Protein AF-A0A6I8PAE2-F1 (afdb_monomer_lite)

Foldseek 3Di:
DDDDDDDDDDDDDDPPDDDDDDDADEDEAEEAEEEFEDEDDDDEDHEYETEYAYEETEYEYEDYEDYEYEYEYAAEEYEYEYEDDEDDEYEYEYAAEEGEYEYHEDEEYEYEYEYAAYEYEYEYEEYEEYEYEYEYAAEEYEYEYEDYEDDEYEYEYAHEETEYEYHEYEEYEYEYEYAAYEWEYEYEDYEEYEYEYEYAHEEYEYEYEDYEDDEYEYEYQAYETEYEYHEDEEYEYEYEYAAEEFEYEYEEYEEYEYEYEYAYYEYEYEYEDYEDDEYEYEYQEEETEYEYEEYEEYEYEYEYAEYEYEYEYEEYEEYEYEYEYQYEEYEYEYEEYEEYEYEYEYAAYEYEYEYEEYEEYEYEYEYAHYEYEYEYEEYHEYEYEYEYAHEEYEYEYEEYEEYEYEYEYAAYEYEYDYDEYEEYEYEYEYAHYEYEYEDEEYEEYEYEYEYAEEEYEYEYEEYAEYEYEYEYAYYEYEYEYDEYDEYEYEYEYAHYEYEYEDDDYDDDDYHYYYNHYDYDYDDDDDDDDDDDDDDDDDDDDDDDDDDDDDDDDDDDDDDDDLLVQLVVLLVQFDEDPVQLVVLVVVVVVLVVLLLPVVCVVAVLCVQKDWDQFDCSSLVLDTDYQQEAEIEIEDEDDDWDWDADDLQLFKTWTFHPDDDPPNSQQVQDDPSTTGFLVVVLVVSLVSSVVSQVVDPPWDKDFDDDDPQDLFGWIWTPPPHTHIYTYWYKYWAQDQDDPLLVPFQLCCVAQRPVVVVVLRNGTKMWTSGFDDDQPDTDGNMIGIDDRSVLSVCSVCVASDSCEPPPPDADFCLSSLLSVQQVLLVLVCVVCVVVCLSVLDDSLLLSLLSSVVCSVVRHRVLGHPSCNVVNSVSSLVSSLVCLVVLARAGRRRRSHGCSDCSRHPNSSSVVVSVSSVVCVVVSRPSSVD

InterPro domains:
  IPR024810 MAB21L/Cyclic GMP-AMP synthase-like receptor [SM01265] (615-918)
  IPR046903 Mab-21-like, nucleotidyltransferase domain [PF03281] (616-794)
  IPR046906 Mab-21-like, HhH/H2TH-like domain [PF20266] (810-914)

Organism: Ornithorhynchus anatinus (NCBI:txid9258)

Secondary structure (DSSP, 8-state):
---------PPPPP------S-----EEEEESSEEEEEEE-S-SS--EEEEESSEEEEEEESS-SS--EE--EEEEEEEEEE-S-S---EE--EEEEEEEEEE--BSSEEEE--EEEEEEEEEE--BSSEEEE--EEEEEEEEEESSBSS--EE--EEEEEEEEEE--BSS--EE--EEEEEEEEEE--BSS--EE--EEEEEEEEEE-S-SS--EE--EEEEEEEEEE--BSSEEEEEEEEEEEEEEEE--BSSEEEEEEEEEEEEEEEESSBSS-EEE--EEEEEEEEEE--EEEEEEEEEEEEEEEEEEES-EEEEEEEEEEEEEEEEEEE--EEEEEEEEEEEEEEEEEEES-EEEEEEEEEEEEEEEEEEE-SEEEEEEEEEEEEEEEEEEE-SEEEEEEEEEEEEEEEEEEE--EEEEEEEEEESSEEEEEEE--BS-EEEEEEESSEEEEEEE--BSSEEEEEEESSEEEEEEE---SSEEEEEEESSSEEEEE----S-EEEEEEESSS-EEE------------------------------------PPP-HHHHHHHHHHHTS--HHHHHHHHHHHHHHHHHHHHHHHHH-GGGTT-EEE--STTTTT---S-TTEEEEEEEEE--SEEEEE-STTSSEEEEEESS--TT-GGGGGEETTTEEPHHHHHHHHHHHHHHHHTT--SS-EEE----TT--EEEEEE-SSS-EEEEEEEEEEE-SPPPGGGTT----TTTT-HHHHHHHHHSPEEEE---EEETTEEETT-EEEE-HHHHHHHHHS-SSSTTTTSTTS--BSHHHHHHHHHHHHHHHHHHTGGG-TTTT--HHHHHHHHHHHHHHS--GGGGBGGGHHHHHHHHHHHHHHHHHHT--EETTEEEEETTSTTTS-HHHHHHHHHHHHHHHHTT-GGG--

pLDDT: mean 70.14, std 18.77, range [22.06, 98.56]

Radius of gyration: 41.6 Å; chains: 1; bounding box: 166×94×78 Å

Structure (mmCIF, N/CA/C/O backbone):
data_AF-A0A6I8PAE2-F1
#
_entry.id   AF-A0A6I8PAE2-F1
#
loop_
_atom_site.group_PDB
_atom_site.id
_atom_site.type_symbol
_atom_site.label_atom_id
_atom_site.label_alt_id
_atom_site.label_comp_id
_atom_site.label_asym_id
_atom_site.label_entity_id
_atom_site.label_seq_id
_atom_site.pdbx_PDB_ins_code
_atom_site.Cartn_x
_atom_site.Cartn_y
_atom_site.Cartn_z
_atom_site.occupancy
_atom_site.B_iso_or_equiv
_atom_site.auth_seq_id
_atom_site.auth_comp_id
_atom_site.auth_asym_id
_atom_site.auth_atom_id
_atom_site.pdbx_PDB_model_num
ATOM 1 N N . MET A 1 1 ? 95.617 -64.841 17.685 1.00 32.19 1 MET A N 1
ATOM 2 C CA . MET A 1 1 ? 96.292 -63.747 16.961 1.00 32.19 1 MET A CA 1
ATOM 3 C C . MET A 1 1 ? 95.239 -62.866 16.301 1.00 32.19 1 MET A C 1
ATOM 5 O O . MET A 1 1 ? 94.413 -63.386 15.569 1.00 32.19 1 MET A O 1
ATOM 9 N N . ASP A 1 2 ? 95.267 -61.590 16.684 1.00 34.38 2 ASP A N 1
ATOM 10 C CA . ASP A 1 2 ? 94.851 -60.342 16.015 1.00 34.38 2 ASP A CA 1
ATOM 11 C C . ASP A 1 2 ? 93.512 -60.104 15.269 1.00 34.38 2 ASP A C 1
ATOM 13 O O . ASP A 1 2 ? 93.222 -60.663 14.220 1.00 34.38 2 ASP A O 1
ATOM 17 N N . CYS A 1 3 ? 92.791 -59.104 15.813 1.00 38.16 3 CYS A N 1
ATOM 18 C CA . CYS A 1 3 ? 92.298 -57.833 15.235 1.00 38.16 3 CYS A CA 1
ATOM 19 C C . CYS A 1 3 ? 91.547 -57.751 13.877 1.00 38.16 3 CYS A C 1
ATOM 21 O O . CYS A 1 3 ? 92.162 -57.832 12.821 1.00 38.16 3 CYS A O 1
ATOM 23 N N . ARG A 1 4 ? 90.276 -57.283 13.902 1.00 36.47 4 ARG A N 1
ATOM 24 C CA . ARG A 1 4 ? 89.796 -55.906 13.539 1.00 36.47 4 ARG A CA 1
ATOM 25 C C . ARG A 1 4 ? 88.279 -55.851 13.229 1.00 36.47 4 ARG A C 1
ATOM 27 O O . ARG A 1 4 ? 87.765 -56.686 12.500 1.00 36.47 4 ARG A O 1
ATOM 34 N N . GLY A 1 5 ? 87.621 -54.756 13.653 1.00 30.55 5 GLY A N 1
ATOM 35 C CA . GLY A 1 5 ? 86.566 -54.078 12.865 1.00 30.55 5 GLY A CA 1
ATOM 36 C C . GLY A 1 5 ? 85.132 -54.013 13.426 1.00 30.55 5 GLY A C 1
ATOM 37 O O . GLY A 1 5 ? 84.301 -54.846 13.086 1.00 30.55 5 GLY A O 1
ATOM 38 N N . ARG A 1 6 ? 84.813 -52.958 14.198 1.00 40.81 6 ARG A N 1
ATOM 39 C CA . ARG A 1 6 ? 83.452 -52.528 14.608 1.00 40.81 6 ARG A CA 1
ATOM 40 C C . ARG A 1 6 ? 82.666 -51.876 13.454 1.00 40.81 6 ARG A C 1
ATOM 42 O O . ARG A 1 6 ? 83.244 -51.120 12.678 1.00 40.81 6 ARG A O 1
ATOM 49 N N . LYS A 1 7 ? 81.336 -52.050 13.446 1.00 35.09 7 LYS A N 1
ATOM 50 C CA . LYS A 1 7 ? 80.352 -51.145 12.817 1.00 35.09 7 LYS A CA 1
ATOM 51 C C . LYS A 1 7 ? 79.175 -50.906 13.772 1.00 35.09 7 LYS A C 1
ATOM 53 O O . LYS A 1 7 ? 78.525 -51.860 14.185 1.00 35.09 7 LYS A O 1
ATOM 58 N N . ASP A 1 8 ? 78.920 -49.633 14.066 1.00 36.84 8 ASP A N 1
ATOM 59 C CA . ASP A 1 8 ? 77.747 -49.107 14.771 1.00 36.84 8 ASP A CA 1
ATOM 60 C C . ASP A 1 8 ? 76.637 -48.730 13.772 1.00 36.84 8 ASP A C 1
ATOM 62 O O . ASP A 1 8 ? 76.909 -48.065 12.773 1.00 36.84 8 ASP A O 1
ATOM 66 N N . GLN A 1 9 ? 75.382 -49.084 14.077 1.00 33.50 9 GLN A N 1
ATOM 67 C CA . GLN A 1 9 ? 74.184 -48.317 13.703 1.00 33.50 9 GLN A CA 1
ATOM 68 C C . GLN A 1 9 ? 73.168 -48.388 14.851 1.00 33.50 9 GLN A C 1
ATOM 70 O O . GLN A 1 9 ? 72.744 -49.458 15.285 1.00 33.50 9 GLN A O 1
ATOM 75 N N . THR A 1 10 ? 72.815 -47.212 15.356 1.00 34.25 10 THR A N 1
ATOM 76 C CA . THR A 1 10 ? 71.935 -46.924 16.489 1.00 34.25 10 THR A CA 1
ATOM 77 C C . THR A 1 10 ? 70.451 -46.964 16.090 1.00 34.25 10 THR A C 1
ATOM 79 O O . THR A 1 10 ? 70.047 -46.415 15.068 1.00 34.25 10 THR A O 1
ATOM 82 N N . ALA A 1 11 ? 69.621 -47.608 16.917 1.00 29.75 11 ALA A N 1
ATOM 83 C CA . ALA A 1 11 ? 68.168 -47.743 16.757 1.00 29.75 11 ALA A CA 1
ATOM 84 C C . ALA A 1 11 ? 67.382 -46.645 17.515 1.00 29.75 11 ALA A C 1
ATOM 86 O O . ALA A 1 11 ? 67.773 -46.312 18.635 1.00 29.75 11 ALA A O 1
ATOM 87 N N . PRO A 1 12 ? 66.232 -46.140 17.010 1.00 35.91 12 PRO A N 1
ATOM 88 C CA . PRO A 1 12 ? 65.268 -45.397 17.824 1.00 35.91 12 PRO A CA 1
ATOM 89 C C . PRO A 1 12 ? 64.242 -46.343 18.488 1.00 35.91 12 PRO A C 1
ATOM 91 O O . PRO A 1 12 ? 63.667 -47.231 17.857 1.00 35.91 12 PRO A O 1
ATOM 94 N N . ALA A 1 13 ? 64.034 -46.159 19.794 1.00 32.84 13 ALA A N 1
ATOM 95 C CA . ALA A 1 13 ? 63.329 -47.064 20.703 1.00 32.84 13 ALA A CA 1
ATOM 96 C C . ALA A 1 13 ? 61.796 -47.147 20.497 1.00 32.84 13 ALA A C 1
ATOM 98 O O . ALA A 1 13 ? 61.096 -46.137 20.465 1.00 32.84 13 ALA A O 1
ATOM 99 N N . ARG A 1 14 ? 61.254 -48.376 20.458 1.00 38.62 14 ARG A N 1
ATOM 100 C CA . ARG A 1 14 ? 59.821 -48.698 20.635 1.00 38.62 14 ARG A CA 1
ATOM 101 C C . ARG A 1 14 ? 59.501 -48.808 22.138 1.00 38.62 14 ARG A C 1
ATOM 103 O O . ARG A 1 14 ? 60.120 -49.654 22.784 1.00 38.62 14 ARG A O 1
ATOM 110 N N . PRO A 1 15 ? 58.511 -48.095 22.712 1.00 35.84 15 PRO A N 1
ATOM 111 C CA . PRO A 1 15 ? 58.087 -48.347 24.084 1.00 35.84 15 PRO A CA 1
ATOM 112 C C . PRO A 1 15 ? 57.078 -49.507 24.097 1.00 35.84 15 PRO A C 1
ATOM 114 O O . PRO A 1 15 ? 55.869 -49.309 24.140 1.00 35.84 15 PRO A O 1
ATOM 117 N N . ALA A 1 16 ? 57.566 -50.745 24.012 1.00 41.12 16 ALA A N 1
ATOM 118 C CA . ALA A 1 16 ? 56.760 -51.942 24.251 1.00 41.12 16 ALA A CA 1
ATOM 119 C C . ALA A 1 16 ? 57.054 -52.464 25.666 1.00 41.12 16 ALA A C 1
ATOM 121 O O . ALA A 1 16 ? 57.955 -53.276 25.862 1.00 41.12 16 ALA A O 1
ATOM 122 N N . ALA A 1 17 ? 56.321 -51.988 26.675 1.00 40.44 17 ALA A N 1
ATOM 123 C CA . ALA A 1 17 ? 56.459 -52.490 28.042 1.00 40.44 17 ALA A CA 1
ATOM 124 C C . ALA A 1 17 ? 55.625 -53.773 28.233 1.00 40.44 17 ALA A C 1
ATOM 126 O O . ALA A 1 17 ? 54.438 -53.720 28.542 1.00 40.44 17 ALA A O 1
ATOM 127 N N . ALA A 1 18 ? 56.247 -54.943 28.060 1.00 41.97 18 ALA A N 1
ATOM 128 C CA . ALA A 1 18 ? 55.672 -56.235 28.440 1.00 41.97 18 ALA A CA 1
ATOM 129 C C . ALA A 1 18 ? 56.343 -56.740 29.733 1.00 41.97 18 ALA A C 1
ATOM 131 O O . ALA A 1 18 ? 57.385 -57.388 29.682 1.00 41.97 18 ALA A O 1
ATOM 132 N N . ARG A 1 19 ? 55.773 -56.440 30.912 1.00 39.09 19 ARG A N 1
ATOM 133 C CA . ARG A 1 19 ? 56.262 -56.972 32.203 1.00 39.09 19 ARG A CA 1
ATOM 134 C C . ARG A 1 19 ? 55.518 -58.251 32.604 1.00 39.09 19 ARG A C 1
ATOM 136 O O . ARG A 1 19 ? 54.290 -58.300 32.584 1.00 39.09 19 ARG A O 1
ATOM 143 N N . ARG A 1 20 ? 56.266 -59.281 33.021 1.00 38.44 20 ARG A N 1
ATOM 144 C CA . ARG A 1 20 ? 55.737 -60.498 33.661 1.00 38.44 20 ARG A CA 1
ATOM 145 C C . ARG A 1 20 ? 55.771 -60.345 35.187 1.00 38.44 20 ARG A C 1
ATOM 147 O O . ARG A 1 20 ? 56.830 -60.086 35.730 1.00 38.44 20 ARG A O 1
ATOM 154 N N . ARG A 1 21 ? 54.601 -60.565 35.809 1.00 35.25 21 ARG A N 1
ATOM 155 C CA . ARG A 1 21 ? 54.285 -60.775 37.244 1.00 35.25 21 ARG A CA 1
ATOM 156 C C . ARG A 1 21 ? 54.898 -59.815 38.285 1.00 35.25 21 ARG A C 1
ATOM 158 O O . ARG A 1 21 ? 56.099 -59.768 38.477 1.00 35.25 21 ARG A O 1
ATOM 165 N N . GLY A 1 22 ? 54.002 -59.213 39.078 1.00 40.81 22 GLY A N 1
ATOM 166 C CA . GLY A 1 22 ? 54.291 -58.633 40.396 1.00 40.81 22 GLY A CA 1
ATOM 167 C C . GLY A 1 22 ? 54.625 -57.141 40.378 1.00 40.81 22 GLY A C 1
ATOM 168 O O . GLY A 1 22 ? 55.787 -56.792 40.229 1.00 40.81 22 GLY A O 1
ATOM 169 N N . SER A 1 23 ? 53.588 -56.295 40.487 1.00 35.53 23 SER A N 1
ATOM 170 C CA . SER A 1 23 ? 53.548 -54.955 41.121 1.00 35.53 23 SER A CA 1
ATOM 171 C C . SER A 1 23 ? 52.346 -54.165 40.585 1.00 35.53 23 SER A C 1
ATOM 173 O O . SER A 1 23 ? 52.130 -54.095 39.375 1.00 35.53 23 SER A O 1
ATOM 175 N N . ALA A 1 24 ? 51.532 -53.604 41.480 1.00 48.00 24 ALA A N 1
ATOM 176 C CA . ALA A 1 24 ? 50.368 -52.791 41.142 1.00 48.00 24 ALA A CA 1
ATOM 177 C C . ALA A 1 24 ? 50.797 -51.334 40.893 1.00 48.00 24 ALA A C 1
ATOM 179 O O . ALA A 1 24 ? 51.026 -50.592 41.841 1.00 48.00 24 ALA A O 1
ATOM 180 N N . ALA A 1 25 ? 50.901 -50.927 39.625 1.00 41.22 25 ALA A N 1
ATOM 181 C CA . ALA A 1 25 ? 51.058 -49.526 39.227 1.00 41.22 25 ALA A CA 1
ATOM 182 C C . ALA A 1 25 ? 50.208 -49.208 37.973 1.00 41.22 25 ALA A C 1
ATOM 184 O O . ALA A 1 25 ? 49.972 -50.103 37.142 1.00 41.22 25 ALA A O 1
ATOM 185 N N . PRO A 1 26 ? 49.682 -47.972 37.842 1.00 47.84 26 PRO A N 1
ATOM 186 C CA . PRO A 1 26 ? 49.019 -47.519 36.622 1.00 47.84 26 PRO A CA 1
ATOM 187 C C . PRO A 1 26 ? 50.057 -47.341 35.502 1.00 47.84 26 PRO A C 1
ATOM 189 O O . PRO A 1 26 ? 51.007 -46.588 35.677 1.00 47.84 26 PRO A O 1
ATOM 192 N N . ASP A 1 27 ? 49.861 -47.999 34.351 1.00 52.41 27 ASP A N 1
ATOM 193 C CA . ASP A 1 27 ? 50.690 -47.759 33.158 1.00 52.41 27 ASP A CA 1
ATOM 194 C C . ASP A 1 27 ? 49.827 -47.113 32.068 1.00 52.41 27 ASP A C 1
ATOM 196 O O . ASP A 1 27 ? 48.815 -47.691 31.650 1.00 52.41 27 ASP A O 1
ATOM 200 N N . GLY A 1 28 ? 50.238 -45.929 31.612 1.00 55.06 28 GLY A N 1
ATOM 201 C CA . GLY A 1 28 ? 49.708 -45.259 30.425 1.00 55.06 28 GLY A CA 1
ATOM 202 C C . GLY A 1 28 ? 50.709 -45.344 29.272 1.00 55.06 28 GLY A C 1
ATOM 203 O O . GLY A 1 28 ? 51.909 -45.171 29.485 1.00 55.06 28 GLY A O 1
ATOM 204 N N . VAL A 1 29 ? 50.232 -45.613 28.053 1.00 57.97 29 VAL A N 1
ATOM 205 C CA . VAL A 1 29 ? 51.059 -45.588 26.831 1.00 57.97 29 VAL A CA 1
ATOM 206 C C . VAL A 1 29 ? 50.547 -44.474 25.925 1.00 57.97 29 VAL A C 1
ATOM 208 O O . VAL A 1 29 ? 49.453 -44.592 25.385 1.00 57.97 29 VAL A O 1
ATOM 211 N N . ASN A 1 30 ? 51.324 -43.403 25.750 1.00 59.50 30 ASN A N 1
ATOM 212 C CA . ASN A 1 30 ? 50.965 -42.291 24.867 1.00 59.50 30 ASN A CA 1
ATOM 213 C C . ASN A 1 30 ? 51.864 -42.284 23.621 1.00 59.50 30 ASN A C 1
ATOM 215 O O . ASN A 1 30 ? 53.082 -42.443 23.739 1.00 59.50 30 ASN A O 1
ATOM 219 N N . ALA A 1 31 ? 51.279 -42.110 22.434 1.00 56.69 31 ALA A N 1
ATOM 220 C CA . ALA A 1 31 ? 52.016 -42.007 21.176 1.00 56.69 31 ALA A CA 1
ATOM 221 C C . ALA A 1 31 ? 51.645 -40.729 20.411 1.00 56.69 31 ALA A C 1
ATOM 223 O O . ALA A 1 31 ? 50.495 -40.512 20.031 1.00 56.69 31 ALA A O 1
ATOM 224 N N . SER A 1 32 ? 52.651 -39.908 20.102 1.00 54.44 32 SER A N 1
ATOM 225 C CA . SER A 1 32 ? 52.485 -38.681 19.312 1.00 54.44 32 SER A CA 1
ATOM 226 C C . SER A 1 32 ? 52.274 -38.957 17.814 1.00 54.44 32 SER A C 1
ATOM 228 O O . SER A 1 32 ? 51.528 -38.228 17.162 1.00 54.44 32 SER A O 1
ATOM 230 N N . ARG A 1 33 ? 52.867 -40.033 17.271 1.00 53.81 33 ARG A N 1
ATOM 231 C CA . ARG A 1 33 ? 52.613 -40.587 15.924 1.00 53.81 33 ARG A CA 1
ATOM 232 C C . ARG A 1 33 ? 52.750 -42.115 15.942 1.00 53.81 33 ARG A C 1
ATOM 234 O O . ARG A 1 33 ? 53.791 -42.621 16.352 1.00 53.81 33 ARG A O 1
ATOM 241 N N . GLY A 1 34 ? 51.741 -42.853 15.468 1.00 61.19 34 GLY A N 1
ATOM 242 C CA . GLY A 1 34 ? 51.793 -44.315 15.316 1.00 61.19 34 GLY A CA 1
ATOM 243 C C . GLY A 1 34 ? 50.730 -45.084 16.113 1.00 61.19 34 GLY A C 1
ATOM 244 O O . GLY A 1 34 ? 49.598 -44.639 16.259 1.00 61.19 34 GLY A O 1
ATOM 245 N N . THR A 1 35 ? 51.060 -46.299 16.564 1.00 59.94 35 THR A N 1
ATOM 246 C CA . THR A 1 35 ? 50.112 -47.209 17.242 1.00 59.94 35 THR A CA 1
ATOM 247 C C . THR A 1 35 ? 50.382 -47.236 18.749 1.00 59.94 35 THR A C 1
ATOM 249 O O . THR A 1 35 ? 51.460 -47.666 19.156 1.00 59.94 35 THR A O 1
ATOM 252 N N . ALA A 1 36 ? 49.413 -46.837 19.576 1.00 58.22 36 ALA A N 1
ATOM 253 C CA . ALA A 1 36 ? 49.458 -47.008 21.030 1.00 58.22 36 ALA A CA 1
ATOM 254 C C . ALA A 1 36 ? 48.626 -48.241 21.409 1.00 58.22 36 ALA A C 1
ATOM 256 O O . ALA A 1 36 ? 47.412 -48.274 21.209 1.00 58.22 36 ALA A O 1
ATOM 257 N N . THR A 1 37 ? 49.276 -49.300 21.903 1.00 58.69 37 THR A N 1
ATOM 258 C CA . THR A 1 37 ? 48.595 -50.549 22.286 1.00 58.69 37 THR A CA 1
ATOM 259 C C . THR A 1 37 ? 48.868 -50.883 23.744 1.00 58.69 37 THR A C 1
ATOM 261 O O . THR A 1 37 ? 49.996 -51.206 24.108 1.00 58.69 37 THR A O 1
ATOM 264 N N . ALA A 1 38 ? 47.817 -50.884 24.563 1.00 58.59 38 ALA A N 1
ATOM 265 C CA . ALA A 1 38 ? 47.862 -51.389 25.930 1.00 58.59 38 ALA A CA 1
ATOM 266 C C . ALA A 1 38 ? 47.190 -52.774 25.979 1.00 58.59 38 ALA A C 1
ATOM 268 O O . ALA A 1 38 ? 45.962 -52.892 26.032 1.00 58.59 38 ALA A O 1
ATOM 269 N N . ALA A 1 39 ? 47.997 -53.839 25.946 1.00 55.88 39 ALA A N 1
ATOM 270 C CA . ALA A 1 39 ? 47.540 -55.225 26.066 1.00 55.88 39 ALA A CA 1
ATOM 271 C C . ALA A 1 39 ? 48.037 -55.835 27.386 1.00 55.88 39 ALA A C 1
ATOM 273 O O . ALA A 1 39 ? 49.223 -55.754 27.696 1.00 55.88 39 ALA A O 1
ATOM 274 N N . ARG A 1 40 ? 47.146 -56.451 28.177 1.00 56.94 40 ARG A N 1
ATOM 275 C CA . ARG A 1 40 ? 47.517 -57.122 29.441 1.00 56.94 40 ARG A CA 1
ATOM 276 C C . ARG A 1 40 ? 46.929 -58.535 29.561 1.00 56.94 40 ARG A C 1
ATOM 278 O O . ARG A 1 40 ? 45.767 -58.765 29.209 1.00 56.94 40 ARG A O 1
ATOM 285 N N . ASP A 1 41 ? 47.741 -59.438 30.111 1.00 53.66 41 ASP A N 1
ATOM 286 C CA . ASP A 1 41 ? 47.412 -60.821 30.494 1.00 53.66 41 ASP A CA 1
ATOM 287 C C . ASP A 1 41 ? 46.808 -60.905 31.923 1.00 53.66 41 ASP A C 1
ATOM 289 O O . ASP A 1 41 ? 46.780 -59.894 32.629 1.00 53.66 41 ASP A O 1
ATOM 293 N N . PRO A 1 42 ? 46.238 -62.054 32.355 1.00 49.50 42 PRO A N 1
ATOM 294 C CA . PRO A 1 42 ? 45.321 -62.118 33.501 1.00 49.50 42 PRO A CA 1
ATOM 295 C C . PRO A 1 42 ? 45.932 -61.678 34.845 1.00 49.50 42 PRO A C 1
ATOM 297 O O . PRO A 1 42 ? 46.969 -62.191 35.255 1.00 49.50 42 PRO A O 1
ATOM 300 N N . GLY A 1 43 ? 45.226 -60.808 35.578 1.00 51.41 43 GLY A N 1
ATOM 301 C CA . GLY A 1 43 ? 45.573 -60.385 36.941 1.00 51.41 43 GLY A CA 1
ATOM 302 C C . GLY A 1 43 ? 44.430 -59.629 37.634 1.00 51.41 43 GLY A C 1
ATOM 303 O O . GLY A 1 43 ? 43.497 -59.159 36.977 1.00 51.41 43 GLY A O 1
ATOM 304 N N . THR A 1 44 ? 44.478 -59.548 38.963 1.00 46.00 44 THR A N 1
ATOM 305 C CA . THR A 1 44 ? 43.505 -58.842 39.812 1.00 46.00 44 THR A CA 1
ATOM 306 C C . THR A 1 44 ? 43.819 -57.342 39.867 1.00 46.00 44 THR A C 1
ATOM 308 O O . THR A 1 44 ? 44.919 -56.976 40.257 1.00 46.00 44 THR A O 1
ATOM 311 N N . ALA A 1 45 ? 42.843 -56.512 39.466 1.00 50.53 45 ALA A N 1
ATOM 312 C CA . ALA A 1 45 ? 42.777 -55.045 39.585 1.00 50.53 45 ALA A CA 1
ATOM 313 C C . ALA A 1 45 ? 43.985 -54.223 39.068 1.00 50.53 45 ALA A C 1
ATOM 315 O O . ALA A 1 45 ? 44.964 -54.028 39.779 1.00 50.53 45 ALA A O 1
ATOM 316 N N . ALA A 1 46 ? 43.878 -53.647 37.858 1.00 49.78 46 ALA A N 1
ATOM 317 C CA . ALA A 1 46 ? 44.742 -52.535 37.423 1.00 49.78 46 ALA A CA 1
ATOM 318 C C . ALA A 1 46 ? 44.182 -51.749 36.212 1.00 49.78 46 ALA A C 1
ATOM 320 O O . ALA A 1 46 ? 43.721 -52.358 35.238 1.00 49.78 46 ALA A O 1
ATOM 321 N N . GLN A 1 47 ? 44.283 -50.412 36.258 1.00 53.16 47 GLN A N 1
ATOM 322 C CA . GLN A 1 47 ? 43.917 -49.463 35.188 1.00 53.16 47 GLN A CA 1
ATOM 323 C C . GLN A 1 47 ? 44.905 -49.530 34.006 1.00 53.16 47 GLN A C 1
ATOM 325 O O . GLN A 1 47 ? 46.064 -49.898 34.190 1.00 53.16 47 GLN A O 1
ATOM 330 N N . GLY A 1 48 ? 44.453 -49.222 32.788 1.00 52.97 48 GLY A N 1
ATOM 331 C CA . GLY A 1 48 ? 45.355 -48.986 31.654 1.00 52.97 48 GLY A CA 1
ATOM 332 C C . GLY A 1 48 ? 44.708 -48.068 30.625 1.00 52.97 48 GLY A C 1
ATOM 333 O O . GLY A 1 48 ? 43.582 -48.352 30.205 1.00 52.97 48 GLY A O 1
ATOM 334 N N . SER A 1 49 ? 45.419 -47.002 30.259 1.00 55.94 49 SER A N 1
ATOM 335 C CA . SER A 1 49 ? 45.032 -46.028 29.237 1.00 55.94 49 SER A CA 1
ATOM 336 C C . SER A 1 49 ? 46.032 -46.020 28.081 1.00 55.94 49 SER A C 1
ATOM 338 O O . SER A 1 49 ? 47.225 -46.284 28.271 1.00 55.94 49 SER A O 1
ATOM 340 N N . GLY A 1 50 ? 45.538 -45.783 26.868 1.00 58.09 50 GLY A N 1
ATOM 341 C CA . GLY A 1 50 ? 46.366 -45.706 25.670 1.00 58.09 50 GLY A CA 1
ATOM 342 C C . GLY A 1 50 ? 45.865 -44.609 24.750 1.00 58.09 50 GLY A C 1
ATOM 343 O O . GLY A 1 50 ? 44.874 -44.835 24.062 1.00 58.09 50 GLY A O 1
ATOM 344 N N . ASP A 1 51 ? 46.555 -43.472 24.730 1.00 61.25 51 ASP A N 1
ATOM 345 C CA . ASP A 1 51 ? 46.133 -42.286 23.982 1.00 61.25 51 ASP A CA 1
ATOM 346 C C . ASP A 1 51 ? 47.044 -42.072 22.769 1.00 61.25 51 ASP A C 1
ATOM 348 O O . ASP A 1 51 ? 48.250 -42.345 22.813 1.00 61.25 51 ASP A O 1
ATOM 352 N N . ALA A 1 52 ? 46.466 -41.620 21.656 1.00 56.75 52 ALA A N 1
ATOM 353 C CA . ALA A 1 52 ? 47.217 -41.352 20.433 1.00 56.75 52 ALA A CA 1
ATOM 354 C C . ALA A 1 52 ? 46.830 -40.003 19.816 1.00 56.75 52 ALA A C 1
ATOM 356 O O . ALA A 1 52 ? 45.670 -39.757 19.484 1.00 56.75 52 ALA A O 1
ATOM 357 N N . SER A 1 53 ? 47.823 -39.140 19.587 1.00 59.69 53 SER A N 1
ATOM 358 C CA . SER A 1 53 ? 47.591 -37.854 18.914 1.00 59.69 53 SER A CA 1
ATOM 359 C C . SER A 1 53 ? 47.366 -38.029 17.405 1.00 59.69 53 SER A C 1
ATOM 361 O O . SER A 1 53 ? 46.517 -37.350 16.836 1.00 59.69 53 SER A O 1
ATOM 363 N N . TRP A 1 54 ? 48.089 -38.960 16.767 1.00 50.69 54 TRP A N 1
ATOM 364 C CA . TRP A 1 54 ? 47.951 -39.323 15.348 1.00 50.69 54 TRP A CA 1
ATOM 365 C C . TRP A 1 54 ? 48.160 -40.832 15.149 1.00 50.69 54 TRP A C 1
ATOM 367 O O . TRP A 1 54 ? 49.297 -41.309 15.216 1.00 50.69 54 TRP A O 1
ATOM 377 N N . GLY A 1 55 ? 47.090 -41.586 14.870 1.00 60.78 55 GLY A N 1
ATOM 378 C CA . GLY A 1 55 ? 47.157 -43.019 14.561 1.00 60.78 55 GLY A CA 1
ATOM 379 C C . GLY A 1 55 ? 46.105 -43.877 15.271 1.00 60.78 55 GLY A C 1
ATOM 380 O O . GLY A 1 55 ? 44.936 -43.512 15.338 1.00 60.78 55 GLY A O 1
ATOM 381 N N . THR A 1 56 ? 46.484 -45.075 15.726 1.00 64.12 56 THR A N 1
ATOM 382 C CA . THR A 1 56 ? 45.535 -46.059 16.291 1.00 64.12 56 THR A CA 1
ATOM 383 C C . THR A 1 56 ? 45.771 -46.256 17.786 1.00 64.12 56 THR A C 1
ATOM 385 O O . THR A 1 56 ? 46.859 -46.676 18.185 1.00 64.12 56 THR A O 1
ATOM 388 N N . ALA A 1 57 ? 44.740 -46.009 18.593 1.00 60.50 57 ALA A N 1
ATOM 389 C CA . ALA A 1 57 ? 44.695 -46.297 20.023 1.00 60.50 57 ALA A CA 1
ATOM 390 C C . ALA A 1 57 ? 43.904 -47.592 20.257 1.00 60.50 57 ALA A C 1
ATOM 392 O O . ALA A 1 57 ? 42.724 -47.692 19.917 1.00 60.50 57 ALA A O 1
ATOM 393 N N . THR A 1 58 ? 44.554 -48.626 20.796 1.00 62.44 58 THR A N 1
ATOM 394 C CA . THR A 1 58 ? 43.912 -49.920 21.074 1.00 62.44 58 THR A CA 1
ATOM 395 C C . THR A 1 58 ? 44.082 -50.329 22.531 1.00 62.44 58 THR A C 1
ATOM 397 O O . THR A 1 58 ? 45.192 -50.601 22.996 1.00 62.44 58 THR A O 1
ATOM 400 N N . ALA A 1 59 ? 42.954 -50.482 23.226 1.00 60.94 59 ALA A N 1
ATOM 401 C CA . ALA A 1 59 ? 42.877 -51.093 24.548 1.00 60.94 59 ALA A CA 1
ATOM 402 C C . ALA A 1 59 ? 42.202 -52.471 24.432 1.00 60.94 59 ALA A C 1
ATOM 404 O O . ALA A 1 59 ? 40.983 -52.582 24.267 1.00 60.94 59 ALA A O 1
ATOM 405 N N . ALA A 1 60 ? 42.995 -53.547 24.504 1.00 58.03 60 ALA A N 1
ATOM 406 C CA . ALA A 1 60 ? 42.514 -54.920 24.325 1.00 58.03 60 ALA A CA 1
ATOM 407 C C . ALA A 1 60 ? 42.796 -55.791 25.559 1.00 58.03 60 ALA A C 1
ATOM 409 O O . ALA A 1 60 ? 43.937 -55.898 26.011 1.00 58.03 60 ALA A O 1
ATOM 410 N N . ARG A 1 61 ? 41.767 -56.467 26.104 1.00 59.00 61 ARG A N 1
ATOM 411 C CA . ARG A 1 61 ? 41.922 -57.344 27.289 1.00 59.00 61 ARG A CA 1
ATOM 412 C C . ARG A 1 61 ? 41.222 -58.701 27.164 1.00 59.00 61 ARG A C 1
ATOM 414 O O . ARG A 1 61 ? 40.068 -58.803 26.732 1.00 59.00 61 ARG A O 1
ATOM 421 N N . ARG A 1 62 ? 41.923 -59.760 27.606 1.00 55.50 62 ARG A N 1
ATOM 422 C CA . ARG A 1 62 ? 41.476 -61.166 27.516 1.00 55.50 62 ARG A CA 1
ATOM 423 C C . ARG A 1 62 ? 40.629 -61.646 28.715 1.00 55.50 62 ARG A C 1
ATOM 425 O O . ARG A 1 62 ? 39.612 -62.295 28.468 1.00 55.50 62 ARG A O 1
ATOM 432 N N . ARG A 1 63 ? 40.993 -61.353 29.982 1.00 56.16 63 ARG A N 1
ATOM 433 C CA . ARG A 1 63 ? 40.285 -61.853 31.197 1.00 56.16 63 ARG A CA 1
ATOM 434 C C . ARG A 1 63 ? 40.565 -60.998 32.457 1.00 56.16 63 ARG A C 1
ATOM 436 O O . ARG A 1 63 ? 41.723 -60.686 32.699 1.00 56.16 63 ARG A O 1
ATOM 443 N N . GLY A 1 64 ? 39.552 -60.658 33.274 1.00 54.47 64 GLY A N 1
ATOM 444 C CA . GLY A 1 64 ? 39.753 -59.995 34.585 1.00 54.47 64 GLY A CA 1
ATOM 445 C C . GLY A 1 64 ? 38.474 -59.558 35.327 1.00 54.47 64 GLY A C 1
ATOM 446 O O . GLY A 1 64 ? 37.410 -59.432 34.709 1.00 54.47 64 GLY A O 1
ATOM 447 N N . SER A 1 65 ? 38.602 -59.320 36.636 1.00 50.06 65 SER A N 1
ATOM 448 C CA . SER A 1 65 ? 37.563 -58.816 37.552 1.00 50.06 65 SER A CA 1
ATOM 449 C C . SER A 1 65 ? 37.878 -57.350 37.882 1.00 50.06 65 SER A C 1
ATOM 451 O O . SER A 1 65 ? 38.944 -57.086 38.433 1.00 50.06 65 SER A O 1
ATOM 453 N N . SER A 1 66 ? 36.997 -56.412 37.512 1.00 49.97 66 SER A N 1
ATOM 454 C CA . SER A 1 66 ? 37.042 -55.001 37.954 1.00 49.97 66 SER A CA 1
ATOM 455 C C . SER A 1 66 ? 38.244 -54.153 37.464 1.00 49.97 66 SER A C 1
ATOM 457 O O . SER A 1 66 ? 39.170 -53.876 38.223 1.00 49.97 66 SER A O 1
ATOM 459 N N . ALA A 1 67 ? 38.241 -53.687 36.205 1.00 49.34 67 ALA A N 1
ATOM 460 C CA . ALA A 1 67 ? 39.233 -52.713 35.703 1.00 49.34 67 ALA A CA 1
ATOM 461 C C . ALA A 1 67 ? 38.689 -51.849 34.546 1.00 49.34 67 ALA A C 1
ATOM 463 O O . ALA A 1 67 ? 38.052 -52.404 33.654 1.00 49.34 67 ALA A O 1
ATOM 464 N N . ARG A 1 68 ? 38.971 -50.530 34.558 1.00 52.88 68 ARG A N 1
ATOM 465 C CA . ARG A 1 68 ? 38.609 -49.545 33.511 1.00 52.88 68 ARG A CA 1
ATOM 466 C C . ARG A 1 68 ? 39.627 -49.560 32.360 1.00 52.88 68 ARG A C 1
ATOM 468 O O . ARG A 1 68 ? 40.831 -49.587 32.630 1.00 52.88 68 ARG A O 1
ATOM 475 N N . GLY A 1 69 ? 39.158 -49.520 31.112 1.00 54.03 69 GLY A N 1
ATOM 476 C CA . GLY A 1 69 ? 39.983 -49.252 29.927 1.00 54.03 69 GLY A CA 1
ATOM 477 C C . GLY A 1 69 ? 39.454 -48.049 29.147 1.00 54.03 69 GLY A C 1
ATOM 478 O O . GLY A 1 69 ? 38.281 -48.049 28.777 1.00 54.03 69 GLY A O 1
ATOM 479 N N . ALA A 1 70 ? 40.313 -47.054 28.918 1.00 56.66 70 ALA A N 1
ATOM 480 C CA . ALA A 1 70 ? 40.034 -45.874 28.100 1.00 56.66 70 ALA A CA 1
ATOM 481 C C . ALA A 1 70 ? 41.180 -45.650 27.105 1.00 56.66 70 ALA A C 1
ATOM 483 O O . ALA A 1 70 ? 42.332 -45.942 27.431 1.00 56.66 70 ALA A O 1
ATOM 484 N N . GLY A 1 71 ? 40.874 -45.203 25.894 1.00 59.00 71 GLY A N 1
ATOM 485 C CA . GLY A 1 71 ? 41.898 -44.863 24.914 1.00 59.00 71 GLY A CA 1
ATOM 486 C C . GLY A 1 71 ? 41.344 -43.891 23.895 1.00 59.00 71 GLY A C 1
ATOM 487 O O . GLY A 1 71 ? 40.479 -44.274 23.101 1.00 59.00 71 GLY A O 1
ATOM 488 N N . ASP A 1 72 ? 41.849 -42.664 23.942 1.00 62.28 72 ASP A N 1
ATOM 489 C CA . ASP A 1 72 ? 41.334 -41.559 23.145 1.00 62.28 72 ASP A CA 1
ATOM 490 C C . ASP A 1 72 ? 42.260 -41.278 21.958 1.00 62.28 72 ASP A C 1
ATOM 492 O O . ASP A 1 72 ? 43.491 -41.360 22.047 1.00 62.28 72 ASP A O 1
ATOM 496 N N . ALA A 1 73 ? 41.660 -40.961 20.811 1.00 59.50 73 ALA A N 1
ATOM 497 C CA . ALA A 1 73 ? 42.392 -40.615 19.599 1.00 59.50 73 ALA A CA 1
ATOM 498 C C . ALA A 1 73 ? 42.032 -39.201 19.137 1.00 59.50 73 ALA A C 1
ATOM 500 O O . ALA A 1 73 ? 40.876 -38.903 18.824 1.00 59.50 73 ALA A O 1
ATOM 501 N N . SER A 1 74 ? 43.029 -38.319 19.035 1.00 64.06 74 SER A N 1
ATOM 502 C CA . SER A 1 74 ? 42.804 -36.977 18.482 1.00 64.06 74 SER A CA 1
ATOM 503 C C . SER A 1 74 ? 42.586 -37.036 16.963 1.00 64.06 74 SER A C 1
ATOM 505 O O . SER A 1 74 ? 41.683 -36.380 16.452 1.00 64.06 74 SER A O 1
ATOM 507 N N . TRP A 1 75 ? 43.364 -37.863 16.254 1.00 55.09 75 TRP A N 1
ATOM 508 C CA . TRP A 1 75 ? 43.228 -38.139 14.818 1.00 55.09 75 TRP A CA 1
ATOM 509 C C . TRP A 1 75 ? 43.494 -39.625 14.525 1.00 55.09 75 TRP A C 1
ATOM 511 O O . TRP A 1 75 ? 44.637 -40.080 14.625 1.00 55.09 75 TRP A O 1
ATOM 521 N N . GLY A 1 76 ? 42.461 -40.387 14.143 1.00 63.78 76 GLY A N 1
ATOM 522 C CA . GLY A 1 76 ? 42.574 -41.795 13.740 1.00 63.78 76 GLY A CA 1
ATOM 523 C C . GLY A 1 76 ? 41.539 -42.738 14.370 1.00 63.78 76 GLY A C 1
ATOM 524 O O . GLY A 1 76 ? 40.351 -42.434 14.403 1.00 63.78 76 GLY A O 1
ATOM 525 N N . THR A 1 77 ? 41.953 -43.941 14.780 1.00 67.31 77 THR A N 1
ATOM 526 C CA . THR A 1 77 ? 41.036 -45.006 15.242 1.00 67.31 77 THR A CA 1
ATOM 527 C C . THR A 1 77 ? 41.205 -45.283 16.734 1.00 67.31 77 THR A C 1
ATOM 529 O O . THR A 1 77 ? 42.295 -45.672 17.150 1.00 67.31 77 THR A O 1
ATOM 532 N N . SER A 1 78 ? 40.131 -45.169 17.520 1.00 66.38 78 SER A N 1
ATOM 533 C CA . SER A 1 78 ? 40.073 -45.661 18.903 1.00 66.38 78 SER A CA 1
ATOM 534 C C . SER A 1 78 ? 39.295 -46.980 18.955 1.00 66.38 78 SER A C 1
ATOM 536 O O . SER A 1 78 ? 38.197 -47.121 18.410 1.00 66.38 78 SER A O 1
ATOM 538 N N . THR A 1 79 ? 39.889 -48.018 19.546 1.00 66.12 79 THR A N 1
ATOM 539 C CA . THR A 1 79 ? 39.252 -49.337 19.677 1.00 66.12 79 THR A CA 1
ATOM 540 C C . THR A 1 79 ? 39.390 -49.884 21.091 1.00 66.12 79 THR A C 1
ATOM 542 O O . THR A 1 79 ? 40.488 -50.198 21.555 1.00 66.12 79 THR A O 1
ATOM 545 N N . ALA A 1 80 ? 38.246 -50.097 21.741 1.00 62.88 80 ALA A N 1
ATOM 546 C CA . ALA A 1 80 ? 38.144 -50.786 23.022 1.00 62.88 80 ALA A CA 1
ATOM 547 C C . ALA A 1 80 ? 37.505 -52.171 22.821 1.00 62.88 80 ALA A C 1
ATOM 549 O O . ALA A 1 80 ? 36.315 -52.295 22.507 1.00 62.88 80 ALA A O 1
ATOM 550 N N . ALA A 1 81 ? 38.293 -53.237 23.006 1.00 59.88 81 ALA A N 1
ATOM 551 C CA . ALA A 1 81 ? 37.854 -54.615 22.774 1.00 59.88 81 ALA A CA 1
ATOM 552 C C . ALA A 1 81 ? 38.045 -55.512 24.008 1.00 59.88 81 ALA A C 1
ATOM 554 O O . ALA A 1 81 ? 39.148 -55.644 24.550 1.00 59.88 81 ALA A O 1
ATOM 555 N N . ARG A 1 82 ? 36.976 -56.205 24.434 1.00 61.69 82 ARG A N 1
ATOM 556 C CA . ARG A 1 82 ? 37.006 -57.081 25.622 1.00 61.69 82 ARG A CA 1
ATOM 557 C C . ARG A 1 82 ? 36.337 -58.435 25.390 1.00 61.69 82 ARG A C 1
ATOM 559 O O . ARG A 1 82 ? 35.187 -58.498 24.955 1.00 61.69 82 ARG A O 1
ATOM 566 N N . ARG A 1 83 ? 37.042 -59.522 25.746 1.00 56.66 83 ARG A N 1
ATOM 567 C CA . ARG A 1 83 ? 36.577 -60.909 25.521 1.00 56.66 83 ARG A CA 1
ATOM 568 C C . ARG A 1 83 ? 35.794 -61.553 26.684 1.00 56.66 83 ARG A C 1
ATOM 570 O O . ARG A 1 83 ? 34.881 -62.323 26.400 1.00 56.66 83 ARG A O 1
ATOM 577 N N . ARG A 1 84 ? 36.115 -61.299 27.971 1.00 57.31 84 ARG A N 1
ATOM 578 C CA . ARG A 1 84 ? 35.408 -61.932 29.124 1.00 57.31 84 ARG A CA 1
ATOM 579 C C . ARG A 1 84 ? 35.621 -61.230 30.484 1.00 5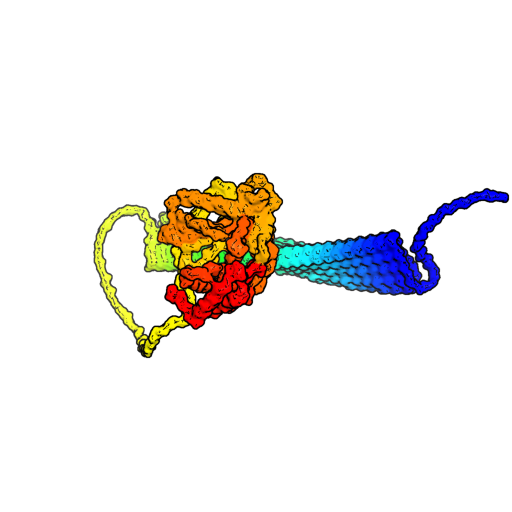7.31 84 ARG A C 1
ATOM 581 O O . ARG A 1 84 ? 36.762 -60.947 30.844 1.00 57.31 84 ARG A O 1
ATOM 588 N N . GLY A 1 85 ? 34.558 -61.041 31.286 1.00 55.06 85 GLY A N 1
ATOM 589 C CA . GLY A 1 85 ? 34.644 -60.681 32.724 1.00 55.06 85 GLY A CA 1
ATOM 590 C C . GLY A 1 85 ? 33.509 -59.790 33.264 1.00 55.06 85 GLY A C 1
ATOM 591 O O . GLY A 1 85 ? 32.670 -59.342 32.486 1.00 55.06 85 GLY A O 1
ATOM 592 N N . SER A 1 86 ? 33.526 -59.520 34.570 1.00 53.22 86 SER A N 1
ATOM 593 C CA . SER A 1 86 ? 32.443 -58.874 35.335 1.00 53.22 86 SER A CA 1
ATOM 594 C C . SER A 1 86 ? 32.702 -57.376 35.578 1.00 53.22 86 SER A C 1
ATOM 596 O O . SER A 1 86 ? 33.816 -57.025 35.956 1.00 53.22 86 SER A O 1
ATOM 598 N N . ALA A 1 87 ? 31.674 -56.540 35.359 1.00 51.66 87 ALA A N 1
ATOM 599 C CA . ALA A 1 87 ? 31.530 -55.130 35.762 1.00 51.66 87 ALA A CA 1
ATOM 600 C C . ALA A 1 87 ? 32.739 -54.187 35.533 1.00 51.66 87 ALA A C 1
ATOM 602 O O . ALA A 1 87 ? 33.622 -54.081 36.381 1.00 51.66 87 ALA A O 1
ATOM 603 N N . ALA A 1 88 ? 32.735 -53.437 34.417 1.00 52.06 88 ALA A N 1
ATOM 604 C CA . ALA A 1 88 ? 33.547 -52.220 34.239 1.00 52.06 88 ALA A CA 1
ATOM 605 C C . ALA A 1 88 ? 33.037 -51.308 33.090 1.00 52.06 88 ALA A C 1
ATOM 607 O O . ALA A 1 88 ? 32.547 -51.836 32.074 1.00 52.06 88 ALA A O 1
ATOM 608 N N . PRO A 1 89 ? 33.153 -49.967 33.219 1.00 55.03 89 PRO A N 1
ATOM 609 C CA . PRO A 1 89 ? 33.026 -49.041 32.097 1.00 55.03 89 PRO A CA 1
ATOM 610 C C . PRO A 1 89 ? 34.281 -49.129 31.214 1.00 55.03 89 PRO A C 1
ATOM 612 O O . PRO A 1 89 ? 35.399 -49.051 31.720 1.00 55.03 89 PRO A O 1
ATOM 615 N N . ASP A 1 90 ? 34.075 -49.302 29.908 1.00 57.44 90 ASP A N 1
ATOM 616 C CA . ASP A 1 90 ? 35.132 -49.157 28.895 1.00 57.44 90 ASP A CA 1
ATOM 617 C C . ASP A 1 90 ? 34.572 -48.243 27.802 1.00 57.44 90 ASP A C 1
ATOM 619 O O . ASP A 1 90 ? 33.459 -48.509 27.323 1.00 57.44 90 ASP A O 1
ATOM 623 N N . GLY A 1 91 ? 35.325 -47.211 27.441 1.00 59.81 91 GLY A N 1
ATOM 624 C CA . GLY A 1 91 ? 34.971 -46.198 26.447 1.00 59.81 91 GLY A CA 1
ATOM 625 C C . GLY A 1 91 ? 36.227 -45.659 25.770 1.00 59.81 91 GLY A C 1
ATOM 626 O O . GLY A 1 91 ? 37.334 -46.041 26.146 1.00 59.81 91 GLY A O 1
ATOM 627 N N . GLY A 1 92 ? 36.066 -44.846 24.742 1.00 61.44 92 GLY A N 1
ATOM 628 C CA . GLY A 1 92 ? 37.191 -44.245 24.040 1.00 61.44 92 GLY A CA 1
ATOM 629 C C . GLY A 1 92 ? 36.675 -43.334 22.950 1.00 61.44 92 GLY A C 1
ATOM 630 O O . GLY A 1 92 ? 35.902 -43.782 22.097 1.00 61.44 92 GLY A O 1
ATOM 631 N N . ASP A 1 93 ? 37.109 -42.084 22.994 1.00 65.25 93 ASP A N 1
ATOM 632 C CA . ASP A 1 93 ? 36.550 -41.025 22.170 1.00 65.25 93 ASP A CA 1
ATOM 633 C C . ASP A 1 93 ? 37.486 -40.709 21.002 1.00 65.25 93 ASP A C 1
ATOM 635 O O . ASP A 1 93 ? 38.711 -40.865 21.075 1.00 65.25 93 ASP A O 1
ATOM 639 N N . ALA A 1 94 ? 36.901 -40.303 19.878 1.00 64.25 94 ALA A N 1
ATOM 640 C CA . ALA A 1 94 ? 37.650 -39.879 18.703 1.00 64.25 94 ALA A CA 1
ATOM 641 C C . ALA A 1 94 ? 37.283 -38.439 18.341 1.00 64.25 94 ALA A C 1
ATOM 643 O O . ALA A 1 94 ? 36.146 -38.141 17.977 1.00 64.25 94 ALA A O 1
ATOM 644 N N . SER A 1 95 ? 38.262 -37.533 18.384 1.00 68.50 95 SER A N 1
ATOM 645 C CA . SER A 1 95 ? 38.032 -36.156 17.923 1.00 68.50 95 SER A CA 1
ATOM 646 C C . SER A 1 95 ? 37.862 -36.108 16.398 1.00 68.50 95 SER A C 1
ATOM 648 O O . SER A 1 95 ? 36.962 -35.433 15.907 1.00 68.50 95 SER A O 1
ATOM 650 N N . TRP A 1 96 ? 38.671 -36.872 15.656 1.00 57.84 96 TRP A N 1
ATOM 651 C CA . TRP A 1 96 ? 38.568 -37.051 14.204 1.00 57.84 96 TRP A CA 1
ATOM 652 C C . TRP A 1 96 ? 38.867 -38.508 13.817 1.00 57.84 96 TRP A C 1
ATOM 654 O O . TRP A 1 96 ? 40.009 -38.953 13.934 1.00 57.84 96 TRP A O 1
ATOM 664 N N . GLY A 1 97 ? 37.864 -39.256 13.340 1.00 67.06 97 GLY A N 1
ATOM 665 C CA . GLY A 1 97 ? 38.018 -40.634 12.854 1.00 67.06 97 GLY A CA 1
ATOM 666 C C . GLY A 1 97 ? 36.984 -41.631 13.396 1.00 67.06 97 GLY A C 1
ATOM 667 O O . GLY A 1 97 ? 35.791 -41.342 13.439 1.00 67.06 97 GLY A O 1
ATOM 668 N N . THR A 1 98 ? 37.404 -42.855 13.726 1.00 71.88 98 THR A N 1
ATOM 669 C CA . THR A 1 98 ? 36.485 -43.958 14.071 1.00 71.88 98 THR A CA 1
ATOM 670 C C . THR A 1 98 ? 36.666 -44.433 15.508 1.00 71.88 98 THR A C 1
ATOM 672 O O . THR A 1 98 ? 37.742 -44.922 15.852 1.00 71.88 98 THR A O 1
ATOM 675 N N . ALA A 1 99 ? 35.597 -44.379 16.303 1.00 68.00 99 ALA A N 1
ATOM 676 C CA . ALA A 1 99 ? 35.540 -44.908 17.662 1.00 68.00 99 ALA A CA 1
ATOM 677 C C . ALA A 1 99 ? 34.714 -46.201 17.699 1.00 68.00 99 ALA A C 1
ATOM 679 O O . ALA A 1 99 ? 33.544 -46.225 17.312 1.00 68.00 99 ALA A O 1
ATOM 680 N N . THR A 1 100 ? 35.325 -47.308 18.129 1.00 69.56 100 THR A N 1
ATOM 681 C CA . THR A 1 100 ? 34.671 -48.626 18.157 1.00 69.56 100 THR A CA 1
ATOM 682 C C . THR A 1 100 ? 34.781 -49.297 19.521 1.00 69.56 100 THR A C 1
ATOM 684 O O . THR A 1 100 ? 35.874 -49.599 20.004 1.00 69.56 100 THR A O 1
ATOM 687 N N . ALA A 1 101 ? 33.632 -49.658 20.097 1.00 66.06 101 ALA A N 1
ATOM 688 C CA . ALA A 1 101 ? 33.549 -50.522 21.271 1.00 66.06 101 ALA A CA 1
ATOM 689 C C . ALA A 1 101 ? 32.906 -51.869 20.909 1.00 66.06 101 ALA A C 1
ATOM 691 O O . ALA A 1 101 ? 31.707 -51.955 20.627 1.00 66.06 101 ALA A O 1
ATOM 692 N N . ALA A 1 102 ? 33.698 -52.947 20.967 1.00 61.28 102 ALA A N 1
ATOM 693 C CA . ALA A 1 102 ? 33.259 -54.308 20.645 1.00 61.28 102 ALA A CA 1
ATOM 694 C C . ALA A 1 102 ? 33.432 -55.258 21.844 1.00 61.28 102 ALA A C 1
ATOM 696 O O . ALA A 1 102 ? 34.529 -55.388 22.394 1.00 61.28 102 ALA A O 1
ATOM 697 N N . ARG A 1 103 ? 32.360 -55.958 22.263 1.00 62.97 103 ARG A N 1
ATOM 698 C CA . ARG A 1 103 ? 32.422 -56.891 23.416 1.00 62.97 103 ARG A CA 1
ATOM 699 C C . ARG A 1 103 ? 31.717 -58.245 23.220 1.00 62.97 103 ARG A C 1
ATOM 701 O O . ARG A 1 103 ? 30.620 -58.323 22.655 1.00 62.97 103 ARG A O 1
ATOM 708 N N . ASP A 1 104 ? 32.341 -59.274 23.806 1.00 58.91 104 ASP A N 1
ATOM 709 C CA . ASP A 1 104 ? 31.891 -60.675 23.950 1.00 58.91 104 ASP A CA 1
ATOM 710 C C . ASP A 1 104 ? 31.370 -60.969 25.397 1.00 58.91 104 ASP A C 1
ATOM 712 O O . ASP A 1 104 ? 31.487 -60.098 26.260 1.00 58.91 104 ASP A O 1
ATOM 716 N N . PRO A 1 105 ? 30.711 -62.119 25.694 1.00 54.75 105 PRO A N 1
ATOM 717 C CA . PRO A 1 105 ? 29.664 -62.247 26.732 1.00 54.75 105 PRO A CA 1
ATOM 718 C C . PRO A 1 105 ? 30.012 -61.802 28.173 1.00 54.75 105 PRO A C 1
ATOM 720 O O . PRO A 1 105 ? 31.046 -62.195 28.717 1.00 54.75 105 PRO A O 1
ATOM 723 N N . GLY A 1 106 ? 29.081 -61.093 28.840 1.00 54.75 106 GLY A N 1
ATOM 724 C CA . GLY A 1 106 ? 29.178 -60.689 30.258 1.00 54.75 106 GLY A CA 1
ATOM 725 C C . GLY A 1 106 ? 27.835 -60.290 30.905 1.00 54.75 106 GLY A C 1
ATOM 726 O O . GLY A 1 106 ? 26.846 -60.065 30.205 1.00 54.75 106 GLY A O 1
ATOM 727 N N . THR A 1 107 ? 27.793 -60.240 32.243 1.00 51.00 107 THR A N 1
ATOM 728 C CA . THR A 1 107 ? 26.561 -60.112 33.057 1.00 51.00 107 THR A CA 1
ATOM 729 C C . THR A 1 107 ? 26.134 -58.671 33.370 1.00 51.00 107 THR A C 1
ATOM 731 O O . THR A 1 107 ? 24.936 -58.435 33.479 1.00 51.00 107 THR A O 1
ATOM 734 N N . ALA A 1 108 ? 27.057 -57.701 33.430 1.00 50.47 108 ALA A N 1
ATOM 735 C CA . ALA A 1 108 ? 26.748 -56.271 33.578 1.00 50.47 108 ALA A CA 1
ATOM 736 C C . ALA A 1 108 ? 27.900 -55.390 33.054 1.00 50.47 108 ALA A C 1
ATOM 738 O O . ALA A 1 108 ? 29.034 -55.535 33.517 1.00 50.47 108 ALA A O 1
ATOM 739 N N . ALA A 1 109 ? 27.642 -54.510 32.076 1.00 52.19 109 ALA A N 1
ATOM 740 C CA . ALA A 1 109 ? 28.663 -53.612 31.511 1.00 52.19 109 ALA A CA 1
ATOM 741 C C . ALA A 1 109 ? 28.066 -52.369 30.815 1.00 52.19 109 ALA A C 1
ATOM 743 O O . ALA A 1 109 ? 27.110 -52.494 30.049 1.00 52.19 109 ALA A O 1
ATOM 744 N N . GLN A 1 110 ? 28.678 -51.196 31.025 1.00 55.88 110 GLN A N 1
ATOM 745 C CA . GLN A 1 110 ? 28.422 -49.945 30.290 1.00 55.88 110 GLN A CA 1
ATOM 746 C C . GLN A 1 110 ? 29.553 -49.698 29.284 1.00 55.88 110 GLN A C 1
ATOM 748 O O . GLN A 1 110 ? 30.714 -49.981 29.588 1.00 55.88 110 GLN A O 1
ATOM 753 N N . GLY A 1 111 ? 29.231 -49.218 28.083 1.00 58.34 111 GLY A N 1
ATOM 754 C CA . GLY A 1 111 ? 30.231 -48.671 27.164 1.00 58.34 111 GLY A CA 1
ATOM 755 C C . GLY A 1 111 ? 29.640 -47.550 26.322 1.00 58.34 111 GLY A C 1
ATOM 756 O O . GLY A 1 111 ? 28.581 -47.762 25.727 1.00 58.34 111 GLY A O 1
ATOM 757 N N . SER A 1 112 ? 30.327 -46.412 26.336 1.00 63.28 112 SER A N 1
ATOM 758 C CA . SER A 1 112 ? 30.077 -45.203 25.551 1.00 63.28 112 SER A CA 1
ATOM 759 C C . SER A 1 112 ? 31.259 -44.978 24.608 1.00 63.28 112 SER A C 1
ATOM 761 O O . SER A 1 112 ? 32.395 -45.278 24.982 1.00 63.28 112 SER A O 1
ATOM 763 N N . VAL A 1 113 ? 30.988 -44.534 23.385 1.00 64.50 113 VAL A N 1
ATOM 764 C CA . VAL A 1 113 ? 32.012 -44.129 22.414 1.00 64.50 113 VAL A CA 1
ATOM 765 C C . VAL A 1 113 ? 31.521 -42.895 21.688 1.00 64.50 113 VAL A C 1
ATOM 767 O O . VAL A 1 113 ? 30.533 -42.996 20.966 1.00 64.50 113 VAL A O 1
ATOM 770 N N . ASP A 1 114 ? 32.217 -41.775 21.836 1.00 68.69 114 ASP A N 1
ATOM 771 C CA . ASP A 1 114 ? 31.788 -40.530 21.210 1.00 68.69 114 ASP A CA 1
ATOM 772 C C . ASP A 1 114 ? 32.753 -40.120 20.093 1.00 68.69 114 ASP A C 1
ATOM 774 O O . ASP A 1 114 ? 33.973 -40.303 20.172 1.00 68.69 114 ASP A O 1
ATOM 778 N N . ALA A 1 115 ? 32.193 -39.600 19.000 1.00 67.38 115 ALA A N 1
ATOM 779 C CA . ALA A 1 115 ? 32.961 -39.096 17.869 1.00 67.38 115 ALA A CA 1
ATOM 780 C C . ALA A 1 115 ? 32.580 -37.645 17.560 1.00 67.38 115 ALA A C 1
ATOM 782 O O . ALA A 1 115 ? 31.442 -37.349 17.182 1.00 67.38 115 ALA A O 1
ATOM 783 N N . SER A 1 116 ? 33.544 -36.728 17.658 1.00 71.00 116 SER A N 1
ATOM 784 C CA . SER A 1 116 ? 33.305 -35.326 17.297 1.00 71.00 116 SER A CA 1
ATOM 785 C C . SER A 1 116 ? 33.162 -35.173 15.777 1.00 71.00 116 SER A C 1
ATOM 787 O O . 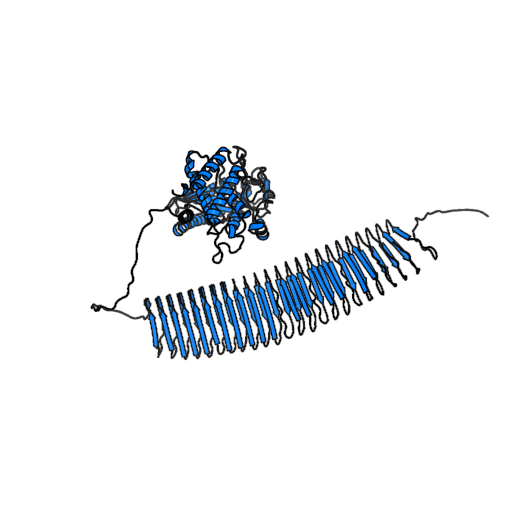SER A 1 116 ? 32.250 -34.493 15.313 1.00 71.00 116 SER A O 1
ATOM 789 N N . TRP A 1 117 ? 34.008 -35.862 15.003 1.00 60.94 117 TRP A N 1
ATOM 790 C CA . TRP A 1 117 ? 33.942 -35.951 13.540 1.00 60.94 117 TRP A CA 1
ATOM 791 C C . TRP A 1 117 ? 34.282 -37.372 13.066 1.00 60.94 117 TRP A C 1
ATOM 793 O O . TRP A 1 117 ? 35.440 -37.783 13.118 1.00 60.94 117 TRP A O 1
ATOM 803 N N . GLY A 1 118 ? 33.293 -38.132 12.581 1.00 69.88 118 GLY A N 1
ATOM 804 C CA . GLY A 1 118 ? 33.488 -39.470 12.009 1.00 69.88 118 GLY A CA 1
ATOM 805 C C . GLY A 1 118 ? 32.460 -40.517 12.456 1.00 69.88 118 GLY A C 1
ATOM 806 O O . GLY A 1 118 ? 31.260 -40.264 12.425 1.00 69.88 118 GLY A O 1
ATOM 807 N N . THR A 1 119 ? 32.898 -41.742 12.769 1.00 74.44 119 THR A N 1
ATOM 808 C CA . THR A 1 119 ? 31.982 -42.875 13.038 1.00 74.44 119 THR A CA 1
ATOM 809 C C . THR A 1 119 ? 32.115 -43.389 14.467 1.00 74.44 119 THR A C 1
ATOM 811 O O . THR A 1 119 ? 33.195 -43.830 14.856 1.00 74.44 119 THR A O 1
ATOM 814 N N . ALA A 1 120 ? 31.007 -43.423 15.205 1.00 71.75 120 ALA A N 1
ATOM 815 C CA . ALA A 1 120 ? 30.894 -44.040 16.523 1.00 71.75 120 ALA A CA 1
ATOM 816 C C . ALA A 1 120 ? 30.121 -45.365 16.412 1.00 71.75 120 ALA A C 1
ATOM 818 O O . ALA A 1 120 ? 28.959 -45.396 16.003 1.00 71.75 120 ALA A O 1
ATOM 819 N N . THR A 1 121 ? 30.764 -46.490 16.739 1.00 72.38 121 THR A N 1
ATOM 820 C CA . THR A 1 121 ? 30.150 -47.825 16.652 1.00 72.38 121 THR A CA 1
ATOM 821 C C . THR A 1 121 ? 30.210 -48.573 17.979 1.00 72.38 121 THR A C 1
ATOM 823 O O . THR A 1 121 ? 31.275 -48.984 18.446 1.00 72.38 121 THR A O 1
ATOM 826 N N . ALA A 1 122 ? 29.036 -48.868 18.536 1.00 68.25 122 ALA A N 1
ATOM 827 C CA . ALA A 1 122 ? 28.869 -49.732 19.699 1.00 68.25 122 ALA A CA 1
ATOM 828 C C . ALA A 1 122 ? 28.241 -51.076 19.278 1.00 68.25 122 ALA A C 1
ATOM 830 O O . ALA A 1 122 ? 27.034 -51.180 19.039 1.00 68.25 122 ALA A O 1
ATOM 831 N N . ALA A 1 123 ? 29.053 -52.140 19.201 1.00 64.50 123 ALA A N 1
ATOM 832 C CA . ALA A 1 123 ? 28.623 -53.461 18.725 1.00 64.50 123 ALA A CA 1
ATOM 833 C C . ALA A 1 123 ? 28.729 -54.548 19.811 1.00 64.50 123 ALA A C 1
ATOM 835 O O . ALA A 1 123 ? 29.778 -54.736 20.435 1.00 64.50 123 ALA A O 1
ATOM 836 N N . ARG A 1 124 ? 27.649 -55.320 20.041 1.00 63.84 124 ARG A N 1
ATOM 837 C CA . ARG A 1 124 ? 27.618 -56.357 21.101 1.00 63.84 124 ARG A CA 1
ATOM 838 C C . ARG A 1 124 ? 26.967 -57.680 20.685 1.00 63.84 124 ARG A C 1
ATOM 840 O O . ARG A 1 124 ? 25.898 -57.711 20.066 1.00 63.84 124 ARG A O 1
ATOM 847 N N . ARG A 1 125 ? 27.589 -58.800 21.097 1.00 59.62 125 ARG A N 1
ATOM 848 C CA . ARG A 1 125 ? 27.150 -60.167 20.741 1.00 59.62 125 ARG A CA 1
ATOM 849 C C . ARG A 1 125 ? 26.156 -60.830 21.720 1.00 59.62 125 ARG A C 1
ATOM 851 O O . ARG A 1 125 ? 25.183 -61.402 21.232 1.00 59.62 125 ARG A O 1
ATOM 858 N N . ARG A 1 126 ? 26.356 -60.791 23.056 1.00 58.56 126 ARG A N 1
ATOM 859 C CA . ARG A 1 126 ? 25.494 -61.491 24.058 1.00 58.56 126 ARG A CA 1
ATOM 860 C C . ARG A 1 126 ? 25.547 -60.867 25.475 1.00 58.56 126 ARG A C 1
ATOM 862 O O . ARG A 1 126 ? 26.647 -60.642 25.966 1.00 58.56 126 ARG A O 1
ATOM 869 N N . GLY A 1 127 ? 24.412 -60.652 26.164 1.00 57.66 127 GLY A N 1
ATOM 870 C CA . GLY A 1 127 ? 24.388 -60.214 27.583 1.00 57.66 127 GLY A CA 1
ATOM 871 C C . GLY A 1 127 ? 22.990 -59.978 28.192 1.00 57.66 127 GLY A C 1
ATOM 872 O O . GLY A 1 127 ? 22.018 -59.866 27.444 1.00 57.66 127 GLY A O 1
ATOM 873 N N . SER A 1 128 ? 22.907 -59.925 29.531 1.00 52.19 128 SER A N 1
ATOM 874 C CA . SER A 1 128 ? 21.642 -59.907 30.302 1.00 52.19 128 SER A CA 1
ATOM 875 C C . SER A 1 128 ? 21.225 -58.534 30.861 1.00 52.19 128 SER A C 1
ATOM 877 O O . SER A 1 128 ? 20.042 -58.373 31.124 1.00 52.19 128 SER A O 1
ATOM 879 N N . SER A 1 129 ? 22.163 -57.579 31.013 1.00 50.41 129 SER A N 1
ATOM 880 C CA . SER A 1 129 ? 21.921 -56.204 31.508 1.00 50.41 129 SER A CA 1
ATOM 881 C C . SER A 1 129 ? 23.076 -55.259 31.110 1.00 50.41 129 SER A C 1
ATOM 883 O O . SER A 1 129 ? 24.058 -55.127 31.837 1.00 50.41 129 SER A O 1
ATOM 885 N N . ALA A 1 130 ? 23.042 -54.615 29.938 1.00 51.19 130 ALA A N 1
ATOM 886 C CA . ALA A 1 130 ? 24.159 -53.762 29.488 1.00 51.19 130 ALA A CA 1
ATOM 887 C C . ALA A 1 130 ? 23.684 -52.562 28.663 1.00 51.19 130 ALA A C 1
ATOM 889 O O . ALA A 1 130 ? 22.941 -52.790 27.717 1.00 51.19 130 ALA A O 1
ATOM 890 N N . ARG A 1 131 ? 24.164 -51.339 28.941 1.00 55.44 131 ARG A N 1
ATOM 891 C CA . ARG A 1 131 ? 23.877 -50.115 28.155 1.00 55.44 131 ARG A CA 1
ATOM 892 C C . ARG A 1 131 ? 24.973 -49.868 27.110 1.00 55.44 131 ARG A C 1
ATOM 894 O O . ARG A 1 131 ? 26.158 -50.004 27.430 1.00 55.44 131 ARG A O 1
ATOM 901 N N . GLY A 1 132 ? 24.583 -49.554 25.877 1.00 58.00 132 GLY A N 1
ATOM 902 C CA . GLY A 1 132 ? 25.477 -49.059 24.828 1.00 58.00 132 GLY A CA 1
ATOM 903 C C . GLY A 1 132 ? 24.982 -47.709 24.322 1.00 58.00 132 GLY A C 1
ATOM 904 O O . GLY A 1 132 ? 23.827 -47.634 23.908 1.00 58.00 132 GLY A O 1
ATOM 905 N N . ALA A 1 133 ? 25.840 -46.694 24.391 1.00 60.72 133 ALA A N 1
ATOM 906 C CA . ALA A 1 133 ? 25.625 -45.376 23.801 1.00 60.72 133 ALA A CA 1
ATOM 907 C C . ALA A 1 133 ? 26.783 -45.077 22.847 1.00 60.72 133 ALA A C 1
ATOM 909 O O . ALA A 1 133 ? 27.901 -45.545 23.083 1.00 60.72 133 ALA A O 1
ATOM 910 N N . GLY A 1 134 ? 26.520 -44.367 21.763 1.00 64.38 134 GLY A N 1
ATOM 911 C CA . GLY A 1 134 ? 27.595 -43.824 20.955 1.00 64.38 134 GLY A CA 1
ATOM 912 C C . GLY A 1 134 ? 27.089 -42.646 20.163 1.00 64.38 134 GLY A C 1
ATOM 913 O O . GLY A 1 134 ? 26.252 -42.841 19.280 1.00 64.38 134 GLY A O 1
ATOM 914 N N . ASP A 1 135 ? 27.582 -41.462 20.503 1.00 68.75 135 ASP A N 1
ATOM 915 C CA . ASP A 1 135 ? 27.067 -40.212 19.972 1.00 68.75 135 ASP A CA 1
ATOM 916 C C . ASP A 1 135 ? 28.048 -39.635 18.950 1.00 68.75 135 ASP A C 1
ATOM 918 O O . ASP A 1 135 ? 29.272 -39.713 19.089 1.00 68.75 135 ASP A O 1
ATOM 922 N N . ALA A 1 136 ? 27.504 -39.079 17.870 1.00 69.12 136 ALA A N 1
ATOM 923 C CA . ALA A 1 136 ? 28.291 -38.441 16.826 1.00 69.12 136 ALA A CA 1
ATOM 924 C C . ALA A 1 136 ? 27.883 -36.973 16.693 1.00 69.12 136 ALA A C 1
ATOM 926 O O . ALA A 1 136 ? 26.736 -36.652 16.372 1.00 69.12 136 ALA A O 1
ATOM 927 N N . SER A 1 137 ? 28.831 -36.056 16.889 1.00 74.06 137 SER A N 1
ATOM 928 C CA . SER A 1 137 ? 28.568 -34.635 16.629 1.00 74.06 137 SER A CA 1
ATOM 929 C C . SER A 1 137 ? 28.460 -34.377 15.120 1.00 74.06 137 SER A C 1
ATOM 931 O O . SER A 1 137 ? 27.521 -33.721 14.674 1.00 74.06 137 SER A O 1
ATOM 933 N N . TRP A 1 138 ? 29.361 -34.962 14.326 1.00 62.94 138 TRP A N 1
ATOM 934 C CA . TRP A 1 138 ? 29.331 -34.941 12.861 1.00 62.94 138 TRP A CA 1
ATOM 935 C C . TRP A 1 138 ? 29.705 -36.318 12.296 1.00 62.94 138 TRP A C 1
ATOM 937 O O . TRP A 1 138 ? 30.858 -36.730 12.391 1.00 62.94 138 TRP A O 1
ATOM 947 N N . GLY A 1 139 ? 28.754 -37.038 11.692 1.00 72.12 139 GLY A N 1
ATOM 948 C CA . GLY A 1 139 ? 28.990 -38.327 11.032 1.00 72.12 139 GLY A CA 1
ATOM 949 C C . GLY A 1 139 ? 27.975 -39.419 11.382 1.00 72.12 139 GLY A C 1
ATOM 950 O O . GLY A 1 139 ? 26.771 -39.199 11.294 1.00 72.12 139 GLY A O 1
ATOM 951 N N . THR A 1 140 ? 28.435 -40.639 11.670 1.00 75.19 140 THR A N 1
ATOM 952 C CA . THR A 1 140 ? 27.556 -41.820 11.809 1.00 75.19 140 THR A CA 1
ATOM 953 C C . THR A 1 140 ? 27.626 -42.423 13.207 1.00 75.19 140 THR A C 1
ATOM 955 O O . THR A 1 140 ? 28.693 -42.870 13.622 1.00 75.19 140 THR A O 1
ATOM 958 N N . SER A 1 141 ? 26.488 -42.516 13.896 1.00 74.62 141 SER A N 1
ATOM 959 C CA . SER A 1 141 ? 26.326 -43.283 15.132 1.00 74.62 141 SER A CA 1
ATOM 960 C C . SER A 1 141 ? 25.613 -44.608 14.847 1.00 74.62 141 SER A C 1
ATOM 962 O O . SER A 1 141 ? 24.559 -44.671 14.209 1.00 74.62 141 SER A O 1
ATOM 964 N N . THR A 1 142 ? 26.211 -45.725 15.269 1.00 73.62 142 THR A N 1
ATOM 965 C CA . THR A 1 142 ? 25.636 -47.064 15.078 1.00 73.62 142 THR A CA 1
ATOM 966 C C . THR A 1 142 ? 25.660 -47.878 16.364 1.00 73.62 142 THR A C 1
ATOM 968 O O . THR A 1 142 ? 26.718 -48.240 16.881 1.00 73.62 142 THR A O 1
ATOM 971 N N . ALA A 1 143 ? 24.471 -48.274 16.820 1.00 68.19 143 ALA A N 1
ATOM 972 C CA . ALA A 1 143 ? 24.279 -49.203 17.926 1.00 68.19 143 ALA A CA 1
ATOM 973 C C . ALA A 1 143 ? 23.701 -50.534 17.410 1.00 68.19 143 ALA A C 1
ATOM 975 O O . ALA A 1 143 ? 22.541 -50.619 16.991 1.00 68.19 143 ALA A O 1
ATOM 976 N N . ALA A 1 144 ? 24.500 -51.606 17.451 1.00 65.56 144 ALA A N 1
ATOM 977 C CA . ALA A 1 144 ? 24.116 -52.916 16.916 1.00 65.56 144 ALA A CA 1
ATOM 978 C C . ALA A 1 144 ? 24.156 -54.030 17.976 1.00 65.56 144 ALA A C 1
ATOM 980 O O . ALA A 1 144 ? 25.178 -54.257 18.637 1.00 65.56 144 ALA A O 1
ATOM 981 N N . ARG A 1 145 ? 23.058 -54.797 18.101 1.00 66.00 145 ARG A N 1
ATOM 982 C CA . ARG A 1 145 ? 22.969 -55.945 19.030 1.00 66.00 145 ARG A CA 1
ATOM 983 C C . ARG A 1 145 ? 22.398 -57.215 18.413 1.00 66.00 145 ARG A C 1
ATOM 985 O O . ARG A 1 145 ? 21.338 -57.194 17.791 1.00 66.00 145 ARG A O 1
ATOM 992 N N . ARG A 1 146 ? 23.061 -58.348 18.693 1.00 59.28 146 ARG A N 1
ATOM 993 C CA . ARG A 1 146 ? 22.667 -59.674 18.180 1.00 59.28 146 ARG A CA 1
ATOM 994 C C . ARG A 1 146 ? 21.779 -60.523 19.112 1.00 59.28 146 ARG A C 1
ATOM 996 O O . ARG A 1 146 ? 20.946 -61.264 18.597 1.00 59.28 146 ARG A O 1
ATOM 1003 N N . ARG A 1 147 ? 21.934 -60.473 20.451 1.00 59.16 147 ARG A N 1
ATOM 1004 C CA . ARG A 1 147 ? 21.138 -61.301 21.402 1.00 59.16 147 ARG A CA 1
ATOM 1005 C C . ARG A 1 147 ? 21.178 -60.771 22.850 1.00 59.16 147 ARG A C 1
ATOM 1007 O O . ARG A 1 147 ? 22.272 -60.583 23.383 1.00 59.16 147 ARG A O 1
ATOM 1014 N N . GLY A 1 148 ? 20.036 -60.595 23.526 1.00 56.94 148 GLY A N 1
ATOM 1015 C CA . GLY A 1 148 ? 20.017 -60.207 24.951 1.00 56.94 148 GLY A CA 1
ATOM 1016 C C . GLY A 1 148 ? 18.633 -59.953 25.561 1.00 56.94 148 GLY A C 1
ATOM 1017 O O . GLY A 1 148 ? 17.645 -59.812 24.840 1.00 56.94 148 GLY A O 1
ATOM 1018 N N . SER A 1 149 ? 18.597 -59.895 26.893 1.00 53.53 149 SER A N 1
ATOM 1019 C CA . SER A 1 149 ? 17.423 -59.561 27.713 1.00 53.53 149 SER A CA 1
ATOM 1020 C C . SER A 1 149 ? 17.590 -58.132 28.252 1.00 53.53 149 SER A C 1
ATOM 1022 O O . SER A 1 149 ? 18.691 -57.789 28.657 1.00 53.53 149 SER A O 1
ATOM 1024 N N . ALA A 1 150 ? 16.539 -57.305 28.200 1.00 51.56 150 ALA A N 1
ATOM 1025 C CA . ALA A 1 150 ? 16.387 -56.021 28.905 1.00 51.56 150 ALA A CA 1
ATOM 1026 C C . ALA A 1 150 ? 17.610 -55.068 28.949 1.00 51.56 150 ALA A C 1
ATOM 1028 O O . ALA A 1 150 ? 18.371 -55.060 29.913 1.00 51.56 150 ALA A O 1
ATOM 1029 N N . ALA A 1 151 ? 17.747 -54.177 27.951 1.00 53.03 151 ALA A N 1
ATOM 1030 C CA . ALA A 1 151 ? 18.543 -52.947 28.097 1.00 53.03 151 ALA A CA 1
ATOM 1031 C C . ALA A 1 151 ? 18.201 -51.841 27.065 1.00 53.03 151 ALA A C 1
ATOM 1033 O O . ALA A 1 151 ? 17.855 -52.173 25.919 1.00 53.03 151 ALA A O 1
ATOM 1034 N N . PRO A 1 152 ? 18.322 -50.547 27.442 1.00 56.34 152 PRO A N 1
ATOM 1035 C CA . PRO A 1 152 ? 18.314 -49.431 26.502 1.00 56.34 152 PRO A CA 1
ATOM 1036 C C . PRO A 1 152 ? 19.646 -49.364 25.740 1.00 56.34 152 PRO A C 1
ATOM 1038 O O . PRO A 1 152 ? 20.718 -49.493 26.333 1.00 56.34 152 PRO A O 1
ATOM 1041 N N . ASP A 1 153 ? 19.556 -49.161 24.427 1.00 59.16 153 ASP A N 1
ATOM 1042 C CA . ASP A 1 153 ? 20.681 -48.742 23.583 1.00 59.16 153 ASP A CA 1
ATOM 1043 C C . ASP A 1 153 ? 20.176 -47.655 22.654 1.00 59.16 153 ASP A C 1
ATOM 1045 O O . ASP A 1 153 ? 19.113 -47.834 22.044 1.00 59.16 153 ASP A O 1
ATOM 1049 N N . GLY A 1 154 ? 20.955 -46.596 22.545 1.00 62.25 154 GLY A N 1
ATOM 1050 C CA . GLY A 1 154 ? 20.699 -45.459 21.682 1.00 62.25 154 GLY A CA 1
ATOM 1051 C C . GLY A 1 154 ? 22.017 -44.864 21.224 1.00 62.25 154 GLY A C 1
ATOM 1052 O O . GLY A 1 154 ? 23.085 -45.353 21.596 1.00 62.25 154 GLY A O 1
ATOM 1053 N N . GLY A 1 155 ? 21.932 -43.868 20.372 1.00 65.31 155 GLY A N 1
ATOM 1054 C CA . GLY A 1 155 ? 23.087 -43.151 19.869 1.00 65.31 155 GLY A CA 1
ATOM 1055 C C . GLY A 1 155 ? 22.570 -42.026 19.010 1.00 65.31 155 GLY A C 1
ATOM 1056 O O . GLY A 1 155 ? 21.838 -42.287 18.051 1.00 65.31 155 GLY A O 1
ATOM 1057 N N . ASP A 1 156 ? 22.928 -40.809 19.379 1.00 70.69 156 ASP A N 1
ATOM 1058 C CA . ASP A 1 156 ? 22.365 -39.613 18.778 1.00 70.69 156 ASP A CA 1
ATOM 1059 C C . ASP A 1 156 ? 23.359 -39.016 17.784 1.00 70.69 156 ASP A C 1
ATOM 1061 O O . ASP A 1 156 ? 24.581 -39.150 17.914 1.00 70.69 156 ASP A O 1
ATOM 1065 N N . ALA A 1 157 ? 22.834 -38.399 16.731 1.00 70.56 157 ALA A N 1
ATOM 1066 C CA . ALA A 1 157 ? 23.637 -37.692 15.746 1.00 70.56 157 ALA A CA 1
ATOM 1067 C C . ALA A 1 157 ? 23.218 -36.222 15.701 1.00 70.56 157 ALA A C 1
ATOM 1069 O O . ALA A 1 157 ? 22.082 -35.893 15.353 1.00 70.56 157 ALA A O 1
ATOM 1070 N N . SER A 1 158 ? 24.142 -35.312 16.009 1.00 74.31 158 SER A N 1
ATOM 1071 C CA . SER A 1 158 ? 23.865 -33.881 15.830 1.00 74.31 158 SER A CA 1
ATOM 1072 C C . SER A 1 158 ? 23.797 -33.534 14.337 1.00 74.31 158 SER A C 1
ATOM 1074 O O . SER A 1 158 ? 22.859 -32.868 13.902 1.00 74.31 158 SER A O 1
ATOM 1076 N N . TRP A 1 159 ? 24.729 -34.059 13.537 1.00 64.62 159 TRP A N 1
ATOM 1077 C CA . TRP A 1 159 ? 24.741 -33.947 12.076 1.00 64.62 159 TRP A CA 1
ATOM 1078 C C . TRP A 1 159 ? 25.153 -35.277 11.433 1.00 64.62 159 TRP A C 1
ATOM 1080 O O . TRP A 1 159 ? 26.313 -35.671 11.525 1.00 64.62 159 TRP A O 1
ATOM 1090 N N . GLY A 1 160 ? 24.231 -35.969 10.758 1.00 73.69 160 GLY A N 1
ATOM 1091 C CA . GLY A 1 160 ? 24.506 -37.203 10.014 1.00 73.69 160 GLY A CA 1
ATOM 1092 C C . GLY A 1 160 ? 23.515 -38.339 10.281 1.00 73.69 160 GLY A C 1
ATOM 1093 O O . GLY A 1 160 ? 22.304 -38.126 10.267 1.00 73.69 160 GLY A O 1
ATOM 1094 N N . THR A 1 161 ? 23.998 -39.576 10.425 1.00 76.69 161 THR A N 1
ATOM 1095 C CA . THR A 1 161 ? 23.126 -40.766 10.460 1.00 76.69 161 THR A CA 1
ATOM 1096 C C . THR A 1 161 ? 23.184 -41.485 11.804 1.00 76.69 161 THR A C 1
ATOM 1098 O O . THR A 1 161 ? 24.260 -41.854 12.262 1.00 76.69 161 THR A O 1
ATOM 1101 N N . ALA A 1 162 ? 22.021 -41.716 12.413 1.00 74.62 162 ALA A N 1
ATOM 1102 C CA . ALA A 1 162 ? 21.866 -42.459 13.657 1.00 74.62 162 ALA A CA 1
ATOM 1103 C C . ALA A 1 162 ? 21.107 -43.762 13.394 1.00 74.62 162 ALA A C 1
ATOM 1105 O O . ALA A 1 162 ? 19.965 -43.754 12.929 1.00 74.62 162 ALA A O 1
ATOM 1106 N N . THR A 1 163 ? 21.745 -44.907 13.650 1.00 74.31 163 THR A N 1
ATOM 1107 C CA . THR A 1 163 ? 21.171 -46.226 13.349 1.00 74.31 163 THR A CA 1
ATOM 1108 C C . THR A 1 163 ? 21.187 -47.157 14.555 1.00 74.31 163 THR A C 1
ATOM 1110 O O . THR A 1 163 ? 22.243 -47.519 15.077 1.00 74.31 163 THR A O 1
ATOM 1113 N N . ALA A 1 164 ? 20.009 -47.666 14.923 1.00 69.69 164 ALA A N 1
ATOM 1114 C CA . ALA A 1 164 ? 19.855 -48.753 15.885 1.00 69.69 164 ALA A CA 1
ATOM 1115 C C . ALA A 1 164 ? 19.302 -50.014 15.202 1.00 69.69 164 ALA A C 1
ATOM 1117 O O . ALA A 1 164 ? 18.131 -50.077 14.815 1.00 69.69 164 ALA A O 1
ATOM 1118 N N . ALA A 1 165 ? 20.133 -51.058 15.101 1.00 66.31 165 ALA A N 1
ATOM 1119 C CA . ALA A 1 165 ? 19.779 -52.332 14.464 1.00 66.31 165 ALA A CA 1
ATOM 1120 C C . ALA A 1 165 ? 19.815 -53.502 15.464 1.00 66.31 165 ALA A C 1
ATOM 1122 O O . ALA A 1 165 ? 20.831 -53.730 16.132 1.00 66.31 165 ALA A O 1
ATOM 1123 N N . ARG A 1 166 ? 18.715 -54.276 15.574 1.00 65.88 166 ARG A N 1
ATOM 1124 C CA . ARG A 1 166 ? 18.623 -55.393 16.546 1.00 65.88 166 ARG A CA 1
ATOM 1125 C C . ARG A 1 166 ? 17.986 -56.701 16.035 1.00 65.88 166 ARG A C 1
ATOM 1127 O O . ARG A 1 166 ? 16.962 -56.696 15.342 1.00 65.88 166 ARG A O 1
ATOM 1134 N N . ASP A 1 167 ? 18.562 -57.812 16.511 1.00 60.50 167 ASP A N 1
ATOM 1135 C CA . ASP A 1 167 ? 18.144 -59.223 16.355 1.00 60.50 167 ASP A CA 1
ATOM 1136 C C . ASP A 1 167 ? 17.490 -59.786 17.665 1.00 60.50 167 ASP A C 1
ATOM 1138 O O . ASP A 1 167 ? 17.471 -59.076 18.671 1.00 60.50 167 ASP A O 1
ATOM 1142 N N . PRO A 1 168 ? 16.864 -60.993 17.692 1.00 55.41 168 PRO A N 1
ATOM 1143 C CA . PRO A 1 168 ? 15.728 -61.336 18.576 1.00 55.41 168 PRO A CA 1
ATOM 1144 C C . PRO A 1 168 ? 15.903 -61.143 20.101 1.00 55.41 168 PRO A C 1
ATOM 1146 O O . PRO A 1 168 ? 16.885 -61.614 20.678 1.00 55.41 168 PRO A O 1
ATOM 1149 N N . GLY A 1 169 ? 14.881 -60.578 20.772 1.00 56.50 169 GLY A N 1
ATOM 1150 C CA . GLY A 1 169 ? 14.808 -60.431 22.241 1.00 56.50 169 GLY A CA 1
ATOM 1151 C C . GLY A 1 169 ? 13.383 -60.221 22.798 1.00 56.50 169 GLY A C 1
ATOM 1152 O O . GLY A 1 169 ? 12.456 -59.904 22.047 1.00 56.50 169 GLY A O 1
ATOM 1153 N N . THR A 1 170 ? 13.199 -60.436 24.108 1.00 52.00 170 THR A N 1
ATOM 1154 C CA . THR A 1 170 ? 11.887 -60.481 24.795 1.00 52.00 170 THR A CA 1
ATOM 1155 C C . THR A 1 170 ? 11.394 -59.123 25.313 1.00 52.00 170 THR A C 1
ATOM 1157 O O . THR A 1 170 ? 10.197 -58.871 25.233 1.00 52.00 170 THR A O 1
ATOM 1160 N N . ALA A 1 171 ? 12.287 -58.227 25.753 1.00 50.38 171 ALA A N 1
ATOM 1161 C CA . ALA A 1 171 ? 11.959 -56.862 26.188 1.00 50.38 171 ALA A CA 1
ATOM 1162 C C . ALA A 1 171 ? 13.152 -55.921 25.944 1.00 50.38 171 ALA A C 1
ATOM 1164 O O . ALA A 1 171 ? 14.219 -56.127 26.521 1.00 50.38 171 ALA A O 1
ATOM 1165 N N . ALA A 1 172 ? 13.017 -54.930 25.057 1.00 53.09 172 ALA A N 1
ATOM 1166 C CA . ALA A 1 172 ? 14.115 -54.017 24.716 1.00 53.09 172 ALA A CA 1
ATOM 1167 C C . ALA A 1 172 ? 13.612 -52.667 24.168 1.00 53.09 172 ALA A C 1
ATOM 1169 O O . ALA A 1 172 ? 12.802 -52.653 23.242 1.00 53.09 172 ALA A O 1
ATOM 1170 N N . GLN A 1 173 ? 14.136 -51.552 24.695 1.00 57.69 173 GLN A N 1
ATOM 1171 C CA . GLN A 1 173 ? 13.907 -50.180 24.210 1.00 57.69 173 GLN A CA 1
ATOM 1172 C C . GLN A 1 173 ? 15.106 -49.706 23.385 1.00 57.69 173 GLN A C 1
ATOM 1174 O O . GLN A 1 173 ? 16.247 -50.014 23.734 1.00 57.69 173 GLN A O 1
ATOM 1179 N N . GLY A 1 174 ? 14.869 -48.995 22.286 1.00 59.59 174 GLY A N 1
ATOM 1180 C CA . GLY A 1 174 ? 15.920 -48.264 21.574 1.00 59.59 174 GLY A CA 1
ATOM 1181 C C . GLY A 1 174 ? 15.365 -46.999 20.943 1.00 59.59 174 GLY A C 1
ATOM 1182 O O . GLY A 1 174 ? 14.353 -47.093 20.246 1.00 59.59 174 GLY A O 1
ATOM 1183 N N . SER A 1 175 ? 16.028 -45.888 21.244 1.00 65.88 175 SER A N 1
ATOM 1184 C CA . SER A 1 175 ? 15.803 -44.539 20.727 1.00 65.88 175 SER A CA 1
ATOM 1185 C C . SER A 1 175 ? 17.051 -44.104 19.962 1.00 65.88 175 SER A C 1
ATOM 1187 O O . SER A 1 175 ? 18.159 -44.459 20.368 1.00 65.88 175 SER A O 1
ATOM 1189 N N . VAL A 1 176 ? 16.873 -43.420 18.839 1.00 68.25 176 VAL A N 1
ATOM 1190 C CA . VAL A 1 176 ? 17.962 -42.800 18.076 1.00 68.25 176 VAL A CA 1
ATOM 1191 C C . VAL A 1 176 ? 17.479 -41.456 17.580 1.00 68.25 176 VAL A C 1
ATOM 1193 O O . VAL A 1 176 ? 16.535 -41.427 16.796 1.00 68.25 176 VAL A O 1
ATOM 1196 N N . ASP A 1 177 ? 18.135 -40.378 17.988 1.00 72.06 177 ASP A N 1
ATOM 1197 C CA . ASP A 1 177 ? 17.699 -39.042 17.604 1.00 72.06 177 ASP A CA 1
ATOM 1198 C C . ASP A 1 177 ? 18.717 -38.390 16.664 1.00 72.06 177 ASP A C 1
ATOM 1200 O O . ASP A 1 177 ? 19.935 -38.500 16.830 1.00 72.06 177 ASP A O 1
ATOM 1204 N N . ALA A 1 178 ? 18.211 -37.724 15.627 1.00 72.25 178 ALA A N 1
ATOM 1205 C CA . ALA A 1 178 ? 19.021 -36.965 14.683 1.00 72.25 178 ALA A CA 1
ATOM 1206 C C . ALA A 1 178 ? 18.590 -35.495 14.683 1.00 72.25 178 ALA A C 1
ATOM 1208 O O . ALA A 1 178 ? 17.463 -35.160 14.309 1.00 72.25 178 ALA A O 1
ATOM 1209 N N . SER A 1 179 ? 19.494 -34.588 15.056 1.00 76.00 179 SER A N 1
ATOM 1210 C CA . SER A 1 179 ? 19.200 -33.152 14.961 1.00 76.00 179 SER A CA 1
ATOM 1211 C C . SER A 1 179 ? 19.162 -32.703 13.494 1.00 76.00 179 SER A C 1
ATOM 1213 O O . SER A 1 179 ? 18.229 -32.013 13.089 1.00 76.00 179 SER A O 1
ATOM 1215 N N . TRP A 1 180 ? 20.117 -33.162 12.679 1.00 65.75 180 TRP A N 1
ATOM 1216 C CA . TRP A 1 180 ? 20.161 -32.954 11.229 1.00 65.75 180 TRP A CA 1
ATOM 1217 C C . TRP A 1 180 ? 20.625 -34.229 10.511 1.00 65.75 180 TRP A C 1
ATOM 1219 O O . TRP A 1 180 ? 21.799 -34.581 10.575 1.00 65.75 180 TRP A O 1
ATOM 1229 N N . GLY A 1 181 ? 19.729 -34.924 9.804 1.00 75.88 181 GLY A N 1
ATOM 1230 C CA . GLY A 1 181 ? 20.046 -36.110 9.001 1.00 75.88 181 GLY A CA 1
ATOM 1231 C C . GLY A 1 181 ? 19.042 -37.257 9.152 1.00 75.88 181 GLY A C 1
ATOM 1232 O O . GLY A 1 181 ? 17.835 -37.042 9.072 1.00 75.88 181 GLY A O 1
ATOM 1233 N N . THR A 1 182 ? 19.510 -38.502 9.276 1.00 78.25 182 THR A N 1
ATOM 1234 C CA . THR A 1 182 ? 18.628 -39.687 9.241 1.00 78.25 182 THR A CA 1
ATOM 1235 C C . THR A 1 182 ? 18.673 -40.488 10.536 1.00 78.25 182 THR A C 1
ATOM 1237 O O . THR A 1 182 ? 19.730 -41.010 10.888 1.00 78.25 182 THR A O 1
ATOM 1240 N N . ALA A 1 183 ? 17.520 -40.680 11.174 1.00 76.75 183 ALA A N 1
ATOM 1241 C CA . ALA A 1 183 ? 17.331 -41.558 12.323 1.00 76.75 183 ALA A CA 1
ATOM 1242 C C . ALA A 1 183 ? 16.634 -42.856 11.882 1.00 76.75 183 ALA A C 1
ATOM 1244 O O . ALA A 1 183 ? 15.514 -42.837 11.369 1.00 76.75 183 ALA A O 1
ATOM 1245 N N . THR A 1 184 ? 17.296 -44.004 12.046 1.00 75.44 184 THR A N 1
ATOM 1246 C CA . THR A 1 184 ? 16.764 -45.313 11.634 1.00 75.44 184 THR A CA 1
ATOM 1247 C C . THR A 1 184 ? 16.745 -46.312 12.785 1.00 75.44 184 THR A C 1
ATOM 1249 O O . THR A 1 184 ? 17.784 -46.782 13.254 1.00 75.44 184 THR A O 1
ATOM 1252 N N . ALA A 1 185 ? 15.543 -46.743 13.165 1.00 70.50 185 ALA A N 1
ATOM 1253 C CA . ALA A 1 185 ? 15.315 -47.830 14.111 1.00 70.50 185 ALA A CA 1
ATOM 1254 C C . ALA A 1 185 ? 14.795 -49.080 13.372 1.00 70.50 185 ALA A C 1
ATOM 1256 O O . ALA A 1 185 ? 13.623 -49.167 12.992 1.00 70.50 185 ALA A O 1
ATOM 1257 N N . ALA A 1 186 ? 15.656 -50.087 13.176 1.00 67.56 186 ALA A N 1
ATOM 1258 C CA . ALA A 1 186 ? 15.337 -51.300 12.410 1.00 67.56 186 ALA A CA 1
ATOM 1259 C C . ALA A 1 186 ? 15.352 -52.576 13.273 1.00 67.56 186 ALA A C 1
ATOM 1261 O O . ALA A 1 186 ? 16.330 -52.878 13.966 1.00 67.56 186 ALA A O 1
ATOM 1262 N N . ARG A 1 187 ? 14.272 -53.381 13.218 1.00 65.50 187 ARG A N 1
ATOM 1263 C CA . ARG A 1 187 ? 14.121 -54.588 14.064 1.00 65.50 187 ARG A CA 1
ATOM 1264 C C . ARG A 1 187 ? 13.592 -55.824 13.328 1.00 65.50 187 ARG A C 1
ATOM 1266 O O . ARG A 1 187 ? 12.591 -55.772 12.607 1.00 65.50 187 ARG A O 1
ATOM 1273 N N . ARG A 1 188 ? 14.218 -56.987 13.587 1.00 61.19 188 ARG A N 1
ATOM 1274 C CA . ARG A 1 188 ? 13.851 -58.271 12.950 1.00 61.19 188 ARG A CA 1
ATOM 1275 C C . ARG A 1 188 ? 12.761 -59.087 13.677 1.00 61.19 188 ARG A C 1
ATOM 1277 O O . ARG A 1 188 ? 11.820 -59.511 13.005 1.00 61.19 188 ARG A O 1
ATOM 1284 N N . ARG A 1 189 ? 12.842 -59.333 15.001 1.00 59.69 189 ARG A N 1
ATOM 1285 C CA . ARG A 1 189 ? 11.897 -60.214 15.753 1.00 59.69 189 ARG A CA 1
ATOM 1286 C C . ARG A 1 189 ? 11.784 -59.855 17.254 1.00 59.69 189 ARG A C 1
ATOM 1288 O O . ARG A 1 189 ? 12.815 -59.673 17.888 1.00 59.69 189 ARG A O 1
ATOM 1295 N N . GLY A 1 190 ? 10.580 -59.822 17.851 1.00 58.66 190 GLY A N 1
ATOM 1296 C CA . GLY A 1 190 ? 10.415 -59.667 19.320 1.00 58.66 190 GLY A CA 1
ATOM 1297 C C . GLY A 1 190 ? 8.974 -59.458 19.819 1.00 58.66 190 GLY A C 1
ATOM 1298 O O . GLY A 1 190 ? 8.127 -59.025 19.031 1.00 58.66 190 GLY A O 1
ATOM 1299 N N . SER A 1 191 ? 8.727 -59.756 21.104 1.00 52.84 191 SER A N 1
ATOM 1300 C CA . SER A 1 191 ? 7.388 -59.880 21.726 1.00 52.84 191 SER A CA 1
ATOM 1301 C C . SER A 1 191 ? 6.892 -58.652 22.511 1.00 52.84 191 SER A C 1
ATOM 1303 O O . SER A 1 191 ? 5.687 -58.548 22.689 1.00 52.84 191 SER A O 1
ATOM 1305 N N . SER A 1 192 ? 7.791 -57.750 22.949 1.00 49.66 192 SER A N 1
ATOM 1306 C CA . SER A 1 192 ? 7.463 -56.543 23.743 1.00 49.66 192 SER A CA 1
ATOM 1307 C C . SER A 1 192 ? 8.572 -55.470 23.627 1.00 49.66 192 SER A C 1
ATOM 1309 O O . SER A 1 192 ? 9.366 -55.276 24.546 1.00 49.66 192 SER A O 1
ATOM 1311 N N . ALA A 1 193 ? 8.725 -54.802 22.477 1.00 51.47 193 ALA A N 1
ATOM 1312 C CA . ALA A 1 193 ? 9.858 -53.887 22.235 1.00 51.47 193 ALA A CA 1
ATOM 1313 C C . ALA A 1 193 ? 9.422 -52.565 21.588 1.00 51.47 193 ALA A C 1
ATOM 1315 O O . ALA A 1 193 ? 8.795 -52.629 20.536 1.00 51.47 193 ALA A O 1
ATOM 1316 N N . ARG A 1 194 ? 9.793 -51.418 22.190 1.00 56.53 194 ARG A N 1
ATOM 1317 C CA . ARG A 1 194 ? 9.555 -50.055 21.667 1.00 56.53 194 ARG A CA 1
ATOM 1318 C C . ARG A 1 194 ? 10.749 -49.587 20.825 1.00 56.53 194 ARG A C 1
ATOM 1320 O O . ARG A 1 194 ? 11.892 -49.662 21.294 1.00 56.53 194 ARG A O 1
ATOM 1327 N N . GLY A 1 195 ? 10.494 -49.128 19.603 1.00 58.72 195 GLY A N 1
ATOM 1328 C CA . GLY A 1 195 ? 11.443 -48.362 18.793 1.00 58.72 195 GLY A CA 1
ATOM 1329 C C . GLY A 1 195 ? 10.938 -46.938 18.581 1.00 58.72 195 GLY A C 1
ATOM 1330 O O . GLY A 1 195 ? 9.818 -46.783 18.100 1.00 58.72 195 GLY A O 1
ATOM 1331 N N . ALA A 1 196 ? 11.758 -45.953 18.946 1.00 62.28 196 ALA A N 1
ATOM 1332 C CA . ALA A 1 196 ? 11.565 -44.543 18.617 1.00 62.28 196 ALA A CA 1
ATOM 1333 C C . ALA A 1 196 ? 12.774 -44.061 17.811 1.00 62.28 196 ALA A C 1
ATOM 1335 O O . ALA A 1 196 ? 13.886 -44.549 18.032 1.00 62.28 196 ALA A O 1
ATOM 1336 N N . GLY A 1 197 ? 12.562 -43.166 16.859 1.00 66.25 197 GLY A N 1
ATOM 1337 C CA . GLY A 1 197 ? 13.670 -42.477 16.224 1.00 66.25 197 GLY A CA 1
ATOM 1338 C C . GLY A 1 197 ? 13.192 -41.155 15.677 1.00 66.25 197 GLY A C 1
ATOM 1339 O O . GLY A 1 197 ? 12.418 -41.164 14.720 1.00 66.25 197 GLY A O 1
ATOM 1340 N N . ASP A 1 198 ? 13.634 -40.065 16.292 1.00 71.50 198 ASP A N 1
ATOM 1341 C CA . ASP A 1 198 ? 13.109 -38.738 16.010 1.00 71.50 198 ASP A CA 1
ATOM 1342 C C . ASP A 1 198 ? 14.130 -37.922 15.216 1.00 71.50 198 ASP A C 1
ATOM 1344 O O . ASP A 1 198 ? 15.343 -37.997 15.425 1.00 71.50 198 ASP A O 1
ATOM 1348 N N . ALA A 1 199 ? 13.639 -37.152 14.248 1.00 71.69 199 ALA A N 1
ATOM 1349 C CA . ALA A 1 199 ? 14.465 -36.277 13.430 1.00 71.69 199 ALA A CA 1
ATOM 1350 C C . ALA A 1 199 ? 13.985 -34.830 13.564 1.00 71.69 199 ALA A C 1
ATOM 1352 O O . ALA A 1 199 ? 12.855 -34.494 13.205 1.00 71.69 199 ALA A O 1
ATOM 1353 N N . SER A 1 200 ? 14.854 -33.934 14.031 1.00 76.62 200 SER A N 1
ATOM 1354 C CA . SER A 1 200 ? 14.528 -32.502 14.023 1.00 76.62 200 SER A CA 1
ATOM 1355 C C . SER A 1 200 ? 14.530 -31.961 12.586 1.00 76.62 200 SER A C 1
ATOM 1357 O O . SER A 1 200 ? 13.599 -31.263 12.188 1.00 76.62 200 SER A O 1
ATOM 1359 N N . TRP A 1 201 ? 15.520 -32.352 11.779 1.00 66.31 201 TRP A N 1
ATOM 1360 C CA . TRP A 1 201 ? 15.609 -32.044 10.349 1.00 66.31 201 TRP A CA 1
ATOM 1361 C C . TRP A 1 201 ? 16.103 -33.266 9.563 1.00 66.31 201 TRP A C 1
ATOM 1363 O O . TRP A 1 201 ? 17.269 -33.631 9.666 1.00 66.31 201 TRP A O 1
ATOM 1373 N N . GLY A 1 202 ? 15.246 -33.895 8.755 1.00 76.12 202 GLY A N 1
ATOM 1374 C CA . GLY A 1 202 ? 15.605 -34.998 7.859 1.00 76.12 202 GLY A CA 1
ATOM 1375 C C . GLY A 1 202 ? 14.630 -36.180 7.887 1.00 76.12 202 GLY A C 1
ATOM 1376 O O . GLY A 1 202 ? 13.429 -35.998 7.717 1.00 76.12 202 GLY A O 1
ATOM 1377 N N . THR A 1 203 ? 15.130 -37.414 7.983 1.00 78.06 203 THR A N 1
ATOM 1378 C CA . THR A 1 203 ? 14.308 -38.635 7.826 1.00 78.06 203 THR A CA 1
ATOM 1379 C C . THR A 1 203 ? 14.274 -39.446 9.115 1.00 78.06 203 THR A C 1
ATOM 1381 O O . THR A 1 203 ? 15.322 -39.912 9.557 1.00 78.06 203 THR A O 1
ATOM 1384 N N . SER A 1 204 ? 13.083 -39.701 9.657 1.00 77.81 204 SER A N 1
ATOM 1385 C CA . SER A 1 204 ? 12.849 -40.701 10.701 1.00 77.81 204 SER A CA 1
ATOM 1386 C C . SER A 1 204 ? 12.243 -41.971 10.097 1.00 77.81 204 SER A C 1
ATOM 1388 O O . SER A 1 204 ? 11.255 -41.945 9.360 1.00 77.81 204 SER A O 1
ATOM 1390 N N . THR A 1 205 ? 12.863 -43.124 10.354 1.00 75.69 205 THR A N 1
ATOM 1391 C CA . THR A 1 205 ? 12.383 -44.422 9.857 1.00 75.69 205 THR A CA 1
ATOM 1392 C C . THR A 1 205 ? 12.323 -45.462 10.966 1.00 75.69 205 THR A C 1
ATOM 1394 O O . THR A 1 205 ? 13.345 -45.881 11.512 1.00 75.69 205 THR A O 1
ATOM 1397 N N . ALA A 1 206 ? 11.118 -45.976 11.214 1.00 69.69 206 ALA A N 1
ATOM 1398 C CA . ALA A 1 206 ? 10.870 -47.112 12.093 1.00 69.69 206 ALA A CA 1
ATOM 1399 C C . ALA A 1 206 ? 10.403 -48.329 11.271 1.00 69.69 206 ALA A C 1
ATOM 1401 O O . ALA A 1 206 ? 9.289 -48.363 10.736 1.00 69.69 206 ALA A O 1
ATOM 1402 N N . ALA A 1 207 ? 11.245 -49.364 11.174 1.00 67.62 207 ALA A N 1
ATOM 1403 C CA . ALA A 1 207 ? 10.972 -50.553 10.360 1.00 67.62 207 ALA A CA 1
ATOM 1404 C C . ALA A 1 207 ? 10.960 -51.848 11.189 1.00 67.62 207 ALA A C 1
ATOM 1406 O O . ALA A 1 207 ? 11.931 -52.177 11.882 1.00 67.62 207 ALA A O 1
ATOM 1407 N N . ARG A 1 208 ? 9.883 -52.645 11.069 1.00 66.81 208 ARG A N 1
ATOM 1408 C CA . ARG A 1 208 ? 9.724 -53.911 11.815 1.00 66.81 208 ARG A CA 1
ATOM 1409 C C . ARG A 1 208 ? 9.246 -55.074 10.946 1.00 66.81 208 ARG A C 1
ATOM 1411 O O . ARG A 1 208 ? 8.211 -54.981 10.288 1.00 66.81 208 ARG A O 1
ATOM 1418 N N . ARG A 1 209 ? 9.950 -56.214 11.024 1.00 60.16 209 ARG A N 1
ATOM 1419 C CA . ARG A 1 209 ? 9.630 -57.418 10.227 1.00 60.16 209 ARG A CA 1
ATOM 1420 C C . ARG A 1 209 ? 8.652 -58.420 10.874 1.00 60.16 209 ARG A C 1
ATOM 1422 O O . ARG A 1 209 ? 7.844 -58.987 10.148 1.00 60.16 209 ARG A O 1
ATOM 1429 N N . ARG A 1 210 ? 8.702 -58.698 12.195 1.00 59.41 210 ARG A N 1
ATOM 1430 C CA . ARG A 1 210 ? 7.806 -59.707 12.835 1.00 59.41 210 ARG A CA 1
ATOM 1431 C C . ARG A 1 210 ? 7.629 -59.551 14.356 1.00 59.41 210 ARG A C 1
ATOM 1433 O O . ARG A 1 210 ? 8.623 -59.538 15.082 1.00 59.41 210 ARG A O 1
ATOM 1440 N N . GLY A 1 211 ? 6.395 -59.529 14.878 1.00 57.47 211 GLY A N 1
ATOM 1441 C CA . GLY A 1 211 ? 6.124 -59.768 16.312 1.00 57.47 211 GLY A CA 1
ATOM 1442 C C . GLY A 1 211 ? 4.774 -59.286 16.852 1.00 57.47 211 GLY A C 1
ATOM 1443 O O . GLY A 1 211 ? 3.931 -58.804 16.099 1.00 57.47 211 GLY A O 1
ATOM 1444 N N . SER A 1 212 ? 4.595 -59.465 18.161 1.00 53.44 212 SER A N 1
ATOM 1445 C CA . SER A 1 212 ? 3.354 -59.231 18.910 1.00 53.44 212 SER A CA 1
ATOM 1446 C C . SER A 1 212 ? 3.466 -57.933 19.721 1.00 53.44 212 SER A C 1
ATOM 1448 O O . SER A 1 212 ? 4.542 -57.662 20.239 1.00 53.44 212 SER A O 1
ATOM 1450 N N . ALA A 1 213 ? 2.394 -57.135 19.780 1.00 51.22 213 ALA A N 1
ATOM 1451 C CA . ALA A 1 213 ? 2.147 -56.036 20.725 1.00 51.22 213 ALA A CA 1
ATOM 1452 C C . ALA A 1 213 ? 3.335 -55.101 21.068 1.00 51.22 213 ALA A C 1
ATOM 1454 O O . ALA A 1 213 ? 4.003 -55.276 22.084 1.00 51.22 213 ALA A O 1
ATOM 1455 N N . ALA A 1 214 ? 3.551 -54.044 20.269 1.00 53.19 214 ALA A N 1
ATOM 1456 C CA . ALA A 1 214 ? 4.320 -52.869 20.709 1.00 53.19 214 ALA A CA 1
ATOM 1457 C C . ALA A 1 214 ? 4.026 -51.589 19.884 1.00 53.19 214 ALA A C 1
ATOM 1459 O O . ALA A 1 214 ? 3.771 -51.698 18.673 1.00 53.19 214 ALA A O 1
ATOM 1460 N N . PRO A 1 215 ? 4.076 -50.394 20.514 1.00 56.41 215 PRO A N 1
ATOM 1461 C CA . PRO A 1 215 ? 4.139 -49.118 19.810 1.00 56.41 215 PRO A CA 1
ATOM 1462 C C . PRO A 1 215 ? 5.546 -48.920 19.225 1.00 56.41 215 PRO A C 1
ATOM 1464 O O . PRO A 1 215 ? 6.544 -49.078 19.927 1.00 56.41 215 PRO A O 1
ATOM 1467 N N . ASP A 1 216 ? 5.601 -48.582 17.939 1.00 59.53 216 ASP A N 1
ATOM 1468 C CA . ASP A 1 216 ? 6.801 -48.057 17.279 1.00 59.53 216 ASP A CA 1
ATOM 1469 C C . ASP A 1 216 ? 6.365 -46.786 16.546 1.00 59.53 216 ASP A C 1
ATOM 1471 O O . ASP A 1 216 ? 5.342 -46.816 15.848 1.00 59.53 216 ASP A O 1
ATOM 1475 N N . GLY A 1 217 ? 7.123 -45.715 16.711 1.00 63.31 217 GLY A N 1
ATOM 1476 C CA . GLY A 1 217 ? 6.847 -44.405 16.134 1.00 63.31 217 GLY A CA 1
ATOM 1477 C C . GLY A 1 217 ? 8.147 -43.657 15.905 1.00 63.31 217 GLY A C 1
ATOM 1478 O O . GLY A 1 217 ? 9.216 -44.150 16.264 1.00 63.31 217 GLY A O 1
ATOM 1479 N N . GLY A 1 218 ? 8.062 -42.520 15.247 1.00 66.50 218 GLY A N 1
ATOM 1480 C CA . GLY A 1 218 ? 9.211 -41.671 14.995 1.00 66.50 218 GLY A CA 1
ATOM 1481 C C . GLY A 1 218 ? 8.719 -40.396 14.357 1.00 66.50 218 GLY A C 1
ATOM 1482 O O . GLY A 1 218 ? 8.033 -40.459 13.332 1.00 66.50 218 GLY A O 1
ATOM 1483 N N . ASP A 1 219 ? 9.061 -39.277 14.973 1.00 71.69 219 ASP A N 1
ATOM 1484 C CA . ASP A 1 219 ? 8.516 -37.983 14.601 1.00 71.69 219 ASP A CA 1
ATOM 1485 C C . ASP A 1 219 ? 9.554 -37.187 13.813 1.00 71.69 219 ASP A C 1
ATOM 1487 O O . ASP A 1 219 ? 10.766 -37.314 14.009 1.00 71.69 219 ASP A O 1
ATOM 1491 N N . ALA A 1 220 ? 9.081 -36.394 12.855 1.00 71.50 220 ALA A N 1
ATOM 1492 C CA . ALA A 1 220 ? 9.919 -35.486 12.088 1.00 71.50 220 ALA A CA 1
ATOM 1493 C C . ALA A 1 220 ? 9.427 -34.050 12.276 1.00 71.50 220 ALA A C 1
ATOM 1495 O O . ALA A 1 220 ? 8.326 -33.691 11.855 1.00 71.50 220 ALA A O 1
ATOM 1496 N N . SER A 1 221 ? 10.254 -33.185 12.866 1.00 76.62 221 SER A N 1
ATOM 1497 C CA . SER A 1 221 ? 9.909 -31.759 12.930 1.00 76.62 221 SER A CA 1
ATOM 1498 C C . SER A 1 221 ? 9.953 -31.134 11.528 1.00 76.62 221 SER A C 1
ATOM 1500 O O . SER A 1 221 ? 9.040 -30.404 11.146 1.00 76.62 221 SER A O 1
ATOM 1502 N N . TRP A 1 222 ? 10.959 -31.489 10.725 1.00 65.00 222 TRP A N 1
ATOM 1503 C CA . TRP A 1 222 ? 11.080 -31.106 9.318 1.00 65.00 222 TRP A CA 1
ATOM 1504 C C . TRP A 1 222 ? 11.613 -32.275 8.484 1.00 65.00 222 TRP A C 1
ATOM 1506 O O . TRP A 1 222 ? 12.756 -32.682 8.662 1.00 65.00 222 TRP A O 1
ATOM 1516 N N . GLY A 1 223 ? 10.822 -32.801 7.548 1.00 76.00 223 GLY A N 1
ATOM 1517 C CA . GLY A 1 223 ? 11.227 -33.850 6.610 1.00 76.00 223 GLY A CA 1
ATOM 1518 C C . GLY A 1 223 ? 10.267 -35.039 6.557 1.00 76.00 223 GLY A C 1
ATOM 1519 O O . GLY A 1 223 ? 9.060 -34.859 6.415 1.00 76.00 223 GLY A O 1
ATOM 1520 N N . THR A 1 224 ? 10.785 -36.267 6.562 1.00 78.19 224 THR A N 1
ATOM 1521 C CA . THR A 1 224 ? 9.973 -37.464 6.278 1.00 78.19 224 THR A CA 1
ATOM 1522 C C . THR A 1 224 ? 9.950 -38.429 7.458 1.00 78.19 224 THR A C 1
ATOM 1524 O O . THR A 1 224 ? 11.000 -38.858 7.925 1.00 78.19 224 THR A O 1
ATOM 1527 N N . ALA A 1 225 ? 8.751 -38.787 7.916 1.00 76.19 225 ALA A N 1
ATOM 1528 C CA . ALA A 1 225 ? 8.524 -39.756 8.980 1.00 76.19 225 ALA A CA 1
ATOM 1529 C C . ALA A 1 225 ? 7.855 -41.007 8.407 1.00 76.19 225 ALA A C 1
ATOM 1531 O O . ALA A 1 225 ? 6.759 -40.943 7.844 1.00 76.19 225 ALA A O 1
ATOM 1532 N N . THR A 1 226 ? 8.523 -42.157 8.505 1.00 75.12 226 THR A N 1
ATOM 1533 C CA . THR A 1 226 ? 8.046 -43.411 7.907 1.00 75.12 226 THR A CA 1
ATOM 1534 C C . THR A 1 226 ? 7.998 -44.551 8.916 1.00 75.12 226 THR A C 1
ATOM 1536 O O . THR A 1 226 ? 9.017 -44.962 9.472 1.00 75.12 226 THR A O 1
ATOM 1539 N N . ALA A 1 227 ? 6.820 -45.164 9.056 1.00 70.12 227 ALA A N 1
ATOM 1540 C CA . ALA A 1 227 ? 6.637 -46.421 9.774 1.00 70.12 227 ALA A CA 1
ATOM 1541 C C . ALA A 1 227 ? 6.185 -47.538 8.820 1.00 70.12 227 ALA A C 1
ATOM 1543 O O . ALA A 1 227 ? 5.053 -47.544 8.327 1.00 70.12 227 ALA A O 1
ATOM 1544 N N . ALA A 1 228 ? 7.055 -48.530 8.597 1.00 67.31 228 ALA A N 1
ATOM 1545 C CA . ALA A 1 228 ? 6.802 -49.663 7.699 1.00 67.31 228 ALA A CA 1
ATOM 1546 C C . ALA A 1 228 ? 6.794 -51.005 8.453 1.00 67.31 228 ALA A C 1
ATOM 1548 O O . ALA A 1 228 ? 7.758 -51.341 9.152 1.00 67.31 228 ALA A O 1
ATOM 1549 N N . ARG A 1 229 ? 5.712 -51.800 8.313 1.00 66.19 229 ARG A N 1
ATOM 1550 C CA . ARG A 1 229 ? 5.567 -53.083 9.044 1.00 66.19 229 ARG A CA 1
ATOM 1551 C C . ARG A 1 229 ? 5.015 -54.277 8.241 1.00 66.19 229 ARG A C 1
ATOM 1553 O O . ARG A 1 229 ? 4.056 -54.152 7.472 1.00 66.19 229 ARG A O 1
ATOM 1560 N N . ASP A 1 230 ? 5.576 -55.451 8.554 1.00 60.66 230 ASP A N 1
ATOM 1561 C CA . ASP A 1 230 ? 5.222 -56.810 8.084 1.00 60.66 230 ASP A CA 1
ATOM 1562 C C . ASP A 1 230 ? 4.464 -57.631 9.186 1.00 60.66 230 ASP A C 1
ATOM 1564 O O . ASP A 1 230 ? 4.341 -57.144 10.311 1.00 60.66 230 ASP A O 1
ATOM 1568 N N . PRO A 1 231 ? 3.871 -58.823 8.908 1.00 54.69 231 PRO A N 1
ATOM 1569 C CA . PRO A 1 231 ? 2.664 -59.351 9.585 1.00 54.69 231 PRO A CA 1
ATOM 1570 C C . PRO A 1 231 ? 2.679 -59.467 11.128 1.00 54.69 231 PRO A C 1
ATOM 1572 O O . PRO A 1 231 ? 3.632 -59.995 11.706 1.00 54.69 231 PRO A O 1
ATOM 1575 N N . GLY A 1 232 ? 1.561 -59.100 11.786 1.00 55.66 232 GLY A N 1
ATOM 1576 C CA . GLY A 1 232 ? 1.348 -59.256 13.241 1.00 55.66 232 GLY A CA 1
ATOM 1577 C C . GLY A 1 232 ? -0.125 -59.179 13.696 1.00 55.66 232 GLY A C 1
ATOM 1578 O O . GLY A 1 232 ? -0.989 -58.716 12.950 1.00 55.66 232 GLY A O 1
ATOM 1579 N N . THR A 1 233 ? -0.414 -59.663 14.912 1.00 51.53 233 THR A N 1
ATOM 1580 C CA . THR A 1 233 ? -1.778 -59.862 15.457 1.00 51.53 233 THR A CA 1
ATOM 1581 C C . THR A 1 233 ? -2.363 -58.640 16.178 1.00 51.53 233 THR A C 1
ATOM 1583 O O . THR A 1 233 ? -3.566 -58.425 16.081 1.00 51.53 233 THR A O 1
ATOM 1586 N N . ALA A 1 234 ? -1.537 -57.805 16.824 1.00 50.31 234 ALA A N 1
ATOM 1587 C CA . ALA A 1 234 ? -1.947 -56.552 17.471 1.00 50.31 234 ALA A CA 1
ATOM 1588 C C . ALA A 1 234 ? -0.781 -55.548 17.495 1.00 50.31 234 ALA A C 1
ATOM 1590 O O . ALA A 1 234 ? 0.256 -55.831 18.097 1.00 50.31 234 ALA A O 1
ATOM 1591 N N . ALA A 1 235 ? -0.901 -54.406 16.807 1.00 52.97 235 ALA A N 1
ATOM 1592 C CA . ALA A 1 235 ? 0.174 -53.408 16.727 1.00 52.97 235 ALA A CA 1
ATOM 1593 C C . ALA A 1 235 ? -0.355 -51.984 16.458 1.00 52.97 235 ALA A C 1
ATOM 1595 O O . ALA A 1 235 ? -1.165 -51.794 15.550 1.00 52.97 235 ALA A O 1
ATOM 1596 N N . GLN A 1 236 ? 0.149 -50.994 17.207 1.00 58.09 236 GLN A N 1
ATOM 1597 C CA . GLN A 1 236 ? -0.080 -49.553 17.006 1.00 58.09 236 GLN A CA 1
ATOM 1598 C C . GLN A 1 236 ? 1.171 -48.908 16.407 1.00 58.09 236 GLN A C 1
ATOM 1600 O O . GLN A 1 236 ? 2.284 -49.270 16.791 1.00 58.09 236 GLN A O 1
ATOM 1605 N N . GLY A 1 237 ? 1.013 -47.988 15.459 1.00 59.84 237 GLY A N 1
ATOM 1606 C CA . GLY A 1 237 ? 2.098 -47.114 15.008 1.00 59.84 237 GLY A CA 1
ATOM 1607 C C . GLY A 1 237 ? 1.552 -45.755 14.618 1.00 59.84 237 GLY A C 1
ATOM 1608 O O . GLY A 1 237 ? 0.594 -45.713 13.843 1.00 59.84 237 GLY A O 1
ATOM 1609 N N . SER A 1 238 ? 2.162 -44.727 15.194 1.00 66.19 238 SER A N 1
ATOM 1610 C CA . SER A 1 238 ? 1.949 -43.305 14.944 1.00 66.19 238 SER A CA 1
ATOM 1611 C C . SER A 1 238 ? 3.249 -42.723 14.396 1.00 66.19 238 SER A C 1
ATOM 1613 O O . SER A 1 238 ? 4.328 -43.146 14.817 1.00 66.19 238 SER A O 1
ATOM 1615 N N . VAL A 1 239 ? 3.144 -41.832 13.419 1.00 67.56 239 VAL A N 1
ATOM 1616 C CA . VAL A 1 239 ? 4.268 -41.051 12.897 1.00 67.56 239 VAL A CA 1
ATOM 1617 C C . VAL A 1 239 ? 3.775 -39.642 12.657 1.00 67.56 239 VAL A C 1
ATOM 1619 O O . VAL A 1 239 ? 2.854 -39.469 11.860 1.00 67.56 239 VAL A O 1
ATOM 1622 N N . ASP A 1 240 ? 4.401 -38.661 13.294 1.00 71.12 240 ASP A N 1
ATOM 1623 C CA . ASP A 1 240 ? 3.960 -37.279 13.171 1.00 71.12 240 ASP A CA 1
ATOM 1624 C C . ASP A 1 240 ? 5.012 -36.450 12.431 1.00 71.12 240 ASP A C 1
ATOM 1626 O O . ASP A 1 240 ? 6.217 -36.544 12.675 1.00 71.12 240 ASP A O 1
ATOM 1630 N N . ALA A 1 241 ? 4.555 -35.636 11.480 1.00 70.56 241 ALA A N 1
ATOM 1631 C CA . ALA A 1 241 ? 5.395 -34.693 10.756 1.00 70.56 241 ALA A CA 1
ATOM 1632 C C . ALA A 1 241 ? 4.894 -33.264 10.985 1.00 70.56 241 ALA A C 1
ATOM 1634 O O . ALA A 1 241 ? 3.797 -32.895 10.560 1.00 70.56 241 ALA A O 1
ATOM 1635 N N . SER A 1 242 ? 5.708 -32.414 11.614 1.00 75.56 242 SER A N 1
ATOM 1636 C CA . SER A 1 242 ? 5.347 -30.995 11.746 1.00 75.56 242 SER A CA 1
ATOM 1637 C C . SER A 1 242 ? 5.412 -30.289 10.384 1.00 75.56 242 SER A C 1
ATOM 1639 O O . SER A 1 242 ? 4.505 -29.533 10.040 1.00 75.56 242 SER A O 1
ATOM 1641 N N . TRP A 1 243 ? 6.433 -30.595 9.576 1.00 64.38 243 TRP A N 1
ATOM 1642 C CA . TRP A 1 243 ? 6.585 -30.127 8.196 1.00 64.38 243 TRP A CA 1
ATOM 1643 C C . TRP A 1 243 ? 7.160 -31.228 7.296 1.00 64.38 243 TRP A C 1
ATOM 1645 O O . TRP A 1 243 ? 8.336 -31.558 7.406 1.00 64.38 243 TRP A O 1
ATOM 1655 N N . GLY A 1 244 ? 6.363 -31.776 6.377 1.00 75.19 244 GLY A N 1
ATOM 1656 C CA . GLY A 1 244 ? 6.787 -32.758 5.375 1.00 75.19 244 GLY A CA 1
ATOM 1657 C C . GLY A 1 244 ? 5.833 -33.947 5.235 1.00 75.19 244 GLY A C 1
ATOM 1658 O O . GLY A 1 244 ? 4.619 -33.767 5.160 1.00 75.19 244 GLY A O 1
ATOM 1659 N N . THR A 1 245 ? 6.356 -35.166 5.105 1.00 77.75 245 THR A N 1
ATOM 1660 C CA . THR A 1 245 ? 5.543 -36.365 4.809 1.00 77.75 245 THR A CA 1
ATOM 1661 C C . THR A 1 245 ? 5.529 -37.345 5.973 1.00 77.75 245 THR A C 1
ATOM 1663 O O . THR A 1 245 ? 6.583 -37.868 6.332 1.00 77.75 245 THR A O 1
ATOM 1666 N N . ALA A 1 246 ? 4.340 -37.675 6.473 1.00 76.44 246 ALA A N 1
ATOM 1667 C CA . ALA A 1 246 ? 4.098 -38.746 7.434 1.00 76.44 246 ALA A CA 1
ATOM 1668 C C . ALA A 1 246 ? 3.483 -39.957 6.715 1.00 76.44 246 ALA A C 1
ATOM 1670 O O . ALA A 1 246 ? 2.393 -39.875 6.146 1.00 76.44 246 ALA A O 1
ATOM 1671 N N . THR A 1 247 ? 4.183 -41.093 6.702 1.00 75.06 247 THR A N 1
ATOM 1672 C CA . THR A 1 247 ? 3.734 -42.314 6.014 1.00 75.06 247 THR A CA 1
ATOM 1673 C C . THR A 1 247 ? 3.671 -43.511 6.954 1.00 75.06 247 THR A C 1
ATOM 1675 O O . THR A 1 247 ? 4.691 -44.027 7.417 1.00 75.06 247 THR A O 1
ATOM 1678 N N . ALA A 1 248 ? 2.463 -44.039 7.145 1.00 70.44 248 ALA A N 1
ATOM 1679 C CA . ALA A 1 248 ? 2.207 -45.287 7.854 1.00 70.44 248 ALA A CA 1
ATOM 1680 C C . ALA A 1 248 ? 1.772 -46.384 6.861 1.00 70.44 248 ALA A C 1
ATOM 1682 O O . ALA A 1 248 ? 0.619 -46.436 6.421 1.00 70.44 248 ALA A O 1
ATOM 1683 N N . ALA A 1 249 ? 2.684 -47.300 6.509 1.00 66.94 249 ALA A N 1
ATOM 1684 C CA . ALA A 1 249 ? 2.450 -48.345 5.502 1.00 66.94 249 ALA A CA 1
ATOM 1685 C C . ALA A 1 249 ? 2.454 -49.766 6.098 1.00 66.94 249 ALA A C 1
ATOM 1687 O O . ALA A 1 249 ? 3.382 -50.163 6.813 1.00 66.94 249 ALA A O 1
ATOM 1688 N N . ARG A 1 250 ? 1.424 -50.579 5.787 1.00 64.88 250 ARG A N 1
ATOM 1689 C CA . ARG A 1 250 ? 1.267 -51.937 6.361 1.00 64.88 250 ARG A CA 1
ATOM 1690 C C . ARG A 1 250 ? 0.816 -53.007 5.361 1.00 64.88 250 ARG A C 1
ATOM 1692 O O . ARG A 1 250 ? -0.120 -52.810 4.582 1.00 64.88 250 ARG A O 1
ATOM 1699 N N . ARG A 1 251 ? 1.434 -54.198 5.444 1.00 60.59 251 ARG A N 1
ATOM 1700 C CA . ARG A 1 251 ? 1.154 -55.330 4.534 1.00 60.59 251 ARG A CA 1
ATOM 1701 C C . ARG A 1 251 ? 0.032 -56.295 4.979 1.00 60.59 251 ARG A C 1
ATOM 1703 O O . ARG A 1 251 ? -0.794 -56.628 4.132 1.00 60.59 251 ARG A O 1
ATOM 1710 N N . ARG A 1 252 ? -0.030 -56.770 6.242 1.00 58.88 252 ARG A N 1
ATOM 1711 C CA . ARG A 1 252 ? -1.012 -57.801 6.703 1.00 58.88 252 ARG A CA 1
ATOM 1712 C C . ARG A 1 252 ? -1.288 -57.765 8.228 1.00 58.88 252 ARG A C 1
ATOM 1714 O O . ARG A 1 252 ? -0.323 -57.751 8.986 1.00 58.88 252 ARG A O 1
ATOM 1721 N N . GLY A 1 253 ? -2.548 -57.821 8.698 1.00 57.78 253 GLY A N 1
ATOM 1722 C CA . GLY A 1 253 ? -2.865 -57.961 10.143 1.00 57.78 253 GLY A CA 1
ATOM 1723 C C . GLY A 1 253 ? -4.361 -58.000 10.519 1.00 57.78 253 GLY A C 1
ATOM 1724 O O . GLY A 1 253 ? -5.200 -57.609 9.710 1.00 57.78 253 GLY A O 1
ATOM 1725 N N . SER A 1 254 ? -4.674 -58.481 11.733 1.00 52.41 254 SER A N 1
ATOM 1726 C CA . SER A 1 254 ? -6.048 -58.786 12.197 1.00 52.41 254 SER A CA 1
ATOM 1727 C C . SER A 1 254 ? -6.681 -57.740 13.133 1.00 52.41 254 SER A C 1
ATOM 1729 O O . SER A 1 254 ? -7.900 -57.695 13.187 1.00 52.41 254 SER A O 1
ATOM 1731 N N . SER A 1 255 ? -5.874 -56.922 13.836 1.00 49.25 255 SER A N 1
ATOM 1732 C CA . SER A 1 255 ? -6.331 -55.883 14.789 1.00 49.25 255 SER A CA 1
ATOM 1733 C C . SER A 1 255 ? -5.254 -54.796 15.001 1.00 49.25 255 SER A C 1
ATOM 1735 O O . SER A 1 255 ? -4.516 -54.814 15.985 1.00 49.25 255 SER A O 1
ATOM 1737 N N . ALA A 1 256 ? -5.069 -53.859 14.066 1.00 50.81 256 ALA A N 1
ATOM 1738 C CA . ALA A 1 256 ? -3.964 -52.885 14.143 1.00 50.81 256 ALA A CA 1
ATOM 1739 C C . ALA A 1 256 ? -4.412 -51.463 13.791 1.00 50.81 256 ALA A C 1
ATOM 1741 O O . ALA A 1 256 ? -5.070 -51.309 12.769 1.00 50.81 256 ALA A O 1
ATOM 1742 N N . ARG A 1 257 ? -3.981 -50.441 14.550 1.00 56.59 257 ARG A N 1
ATOM 1743 C CA . ARG A 1 257 ? -4.222 -49.005 14.274 1.00 56.59 257 ARG A CA 1
ATOM 1744 C C . ARG A 1 257 ? -2.986 -48.361 13.633 1.00 56.59 257 ARG A C 1
ATOM 1746 O O . ARG A 1 257 ? -1.867 -48.592 14.100 1.00 56.59 257 ARG A O 1
ATOM 1753 N N . GLY A 1 258 ? -3.181 -47.604 12.557 1.00 58.28 258 GLY A N 1
ATOM 1754 C CA . GLY A 1 258 ? -2.166 -46.729 11.970 1.00 58.28 258 GLY A CA 1
ATOM 1755 C C . GLY A 1 258 ? -2.673 -45.293 11.970 1.00 58.28 258 GLY A C 1
ATOM 1756 O O . GLY A 1 258 ? -3.764 -45.069 11.451 1.00 58.28 258 GLY A O 1
ATOM 1757 N N . ALA A 1 259 ? -1.896 -44.390 12.563 1.00 62.31 259 ALA A N 1
ATOM 1758 C CA . ALA A 1 259 ? -2.091 -42.946 12.491 1.00 62.31 259 ALA A CA 1
ATOM 1759 C C . ALA A 1 259 ? -0.834 -42.325 11.877 1.00 62.31 259 ALA A C 1
ATOM 1761 O O . ALA A 1 259 ? 0.273 -42.818 12.114 1.00 62.31 259 ALA A O 1
ATOM 1762 N N . GLY A 1 260 ? -1.010 -41.318 11.038 1.00 65.88 260 GLY A N 1
ATOM 1763 C CA . GLY A 1 260 ? 0.099 -40.539 10.521 1.00 65.88 260 GLY A CA 1
ATOM 1764 C C . GLY A 1 260 ? -0.385 -39.123 10.327 1.00 65.88 260 GLY A C 1
ATOM 1765 O O . GLY A 1 260 ? -1.175 -38.908 9.410 1.00 65.88 260 GLY A O 1
ATOM 1766 N N . ASP A 1 261 ? 0.058 -38.205 11.177 1.00 70.69 261 ASP A N 1
ATOM 1767 C CA . ASP A 1 261 ? -0.482 -36.852 11.214 1.00 70.69 261 ASP A CA 1
ATOM 1768 C C . ASP A 1 261 ? 0.552 -35.862 10.681 1.00 70.69 261 ASP A C 1
ATOM 1770 O O . ASP A 1 261 ? 1.749 -35.941 10.966 1.00 70.69 261 ASP A O 1
ATOM 1774 N N . ALA A 1 262 ? 0.095 -34.934 9.842 1.00 70.19 262 ALA A N 1
ATOM 1775 C CA . ALA A 1 262 ? 0.938 -33.905 9.254 1.00 70.19 262 ALA A CA 1
ATOM 1776 C C . ALA A 1 262 ? 0.389 -32.517 9.593 1.00 70.19 262 ALA A C 1
ATOM 1778 O O . ALA A 1 262 ? -0.707 -32.138 9.176 1.00 70.19 262 ALA A O 1
ATOM 1779 N N . SER A 1 263 ? 1.165 -31.699 10.305 1.00 76.12 263 SER A N 1
ATOM 1780 C CA . SER A 1 263 ? 0.770 -30.300 10.520 1.00 76.12 263 SER A CA 1
ATOM 1781 C C . SER A 1 263 ? 0.868 -29.503 9.211 1.00 76.12 263 SER A C 1
ATOM 1783 O O . SER A 1 263 ? -0.030 -28.726 8.887 1.00 76.12 263 SER A O 1
ATOM 1785 N N . TRP A 1 264 ? 1.920 -29.738 8.422 1.00 64.31 264 TRP A N 1
ATOM 1786 C CA . TRP A 1 264 ? 2.125 -29.151 7.095 1.00 64.31 264 TRP A CA 1
ATOM 1787 C C . TRP A 1 264 ? 2.725 -30.183 6.137 1.00 64.31 264 TRP A C 1
ATOM 1789 O O . TRP A 1 264 ? 3.881 -30.556 6.293 1.00 64.31 264 TRP A O 1
ATOM 1799 N N . GLY A 1 265 ? 1.982 -30.626 5.122 1.00 74.56 265 GLY A N 1
ATOM 1800 C CA . GLY A 1 265 ? 2.471 -31.534 4.083 1.00 74.56 265 GLY A CA 1
ATOM 1801 C C . GLY A 1 265 ? 1.535 -32.710 3.808 1.00 74.56 265 GLY A C 1
ATOM 1802 O O . GLY A 1 265 ? 0.355 -32.506 3.545 1.00 74.56 265 GLY A O 1
ATOM 1803 N N . THR A 1 266 ? 2.058 -33.934 3.754 1.00 75.94 266 THR A N 1
ATOM 1804 C CA . THR A 1 266 ? 1.285 -35.107 3.307 1.00 75.94 266 THR A CA 1
ATOM 1805 C C . THR A 1 266 ? 1.215 -36.175 4.387 1.00 75.94 266 THR A C 1
ATOM 1807 O O . THR A 1 266 ? 2.250 -36.709 4.783 1.00 75.94 266 THR A O 1
ATOM 1810 N N . SER A 1 267 ? 0.005 -36.539 4.806 1.00 76.75 267 SER A N 1
ATOM 1811 C CA . SER A 1 267 ? -0.264 -37.717 5.626 1.00 76.75 267 SER A CA 1
ATOM 1812 C C . SER A 1 267 ? -0.780 -38.861 4.754 1.00 76.75 267 SER A C 1
ATOM 1814 O O . SER A 1 267 ? -1.709 -38.716 3.958 1.00 76.75 267 SER A O 1
ATOM 1816 N N . THR A 1 268 ? -0.146 -40.030 4.852 1.00 74.00 268 THR A N 1
ATOM 1817 C CA . THR A 1 268 ? -0.546 -41.225 4.098 1.00 74.00 268 THR A CA 1
ATOM 1818 C C . THR A 1 268 ? -0.648 -42.445 5.000 1.00 74.00 268 THR A C 1
ATOM 1820 O O . THR A 1 268 ? 0.346 -42.930 5.543 1.00 74.00 268 THR A O 1
ATOM 1823 N N . ALA A 1 269 ? -1.851 -43.016 5.066 1.00 69.06 269 ALA A N 1
ATOM 1824 C CA . ALA A 1 269 ? -2.119 -44.301 5.700 1.00 69.06 269 ALA A CA 1
ATOM 1825 C C . ALA A 1 269 ? -2.496 -45.345 4.632 1.00 69.06 269 ALA A C 1
ATOM 1827 O O . ALA A 1 269 ? -3.572 -45.291 4.029 1.00 69.06 269 ALA A O 1
ATOM 1828 N N . ALA A 1 270 ? -1.618 -46.326 4.392 1.00 66.50 270 ALA A N 1
ATOM 1829 C CA . ALA A 1 270 ? -1.803 -47.330 3.337 1.00 66.50 270 ALA A CA 1
ATOM 1830 C C . ALA A 1 270 ? -1.849 -48.768 3.882 1.00 66.50 270 ALA A C 1
ATOM 1832 O O . ALA A 1 270 ? -0.948 -49.209 4.607 1.00 66.50 270 ALA A O 1
ATOM 1833 N N . ARG A 1 271 ? -2.873 -49.543 3.478 1.00 65.62 271 ARG A N 1
ATOM 1834 C CA . ARG A 1 271 ? -3.034 -50.960 3.869 1.00 65.62 271 ARG A CA 1
ATOM 1835 C C . ARG A 1 271 ? -3.383 -51.898 2.719 1.00 65.62 271 ARG A C 1
ATOM 1837 O O . ARG A 1 271 ? -4.329 -51.654 1.976 1.00 65.62 271 ARG A O 1
ATOM 1844 N N . ARG A 1 272 ? -2.690 -53.046 2.664 1.00 59.00 272 ARG A N 1
ATOM 1845 C CA . ARG A 1 272 ? -2.899 -54.077 1.627 1.00 59.00 272 ARG A CA 1
ATOM 1846 C C . ARG A 1 272 ? -3.857 -55.233 1.996 1.00 59.00 272 ARG A C 1
ATOM 1848 O O . ARG A 1 272 ? -4.477 -55.782 1.092 1.00 59.00 272 ARG A O 1
ATOM 1855 N N . ARG A 1 273 ? -3.990 -55.656 3.271 1.00 58.34 273 ARG A N 1
ATOM 1856 C CA . ARG A 1 273 ? -4.898 -56.774 3.669 1.00 58.34 273 ARG A CA 1
ATOM 1857 C C . ARG A 1 273 ? -5.183 -56.837 5.184 1.00 58.34 273 ARG A C 1
ATOM 1859 O O . ARG A 1 273 ? -4.229 -56.875 5.964 1.00 58.34 273 ARG A O 1
ATOM 1866 N N . GLY A 1 274 ? -6.447 -56.934 5.620 1.00 56.78 274 GLY A N 1
ATOM 1867 C CA . GLY A 1 274 ? -6.776 -57.133 7.046 1.00 56.78 274 GLY A CA 1
ATOM 1868 C C . GLY A 1 274 ? -8.267 -57.156 7.407 1.00 56.78 274 GLY A C 1
ATOM 1869 O O . GLY A 1 274 ? -9.112 -56.756 6.607 1.00 56.78 274 GLY A O 1
ATOM 1870 N N . SER A 1 275 ? -8.561 -57.621 8.622 1.00 52.59 275 SER A N 1
ATOM 1871 C CA . SER A 1 275 ? -9.899 -57.651 9.234 1.00 52.59 275 SER A CA 1
ATOM 1872 C C . SER A 1 275 ? -10.013 -56.503 10.248 1.00 52.59 275 SER A C 1
ATOM 1874 O O . SER A 1 275 ? -9.062 -56.277 10.982 1.00 52.59 275 SER A O 1
ATOM 1876 N N . ALA A 1 276 ? -11.127 -55.761 10.245 1.00 50.44 276 ALA A N 1
ATOM 1877 C CA . ALA A 1 276 ? -11.571 -54.806 11.277 1.00 50.44 276 ALA A CA 1
ATOM 1878 C C . ALA A 1 276 ? -10.490 -53.944 11.985 1.00 50.44 276 ALA A C 1
ATOM 1880 O O . ALA A 1 276 ? -9.973 -54.316 13.037 1.00 50.44 276 ALA A O 1
ATOM 1881 N N . ALA A 1 277 ? -10.215 -52.731 11.476 1.00 52.34 277 ALA A N 1
ATOM 1882 C CA . ALA A 1 277 ? -9.537 -51.681 12.255 1.00 52.34 277 ALA A CA 1
ATOM 1883 C C . ALA A 1 277 ? -9.765 -50.246 11.711 1.00 52.34 277 ALA A C 1
ATOM 1885 O O . ALA A 1 277 ? -9.894 -50.077 10.486 1.00 52.34 277 ALA A O 1
ATOM 1886 N N . PRO A 1 278 ? -9.781 -49.220 12.594 1.00 55.66 278 PRO A N 1
ATOM 1887 C CA . PRO A 1 278 ? -9.703 -47.816 12.203 1.00 55.66 278 PRO A CA 1
ATOM 1888 C C . PRO A 1 278 ? -8.267 -47.455 11.792 1.00 55.66 278 PRO A C 1
ATOM 1890 O O . PRO A 1 278 ? -7.306 -47.790 12.488 1.00 55.66 278 PRO A O 1
ATOM 1893 N N . ASP A 1 279 ? -8.146 -46.764 10.662 1.00 58.53 279 ASP A N 1
ATOM 1894 C CA . ASP A 1 279 ? -6.944 -46.019 10.276 1.00 58.53 279 ASP A CA 1
ATOM 1895 C C . ASP A 1 279 ? -7.402 -44.650 9.829 1.00 58.53 279 ASP A C 1
ATOM 1897 O O . ASP A 1 279 ? -8.373 -44.569 9.064 1.00 58.53 279 ASP A O 1
ATOM 1901 N N . GLY A 1 280 ? -6.676 -43.643 10.280 1.00 61.81 280 GLY A N 1
ATOM 1902 C CA . GLY A 1 280 ? -6.854 -42.262 9.890 1.00 61.81 280 GLY A CA 1
ATOM 1903 C C . GLY A 1 280 ? -5.509 -41.565 9.846 1.00 61.81 280 GLY A C 1
ATOM 1904 O O . GLY A 1 280 ? -4.490 -42.136 10.237 1.00 61.81 280 GLY A O 1
ATOM 1905 N N . GLY A 1 281 ? -5.510 -40.377 9.285 1.00 65.69 281 GLY A N 1
ATOM 1906 C CA . GLY A 1 281 ? -4.344 -39.521 9.240 1.00 65.69 281 GLY A CA 1
ATOM 1907 C C . GLY A 1 281 ? -4.837 -38.132 8.928 1.00 65.69 281 GLY A C 1
ATOM 1908 O O . GLY A 1 281 ? -5.547 -37.952 7.933 1.00 65.69 281 GLY A O 1
ATOM 1909 N N . ASP A 1 282 ? -4.475 -37.192 9.785 1.00 69.12 282 ASP A N 1
ATOM 1910 C CA . ASP A 1 282 ? -5.004 -35.842 9.721 1.00 69.12 282 ASP A CA 1
ATOM 1911 C C . ASP A 1 282 ? -3.950 -34.908 9.131 1.00 69.12 282 ASP A C 1
ATOM 1913 O O . ASP A 1 282 ? -2.744 -35.059 9.350 1.00 69.12 282 ASP A O 1
ATOM 1917 N N . ALA A 1 283 ? -4.396 -33.957 8.314 1.00 67.81 283 ALA A N 1
ATOM 1918 C CA . ALA A 1 283 ? -3.544 -32.913 7.765 1.00 67.81 283 ALA A CA 1
ATOM 1919 C C . ALA A 1 283 ? -4.080 -31.538 8.166 1.00 67.81 283 ALA A C 1
ATOM 1921 O O . ALA A 1 283 ? -5.143 -31.108 7.717 1.00 67.81 283 ALA A O 1
ATOM 1922 N N . SER A 1 284 ? -3.329 -30.786 8.972 1.00 74.31 284 SER A N 1
ATOM 1923 C CA . SER A 1 284 ? -3.726 -29.398 9.253 1.00 74.31 284 SER A CA 1
ATOM 1924 C C . SER A 1 284 ? -3.608 -28.539 7.986 1.00 74.31 284 SER A C 1
ATOM 1926 O O . SER A 1 284 ? -4.507 -27.755 7.685 1.00 74.31 284 SER A O 1
ATOM 1928 N N . TRP A 1 285 ? -2.542 -28.728 7.204 1.00 61.12 285 TRP A N 1
ATOM 1929 C CA . TRP A 1 285 ? -2.340 -28.085 5.906 1.00 61.12 285 TRP A CA 1
ATOM 1930 C C . TRP A 1 285 ? -1.689 -29.047 4.906 1.00 61.12 285 TRP A C 1
ATOM 1932 O O . TRP A 1 285 ? -0.533 -29.417 5.079 1.00 61.12 285 TRP A O 1
ATOM 1942 N N . GLY A 1 286 ? -2.395 -29.422 3.836 1.00 72.25 286 GLY A N 1
ATOM 1943 C CA . GLY A 1 286 ? -1.879 -30.268 2.757 1.00 72.25 286 GLY A CA 1
ATOM 1944 C C . GLY A 1 286 ? -2.777 -31.461 2.426 1.00 72.25 286 GLY A C 1
ATOM 1945 O O . GLY A 1 286 ? -3.989 -31.304 2.304 1.00 72.25 286 GLY A O 1
ATOM 1946 N N . THR A 1 287 ? -2.199 -32.638 2.184 1.00 74.31 287 THR A N 1
ATOM 1947 C CA . THR A 1 287 ? -2.950 -33.793 1.661 1.00 74.31 287 THR A CA 1
ATOM 1948 C C . THR A 1 287 ? -3.025 -34.929 2.675 1.00 74.31 287 THR A C 1
ATOM 1950 O O . THR A 1 287 ? -1.999 -35.403 3.150 1.00 74.31 287 THR A O 1
ATOM 1953 N N . ALA A 1 288 ? -4.240 -35.378 2.986 1.00 73.31 288 ALA A N 1
ATOM 1954 C CA . ALA A 1 288 ? -4.504 -36.536 3.830 1.00 73.31 288 ALA A CA 1
ATOM 1955 C C . ALA A 1 288 ? -5.076 -37.666 2.975 1.00 73.31 288 ALA A C 1
ATOM 1957 O O . ALA A 1 288 ? -6.134 -37.518 2.361 1.00 73.31 288 ALA A O 1
ATOM 1958 N N . THR A 1 289 ? -4.370 -38.796 2.899 1.00 72.06 289 THR A N 1
ATOM 1959 C CA . THR A 1 289 ? -4.768 -39.927 2.052 1.00 72.06 289 THR A CA 1
ATOM 1960 C C . THR A 1 289 ? -4.853 -41.228 2.838 1.00 72.06 289 THR A C 1
ATOM 1962 O O . THR A 1 289 ? -3.868 -41.703 3.406 1.00 72.06 289 THR A O 1
ATOM 1965 N N . ALA A 1 290 ? -6.015 -41.879 2.769 1.00 68.81 290 ALA A N 1
ATOM 1966 C CA . ALA A 1 290 ? -6.208 -43.244 3.246 1.00 68.81 290 ALA A CA 1
ATOM 1967 C C . ALA A 1 290 ? -6.536 -44.185 2.075 1.00 68.81 290 ALA A C 1
ATOM 1969 O O . ALA A 1 290 ? -7.618 -44.109 1.486 1.00 68.81 290 ALA A O 1
ATOM 1970 N N . ALA A 1 291 ? -5.622 -45.112 1.757 1.00 64.75 291 ALA A N 1
ATOM 1971 C CA . ALA A 1 291 ? -5.760 -46.054 0.638 1.00 64.75 291 ALA A CA 1
ATOM 1972 C C . ALA A 1 291 ? -5.816 -47.519 1.111 1.00 64.75 291 ALA A C 1
ATOM 1974 O O . ALA A 1 291 ? -4.928 -47.973 1.845 1.00 64.75 291 ALA A O 1
ATOM 1975 N N . ARG A 1 292 ? -6.848 -48.282 0.690 1.00 65.62 292 ARG A N 1
ATOM 1976 C CA . ARG A 1 292 ? -7.034 -49.695 1.109 1.00 65.62 292 ARG A CA 1
ATOM 1977 C C . ARG A 1 292 ? -7.445 -50.693 0.005 1.00 65.62 292 ARG A C 1
ATOM 1979 O O . ARG A 1 292 ? -8.312 -50.408 -0.825 1.00 65.62 292 ARG A O 1
ATOM 1986 N N . ASP A 1 293 ? -6.887 -51.905 0.112 1.00 59.31 293 ASP A N 1
ATOM 1987 C CA . ASP A 1 293 ? -7.191 -53.140 -0.653 1.00 59.31 293 ASP A CA 1
ATOM 1988 C C . ASP A 1 293 ? -8.136 -54.109 0.140 1.00 59.31 293 ASP A C 1
ATOM 1990 O O . ASP A 1 293 ? -8.415 -53.839 1.311 1.00 59.31 293 ASP A O 1
ATOM 1994 N N . PRO A 1 294 ? -8.691 -55.204 -0.446 1.00 53.62 294 PRO A N 1
ATOM 1995 C CA . PRO A 1 294 ? -9.959 -55.837 -0.018 1.00 53.62 294 PRO A CA 1
ATOM 1996 C C . PRO A 1 294 ? -10.069 -56.336 1.441 1.00 53.62 294 PRO A C 1
ATOM 1998 O O . PRO A 1 294 ? -9.155 -56.993 1.945 1.00 53.62 294 PRO A O 1
ATOM 2001 N N . GLY A 1 295 ? -11.237 -56.131 2.082 1.00 54.31 295 GLY A N 1
ATOM 2002 C CA . GLY A 1 295 ? -11.547 -56.613 3.446 1.00 54.31 295 GLY A CA 1
ATOM 2003 C C . GLY A 1 295 ? -13.050 -56.686 3.799 1.00 54.31 295 GLY A C 1
ATOM 2004 O O . GLY A 1 295 ? -13.898 -56.173 3.067 1.00 54.31 295 GLY A O 1
ATOM 2005 N N . THR A 1 296 ? -13.385 -57.354 4.913 1.00 51.16 296 THR A N 1
ATOM 2006 C CA . THR A 1 296 ? -14.768 -57.692 5.331 1.00 51.16 296 THR A CA 1
ATOM 2007 C C . THR A 1 296 ? -15.500 -56.563 6.069 1.00 51.16 296 THR A C 1
ATOM 2009 O O . THR A 1 296 ? -16.669 -56.325 5.778 1.00 51.16 296 THR A O 1
ATOM 2012 N N . ALA A 1 297 ? -14.819 -55.831 6.961 1.00 49.72 297 ALA A N 1
ATOM 2013 C CA . ALA A 1 297 ? -15.357 -54.684 7.704 1.00 49.72 297 ALA A CA 1
ATOM 2014 C C . ALA A 1 297 ? -14.261 -53.631 7.947 1.00 49.72 297 ALA A C 1
ATOM 2016 O O . ALA A 1 297 ? -13.203 -53.960 8.490 1.00 49.72 297 ALA A O 1
ATOM 2017 N N . ALA A 1 298 ? -14.476 -52.376 7.531 1.00 52.81 298 ALA A N 1
ATOM 2018 C CA . ALA A 1 298 ? -13.456 -51.327 7.643 1.00 52.81 298 ALA A CA 1
ATOM 2019 C C . ALA A 1 298 ? -14.040 -49.911 7.835 1.00 52.81 298 ALA A C 1
ATOM 2021 O O . ALA A 1 298 ? -14.910 -49.489 7.072 1.00 52.81 298 ALA A O 1
ATOM 2022 N N . GLN A 1 299 ? -13.493 -49.168 8.807 1.00 57.69 299 GLN A N 1
ATOM 2023 C CA . GLN A 1 299 ? -13.725 -47.734 9.045 1.00 57.69 299 GLN A CA 1
ATOM 2024 C C . GLN A 1 299 ? -12.454 -46.947 8.713 1.00 57.69 299 GLN A C 1
ATOM 2026 O O . GLN A 1 299 ? -11.359 -47.398 9.057 1.00 57.69 299 GLN A O 1
ATOM 2031 N N . GLY A 1 300 ? -12.562 -45.807 8.034 1.00 59.22 300 GLY A N 1
ATOM 2032 C CA . GLY A 1 300 ? -11.460 -44.847 7.919 1.00 59.22 300 GLY A CA 1
ATOM 2033 C C . GLY A 1 300 ? -11.979 -43.420 7.858 1.00 59.22 300 GLY A C 1
ATOM 2034 O O . GLY A 1 300 ? -12.958 -43.178 7.150 1.00 59.22 300 GLY A O 1
ATOM 2035 N N . SER A 1 301 ? -11.323 -42.549 8.616 1.00 65.44 301 SER A N 1
ATOM 2036 C CA . SER A 1 301 ? -11.539 -41.105 8.684 1.00 65.44 301 SER A CA 1
ATOM 2037 C C . SER A 1 301 ? -10.262 -40.405 8.235 1.00 65.44 301 SER A C 1
ATOM 2039 O O . SER A 1 301 ? -9.169 -40.876 8.549 1.00 65.44 301 SER A O 1
ATOM 2041 N N . VAL A 1 302 ? -10.392 -39.342 7.454 1.00 65.06 302 VAL A N 1
ATOM 2042 C CA . VAL A 1 302 ? -9.277 -38.465 7.084 1.00 65.06 302 VAL A CA 1
ATOM 2043 C C . VAL A 1 302 ? -9.764 -37.034 7.166 1.00 65.06 302 VAL A C 1
ATOM 2045 O O . VAL A 1 302 ? -10.709 -36.683 6.458 1.00 65.06 302 VAL A O 1
ATOM 2048 N N . ASP A 1 303 ? -9.097 -36.225 7.981 1.00 67.06 303 ASP A N 1
ATOM 2049 C CA . ASP A 1 303 ? -9.500 -34.841 8.183 1.00 67.06 303 ASP A CA 1
ATOM 2050 C C . ASP A 1 303 ? -8.426 -33.895 7.640 1.00 67.06 303 ASP A C 1
ATOM 2052 O O . ASP A 1 303 ? -7.230 -34.039 7.905 1.00 67.06 303 ASP A O 1
ATOM 2056 N N . ALA A 1 304 ? -8.854 -32.913 6.845 1.00 66.12 304 ALA A N 1
ATOM 2057 C CA . ALA A 1 304 ? -7.993 -31.851 6.345 1.00 66.12 304 ALA A CA 1
ATOM 2058 C C . ALA A 1 304 ? -8.530 -30.485 6.777 1.00 66.12 304 ALA A C 1
ATOM 2060 O O . ALA A 1 304 ? -9.602 -30.049 6.352 1.00 66.12 304 ALA A O 1
ATOM 2061 N N . SER A 1 305 ? -7.775 -29.747 7.590 1.00 72.19 305 SER A N 1
ATOM 2062 C CA . SER A 1 305 ? -8.186 -28.378 7.934 1.00 72.19 305 SER A CA 1
ATOM 2063 C C . SER A 1 305 ? -8.049 -27.445 6.723 1.00 72.19 305 SER A C 1
ATOM 2065 O O . SER A 1 305 ? -8.939 -26.634 6.470 1.00 72.19 305 SER A O 1
ATOM 2067 N N . TRP A 1 306 ? -6.982 -27.605 5.934 1.00 59.75 306 TRP A N 1
ATOM 2068 C CA . TRP A 1 306 ? -6.749 -26.889 4.677 1.00 59.75 306 TRP A CA 1
ATOM 2069 C C . TRP A 1 306 ? -6.053 -27.793 3.647 1.00 59.75 306 TRP A C 1
ATOM 2071 O O . TRP A 1 306 ? -4.873 -28.095 3.797 1.00 59.75 306 TRP A O 1
ATOM 2081 N N . GLY A 1 307 ? -6.743 -28.202 2.580 1.00 69.56 307 GLY A N 1
ATOM 2082 C CA . GLY A 1 307 ? -6.168 -28.996 1.488 1.00 69.56 307 GLY A CA 1
ATOM 2083 C C . GLY A 1 307 ? -7.072 -30.136 1.018 1.00 69.56 307 GLY A C 1
ATOM 2084 O O . GLY A 1 307 ? -8.266 -29.923 0.816 1.00 69.56 307 GLY A O 1
ATOM 2085 N N . THR A 1 308 ? -6.519 -31.324 0.762 1.00 72.12 308 THR A N 1
ATOM 2086 C CA . THR A 1 308 ? -7.277 -32.444 0.174 1.00 72.12 308 THR A CA 1
ATOM 2087 C C . THR A 1 308 ? -7.350 -33.645 1.112 1.00 72.12 308 THR A C 1
ATOM 2089 O O . THR A 1 308 ? -6.319 -34.251 1.400 1.00 72.12 308 THR A O 1
ATOM 2092 N N . ALA A 1 309 ? -8.555 -34.048 1.511 1.00 71.31 309 ALA A N 1
ATOM 2093 C CA . ALA A 1 309 ? -8.810 -35.293 2.231 1.00 71.31 309 ALA A CA 1
ATOM 2094 C C . ALA A 1 309 ? -9.348 -36.344 1.250 1.00 71.31 309 ALA A C 1
ATOM 2096 O O . ALA A 1 309 ? -10.419 -36.167 0.671 1.00 71.31 309 ALA A O 1
ATOM 2097 N N . THR A 1 310 ? -8.606 -37.432 1.027 1.00 69.88 310 THR A N 1
ATOM 2098 C CA . THR A 1 310 ? -8.996 -38.492 0.086 1.00 69.88 310 THR A CA 1
ATOM 2099 C C . THR A 1 310 ? -9.063 -39.856 0.761 1.00 69.88 310 THR A C 1
ATOM 2101 O O . THR A 1 310 ? -8.060 -40.397 1.232 1.00 69.88 310 THR A O 1
ATOM 2104 N N . ALA A 1 311 ? -10.242 -40.472 0.715 1.00 67.31 311 ALA A N 1
ATOM 2105 C CA . ALA A 1 311 ? -10.453 -41.859 1.110 1.00 67.31 311 ALA A CA 1
ATOM 2106 C C . ALA A 1 311 ? -10.706 -42.733 -0.135 1.00 67.31 311 ALA A C 1
ATOM 2108 O O . ALA A 1 311 ? -11.777 -42.680 -0.741 1.00 67.31 311 ALA A O 1
ATOM 2109 N N . ALA A 1 312 ? -9.735 -43.572 -0.516 1.00 62.84 312 ALA A N 1
ATOM 2110 C CA . ALA A 1 312 ? -9.804 -44.415 -1.719 1.00 62.84 312 ALA A CA 1
ATOM 2111 C C . ALA A 1 312 ? -9.822 -45.919 -1.383 1.00 62.84 312 ALA A C 1
ATOM 2113 O O . ALA A 1 312 ? -8.975 -46.413 -0.628 1.00 62.84 312 ALA A O 1
ATOM 2114 N N . ARG A 1 313 ? -10.779 -46.685 -1.942 1.00 63.03 313 ARG A N 1
ATOM 2115 C CA . ARG A 1 313 ? -10.925 -48.134 -1.650 1.00 63.03 313 ARG A CA 1
ATOM 2116 C C . ARG A 1 313 ? -11.297 -48.984 -2.869 1.00 63.03 313 ARG A C 1
ATOM 2118 O O . ARG A 1 313 ? -12.193 -48.633 -3.632 1.00 63.03 313 ARG A O 1
ATOM 2125 N N . ARG A 1 314 ? -10.670 -50.164 -3.014 1.00 56.88 314 ARG A N 1
ATOM 2126 C CA . ARG A 1 314 ? -10.855 -51.040 -4.194 1.00 56.88 314 ARG A CA 1
ATOM 2127 C C . ARG A 1 314 ? -11.995 -52.083 -4.117 1.00 56.88 314 ARG A C 1
ATOM 2129 O O . ARG A 1 314 ? -12.620 -52.303 -5.149 1.00 56.88 314 ARG A O 1
ATOM 2136 N N . ARG A 1 315 ? -12.285 -52.743 -2.972 1.00 56.66 315 ARG A N 1
ATOM 2137 C CA . ARG A 1 315 ? -13.341 -53.800 -2.851 1.00 56.66 315 ARG A CA 1
ATOM 2138 C C . ARG A 1 315 ? -13.736 -54.103 -1.384 1.00 56.66 315 ARG A C 1
ATOM 2140 O O . ARG A 1 315 ? -12.836 -54.200 -0.554 1.00 56.66 315 ARG A O 1
ATOM 2147 N N . GLY A 1 316 ? -15.019 -54.309 -1.037 1.00 56.78 316 GLY A N 1
ATOM 2148 C CA . GLY A 1 316 ? -15.421 -54.679 0.343 1.00 56.78 316 GLY A CA 1
ATOM 2149 C C . GLY A 1 316 ? -16.915 -54.988 0.567 1.00 56.78 316 GLY A C 1
ATOM 2150 O O . GLY A 1 316 ? -17.744 -54.635 -0.267 1.00 56.78 316 GLY A O 1
ATOM 2151 N N . SER A 1 317 ? -17.235 -55.655 1.691 1.00 51.59 317 SER A N 1
ATOM 2152 C CA . SER A 1 317 ? -18.596 -56.157 2.013 1.00 51.59 317 SER A CA 1
ATOM 2153 C C . SER A 1 317 ? -19.428 -55.179 2.867 1.00 51.59 317 SER A C 1
ATOM 2155 O O . SER A 1 317 ? -20.604 -54.971 2.576 1.00 51.59 317 SER A O 1
ATOM 2157 N N . SER A 1 318 ? -18.796 -54.525 3.858 1.00 50.09 318 SER A N 1
ATOM 2158 C CA . SER A 1 318 ? -19.405 -53.502 4.731 1.00 50.09 318 SER A CA 1
ATOM 2159 C C . SER A 1 318 ? -18.385 -52.402 5.075 1.00 50.09 318 SER A C 1
ATOM 2161 O O . SER A 1 318 ? -17.371 -52.680 5.722 1.00 50.09 318 SER A O 1
ATOM 2163 N N . ALA A 1 319 ? -18.606 -51.151 4.648 1.00 52.19 319 ALA A N 1
ATOM 2164 C CA . ALA A 1 319 ? -17.622 -50.068 4.826 1.00 52.19 319 ALA A CA 1
ATOM 2165 C C . ALA A 1 319 ? -18.234 -48.697 5.175 1.00 52.19 319 ALA A C 1
ATOM 2167 O O . ALA A 1 319 ? -19.217 -48.281 4.559 1.00 52.19 319 ALA A O 1
ATOM 2168 N N . ARG A 1 320 ? -17.583 -47.973 6.106 1.00 56.59 320 ARG A N 1
ATOM 2169 C CA . ARG A 1 320 ? -17.834 -46.552 6.431 1.00 56.59 320 ARG A CA 1
ATOM 2170 C C . ARG A 1 320 ? -16.602 -45.706 6.100 1.00 56.59 320 ARG A C 1
ATOM 2172 O O . ARG A 1 320 ? -15.492 -46.061 6.508 1.00 56.59 320 ARG A O 1
ATOM 2179 N N . GLY A 1 321 ? -16.791 -44.639 5.331 1.00 57.94 321 GLY A N 1
ATOM 2180 C CA . GLY A 1 321 ? -15.755 -43.656 5.012 1.00 57.94 321 GLY A CA 1
ATOM 2181 C C . GLY A 1 321 ? -16.230 -42.270 5.418 1.00 57.94 321 GLY A C 1
ATOM 2182 O O . GLY A 1 321 ? -17.329 -41.880 5.031 1.00 57.94 321 GLY A O 1
ATOM 2183 N N . ALA A 1 322 ? -15.420 -41.576 6.211 1.00 60.41 322 ALA A N 1
ATOM 2184 C CA . ALA A 1 322 ? -15.619 -40.174 6.542 1.00 60.41 322 ALA A CA 1
ATOM 2185 C C . ALA A 1 322 ? -14.426 -39.379 6.005 1.00 60.41 322 ALA A C 1
ATOM 2187 O O . ALA A 1 322 ? -13.283 -39.825 6.133 1.00 60.41 322 ALA A O 1
ATOM 2188 N N . GLY A 1 323 ? -14.699 -38.257 5.351 1.00 63.66 323 GLY A N 1
ATOM 2189 C CA . GLY A 1 323 ? -13.670 -37.323 4.921 1.00 63.66 323 GLY A CA 1
ATOM 2190 C C . GLY A 1 323 ? -14.165 -35.906 5.130 1.00 63.66 323 GLY A C 1
ATOM 2191 O O . GLY A 1 323 ? -15.086 -35.486 4.426 1.00 63.66 323 GLY A O 1
ATOM 2192 N N . ASP A 1 324 ? -13.553 -35.191 6.068 1.00 65.12 324 ASP A N 1
ATOM 2193 C CA . ASP A 1 324 ? -13.950 -33.831 6.412 1.00 65.12 324 ASP A CA 1
ATOM 2194 C C . ASP A 1 324 ? -12.856 -32.845 5.984 1.00 65.12 324 ASP A C 1
ATOM 2196 O O . ASP A 1 324 ? -11.687 -32.962 6.352 1.00 65.12 324 ASP A O 1
ATOM 2200 N N . ALA A 1 325 ? -13.235 -31.858 5.170 1.00 63.28 325 ALA A N 1
ATOM 2201 C CA . ALA A 1 325 ? -12.360 -30.762 4.776 1.00 63.28 325 ALA A CA 1
ATOM 2202 C C . ALA A 1 325 ? -12.930 -29.429 5.273 1.00 63.28 325 ALA A C 1
ATOM 2204 O O . ALA A 1 325 ? -13.993 -28.991 4.835 1.00 63.28 325 ALA A O 1
ATOM 2205 N N . SER A 1 326 ? -12.222 -28.727 6.158 1.00 68.69 326 SER A N 1
ATOM 2206 C CA . SER A 1 326 ? -12.663 -27.377 6.549 1.00 68.69 326 SER A CA 1
ATOM 2207 C C . SER A 1 326 ? -12.489 -26.392 5.386 1.00 68.69 326 SER A C 1
ATOM 2209 O O . SER A 1 326 ? -13.371 -25.572 5.129 1.00 68.69 326 SER A O 1
ATOM 2211 N N . TRP A 1 327 ? -11.394 -26.518 4.633 1.00 54.59 327 TRP A N 1
ATOM 2212 C CA . TRP A 1 327 ? -11.125 -25.747 3.422 1.00 54.59 327 TRP A CA 1
ATOM 2213 C C . TRP A 1 327 ? -10.422 -26.602 2.364 1.00 54.59 327 TRP A C 1
ATOM 2215 O O . TRP A 1 327 ? -9.331 -27.104 2.617 1.00 54.59 327 TRP A O 1
ATOM 2225 N N . GLY A 1 328 ? -11.002 -26.744 1.169 1.00 65.44 328 GLY A N 1
ATOM 2226 C CA . GLY A 1 328 ? -10.412 -27.521 0.070 1.00 65.44 328 GLY A CA 1
ATOM 2227 C C . GLY A 1 328 ? -11.291 -28.679 -0.414 1.00 65.44 328 GLY A C 1
ATOM 2228 O O . GLY A 1 328 ? -12.493 -28.502 -0.571 1.00 65.44 328 GLY A O 1
ATOM 2229 N N . THR A 1 329 ? -10.704 -29.831 -0.744 1.00 69.50 329 THR A N 1
ATOM 2230 C CA . THR A 1 329 ? -11.428 -30.945 -1.391 1.00 69.50 329 THR A CA 1
ATOM 2231 C C . THR A 1 329 ? -11.544 -32.148 -0.466 1.00 69.50 329 THR A C 1
ATOM 2233 O O . THR A 1 329 ? -10.523 -32.684 -0.039 1.00 69.50 329 THR A O 1
ATOM 2236 N N . SER A 1 330 ? -12.760 -32.617 -0.202 1.00 71.06 330 SER A N 1
ATOM 2237 C CA . SER A 1 330 ? -13.015 -33.921 0.413 1.00 71.06 330 SER A CA 1
ATOM 2238 C C . SER A 1 330 ? -13.542 -34.890 -0.645 1.00 71.06 330 SER A C 1
ATOM 2240 O O . SER A 1 330 ? -14.531 -34.622 -1.327 1.00 71.06 330 SER A O 1
ATOM 2242 N N . ALA A 1 331 ? -12.850 -36.015 -0.828 1.00 67.56 331 ALA A N 1
ATOM 2243 C CA . ALA A 1 331 ? -13.172 -36.988 -1.864 1.00 67.56 331 ALA A CA 1
ATOM 2244 C C . ALA A 1 331 ? -13.216 -38.421 -1.325 1.00 67.56 331 ALA A C 1
ATOM 2246 O O . ALA A 1 331 ? -12.275 -38.906 -0.691 1.00 67.56 331 ALA A O 1
ATOM 2247 N N . ALA A 1 332 ? -14.285 -39.141 -1.664 1.00 64.06 332 ALA A N 1
ATOM 2248 C CA . ALA A 1 332 ? -14.416 -40.572 -1.420 1.00 64.06 332 ALA A CA 1
ATOM 2249 C C . ALA A 1 332 ? -14.599 -41.318 -2.750 1.00 64.06 332 ALA A C 1
ATOM 2251 O O . ALA A 1 332 ? -15.555 -41.075 -3.488 1.00 64.06 332 ALA A O 1
ATOM 2252 N N . THR A 1 333 ? -13.687 -42.247 -3.064 1.00 59.44 333 THR A N 1
ATOM 2253 C CA . THR A 1 333 ? -13.745 -43.052 -4.300 1.00 59.44 333 THR A CA 1
ATOM 2254 C C . THR A 1 333 ? -13.766 -44.548 -3.996 1.00 59.44 333 THR A C 1
ATOM 2256 O O . THR A 1 333 ? -12.949 -45.056 -3.214 1.00 59.44 333 THR A O 1
ATOM 2259 N N . ARG A 1 334 ? -14.713 -45.284 -4.603 1.00 61.88 334 ARG A N 1
ATOM 2260 C CA . ARG A 1 334 ? -14.887 -46.726 -4.338 1.00 61.88 334 ARG A CA 1
ATOM 2261 C C . ARG A 1 334 ? -15.116 -47.605 -5.571 1.00 61.88 334 ARG A C 1
ATOM 2263 O O . ARG A 1 334 ? -15.856 -47.257 -6.493 1.00 61.88 334 ARG A O 1
ATOM 2270 N N . GLY A 1 335 ? -14.518 -48.800 -5.517 1.00 54.62 335 GLY A N 1
ATOM 2271 C CA . GLY A 1 335 ? -14.844 -49.958 -6.361 1.00 54.62 335 GLY A CA 1
ATOM 2272 C C . GLY A 1 335 ? -16.076 -50.757 -5.873 1.00 54.62 335 GLY A C 1
ATOM 2273 O O . GLY A 1 335 ? -16.750 -50.328 -4.937 1.00 54.62 335 GLY A O 1
ATOM 2274 N N . PRO A 1 336 ? -16.399 -51.905 -6.499 1.00 56.47 336 PRO A N 1
ATOM 2275 C CA . PRO A 1 336 ? -17.664 -52.635 -6.299 1.00 56.47 336 PRO A CA 1
ATOM 2276 C C . PRO A 1 336 ? -17.844 -53.259 -4.893 1.00 56.47 336 PRO A C 1
ATOM 2278 O O . PRO A 1 336 ? -16.883 -53.797 -4.331 1.00 56.47 336 PRO A O 1
ATOM 2281 N N . GLY A 1 337 ? -19.077 -53.242 -4.345 1.00 57.25 337 GLY A N 1
ATOM 2282 C CA . GLY A 1 337 ? -19.415 -53.799 -3.014 1.00 57.25 337 GLY A CA 1
ATOM 2283 C C . GLY A 1 337 ? -20.922 -53.937 -2.695 1.00 57.25 337 GLY A C 1
ATOM 2284 O O . GLY A 1 337 ? -21.762 -53.469 -3.463 1.00 57.25 337 GLY A O 1
ATOM 2285 N N . THR A 1 338 ? -21.254 -54.592 -1.568 1.00 51.97 338 THR A N 1
ATOM 2286 C CA . THR A 1 338 ? -22.628 -55.019 -1.196 1.00 51.97 338 THR A CA 1
ATOM 2287 C C . THR A 1 338 ? -23.411 -54.039 -0.306 1.00 51.97 338 THR A C 1
ATOM 2289 O O . THR A 1 338 ? -24.604 -53.852 -0.542 1.00 51.97 338 THR A O 1
ATOM 2292 N N . ALA A 1 339 ? -22.773 -53.398 0.687 1.00 52.28 339 ALA A N 1
ATOM 2293 C CA . ALA A 1 339 ? -23.399 -52.411 1.581 1.00 52.28 339 ALA A CA 1
ATOM 2294 C C . ALA A 1 339 ? -22.406 -51.308 2.000 1.00 52.28 339 ALA A C 1
ATOM 2296 O O . ALA A 1 339 ? -21.292 -51.601 2.450 1.00 52.28 339 ALA A O 1
ATOM 2297 N N . ALA A 1 340 ? -22.784 -50.031 1.857 1.00 54.88 340 ALA A N 1
ATOM 2298 C CA . ALA A 1 340 ? -21.865 -48.917 2.106 1.00 54.88 340 ALA A CA 1
ATOM 2299 C C . ALA A 1 340 ? -22.538 -47.616 2.585 1.00 54.88 340 ALA A C 1
ATOM 2301 O O . ALA A 1 340 ? -23.614 -47.256 2.105 1.00 54.88 340 ALA A O 1
ATOM 2302 N N . GLN A 1 341 ? -21.850 -46.910 3.494 1.00 58.75 341 GLN A N 1
ATOM 2303 C CA . GLN A 1 341 ? -22.155 -45.539 3.928 1.00 58.75 341 GLN A CA 1
ATOM 2304 C C . GLN A 1 341 ? -20.923 -44.646 3.702 1.00 58.75 341 GLN A C 1
ATOM 2306 O O . GLN A 1 341 ? -19.820 -45.030 4.113 1.00 58.75 341 GLN A O 1
ATOM 2311 N N . ASP A 1 342 ? -21.089 -43.497 3.047 1.00 60.62 342 ASP A N 1
ATOM 2312 C CA . ASP A 1 342 ? -20.076 -42.433 2.984 1.00 60.62 342 ASP A CA 1
ATOM 2313 C C . ASP A 1 342 ? -20.663 -41.093 3.417 1.00 60.62 342 ASP A C 1
ATOM 2315 O O . ASP A 1 342 ? -21.782 -40.742 3.045 1.00 60.62 342 ASP A O 1
ATOM 2319 N N . THR A 1 343 ? -19.874 -40.358 4.192 1.00 64.88 343 THR A N 1
ATOM 2320 C CA . THR A 1 343 ? -20.147 -38.978 4.588 1.00 64.88 343 THR A CA 1
ATOM 2321 C C . THR A 1 343 ? -18.933 -38.142 4.215 1.00 64.88 343 THR A C 1
ATOM 2323 O O . THR A 1 343 ? -17.843 -38.374 4.743 1.00 64.88 343 THR A O 1
ATOM 2326 N N . VAL A 1 344 ? -19.104 -37.206 3.286 1.00 65.06 344 VAL A N 1
ATOM 2327 C CA . VAL A 1 344 ? -18.067 -36.231 2.930 1.00 65.06 344 VAL A CA 1
ATOM 2328 C C . VAL A 1 344 ? -18.577 -34.835 3.242 1.00 65.06 344 VAL A C 1
ATOM 2330 O O . VAL A 1 344 ? -19.621 -34.429 2.731 1.00 65.06 344 VAL A O 1
ATOM 2333 N N . ASN A 1 345 ? -17.849 -34.106 4.084 1.00 66.62 345 ASN A N 1
ATOM 2334 C CA . ASN A 1 345 ? -18.194 -32.730 4.418 1.00 66.62 345 ASN A CA 1
ATOM 2335 C C . ASN A 1 345 ? -17.109 -31.776 3.922 1.00 66.62 345 ASN A C 1
ATOM 2337 O O . ASN A 1 345 ? -15.911 -32.056 4.025 1.00 66.62 345 ASN A O 1
ATOM 2341 N N . ALA A 1 346 ? -17.532 -30.633 3.390 1.00 59.62 346 ALA A N 1
ATOM 2342 C CA . ALA A 1 346 ? -16.656 -29.515 3.070 1.00 59.62 346 ALA A CA 1
ATOM 2343 C C . ALA A 1 346 ? -17.236 -28.207 3.628 1.00 59.62 346 ALA A C 1
ATOM 2345 O O . ALA A 1 346 ? -18.290 -27.741 3.192 1.00 59.62 346 ALA A O 1
ATOM 2346 N N . SER A 1 347 ? -16.558 -27.559 4.577 1.00 66.50 347 SER A N 1
ATOM 2347 C CA . SER A 1 347 ? -17.050 -26.272 5.099 1.00 66.50 347 SER A CA 1
ATOM 2348 C C . SER A 1 347 ? -16.890 -25.165 4.047 1.00 66.50 347 SER A C 1
ATOM 2350 O O . SER A 1 347 ? -17.812 -24.375 3.836 1.00 66.50 347 SER A O 1
ATOM 2352 N N . ARG A 1 348 ? -15.754 -25.136 3.333 1.00 60.34 348 ARG A N 1
ATOM 2353 C CA . ARG A 1 348 ? -15.487 -24.259 2.178 1.00 60.34 348 ARG A CA 1
ATOM 2354 C C . ARG A 1 348 ? -14.680 -24.989 1.091 1.00 60.34 348 ARG A C 1
ATOM 2356 O O . ARG A 1 348 ? -13.462 -25.102 1.201 1.00 60.34 348 ARG A O 1
ATOM 2363 N N . GLY A 1 349 ? -15.326 -25.460 0.027 1.00 64.81 349 GLY A N 1
ATOM 2364 C CA . GLY A 1 349 ? -14.655 -26.126 -1.094 1.00 64.81 349 GLY A CA 1
ATOM 2365 C C . GLY A 1 349 ? -15.500 -27.208 -1.764 1.00 64.81 349 GLY A C 1
ATOM 2366 O O . GLY A 1 349 ? -16.703 -27.024 -1.925 1.00 64.81 349 GLY A O 1
ATOM 2367 N N . THR A 1 350 ? -14.876 -28.298 -2.213 1.00 67.94 350 THR A N 1
ATOM 2368 C CA . THR A 1 350 ? -15.560 -29.337 -3.002 1.00 67.94 350 THR A CA 1
ATOM 2369 C C . THR A 1 350 ? -15.702 -30.636 -2.212 1.00 67.94 350 THR A C 1
ATOM 2371 O O . THR A 1 350 ? -14.724 -31.132 -1.659 1.00 67.94 350 THR A O 1
ATOM 2374 N N . ALA A 1 351 ? -16.917 -31.178 -2.150 1.00 66.56 351 ALA A N 1
ATOM 2375 C CA . ALA A 1 351 ? -17.221 -32.474 -1.553 1.00 66.56 351 ALA A CA 1
ATOM 2376 C C . ALA A 1 351 ? -17.675 -33.433 -2.661 1.00 66.56 351 ALA A C 1
ATOM 2378 O O . ALA A 1 351 ? -18.679 -33.188 -3.332 1.00 66.56 351 ALA A O 1
ATOM 2379 N N . GLY A 1 352 ? -16.918 -34.507 -2.889 1.00 64.12 352 GLY A N 1
ATOM 2380 C CA . GLY A 1 352 ? -17.128 -35.429 -4.004 1.00 64.12 352 GLY A CA 1
ATOM 2381 C C . GLY A 1 352 ? -17.211 -36.889 -3.568 1.00 64.12 352 GLY A C 1
ATOM 2382 O O . GLY A 1 352 ? -16.248 -37.437 -3.030 1.00 64.12 352 GLY A O 1
ATOM 2383 N N . ALA A 1 353 ? -18.324 -37.556 -3.867 1.00 63.16 353 ALA A N 1
ATOM 2384 C CA . ALA A 1 353 ? -18.461 -39.003 -3.705 1.00 63.16 353 ALA A CA 1
ATOM 2385 C C . ALA A 1 353 ? -18.666 -39.674 -5.074 1.00 63.16 353 ALA A C 1
ATOM 2387 O O . ALA A 1 353 ? -19.618 -39.359 -5.788 1.00 63.16 353 ALA A O 1
ATOM 2388 N N . ALA A 1 354 ? -17.777 -40.605 -5.447 1.00 58.94 354 ALA A N 1
ATOM 2389 C CA . ALA A 1 354 ? -17.834 -41.298 -6.739 1.00 58.94 354 ALA A CA 1
ATOM 2390 C C . ALA A 1 354 ? -17.757 -42.829 -6.601 1.00 58.94 354 ALA A C 1
ATOM 2392 O O . ALA A 1 354 ? -16.868 -43.371 -5.927 1.00 58.94 354 ALA A O 1
ATOM 2393 N N . ARG A 1 355 ? -18.664 -43.553 -7.280 1.00 60.91 355 ARG A N 1
ATOM 2394 C CA . ARG A 1 355 ? -18.732 -45.032 -7.239 1.00 60.91 355 ARG A CA 1
ATOM 2395 C C . ARG A 1 355 ? -18.999 -45.681 -8.596 1.00 60.91 355 ARG A C 1
ATOM 2397 O O . ARG A 1 355 ? -19.752 -45.153 -9.399 1.00 60.91 355 ARG A O 1
ATOM 2404 N N . ARG A 1 356 ? -18.449 -46.890 -8.803 1.00 53.03 356 ARG A N 1
ATOM 2405 C CA . ARG A 1 356 ? -18.587 -47.659 -10.062 1.00 53.03 356 ARG A CA 1
ATOM 2406 C C . ARG A 1 356 ? -19.687 -48.753 -10.099 1.00 53.03 356 ARG A C 1
ATOM 2408 O O . ARG A 1 356 ? -20.133 -49.044 -11.201 1.00 53.03 356 ARG A O 1
ATOM 2415 N N . ARG A 1 357 ? -20.101 -49.398 -8.980 1.00 55.62 357 ARG A N 1
ATOM 2416 C CA . ARG A 1 357 ? -21.176 -50.450 -8.940 1.00 55.62 357 ARG A CA 1
ATOM 2417 C C . ARG A 1 357 ? -21.618 -50.850 -7.507 1.00 55.62 357 ARG A C 1
ATOM 2419 O O . ARG A 1 357 ? -20.732 -51.054 -6.674 1.00 55.62 357 ARG A O 1
ATOM 2426 N N . GLY A 1 358 ? -22.916 -51.057 -7.207 1.00 56.06 358 GLY A N 1
ATOM 2427 C CA . GLY A 1 358 ? -23.374 -51.538 -5.873 1.00 56.06 358 GLY A CA 1
ATOM 2428 C C . GLY A 1 358 ? -24.871 -51.898 -5.720 1.00 56.06 358 GLY A C 1
ATOM 2429 O O . GLY A 1 358 ? -25.681 -51.555 -6.576 1.00 56.06 358 GLY A O 1
ATOM 2430 N N . SER A 1 359 ? -25.235 -52.608 -4.635 1.00 51.41 359 SER A N 1
ATOM 2431 C CA . SER A 1 359 ? -26.601 -53.130 -4.373 1.00 51.41 359 SER A CA 1
ATOM 2432 C C . SER A 1 359 ? -27.443 -52.342 -3.348 1.00 51.41 359 SER A C 1
ATOM 2434 O O . SER A 1 359 ? -28.649 -52.230 -3.550 1.00 51.41 359 SER A O 1
ATOM 2436 N N . ALA A 1 360 ? -26.841 -51.793 -2.280 1.00 48.75 360 ALA A N 1
ATOM 2437 C CA . ALA A 1 360 ? -27.521 -50.964 -1.270 1.00 48.75 360 ALA A CA 1
ATOM 2438 C C . ALA A 1 360 ? -26.594 -49.859 -0.720 1.00 48.75 360 ALA A C 1
ATOM 2440 O O . ALA A 1 360 ? -25.542 -50.158 -0.140 1.00 48.75 360 ALA A O 1
ATOM 2441 N N . THR A 1 361 ? -26.959 -48.583 -0.900 1.00 52.62 361 THR A N 1
ATOM 2442 C CA . THR A 1 361 ? -26.067 -47.438 -0.612 1.00 52.62 361 THR A CA 1
ATOM 2443 C C . THR A 1 361 ? -26.770 -46.242 0.040 1.00 52.62 361 THR A C 1
ATOM 2445 O O . THR A 1 361 ? -27.887 -45.894 -0.344 1.00 52.62 361 THR A O 1
ATOM 2448 N N . ARG A 1 362 ? -26.074 -45.587 0.986 1.00 55.88 362 ARG A N 1
ATOM 2449 C CA . ARG A 1 362 ? -26.363 -44.223 1.472 1.00 55.88 362 ARG A CA 1
ATOM 2450 C C . ARG A 1 362 ? -25.104 -43.368 1.357 1.00 55.88 362 ARG A C 1
ATOM 2452 O O . ARG A 1 362 ? -24.143 -43.638 2.076 1.00 55.88 362 ARG A O 1
ATOM 2459 N N . ASP A 1 363 ? -25.100 -42.367 0.485 1.00 59.31 363 ASP A N 1
ATOM 2460 C CA . ASP A 1 363 ? -24.009 -41.389 0.421 1.00 59.31 363 ASP A CA 1
ATOM 2461 C C . ASP A 1 363 ? -24.581 -40.001 0.764 1.00 59.31 363 ASP A C 1
ATOM 2463 O O . ASP A 1 363 ? -25.628 -39.614 0.243 1.00 59.31 363 ASP A O 1
ATOM 2467 N N . ALA A 1 364 ? -23.911 -39.288 1.670 1.00 60.16 364 ALA A N 1
ATOM 2468 C CA . ALA A 1 364 ? -24.250 -37.922 2.053 1.00 60.16 364 ALA A CA 1
ATOM 2469 C C . ALA A 1 364 ? -23.065 -36.995 1.757 1.00 60.16 364 ALA A C 1
ATOM 2471 O O . ALA A 1 364 ? -21.940 -37.264 2.193 1.00 60.16 364 ALA A O 1
ATOM 2472 N N . GLY A 1 365 ? -23.318 -35.928 1.000 1.00 63.44 365 GLY A N 1
ATOM 2473 C CA . GLY A 1 365 ? -22.316 -34.922 0.656 1.00 63.44 365 GLY A CA 1
ATOM 2474 C C . GLY A 1 365 ? -22.785 -33.530 1.045 1.00 63.44 365 GLY A C 1
ATOM 2475 O O . GLY A 1 365 ? -23.680 -32.989 0.398 1.00 63.44 365 GLY A O 1
ATOM 2476 N N . ASN A 1 366 ? -22.164 -32.936 2.065 1.00 64.81 366 ASN A N 1
ATOM 2477 C CA . ASN A 1 366 ? -22.570 -31.624 2.566 1.00 64.81 366 ASN A CA 1
ATOM 2478 C C . ASN A 1 366 ? -21.477 -30.581 2.327 1.00 64.81 366 ASN A C 1
ATOM 2480 O O . ASN A 1 366 ? -20.352 -30.721 2.811 1.00 64.81 366 ASN A O 1
ATOM 2484 N N . ALA A 1 367 ? -21.828 -29.496 1.633 1.00 55.34 367 ALA A N 1
ATOM 2485 C CA . ALA A 1 367 ? -20.961 -28.337 1.456 1.00 55.34 367 ALA A CA 1
ATOM 2486 C C . ALA A 1 367 ? -21.610 -27.085 2.052 1.00 55.34 367 ALA A C 1
ATOM 2488 O O . ALA A 1 367 ? -22.692 -26.660 1.650 1.00 55.34 367 ALA A O 1
ATOM 2489 N N . SER A 1 368 ? -20.949 -26.425 3.003 1.00 63.44 368 SER A N 1
ATOM 2490 C CA . SER A 1 368 ? -21.486 -25.151 3.511 1.00 63.44 368 SER A CA 1
ATOM 2491 C C . SER A 1 368 ? -21.260 -24.013 2.506 1.00 63.44 368 SER A C 1
ATOM 2493 O O . SER A 1 368 ? -22.127 -23.155 2.344 1.00 63.44 368 SER A O 1
ATOM 2495 N N . TRP A 1 369 ? -20.130 -24.028 1.792 1.00 48.59 369 TRP A N 1
ATOM 2496 C CA . TRP A 1 369 ? -19.768 -23.065 0.747 1.00 48.59 369 TRP A CA 1
ATOM 2497 C C . TRP A 1 369 ? -18.940 -23.750 -0.354 1.00 48.59 369 TRP A C 1
ATOM 2499 O O . TRP A 1 369 ? -17.781 -24.077 -0.115 1.00 48.59 369 TRP A O 1
ATOM 2509 N N . GLY A 1 370 ? -19.485 -23.952 -1.554 1.00 62.25 370 GLY A N 1
ATOM 2510 C CA . GLY A 1 370 ? -18.774 -24.583 -2.678 1.00 62.25 370 GLY A CA 1
ATOM 2511 C C . GLY A 1 370 ? -19.595 -25.648 -3.408 1.00 62.25 370 GLY A C 1
ATOM 2512 O O . GLY A 1 370 ? -20.805 -25.484 -3.545 1.00 62.25 370 GLY A O 1
ATOM 2513 N N . THR A 1 371 ? -18.958 -26.693 -3.942 1.00 64.69 371 THR A N 1
ATOM 2514 C CA . THR A 1 371 ? -19.643 -27.693 -4.781 1.00 64.69 371 THR A CA 1
ATOM 2515 C C . THR A 1 371 ? -19.779 -29.044 -4.082 1.00 64.69 371 THR A C 1
ATOM 2517 O O . THR A 1 371 ? -18.799 -29.600 -3.592 1.00 64.69 371 THR A O 1
ATOM 2520 N N . SER A 1 372 ? -20.989 -29.600 -4.080 1.00 67.19 372 SER A N 1
ATOM 2521 C CA . SER A 1 372 ? -21.265 -30.978 -3.659 1.00 67.19 372 SER A CA 1
ATOM 2522 C C . SER A 1 372 ? -21.597 -31.806 -4.892 1.00 67.19 372 SER A C 1
ATOM 2524 O O . SER A 1 372 ? -22.520 -31.469 -5.631 1.00 67.19 372 SER A O 1
ATOM 2526 N N . THR A 1 373 ? -20.840 -32.874 -5.145 1.00 65.56 373 THR A N 1
ATOM 2527 C CA . THR A 1 373 ? -21.043 -33.751 -6.307 1.00 65.56 373 THR A CA 1
ATOM 2528 C C . THR A 1 373 ? -21.155 -35.210 -5.888 1.00 65.56 373 THR A C 1
ATOM 2530 O O . THR A 1 373 ? -20.264 -35.749 -5.228 1.00 65.56 373 THR A O 1
ATOM 2533 N N . ALA A 1 374 ? -22.219 -35.871 -6.336 1.00 63.91 374 ALA A N 1
ATOM 2534 C CA . ALA A 1 374 ? -22.376 -37.317 -6.238 1.00 63.91 374 ALA A CA 1
ATOM 2535 C C . ALA A 1 374 ? -22.504 -37.922 -7.645 1.00 63.91 374 ALA A C 1
ATOM 2537 O O . ALA A 1 374 ? -23.398 -37.549 -8.404 1.00 63.91 374 ALA A O 1
ATOM 2538 N N . ALA A 1 375 ? -21.607 -38.850 -7.994 1.00 58.72 375 ALA A N 1
ATOM 2539 C CA . ALA A 1 375 ? -21.604 -39.534 -9.291 1.00 58.72 375 ALA A CA 1
ATOM 2540 C C . ALA A 1 375 ? -21.581 -41.060 -9.115 1.00 58.72 375 ALA A C 1
ATOM 2542 O O . ALA A 1 375 ? -20.747 -41.599 -8.372 1.00 58.72 375 ALA A O 1
ATOM 2543 N N . ARG A 1 376 ? -22.481 -41.781 -9.798 1.00 61.75 376 ARG A N 1
ATOM 2544 C CA . ARG A 1 376 ? -22.577 -43.247 -9.680 1.00 61.75 376 ARG A CA 1
ATOM 2545 C C . ARG A 1 376 ? -22.768 -43.978 -11.005 1.00 61.75 376 ARG A C 1
ATOM 2547 O O . ARG A 1 376 ? -23.580 -43.572 -11.824 1.00 61.75 376 ARG A O 1
ATOM 2554 N N . GLY A 1 377 ? -22.093 -45.127 -11.097 1.00 54.44 377 GLY A N 1
ATOM 2555 C CA . GLY A 1 377 ? -22.365 -46.193 -12.064 1.00 54.44 377 GLY A CA 1
ATOM 2556 C C . GLY A 1 377 ? -23.537 -47.118 -11.669 1.00 54.44 377 GLY A C 1
ATOM 2557 O O . GLY A 1 377 ? -24.078 -46.989 -10.567 1.00 54.44 377 GLY A O 1
ATOM 2558 N N . PRO A 1 378 ? -23.898 -48.097 -12.519 1.00 56.22 378 PRO A N 1
ATOM 2559 C CA . PRO A 1 378 ? -25.152 -48.864 -12.441 1.00 56.22 378 PRO A CA 1
ATOM 2560 C C . PRO A 1 378 ? -25.320 -49.710 -11.158 1.00 56.22 378 PRO A C 1
ATOM 2562 O O . PRO A 1 378 ? -24.359 -50.328 -10.672 1.00 56.22 378 PRO A O 1
ATOM 2565 N N . GLY A 1 379 ? -26.547 -49.784 -10.609 1.00 57.34 379 GLY A N 1
ATOM 2566 C CA . GLY A 1 379 ? -26.817 -50.436 -9.313 1.00 57.34 379 GLY A CA 1
ATOM 2567 C C . GLY A 1 379 ? -28.288 -50.615 -8.880 1.00 57.34 379 GLY A C 1
ATOM 2568 O O . GLY A 1 379 ? -29.221 -50.297 -9.614 1.00 57.34 379 GLY A O 1
ATOM 2569 N N . GLY A 1 380 ? -28.464 -51.188 -7.677 1.00 57.81 380 GLY A N 1
ATOM 2570 C CA . GLY A 1 380 ? -29.751 -51.534 -7.040 1.00 57.81 380 GLY A CA 1
ATOM 2571 C C . GLY A 1 380 ? -30.430 -50.376 -6.284 1.00 57.81 380 GLY A C 1
ATOM 2572 O O . GLY A 1 380 ? -30.631 -49.308 -6.848 1.00 57.81 380 GLY A O 1
ATOM 2573 N N . THR A 1 381 ? -30.817 -50.577 -5.015 1.00 55.00 381 THR A N 1
ATOM 2574 C CA . THR A 1 381 ? -31.534 -49.566 -4.202 1.00 55.00 381 THR A CA 1
ATOM 2575 C C . THR A 1 381 ? -30.603 -48.486 -3.642 1.00 55.00 381 THR A C 1
ATOM 2577 O O . THR A 1 381 ? -29.604 -48.817 -2.994 1.00 55.00 381 THR A O 1
ATOM 2580 N N . ALA A 1 382 ? -30.961 -47.209 -3.806 1.00 56.84 382 ALA A N 1
ATOM 2581 C CA . ALA A 1 382 ? -30.138 -46.065 -3.396 1.00 56.84 382 ALA A CA 1
ATOM 2582 C C . ALA A 1 382 ? -30.933 -44.949 -2.688 1.00 56.84 382 ALA A C 1
ATOM 2584 O O . ALA A 1 382 ? -32.056 -44.638 -3.092 1.00 56.84 382 ALA A O 1
ATOM 2585 N N . GLN A 1 383 ? -30.317 -44.327 -1.671 1.00 58.47 383 GLN A N 1
ATOM 2586 C CA . GLN A 1 383 ? -30.789 -43.092 -1.032 1.00 58.47 383 GLN A CA 1
ATOM 2587 C C . GLN A 1 383 ? -29.637 -42.084 -0.913 1.00 58.47 383 GLN A C 1
ATOM 2589 O O . GLN A 1 383 ? -28.684 -42.355 -0.177 1.00 58.47 383 GLN A O 1
ATOM 2594 N N . ASP A 1 384 ? -29.739 -40.941 -1.597 1.00 60.25 384 ASP A N 1
ATOM 2595 C CA . ASP A 1 384 ? -28.702 -39.898 -1.590 1.00 60.25 384 ASP A CA 1
ATOM 2596 C C . ASP A 1 384 ? -29.249 -38.569 -1.078 1.00 60.25 384 ASP A C 1
ATOM 2598 O O . ASP A 1 384 ? -30.347 -38.156 -1.447 1.00 60.25 384 ASP A O 1
ATOM 2602 N N . GLY A 1 385 ? -28.452 -37.911 -0.237 1.00 62.47 385 GLY A N 1
ATOM 2603 C CA . GLY A 1 385 ? -28.694 -36.545 0.215 1.00 62.47 385 GLY A CA 1
ATOM 2604 C C . GLY A 1 385 ? -27.479 -35.684 -0.096 1.00 62.47 385 GLY A C 1
ATOM 2605 O O . GLY A 1 385 ? -26.365 -36.007 0.325 1.00 62.47 385 GLY A O 1
ATOM 2606 N N . VAL A 1 386 ? -27.676 -34.606 -0.849 1.00 63.38 386 VAL A N 1
ATOM 2607 C CA . VAL A 1 386 ? -26.634 -33.599 -1.086 1.00 63.38 386 VAL A CA 1
ATOM 2608 C C . VAL A 1 386 ? -27.168 -32.218 -0.753 1.00 63.38 386 VAL A C 1
ATOM 2610 O O . VAL A 1 386 ? -28.061 -31.700 -1.426 1.00 63.38 386 VAL A O 1
ATOM 2613 N N . ASP A 1 387 ? -26.561 -31.612 0.262 1.00 62.88 387 ASP A N 1
ATOM 2614 C CA . ASP A 1 387 ? -26.932 -30.293 0.751 1.00 62.88 387 ASP A CA 1
ATOM 2615 C C . ASP A 1 387 ? -25.809 -29.290 0.475 1.00 62.88 387 ASP A C 1
ATOM 2617 O O . ASP A 1 387 ? -24.650 -29.497 0.857 1.00 62.88 387 ASP A O 1
ATOM 2621 N N . ALA A 1 388 ? -26.159 -28.164 -0.152 1.00 59.25 388 ALA A N 1
ATOM 2622 C CA . ALA A 1 388 ? -25.283 -27.005 -0.264 1.00 59.25 388 ALA A CA 1
ATOM 2623 C C . ALA A 1 388 ? -25.935 -25.762 0.352 1.00 59.25 388 ALA A C 1
ATOM 2625 O O . ALA A 1 388 ? -26.992 -25.301 -0.076 1.00 59.25 388 ALA A O 1
ATOM 2626 N N . SER A 1 389 ? -25.298 -25.147 1.349 1.00 64.00 389 SER A N 1
ATOM 2627 C CA . SER A 1 389 ? -25.831 -23.885 1.892 1.00 64.00 389 SER A CA 1
ATOM 2628 C C . SER A 1 389 ? -25.575 -22.711 0.933 1.00 64.00 389 SER A C 1
ATOM 2630 O O . SER A 1 389 ? -26.448 -21.862 0.746 1.00 64.00 389 SER A O 1
ATOM 2632 N N . TRP A 1 390 ? -24.410 -22.688 0.279 1.00 53.25 390 TRP A N 1
ATOM 2633 C CA . TRP A 1 390 ? -24.010 -21.660 -0.686 1.00 53.25 390 TRP A CA 1
ATOM 2634 C C . TRP A 1 390 ? -23.140 -22.249 -1.807 1.00 53.25 390 TRP A C 1
ATOM 2636 O O . TRP A 1 390 ? -21.947 -22.468 -1.604 1.00 53.25 390 TRP A O 1
ATOM 2646 N N . GLY A 1 391 ? -23.700 -22.493 -2.995 1.00 61.75 391 GLY A N 1
ATOM 2647 C CA . GLY A 1 391 ? -22.951 -23.056 -4.128 1.00 61.75 391 GLY A CA 1
ATOM 2648 C C . GLY A 1 391 ? -23.743 -24.060 -4.969 1.00 61.75 391 GLY A C 1
ATOM 2649 O O . GLY A 1 391 ? -24.949 -23.897 -5.128 1.00 61.75 391 GLY A O 1
ATOM 2650 N N . THR A 1 392 ? -23.071 -25.054 -5.555 1.00 64.50 392 THR A N 1
ATOM 2651 C CA . THR A 1 392 ? -23.676 -25.973 -6.539 1.00 64.50 392 THR A CA 1
ATOM 2652 C C . THR A 1 392 ? -23.810 -27.382 -5.979 1.00 64.50 392 THR A C 1
ATOM 2654 O O . THR A 1 392 ? -22.807 -27.987 -5.602 1.00 64.50 392 THR A O 1
ATOM 2657 N N . SER A 1 393 ? -25.019 -27.935 -6.009 1.00 68.31 393 SER A N 1
ATOM 2658 C CA . SER A 1 393 ? -25.273 -29.357 -5.751 1.00 68.31 393 SER A CA 1
ATOM 2659 C C . SER A 1 393 ? -25.542 -30.078 -7.070 1.00 68.31 393 SER A C 1
ATOM 2661 O O . SER A 1 393 ? -26.410 -29.662 -7.840 1.00 68.31 393 SER A O 1
ATOM 2663 N N . THR A 1 394 ? -24.788 -31.142 -7.349 1.00 67.00 394 THR A N 1
ATOM 2664 C CA . THR A 1 394 ? -24.913 -31.935 -8.584 1.00 67.00 394 THR A CA 1
ATOM 2665 C C . THR A 1 394 ? -25.026 -33.420 -8.268 1.00 67.00 394 THR A C 1
ATOM 2667 O O . THR A 1 394 ? -24.175 -33.978 -7.571 1.00 67.00 394 THR A O 1
ATOM 2670 N N . VAL A 1 395 ? -26.040 -34.073 -8.834 1.00 65.31 395 VAL A N 1
ATOM 2671 C CA . VAL A 1 395 ? -26.160 -35.537 -8.840 1.00 65.31 395 VAL A CA 1
ATOM 2672 C C . VAL A 1 395 ? -26.243 -36.031 -10.281 1.00 65.31 395 VAL A C 1
ATOM 2674 O O . VAL A 1 395 ? -27.101 -35.575 -11.037 1.00 65.31 395 VAL A O 1
ATOM 2677 N N . ALA A 1 396 ? -25.367 -36.974 -10.637 1.00 62.25 396 ALA A N 1
ATOM 2678 C CA . ALA A 1 396 ? -25.353 -37.653 -11.933 1.00 62.25 396 ALA A CA 1
ATOM 2679 C C . ALA A 1 396 ? -25.369 -39.180 -11.748 1.00 62.25 396 ALA A C 1
ATOM 2681 O O . ALA A 1 396 ? -24.617 -39.718 -10.921 1.00 62.25 396 ALA A O 1
ATOM 2682 N N . ARG A 1 397 ? -26.225 -39.887 -12.498 1.00 64.12 397 ARG A N 1
ATOM 2683 C CA . ARG A 1 397 ? -26.366 -41.351 -12.404 1.00 64.12 397 ARG A CA 1
ATOM 2684 C C . ARG A 1 397 ? -26.568 -42.054 -13.746 1.00 64.12 397 ARG A C 1
ATOM 2686 O O . ARG A 1 397 ? -27.418 -41.630 -14.525 1.00 64.12 397 ARG A O 1
ATOM 2693 N N . ASP A 1 398 ? -25.896 -43.200 -13.867 1.00 56.34 398 ASP A N 1
ATOM 2694 C CA . ASP A 1 398 ? -26.096 -44.241 -14.889 1.00 56.34 398 ASP A CA 1
ATOM 2695 C C . ASP A 1 398 ? -27.320 -45.155 -14.552 1.00 56.34 398 ASP A C 1
ATOM 2697 O O . ASP A 1 398 ? -27.770 -45.169 -13.397 1.00 56.34 398 ASP A O 1
ATOM 2701 N N . PRO A 1 399 ? -27.840 -45.981 -15.492 1.00 54.62 399 PRO A N 1
ATOM 2702 C CA . PRO A 1 399 ? -29.095 -46.748 -15.353 1.00 54.62 399 PRO A CA 1
ATOM 2703 C C . PRO A 1 399 ? -29.187 -47.690 -14.132 1.00 54.62 399 PRO A C 1
ATOM 2705 O O . PRO A 1 399 ? -28.227 -48.394 -13.795 1.00 54.62 399 PRO A O 1
ATOM 2708 N N . GLY A 1 400 ? -30.367 -47.789 -13.495 1.00 57.03 400 GLY A N 1
ATOM 2709 C CA . GLY A 1 400 ? -30.564 -48.618 -12.291 1.00 57.03 400 GLY A CA 1
ATOM 2710 C C . GLY A 1 400 ? -32.013 -48.813 -11.807 1.00 57.03 400 GLY A C 1
ATOM 2711 O O . GLY A 1 400 ? -32.970 -48.402 -12.460 1.00 57.03 400 GLY A O 1
ATOM 2712 N N . GLY A 1 401 ? -32.161 -49.497 -10.661 1.00 56.62 401 GLY A N 1
ATOM 2713 C CA . GLY A 1 401 ? -33.448 -49.853 -10.033 1.00 56.62 401 GLY A CA 1
ATOM 2714 C C . GLY A 1 401 ? -34.136 -48.706 -9.264 1.00 56.62 401 GLY A C 1
ATOM 2715 O O . GLY A 1 401 ? -34.228 -47.585 -9.749 1.00 56.62 401 GLY A O 1
ATOM 2716 N N . ALA A 1 402 ? -34.663 -48.975 -8.059 1.00 55.22 402 ALA A N 1
ATOM 2717 C CA . ALA A 1 402 ? -35.413 -47.986 -7.267 1.00 55.22 402 ALA A CA 1
ATOM 2718 C C . ALA A 1 402 ? -34.512 -46.942 -6.566 1.00 55.22 402 ALA A C 1
ATOM 2720 O O . ALA A 1 402 ? -33.632 -47.306 -5.779 1.00 55.22 402 ALA A O 1
ATOM 2721 N N . ALA A 1 403 ? -34.793 -45.651 -6.777 1.00 58.62 403 ALA A N 1
ATOM 2722 C CA . ALA A 1 403 ? -33.994 -44.527 -6.269 1.00 58.62 403 ALA A CA 1
ATOM 2723 C C . ALA A 1 403 ? -34.815 -43.463 -5.507 1.00 58.62 403 ALA A C 1
ATOM 2725 O O . ALA A 1 403 ? -35.952 -43.161 -5.887 1.00 58.62 403 ALA A O 1
ATOM 2726 N N . ARG A 1 404 ? -34.215 -42.874 -4.455 1.00 60.22 404 ARG A N 1
ATOM 2727 C CA . ARG A 1 404 ? -34.691 -41.659 -3.760 1.00 60.22 404 ARG A CA 1
ATOM 2728 C C . ARG A 1 404 ? -33.560 -40.646 -3.584 1.00 60.22 404 ARG A C 1
ATOM 2730 O O . ARG A 1 404 ? -32.607 -40.960 -2.870 1.00 60.22 404 ARG A O 1
ATOM 2737 N N . ASP A 1 405 ? -33.702 -39.456 -4.167 1.00 63.81 405 ASP A N 1
ATOM 2738 C CA . ASP A 1 405 ? -32.711 -38.380 -4.029 1.00 63.81 405 ASP A CA 1
ATOM 2739 C C . ASP A 1 405 ? -33.354 -37.095 -3.527 1.00 63.81 405 ASP A C 1
ATOM 2741 O O . ASP A 1 405 ? -34.355 -36.641 -4.085 1.00 63.81 405 ASP A O 1
ATOM 2745 N N . ASP A 1 406 ? -32.715 -36.497 -2.526 1.00 64.75 406 ASP A N 1
ATOM 2746 C CA . ASP A 1 406 ? -33.033 -35.165 -2.031 1.00 64.75 406 ASP A CA 1
ATOM 2747 C C . ASP A 1 406 ? -31.825 -34.252 -2.294 1.00 64.75 406 ASP A C 1
ATOM 2749 O O . ASP A 1 406 ? -30.716 -34.490 -1.801 1.00 64.75 406 ASP A O 1
ATOM 2753 N N . VAL A 1 407 ? -32.027 -33.222 -3.118 1.00 65.38 407 VAL A N 1
ATOM 2754 C CA . VAL A 1 407 ? -31.000 -32.235 -3.479 1.00 65.38 407 VAL A CA 1
ATOM 2755 C C . VAL A 1 407 ? -31.462 -30.858 -3.031 1.00 65.38 407 VAL A C 1
ATOM 2757 O O . VAL A 1 407 ? -32.434 -30.321 -3.564 1.00 65.38 407 VAL A O 1
ATOM 2760 N N . ASN A 1 408 ? -30.755 -30.265 -2.071 1.00 66.62 408 ASN A N 1
ATOM 2761 C CA . ASN A 1 408 ? -31.132 -28.975 -1.503 1.00 66.62 408 ASN A CA 1
ATOM 2762 C C . ASN A 1 408 ? -30.011 -27.940 -1.659 1.00 66.62 408 ASN A C 1
ATOM 2764 O O . ASN A 1 408 ? -28.850 -28.199 -1.326 1.00 66.62 408 ASN A O 1
ATOM 2768 N N . ALA A 1 409 ? -30.368 -26.739 -2.122 1.00 63.41 409 ALA A N 1
ATOM 2769 C CA . ALA A 1 409 ? -29.473 -25.587 -2.142 1.00 63.41 409 ALA A CA 1
ATOM 2770 C C . ALA A 1 409 ? -30.122 -24.359 -1.493 1.00 63.41 409 ALA A C 1
ATOM 2772 O O . ALA A 1 409 ? -31.121 -23.824 -1.972 1.00 63.41 409 ALA A O 1
ATOM 2773 N N . SER A 1 410 ? -29.530 -23.832 -0.419 1.00 64.62 410 SER A N 1
ATOM 2774 C CA . SER A 1 410 ? -30.113 -22.650 0.236 1.00 64.62 410 SER A CA 1
ATOM 2775 C C . SER A 1 410 ? -29.909 -21.366 -0.587 1.00 64.62 410 SER A C 1
ATOM 2777 O O . SER A 1 410 ? -30.816 -20.536 -0.712 1.00 64.62 410 SER A O 1
ATOM 2779 N N . ARG A 1 411 ? -28.715 -21.195 -1.177 1.00 62.84 411 ARG A N 1
ATOM 2780 C CA . ARG A 1 411 ? -28.347 -20.084 -2.075 1.00 62.84 411 ARG A CA 1
ATOM 2781 C C . ARG A 1 411 ? -27.401 -20.556 -3.189 1.00 62.84 411 ARG A C 1
ATOM 2783 O O . ARG A 1 411 ? -26.185 -20.527 -3.003 1.00 62.84 411 ARG A O 1
ATOM 2790 N N . GLY A 1 412 ? -27.930 -20.974 -4.340 1.00 61.78 412 GLY A N 1
ATOM 2791 C CA . GLY A 1 412 ? -27.104 -21.452 -5.456 1.00 61.78 412 GLY A CA 1
ATOM 2792 C C . GLY A 1 412 ? -27.839 -22.315 -6.485 1.00 61.78 412 GLY A C 1
ATOM 2793 O O . GLY A 1 412 ? -29.036 -22.134 -6.692 1.00 61.78 412 GLY A O 1
ATOM 2794 N N . THR A 1 413 ? -27.111 -23.198 -7.167 1.00 66.69 413 THR A N 1
ATOM 2795 C CA . THR A 1 413 ? -27.606 -24.036 -8.271 1.00 66.69 413 THR A CA 1
ATOM 2796 C C . THR A 1 413 ? -27.797 -25.486 -7.824 1.00 66.69 413 THR A C 1
ATOM 2798 O O . THR A 1 413 ? -26.848 -26.121 -7.368 1.00 66.69 413 THR A O 1
ATOM 2801 N N . SER A 1 414 ? -28.995 -26.039 -8.006 1.00 68.31 414 SER A N 1
ATOM 2802 C CA . SER A 1 414 ? -29.260 -27.472 -7.814 1.00 68.31 414 SER A CA 1
ATOM 2803 C C . SER A 1 414 ? -29.473 -28.133 -9.169 1.00 68.31 414 SER A C 1
ATOM 2805 O O . SER A 1 414 ? -30.338 -27.708 -9.933 1.00 68.31 414 SER A O 1
ATOM 2807 N N . THR A 1 415 ? -28.689 -29.164 -9.475 1.00 66.25 415 THR A N 1
ATOM 2808 C CA . THR A 1 415 ? -28.758 -29.878 -10.756 1.00 66.25 415 THR A CA 1
ATOM 2809 C C . THR A 1 415 ? -28.867 -31.382 -10.551 1.00 66.25 415 THR A C 1
ATOM 2811 O O . THR A 1 415 ? -28.129 -31.982 -9.767 1.00 66.25 415 THR A O 1
ATOM 2814 N N . THR A 1 416 ? -29.800 -31.995 -11.275 1.00 65.12 416 THR A N 1
ATOM 2815 C CA . THR A 1 416 ? -29.964 -33.451 -11.333 1.00 65.12 416 THR A CA 1
ATOM 2816 C C . THR A 1 416 ? -30.039 -33.895 -12.792 1.00 65.12 416 THR A C 1
ATOM 2818 O O . THR A 1 416 ? -30.818 -33.335 -13.565 1.00 65.12 416 THR A O 1
ATOM 2821 N N . ALA A 1 417 ? -29.210 -34.873 -13.165 1.00 62.16 417 ALA A N 1
ATOM 2822 C CA . ALA A 1 417 ? -29.188 -35.489 -14.493 1.00 62.16 417 ALA A CA 1
ATOM 2823 C C . ALA A 1 417 ? -29.186 -37.019 -14.356 1.00 62.16 417 ALA A C 1
ATOM 2825 O O . ALA A 1 417 ? -28.444 -37.563 -13.527 1.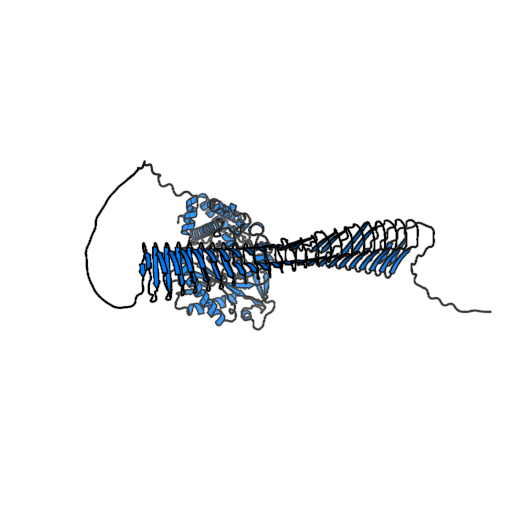00 62.16 417 ALA A O 1
ATOM 2826 N N . ARG A 1 418 ? -30.037 -37.712 -15.122 1.00 63.25 418 ARG A N 1
ATOM 2827 C CA . ARG A 1 418 ? -30.201 -39.170 -15.021 1.00 63.25 418 ARG A CA 1
ATOM 2828 C C . ARG A 1 418 ? -30.539 -39.864 -16.337 1.00 63.25 418 ARG A C 1
ATOM 2830 O O . ARG A 1 418 ? -31.395 -39.375 -17.073 1.00 63.25 418 ARG A O 1
ATOM 2837 N N . ASP A 1 419 ? -29.991 -41.074 -16.459 1.00 56.19 419 ASP A N 1
ATOM 2838 C CA . ASP A 1 419 ? -30.264 -42.086 -17.489 1.00 56.19 419 ASP A CA 1
ATOM 2839 C C . ASP A 1 419 ? -31.439 -43.043 -17.088 1.00 56.19 419 ASP A C 1
ATOM 2841 O O . ASP A 1 419 ? -31.856 -43.044 -15.923 1.00 56.19 419 ASP A O 1
ATOM 2845 N N . PRO A 1 420 ? -31.991 -43.883 -18.000 1.00 54.28 420 PRO A N 1
ATOM 2846 C CA . PRO A 1 420 ? -33.251 -44.643 -17.819 1.00 54.28 420 PRO A CA 1
ATOM 2847 C C . PRO A 1 420 ? -33.343 -45.593 -16.600 1.00 54.28 420 PRO A C 1
ATOM 2849 O O . PRO A 1 420 ? -32.385 -46.298 -16.273 1.00 54.28 420 PRO A O 1
ATOM 2852 N N . GLY A 1 421 ? -34.532 -45.715 -15.973 1.00 55.91 421 GLY A N 1
ATOM 2853 C CA . GLY A 1 421 ? -34.778 -46.614 -14.821 1.00 55.91 421 GLY A CA 1
ATOM 2854 C C . GLY A 1 421 ? -36.252 -46.986 -14.542 1.00 55.91 421 GLY A C 1
ATOM 2855 O O . GLY A 1 421 ? -37.177 -46.418 -15.125 1.00 55.91 421 GLY A O 1
ATOM 2856 N N . THR A 1 422 ? -36.487 -47.960 -13.642 1.00 53.78 422 THR A N 1
ATOM 2857 C CA . THR A 1 422 ? -37.820 -48.574 -13.410 1.00 53.78 422 THR A CA 1
ATOM 2858 C C . THR A 1 422 ? -38.755 -47.777 -12.485 1.00 53.78 422 THR A C 1
ATOM 2860 O O . THR A 1 422 ? -39.973 -47.816 -12.669 1.00 53.78 422 THR A O 1
ATOM 2863 N N . ALA A 1 423 ? -38.217 -47.094 -11.460 1.00 56.16 423 ALA A N 1
ATOM 2864 C CA . ALA A 1 423 ? -38.993 -46.289 -10.503 1.00 56.16 423 ALA A CA 1
ATOM 2865 C C . ALA A 1 423 ? -38.132 -45.223 -9.791 1.00 56.16 423 ALA A C 1
ATOM 2867 O O . ALA A 1 423 ? -37.185 -45.568 -9.079 1.00 56.16 423 ALA A O 1
ATOM 2868 N N . ALA A 1 424 ? -38.500 -43.941 -9.908 1.00 57.56 424 ALA A N 1
ATOM 2869 C CA . ALA A 1 424 ? -37.755 -42.811 -9.331 1.00 57.56 424 ALA A CA 1
ATOM 2870 C C . ALA A 1 424 ? -38.633 -41.861 -8.488 1.00 57.56 424 ALA A C 1
ATOM 2872 O O . ALA A 1 424 ? -39.775 -41.572 -8.864 1.00 57.56 424 ALA A O 1
ATOM 2873 N N . ARG A 1 425 ? -38.092 -41.368 -7.358 1.00 58.47 425 ARG A N 1
ATOM 2874 C CA . ARG A 1 425 ? -38.650 -40.260 -6.554 1.00 58.47 425 ARG A CA 1
ATOM 2875 C C . ARG A 1 425 ? -37.580 -39.216 -6.238 1.00 58.47 425 ARG A C 1
ATOM 2877 O O . ARG A 1 425 ? -36.626 -39.551 -5.537 1.00 58.47 425 ARG A O 1
ATOM 2884 N N . ASP A 1 426 ? -37.789 -37.975 -6.674 1.00 61.81 426 ASP A N 1
ATOM 2885 C CA . ASP A 1 426 ? -36.800 -36.899 -6.506 1.00 61.81 426 ASP A CA 1
ATOM 2886 C C . ASP A 1 426 ? -37.412 -35.638 -5.901 1.00 61.81 426 ASP A C 1
ATOM 2888 O O . ASP A 1 426 ? -38.461 -35.177 -6.359 1.00 61.81 426 ASP A O 1
ATOM 2892 N N . GLY A 1 427 ? -36.721 -35.057 -4.924 1.00 63.28 427 GLY A N 1
ATOM 2893 C CA . GLY A 1 427 ? -36.973 -33.707 -4.434 1.00 63.28 427 GLY A CA 1
ATOM 2894 C C . GLY A 1 427 ? -35.794 -32.800 -4.766 1.00 63.28 427 GLY A C 1
ATOM 2895 O O . GLY A 1 427 ? -34.678 -33.043 -4.310 1.00 63.28 427 GLY A O 1
ATOM 2896 N N . VAL A 1 428 ? -36.031 -31.745 -5.547 1.00 63.34 428 VAL A N 1
ATOM 2897 C CA . VAL A 1 428 ? -35.043 -30.680 -5.769 1.00 63.34 428 VAL A CA 1
ATOM 2898 C C . VAL A 1 428 ? -35.593 -29.391 -5.177 1.00 63.34 428 VAL A C 1
ATOM 2900 O O . VAL A 1 428 ? -36.627 -28.897 -5.621 1.00 63.34 428 VAL A O 1
ATOM 2903 N N . ASN A 1 429 ? -34.912 -28.846 -4.171 1.00 66.19 429 ASN A N 1
ATOM 2904 C CA . ASN A 1 429 ? -35.327 -27.610 -3.515 1.00 66.19 429 ASN A CA 1
ATOM 2905 C C . ASN A 1 429 ? -34.227 -26.546 -3.611 1.00 66.19 429 ASN A C 1
ATOM 2907 O O . ASN A 1 429 ? -33.049 -26.829 -3.364 1.00 66.19 429 ASN A O 1
ATOM 2911 N N . ALA A 1 430 ? -34.609 -25.313 -3.951 1.00 62.22 430 ALA A N 1
ATOM 2912 C CA . ALA A 1 430 ? -33.736 -24.157 -3.817 1.00 62.22 430 ALA A CA 1
ATOM 2913 C C . ALA A 1 430 ? -34.454 -22.941 -3.217 1.00 62.22 430 ALA A C 1
ATOM 2915 O O . ALA A 1 430 ? -35.386 -22.384 -3.792 1.00 62.22 430 ALA A O 1
ATOM 2916 N N . SER A 1 431 ? -33.971 -22.416 -2.090 1.00 64.38 431 SER A N 1
ATOM 2917 C CA . SER A 1 431 ? -34.628 -21.253 -1.464 1.00 64.38 431 SER A CA 1
ATOM 2918 C C . SER A 1 431 ? -34.273 -19.914 -2.132 1.00 64.38 431 SER A C 1
ATOM 2920 O O . SER A 1 431 ? -35.095 -18.990 -2.130 1.00 64.38 431 SER A O 1
ATOM 2922 N N . ARG A 1 432 ? -33.075 -19.776 -2.726 1.00 65.12 432 ARG A N 1
ATOM 2923 C CA . ARG A 1 432 ? -32.638 -18.603 -3.517 1.00 65.12 432 ARG A CA 1
ATOM 2924 C C . ARG A 1 432 ? -31.642 -18.987 -4.623 1.00 65.12 432 ARG A C 1
ATOM 2926 O O . ARG A 1 432 ? -30.437 -18.976 -4.375 1.00 65.12 432 ARG A O 1
ATOM 2933 N N . GLY A 1 433 ? -32.101 -19.271 -5.838 1.00 63.38 433 GLY A N 1
ATOM 2934 C CA . GLY A 1 433 ? -31.201 -19.639 -6.937 1.00 63.38 433 GLY A CA 1
ATOM 2935 C C . GLY A 1 433 ? -31.888 -20.375 -8.081 1.00 63.38 433 GLY A C 1
ATOM 2936 O O . GLY A 1 433 ? -33.071 -20.150 -8.323 1.00 63.38 433 GLY A O 1
ATOM 2937 N N . THR A 1 434 ? -31.149 -21.213 -8.806 1.00 66.94 434 THR A N 1
ATOM 2938 C CA . THR A 1 434 ? -31.683 -21.937 -9.966 1.00 66.94 434 THR A CA 1
ATOM 2939 C C . THR A 1 434 ? -31.741 -23.437 -9.690 1.00 66.94 434 THR A C 1
ATOM 2941 O O . THR A 1 434 ? -30.826 -24.008 -9.100 1.00 66.94 434 THR A O 1
ATOM 2944 N N . SER A 1 435 ? -32.833 -24.083 -10.088 1.00 68.31 435 SER A N 1
ATOM 2945 C CA . SER A 1 435 ? -32.972 -25.541 -10.018 1.00 68.31 435 SER A CA 1
ATOM 2946 C C . SER A 1 435 ? -33.217 -26.090 -11.412 1.00 68.31 435 SER A C 1
ATOM 2948 O O . SER A 1 435 ? -34.148 -25.643 -12.081 1.00 68.31 435 SER A O 1
ATOM 2950 N N . ALA A 1 436 ? -32.387 -27.041 -11.840 1.00 65.81 436 ALA A N 1
ATOM 2951 C CA . ALA A 1 436 ? -32.527 -27.720 -13.119 1.00 65.81 436 ALA A CA 1
ATOM 2952 C C . ALA A 1 436 ? -32.620 -29.238 -12.923 1.00 65.81 436 ALA A C 1
ATOM 2954 O O . ALA A 1 436 ? -31.776 -29.853 -12.265 1.00 65.81 436 ALA A O 1
ATOM 2955 N N . ALA A 1 437 ? -33.640 -29.839 -13.522 1.00 63.38 437 ALA A N 1
ATOM 2956 C CA . ALA A 1 437 ? -33.798 -31.285 -13.586 1.00 63.38 437 ALA A CA 1
ATOM 2957 C C . ALA A 1 437 ? -33.933 -31.715 -15.051 1.00 63.38 437 ALA A C 1
ATOM 2959 O O . ALA A 1 437 ? -34.840 -31.251 -15.747 1.00 63.38 437 ALA A O 1
ATOM 2960 N N . ALA A 1 438 ? -33.031 -32.592 -15.497 1.00 60.44 438 ALA A N 1
ATOM 2961 C CA . ALA A 1 438 ? -33.061 -33.223 -16.814 1.00 60.44 438 ALA A CA 1
ATOM 2962 C C . ALA A 1 438 ? -33.209 -34.741 -16.647 1.00 60.44 438 ALA A C 1
ATOM 2964 O O . ALA A 1 438 ? -32.495 -35.352 -15.844 1.00 60.44 438 ALA A O 1
ATOM 2965 N N . ARG A 1 439 ? -34.165 -35.341 -17.365 1.00 64.12 439 ARG A N 1
ATOM 2966 C CA . ARG A 1 439 ? -34.488 -36.772 -17.256 1.00 64.12 439 ARG A CA 1
ATOM 2967 C C . ARG A 1 439 ? -34.687 -37.429 -18.622 1.00 64.12 439 ARG A C 1
ATOM 2969 O O . ARG A 1 439 ? -35.478 -36.925 -19.424 1.00 64.12 439 ARG A O 1
ATOM 2976 N N . ASP A 1 440 ? -34.071 -38.596 -18.788 1.00 55.09 440 ASP A N 1
ATOM 2977 C CA . ASP A 1 440 ? -34.252 -39.518 -19.917 1.00 55.09 440 ASP A CA 1
ATOM 2978 C C . ASP A 1 440 ? -35.403 -40.541 -19.678 1.00 55.09 440 ASP A C 1
ATOM 2980 O O . ASP A 1 440 ? -35.925 -40.625 -18.560 1.00 55.09 440 ASP A O 1
ATOM 2984 N N . PRO A 1 441 ? -35.856 -41.302 -20.705 1.00 54.78 441 PRO A N 1
ATOM 2985 C CA . PRO A 1 441 ? -37.104 -42.087 -20.680 1.00 54.78 441 PRO A CA 1
ATOM 2986 C C . PRO A 1 441 ? -37.231 -43.148 -19.565 1.00 54.78 441 PRO A C 1
ATOM 2988 O O . PRO A 1 441 ? -36.266 -43.840 -19.248 1.00 54.78 441 PRO A O 1
ATOM 2991 N N . GLY A 1 442 ? -38.442 -43.364 -19.015 1.00 56.25 442 GLY A N 1
ATOM 2992 C CA . GLY A 1 442 ? -38.689 -44.378 -17.965 1.00 56.25 442 GLY A CA 1
ATOM 2993 C C . GLY A 1 442 ? -40.158 -44.792 -17.738 1.00 56.25 442 GLY A C 1
ATOM 2994 O O . GLY A 1 442 ? -41.087 -44.163 -18.248 1.00 56.25 442 GLY A O 1
ATOM 2995 N N . THR A 1 443 ? -40.382 -45.864 -16.958 1.00 55.28 443 THR A N 1
ATOM 2996 C CA . THR A 1 443 ? -41.713 -46.494 -16.749 1.00 55.28 443 THR A CA 1
ATOM 2997 C C . THR A 1 443 ? -42.605 -45.794 -15.709 1.00 55.28 443 THR A C 1
ATOM 2999 O O . THR A 1 443 ? -43.828 -45.731 -15.865 1.00 55.28 443 THR A O 1
ATOM 3002 N N . ALA A 1 444 ? -42.022 -45.268 -14.626 1.00 55.78 444 ALA A N 1
ATOM 3003 C CA . ALA A 1 444 ? -42.756 -44.549 -13.580 1.00 55.78 444 ALA A CA 1
ATOM 3004 C C . ALA A 1 444 ? -41.863 -43.513 -12.876 1.00 55.78 444 ALA A C 1
ATOM 3006 O O . ALA A 1 444 ? -40.902 -43.873 -12.188 1.00 55.78 444 ALA A O 1
ATOM 3007 N N . ALA A 1 445 ? -42.209 -42.229 -13.001 1.00 57.94 445 ALA A N 1
ATOM 3008 C CA . ALA A 1 445 ? -41.471 -41.120 -12.393 1.00 57.94 445 ALA A CA 1
ATOM 3009 C C . ALA A 1 445 ? -42.385 -40.233 -11.529 1.00 57.94 445 ALA A C 1
ATOM 3011 O O . ALA A 1 445 ? -43.514 -39.919 -11.914 1.00 57.94 445 ALA A O 1
ATOM 3012 N N . ARG A 1 446 ? -41.891 -39.836 -10.347 1.00 58.09 446 ARG A N 1
ATOM 3013 C CA . ARG A 1 446 ? -42.470 -38.758 -9.530 1.00 58.09 446 ARG A CA 1
ATOM 3014 C C . ARG A 1 446 ? -41.382 -37.794 -9.081 1.00 58.09 446 ARG A C 1
ATOM 3016 O O . ARG A 1 446 ? -40.362 -38.236 -8.553 1.00 58.09 446 ARG A O 1
ATOM 3023 N N . GLY A 1 447 ? -41.622 -36.498 -9.192 1.00 59.44 447 GLY A N 1
ATOM 3024 C CA . GLY A 1 447 ? -40.680 -35.500 -8.712 1.00 59.44 447 GLY A CA 1
ATOM 3025 C C . GLY A 1 447 ? -41.312 -34.155 -8.397 1.00 59.44 447 GLY A C 1
ATOM 3026 O O . GLY A 1 447 ? -42.344 -33.787 -8.948 1.00 59.44 447 GLY A O 1
ATOM 3027 N N . GLY A 1 448 ? -40.664 -33.426 -7.496 1.00 61.50 448 GLY A N 1
ATOM 3028 C CA . GLY A 1 448 ? -41.013 -32.051 -7.162 1.00 61.50 448 GLY A CA 1
ATOM 3029 C C . GLY A 1 448 ? -39.800 -31.143 -7.316 1.00 61.50 448 GLY A C 1
ATOM 3030 O O . GLY A 1 448 ? -38.714 -31.478 -6.833 1.00 61.50 448 GLY A O 1
ATOM 3031 N N . VAL A 1 449 ? -39.988 -30.005 -7.983 1.00 60.62 449 VAL A N 1
ATOM 3032 C CA . VAL A 1 449 ? -39.024 -28.899 -7.989 1.00 60.62 449 VAL A CA 1
ATOM 3033 C C . VAL A 1 449 ? -39.674 -27.710 -7.292 1.00 60.62 449 VAL A C 1
ATOM 3035 O O . VAL A 1 449 ? -40.637 -27.150 -7.812 1.00 60.62 449 VAL A O 1
ATOM 3038 N N . ASP A 1 450 ? -39.155 -27.323 -6.129 1.00 62.34 450 ASP A N 1
ATOM 3039 C CA . ASP A 1 450 ? -39.650 -26.169 -5.369 1.00 62.34 450 ASP A CA 1
ATOM 3040 C C . ASP A 1 450 ? -38.571 -25.084 -5.284 1.00 62.34 450 ASP A C 1
ATOM 3042 O O . ASP A 1 450 ? -37.423 -25.344 -4.909 1.00 62.34 450 ASP A O 1
ATOM 3046 N N . VAL A 1 451 ? -38.932 -23.856 -5.662 1.00 59.59 451 VAL A N 1
ATOM 3047 C CA . VAL A 1 451 ? -38.050 -22.693 -5.587 1.00 59.59 451 VAL A CA 1
ATOM 3048 C C . VAL A 1 451 ? -38.728 -21.532 -4.869 1.00 59.59 451 VAL A C 1
ATOM 3050 O O . VAL A 1 451 ? -39.666 -20.905 -5.362 1.00 59.59 451 VAL A O 1
ATOM 3053 N N . SER A 1 452 ? -38.187 -21.110 -3.726 1.00 66.44 452 SER A N 1
ATOM 3054 C CA . SER A 1 452 ? -38.767 -19.957 -3.024 1.00 66.44 452 SER A CA 1
ATOM 3055 C C . SER A 1 452 ? -38.461 -18.624 -3.737 1.00 66.44 452 SER A C 1
ATOM 3057 O O . SER A 1 452 ? -39.311 -17.737 -3.777 1.00 66.44 452 SER A O 1
ATOM 3059 N N . ARG A 1 453 ? -37.267 -18.435 -4.320 1.00 65.56 453 ARG A N 1
ATOM 3060 C CA . ARG A 1 453 ? -36.897 -17.238 -5.111 1.00 65.56 453 ARG A CA 1
ATOM 3061 C C . ARG A 1 453 ? -35.880 -17.580 -6.210 1.00 65.56 453 ARG A C 1
ATOM 3063 O O . ARG A 1 453 ? -34.728 -17.841 -5.875 1.00 65.56 453 ARG A O 1
ATOM 3070 N N . GLY A 1 454 ? -36.241 -17.494 -7.489 1.00 64.69 454 GLY A N 1
ATOM 3071 C CA . GLY A 1 454 ? -35.309 -17.743 -8.602 1.00 64.69 454 GLY A CA 1
ATOM 3072 C C . GLY A 1 454 ? -35.926 -18.523 -9.761 1.00 64.69 454 GLY A C 1
ATOM 3073 O O . GLY A 1 454 ? -37.125 -18.401 -9.988 1.00 64.69 454 GLY A O 1
ATOM 3074 N N . THR A 1 455 ? -35.126 -19.267 -10.527 1.00 65.62 455 THR A N 1
ATOM 3075 C CA . THR A 1 455 ? -35.599 -19.927 -11.757 1.00 65.62 455 THR A CA 1
ATOM 3076 C C . THR A 1 455 ? -35.677 -21.442 -11.592 1.00 65.62 455 THR A C 1
ATOM 3078 O O . THR A 1 455 ? -34.689 -22.075 -11.216 1.00 65.62 455 THR A O 1
ATOM 3081 N N . SER A 1 456 ? -36.817 -22.043 -11.914 1.00 65.00 456 SER A N 1
ATOM 3082 C CA . SER A 1 456 ? -36.960 -23.497 -12.016 1.00 65.00 456 SER A CA 1
ATOM 3083 C C . SER A 1 456 ? -37.024 -23.896 -13.490 1.00 65.00 456 SER A C 1
ATOM 3085 O O . SER A 1 456 ? -37.725 -23.278 -14.293 1.00 65.00 456 SER A O 1
ATOM 3087 N N . THR A 1 457 ? -36.241 -24.904 -13.872 1.00 62.62 457 THR A N 1
ATOM 3088 C CA . THR A 1 457 ? -36.241 -25.458 -15.228 1.00 62.62 457 THR A CA 1
ATOM 3089 C C . THR A 1 457 ? -36.354 -26.972 -15.164 1.00 62.62 457 THR A C 1
ATOM 3091 O O . THR A 1 457 ? -35.519 -27.645 -14.561 1.00 62.62 457 THR A O 1
ATOM 3094 N N . ALA A 1 458 ? -37.387 -27.514 -15.799 1.00 62.22 458 ALA A N 1
ATOM 3095 C CA . ALA A 1 458 ? -37.568 -28.951 -15.951 1.00 62.22 458 ALA A CA 1
ATOM 3096 C C . ALA A 1 458 ? -37.621 -29.307 -17.443 1.00 62.22 458 ALA A C 1
ATOM 3098 O O . ALA A 1 458 ? -38.468 -28.792 -18.172 1.00 62.22 458 ALA A O 1
ATOM 3099 N N . ALA A 1 459 ? -36.724 -30.189 -17.888 1.00 58.22 459 ALA A N 1
ATOM 3100 C CA . ALA A 1 459 ? -36.692 -30.723 -19.250 1.00 58.22 459 ALA A CA 1
ATOM 3101 C C . ALA A 1 459 ? -36.800 -32.253 -19.199 1.00 58.22 459 ALA A C 1
ATOM 3103 O O . ALA A 1 459 ? -36.149 -32.887 -18.360 1.00 58.22 459 ALA A O 1
ATOM 3104 N N . ARG A 1 460 ? -37.653 -32.855 -20.039 1.00 59.59 460 ARG A N 1
ATOM 3105 C CA . ARG A 1 460 ? -37.942 -34.301 -19.974 1.00 59.59 460 ARG A CA 1
ATOM 3106 C C . ARG A 1 460 ? -38.146 -34.951 -21.343 1.00 59.59 460 ARG A C 1
ATOM 3108 O O . ARG A 1 460 ? -38.784 -34.350 -22.205 1.00 59.59 460 ARG A O 1
ATOM 3115 N N . GLY A 1 461 ? -37.695 -36.206 -21.455 1.00 55.41 461 GLY A N 1
ATOM 3116 C CA . GLY A 1 461 ? -38.038 -37.156 -22.524 1.00 55.41 461 GLY A CA 1
ATOM 3117 C C . GLY A 1 461 ? -39.255 -38.059 -22.215 1.00 55.41 461 GLY A C 1
ATOM 3118 O O . GLY A 1 461 ? -39.928 -37.907 -21.197 1.00 55.41 461 GLY A O 1
ATOM 3119 N N . MET A 1 462 ? -39.542 -39.013 -23.109 1.00 56.09 462 MET A N 1
ATOM 3120 C CA . MET A 1 462 ? -40.759 -39.854 -23.171 1.00 56.09 462 MET A CA 1
ATOM 3121 C C . MET A 1 462 ? -40.999 -40.759 -21.929 1.00 56.09 462 MET A C 1
ATOM 3123 O O . MET A 1 462 ? -40.104 -41.495 -21.523 1.00 56.09 462 MET A O 1
ATOM 3127 N N . ALA A 1 463 ? -42.213 -40.791 -21.347 1.00 56.75 463 ALA A N 1
ATOM 3128 C CA . ALA A 1 463 ? -42.560 -41.672 -20.207 1.00 56.75 463 ALA A CA 1
ATOM 3129 C C . ALA A 1 463 ? -43.998 -42.242 -20.268 1.00 56.75 463 ALA A C 1
ATOM 3131 O O . ALA A 1 463 ? -44.896 -41.619 -20.835 1.00 56.75 463 ALA A O 1
ATOM 3132 N N . THR A 1 464 ? -44.231 -43.419 -19.658 1.00 53.97 464 THR A N 1
ATOM 3133 C CA . THR A 1 464 ? -45.548 -44.104 -19.652 1.00 53.97 464 THR A CA 1
ATOM 3134 C C . THR A 1 464 ? -46.511 -43.601 -18.573 1.00 53.97 464 THR A C 1
ATOM 3136 O O . THR A 1 464 ? -47.714 -43.556 -18.815 1.00 53.97 464 THR A O 1
ATOM 3139 N N . THR A 1 465 ? -46.007 -43.224 -17.388 1.00 54.03 465 THR A N 1
ATOM 3140 C CA . THR A 1 465 ? -46.781 -42.546 -16.329 1.00 54.03 465 THR A CA 1
ATOM 3141 C C . THR A 1 465 ? -45.899 -41.550 -15.570 1.00 54.03 465 THR A C 1
ATOM 3143 O O . THR A 1 465 ? -44.846 -41.923 -15.043 1.00 54.03 465 THR A O 1
ATOM 3146 N N . ALA A 1 466 ? -46.330 -40.289 -15.493 1.00 56.50 466 ALA A N 1
ATOM 3147 C CA . ALA A 1 466 ? -45.609 -39.219 -14.799 1.00 56.50 466 ALA A CA 1
ATOM 3148 C C . ALA A 1 466 ? -46.554 -38.380 -13.922 1.00 56.50 466 ALA A C 1
ATOM 3150 O O . ALA A 1 466 ? -47.717 -38.154 -14.277 1.00 56.50 466 ALA A O 1
ATOM 3151 N N . ARG A 1 467 ? -46.055 -37.961 -12.753 1.00 57.62 467 ARG A N 1
ATOM 3152 C CA . ARG A 1 467 ? -46.652 -36.902 -11.926 1.00 57.62 467 ARG A CA 1
ATOM 3153 C C . ARG A 1 467 ? -45.548 -35.999 -11.418 1.00 57.62 467 ARG A C 1
ATOM 3155 O O . ARG A 1 467 ? -44.738 -36.457 -10.607 1.00 57.62 467 ARG A O 1
ATOM 3162 N N . ASP A 1 468 ? -45.548 -34.749 -11.844 1.00 57.94 468 ASP A N 1
ATOM 3163 C CA . ASP A 1 468 ? -44.552 -33.791 -11.397 1.00 57.94 468 ASP A CA 1
ATOM 3164 C C . ASP A 1 468 ? -45.145 -32.409 -11.100 1.00 57.94 468 ASP A C 1
ATOM 3166 O O . ASP A 1 468 ? -46.037 -31.919 -11.793 1.00 57.94 468 ASP A O 1
ATOM 3170 N N . GLU A 1 469 ? -44.585 -31.756 -10.087 1.00 60.56 469 GLU A N 1
ATOM 3171 C CA . GLU A 1 469 ? -44.955 -30.400 -9.679 1.00 60.56 469 GLU A CA 1
ATOM 3172 C C . GLU A 1 469 ? -43.725 -29.490 -9.749 1.00 60.56 469 GLU A C 1
ATOM 3174 O O . GLU A 1 469 ? -42.652 -29.825 -9.235 1.00 60.56 469 GLU A O 1
ATOM 3179 N N . ALA A 1 470 ? -43.875 -28.338 -10.404 1.00 60.62 470 ALA A N 1
ATOM 3180 C CA . ALA A 1 470 ? -42.877 -27.275 -10.405 1.00 60.62 470 ALA A CA 1
ATOM 3181 C C . ALA A 1 470 ? -43.488 -26.022 -9.772 1.00 60.62 470 ALA A C 1
ATOM 3183 O O . ALA A 1 470 ? -44.394 -25.415 -10.343 1.00 60.62 470 ALA A O 1
ATOM 3184 N N . ASN A 1 471 ? -42.986 -25.633 -8.601 1.00 61.72 471 ASN A N 1
ATOM 3185 C CA . ASN A 1 471 ? -43.481 -24.474 -7.868 1.00 61.72 471 ASN A CA 1
ATOM 3186 C C . ASN A 1 471 ? -42.391 -23.404 -7.735 1.00 61.72 471 ASN A C 1
ATOM 3188 O O . ASN A 1 471 ? -41.247 -23.710 -7.391 1.00 61.72 471 ASN A O 1
ATOM 3192 N N . ALA A 1 472 ? -42.737 -22.143 -8.006 1.00 58.25 472 ALA A N 1
ATOM 3193 C CA . ALA A 1 472 ? -41.866 -21.004 -7.741 1.00 58.25 472 ALA A CA 1
ATOM 3194 C C . ALA A 1 472 ? -42.606 -19.859 -7.038 1.00 58.25 472 ALA A C 1
ATOM 3196 O O . ALA A 1 472 ? -43.429 -19.158 -7.625 1.00 58.25 472 ALA A O 1
ATOM 3197 N N . SER A 1 473 ? -42.252 -19.553 -5.787 1.00 63.00 473 SER A N 1
ATOM 3198 C CA . SER A 1 473 ? -42.999 -18.523 -5.045 1.00 63.00 473 SER A CA 1
ATOM 3199 C C . SER A 1 473 ? -42.706 -17.081 -5.515 1.00 63.00 473 SER A C 1
ATOM 3201 O O . SER A 1 473 ? -43.562 -16.196 -5.417 1.00 63.00 473 SER A O 1
ATOM 3203 N N . ARG A 1 474 ? -41.499 -16.821 -6.054 1.00 63.50 474 ARG A N 1
ATOM 3204 C CA . ARG A 1 474 ? -41.055 -15.532 -6.640 1.00 63.50 474 ARG A CA 1
ATOM 3205 C C . ARG A 1 474 ? -39.960 -15.734 -7.702 1.00 63.50 474 ARG A C 1
ATOM 3207 O O . ARG A 1 474 ? -38.774 -15.705 -7.362 1.00 63.50 474 ARG A O 1
ATOM 3214 N N . GLY A 1 475 ? -40.324 -15.895 -8.972 1.00 62.31 475 GLY A N 1
ATOM 3215 C CA . GLY A 1 475 ? -39.358 -16.042 -10.068 1.00 62.31 475 GLY A CA 1
ATOM 3216 C C . GLY A 1 475 ? -39.942 -16.703 -11.317 1.00 62.31 475 GLY A C 1
ATOM 3217 O O . GLY A 1 475 ? -41.145 -16.608 -11.531 1.00 62.31 475 GLY A O 1
ATOM 3218 N N . THR A 1 476 ? -39.107 -17.314 -12.158 1.00 62.03 476 THR A N 1
ATOM 3219 C CA . THR A 1 476 ? -39.544 -17.880 -13.447 1.00 62.03 476 THR A CA 1
ATOM 3220 C C . THR A 1 476 ? -39.619 -19.404 -13.394 1.00 62.03 476 THR A C 1
ATOM 3222 O O . THR A 1 476 ? -38.619 -20.037 -13.050 1.00 62.03 476 THR A O 1
ATOM 3225 N N . SER A 1 477 ? -40.743 -19.987 -13.804 1.00 61.56 477 SER A N 1
ATOM 3226 C CA . SER A 1 477 ? -40.896 -21.439 -13.961 1.00 61.56 477 SER A CA 1
ATOM 3227 C C . SER A 1 477 ? -40.975 -21.808 -15.440 1.00 61.56 477 SER A C 1
ATOM 3229 O O . SER A 1 477 ? -41.883 -21.354 -16.136 1.00 61.56 477 SER A O 1
ATOM 3231 N N . ALA A 1 478 ? -40.035 -22.626 -15.918 1.00 61.47 478 ALA A N 1
ATOM 3232 C CA . ALA A 1 478 ? -39.982 -23.093 -17.302 1.00 61.47 478 ALA A CA 1
ATOM 3233 C C . ALA A 1 478 ? -40.023 -24.625 -17.380 1.00 61.47 478 ALA A C 1
ATOM 3235 O O . ALA A 1 478 ? -39.212 -25.314 -16.754 1.00 61.47 478 ALA A O 1
ATOM 3236 N N . ALA A 1 479 ? -40.942 -25.155 -18.185 1.00 59.72 479 ALA A N 1
ATOM 3237 C CA . ALA A 1 479 ? -41.038 -26.581 -18.478 1.00 59.72 479 ALA A CA 1
ATOM 3238 C C . ALA A 1 479 ? -41.088 -26.822 -19.997 1.00 59.72 479 ALA A C 1
ATOM 3240 O O . ALA A 1 479 ? -41.883 -26.193 -20.700 1.00 59.72 479 ALA A O 1
ATOM 3241 N N . ALA A 1 480 ? -40.244 -27.731 -20.493 1.00 57.47 480 ALA A N 1
ATOM 3242 C CA . ALA A 1 480 ? -40.194 -28.152 -21.898 1.00 57.47 480 ALA A CA 1
ATOM 3243 C C . ALA A 1 480 ? -40.356 -29.679 -22.008 1.00 57.47 480 ALA A C 1
ATOM 3245 O O . ALA A 1 480 ? -39.817 -30.415 -21.171 1.00 57.47 480 ALA A O 1
ATOM 3246 N N . ARG A 1 481 ? -41.118 -30.148 -23.008 1.00 58.25 481 ARG A N 1
ATOM 3247 C CA . ARG A 1 481 ? -41.514 -31.562 -23.155 1.00 58.25 481 ARG A CA 1
ATOM 3248 C C . ARG A 1 481 ? -41.528 -32.051 -24.611 1.00 58.25 481 ARG A C 1
ATOM 3250 O O . ARG A 1 481 ? -41.926 -31.296 -25.496 1.00 58.25 481 ARG A O 1
ATOM 3257 N N . ASP A 1 482 ? -41.227 -33.343 -24.780 1.00 53.53 482 ASP A N 1
ATOM 3258 C CA . ASP A 1 482 ? -41.469 -34.171 -25.979 1.00 53.53 482 ASP A CA 1
ATOM 3259 C C . ASP A 1 482 ? -42.747 -35.054 -25.830 1.00 53.53 482 ASP A C 1
ATOM 3261 O O . ASP A 1 482 ? -43.234 -35.224 -24.707 1.00 53.53 482 ASP A O 1
ATOM 3265 N N . PRO A 1 483 ? -43.326 -35.632 -26.912 1.00 53.34 483 PRO A N 1
ATOM 3266 C CA . PRO A 1 483 ? -44.630 -36.327 -26.882 1.00 53.34 483 PRO A CA 1
ATOM 3267 C C . PRO A 1 483 ? -44.671 -37.608 -26.015 1.00 53.34 483 PRO A C 1
ATOM 3269 O O . PRO A 1 483 ? -43.769 -38.441 -26.093 1.00 53.34 483 PRO A O 1
ATOM 3272 N N . GLY A 1 484 ? -45.752 -37.832 -25.245 1.00 52.03 484 GLY A N 1
ATOM 3273 C CA . GLY A 1 484 ? -45.934 -39.029 -24.397 1.00 52.03 484 GLY A CA 1
ATOM 3274 C C . GLY A 1 484 ? -47.371 -39.260 -23.882 1.00 52.03 484 GLY A C 1
ATOM 3275 O O . GLY A 1 484 ? -48.266 -38.469 -24.168 1.00 52.03 484 GLY A O 1
ATOM 3276 N N . GLY A 1 485 ? -47.594 -40.374 -23.161 1.00 53.38 485 GLY A N 1
ATOM 3277 C CA . GLY A 1 485 ? -48.909 -40.846 -22.675 1.00 53.38 485 GLY A CA 1
ATOM 3278 C C . GLY A 1 485 ? -49.494 -40.085 -21.466 1.00 53.38 485 GLY A C 1
ATOM 3279 O O . GLY A 1 485 ? -49.213 -38.911 -21.261 1.00 53.38 485 GLY A O 1
ATOM 3280 N N . ALA A 1 486 ? -50.332 -40.747 -20.649 1.00 50.06 486 ALA A N 1
ATOM 3281 C CA . ALA A 1 486 ? -51.108 -40.111 -19.571 1.00 50.06 486 ALA A CA 1
ATOM 3282 C C . ALA A 1 486 ? -50.235 -39.443 -18.480 1.00 50.06 486 ALA A C 1
ATOM 3284 O O . ALA A 1 486 ? -49.577 -40.122 -17.685 1.00 50.06 486 ALA A O 1
ATOM 3285 N N . ALA A 1 487 ? -50.302 -38.110 -18.395 1.00 53.47 487 ALA A N 1
ATOM 3286 C CA . ALA A 1 487 ? -49.574 -37.277 -17.433 1.00 53.47 487 ALA A CA 1
ATOM 3287 C C . ALA A 1 487 ? -50.524 -36.389 -16.602 1.00 53.47 487 ALA A C 1
ATOM 3289 O O . ALA A 1 487 ? -51.605 -36.010 -17.064 1.00 53.47 487 ALA A O 1
ATOM 3290 N N . ARG A 1 488 ? -50.131 -36.071 -15.360 1.00 55.31 488 ARG A N 1
ATOM 3291 C CA . ARG A 1 488 ? -50.780 -35.061 -14.502 1.00 55.31 488 ARG A CA 1
ATOM 3292 C C . ARG A 1 488 ? -49.704 -34.179 -13.888 1.00 55.31 488 ARG A C 1
ATOM 3294 O O . ARG A 1 488 ? -49.028 -34.638 -12.968 1.00 55.31 488 ARG A O 1
ATOM 3301 N N . ASP A 1 489 ? -49.605 -32.943 -14.356 1.00 54.72 489 ASP A N 1
ATOM 3302 C CA . ASP A 1 489 ? -48.549 -32.019 -13.960 1.00 54.72 489 ASP A CA 1
ATOM 3303 C C . ASP A 1 489 ? -49.126 -30.639 -13.615 1.00 54.72 489 ASP A C 1
ATOM 3305 O O . ASP A 1 489 ? -50.096 -30.185 -14.226 1.00 54.72 489 ASP A O 1
ATOM 3309 N N . GLY A 1 490 ? -48.503 -29.968 -12.645 1.00 56.75 490 GLY A N 1
ATOM 3310 C CA . GLY A 1 490 ? -48.861 -28.613 -12.228 1.00 56.75 490 GLY A CA 1
ATOM 3311 C C . GLY A 1 490 ? -47.654 -27.679 -12.257 1.00 56.75 490 GLY A C 1
ATOM 3312 O O . GLY A 1 490 ? -46.576 -28.031 -11.766 1.00 56.75 490 GLY A O 1
ATOM 3313 N N . VAL A 1 491 ? -47.838 -26.484 -12.823 1.00 57.12 491 VAL A N 1
ATOM 3314 C CA . VAL A 1 491 ? -46.862 -25.387 -12.742 1.00 57.12 491 VAL A CA 1
ATOM 3315 C C . VAL A 1 491 ? -47.512 -24.223 -12.005 1.00 57.12 491 VAL A C 1
ATOM 3317 O O . VAL A 1 491 ? -48.448 -23.608 -12.518 1.00 57.12 491 VAL A O 1
ATOM 3320 N N . ASP A 1 492 ? -47.006 -23.910 -10.813 1.00 55.69 492 ASP A N 1
ATOM 3321 C CA . ASP A 1 492 ? -47.503 -22.802 -9.993 1.00 55.69 492 ASP A CA 1
ATOM 3322 C C . ASP A 1 492 ? -46.415 -21.739 -9.798 1.00 55.69 492 ASP A C 1
ATOM 3324 O O . ASP A 1 492 ? -45.254 -22.047 -9.501 1.00 55.69 492 ASP A O 1
ATOM 3328 N N . ALA A 1 493 ? -46.783 -20.470 -9.987 1.00 57.44 493 ALA A N 1
ATOM 3329 C CA . ALA A 1 493 ? -45.920 -19.338 -9.683 1.00 57.44 493 ALA A CA 1
ATOM 3330 C C . ALA A 1 493 ? -46.677 -18.233 -8.938 1.00 57.44 493 ALA A C 1
ATOM 3332 O O . ALA A 1 493 ? -47.532 -17.534 -9.487 1.00 57.44 493 ALA A O 1
ATOM 3333 N N . SER A 1 494 ? -46.315 -17.984 -7.678 1.00 57.31 494 SER A N 1
ATOM 3334 C CA . SER A 1 494 ? -47.083 -17.048 -6.846 1.00 57.31 494 SER A CA 1
ATOM 3335 C C . SER A 1 494 ? -46.849 -15.570 -7.217 1.00 57.31 494 SER A C 1
ATOM 3337 O O . SER A 1 494 ? -47.747 -14.736 -7.069 1.00 57.31 494 SER A O 1
ATOM 3339 N N . ARG A 1 495 ? -45.636 -15.214 -7.684 1.00 60.88 495 ARG A N 1
ATOM 3340 C CA . ARG A 1 495 ? -45.222 -13.858 -8.127 1.00 60.88 495 ARG A CA 1
ATOM 3341 C C . ARG A 1 495 ? -44.086 -13.915 -9.166 1.00 60.88 495 ARG A C 1
ATOM 3343 O O . ARG A 1 495 ? -42.924 -13.690 -8.814 1.00 60.88 495 ARG A O 1
ATOM 3350 N N . GLY A 1 496 ? -44.398 -14.207 -10.428 1.00 58.53 496 GLY A N 1
ATOM 3351 C CA . GLY A 1 496 ? -43.401 -14.256 -11.506 1.00 58.53 496 GLY A CA 1
ATOM 3352 C C . GLY A 1 496 ? -43.952 -14.779 -12.838 1.00 58.53 496 GLY A C 1
ATOM 3353 O O . GLY A 1 496 ? -45.160 -14.722 -13.047 1.00 58.53 496 GLY A O 1
ATOM 3354 N N . THR A 1 497 ? -43.081 -15.226 -13.745 1.00 57.19 497 THR A N 1
ATOM 3355 C CA . THR A 1 497 ? -43.444 -15.690 -15.098 1.00 57.19 497 THR A CA 1
ATOM 3356 C C . THR A 1 497 ? -43.467 -17.213 -15.194 1.00 57.19 497 THR A C 1
ATOM 3358 O O . THR A 1 497 ? -42.502 -17.870 -14.807 1.00 57.19 497 THR A O 1
ATOM 3361 N N . SER A 1 498 ? -44.528 -17.767 -15.778 1.00 58.34 498 SER A N 1
ATOM 3362 C CA . SER A 1 498 ? -44.629 -19.202 -16.084 1.00 58.34 498 SER A CA 1
ATOM 3363 C C . SER A 1 498 ? -44.637 -19.408 -17.596 1.00 58.34 498 SER A C 1
ATOM 3365 O O . SER A 1 498 ? -45.442 -18.789 -18.300 1.00 58.34 498 SER A O 1
ATOM 3367 N N . THR A 1 499 ? -43.755 -20.277 -18.094 1.00 57.53 499 THR A N 1
ATOM 3368 C CA . THR A 1 499 ? -43.635 -20.609 -19.520 1.00 57.53 499 THR A CA 1
ATOM 3369 C C . THR A 1 499 ? -43.675 -22.124 -19.704 1.00 57.53 499 THR A C 1
ATOM 3371 O O . THR A 1 499 ? -42.862 -22.849 -19.129 1.00 57.53 499 THR A O 1
ATOM 3374 N N . ALA A 1 500 ? -44.606 -22.606 -20.524 1.00 57.91 500 ALA A N 1
ATOM 3375 C CA . ALA A 1 500 ? -44.718 -24.018 -20.883 1.00 57.91 500 ALA A CA 1
ATOM 3376 C C . ALA A 1 500 ? -44.709 -24.163 -22.412 1.00 57.91 500 ALA A C 1
ATOM 3378 O O . ALA A 1 500 ? -45.510 -23.524 -23.095 1.00 57.91 500 ALA A O 1
ATOM 3379 N N . GLY A 1 501 ? -43.799 -24.983 -22.944 1.00 55.50 501 GLY A N 1
ATOM 3380 C CA . GLY A 1 501 ? -43.753 -25.362 -24.363 1.00 55.50 501 GLY A CA 1
ATOM 3381 C C . GLY A 1 501 ? -44.307 -26.774 -24.568 1.00 55.50 501 GLY A C 1
ATOM 3382 O O . GLY A 1 501 ? -43.989 -27.664 -23.780 1.00 55.50 501 GLY A O 1
ATOM 3383 N N . GLN A 1 502 ? -45.144 -26.977 -25.591 1.00 54.91 502 GLN A N 1
ATOM 3384 C CA . GLN A 1 502 ? -45.859 -28.239 -25.845 1.00 54.91 502 GLN A CA 1
ATOM 3385 C C . GLN A 1 502 ? -45.619 -28.757 -27.274 1.00 54.91 502 GLN A C 1
ATOM 3387 O O . GLN A 1 502 ? -45.636 -27.973 -28.223 1.00 54.91 502 GLN A O 1
ATOM 3392 N N . GLY A 1 503 ? -45.488 -30.083 -27.412 1.00 51.59 503 GLY A N 1
ATOM 3393 C CA . GLY A 1 503 ? -45.675 -30.852 -28.653 1.00 51.59 503 GLY A CA 1
ATOM 3394 C C . GLY A 1 503 ? -46.983 -31.668 -28.610 1.00 51.59 503 GLY A C 1
ATOM 3395 O O . GLY A 1 503 ? -47.547 -31.873 -27.539 1.00 51.59 503 GLY A O 1
ATOM 3396 N N . MET A 1 504 ? -47.506 -32.107 -29.762 1.00 42.78 504 MET A N 1
ATOM 3397 C CA . MET A 1 504 ? -48.825 -32.769 -29.885 1.00 42.78 504 MET A CA 1
ATOM 3398 C C . MET A 1 504 ? -48.940 -34.090 -29.085 1.00 42.78 504 MET A C 1
ATOM 3400 O O . MET A 1 504 ? -48.079 -34.957 -29.210 1.00 42.78 504 MET A O 1
ATOM 3404 N N . GLY A 1 505 ? -50.035 -34.287 -28.326 1.00 47.78 505 GLY A N 1
ATOM 3405 C CA . GLY A 1 505 ? -50.315 -35.515 -27.555 1.00 47.78 505 GLY A CA 1
ATOM 3406 C C . GLY A 1 505 ? -51.808 -35.737 -27.234 1.00 47.78 505 GLY A C 1
ATOM 3407 O O . GLY A 1 505 ? -52.606 -34.806 -27.305 1.00 47.78 505 GLY A O 1
ATOM 3408 N N . THR A 1 506 ? -52.193 -36.982 -26.911 1.00 45.56 506 THR A N 1
ATOM 3409 C CA . THR A 1 506 ? -53.579 -37.503 -27.004 1.00 45.56 506 THR A CA 1
ATOM 3410 C C . THR A 1 506 ? -54.419 -37.501 -25.712 1.00 45.56 506 THR A C 1
ATOM 3412 O O . THR A 1 506 ? -55.617 -37.756 -25.797 1.00 45.56 506 THR A O 1
ATOM 3415 N N . ALA A 1 507 ? -53.870 -37.170 -24.533 1.00 47.56 507 ALA A N 1
ATOM 3416 C CA . ALA A 1 507 ? -54.657 -36.881 -23.316 1.00 47.56 507 ALA A CA 1
ATOM 3417 C C . ALA A 1 507 ? -53.802 -36.213 -22.215 1.00 47.56 507 ALA A C 1
ATOM 3419 O O . ALA A 1 507 ? -53.115 -36.903 -21.460 1.00 47.56 507 ALA A O 1
ATOM 3420 N N . ALA A 1 508 ? -53.879 -34.885 -22.083 1.00 48.16 508 ALA A N 1
ATOM 3421 C CA . ALA A 1 508 ? -53.199 -34.113 -21.035 1.00 48.16 508 ALA A CA 1
ATOM 3422 C C . ALA A 1 508 ? -54.205 -33.314 -20.183 1.00 48.16 508 ALA A C 1
ATOM 3424 O O . ALA A 1 508 ? -55.167 -32.754 -20.712 1.00 48.16 508 ALA A O 1
ATOM 3425 N N . ARG A 1 509 ? -53.984 -33.257 -18.862 1.00 50.31 509 ARG A N 1
ATOM 3426 C CA . ARG A 1 509 ? -54.593 -32.271 -17.952 1.00 50.31 509 ARG A CA 1
ATOM 3427 C C . ARG A 1 509 ? -53.447 -31.497 -17.306 1.00 50.31 509 ARG A C 1
ATOM 3429 O O . ARG A 1 509 ? -52.759 -32.056 -16.454 1.00 50.31 509 ARG A O 1
ATOM 3436 N N . ASP A 1 510 ? -53.232 -30.267 -17.758 1.00 53.72 510 ASP A N 1
ATOM 3437 C CA . ASP A 1 510 ? -52.200 -29.364 -17.249 1.00 53.72 510 ASP A CA 1
ATOM 3438 C C . ASP A 1 510 ? -52.876 -28.174 -16.557 1.00 53.72 510 ASP A C 1
ATOM 3440 O O . ASP A 1 510 ? -53.698 -27.492 -17.172 1.00 53.72 510 ASP A O 1
ATOM 3444 N N . ASP A 1 511 ? -52.495 -27.905 -15.308 1.00 53.69 511 ASP A N 1
ATOM 3445 C CA . ASP A 1 511 ? -52.906 -26.707 -14.574 1.00 53.69 511 ASP A CA 1
ATOM 3446 C C . ASP A 1 511 ? -51.719 -25.730 -14.512 1.00 53.69 511 ASP A C 1
ATOM 3448 O O . ASP A 1 511 ? -50.670 -26.032 -13.934 1.00 53.69 511 ASP A O 1
ATOM 3452 N N . VAL A 1 512 ? -51.869 -24.551 -15.129 1.00 54.56 512 VAL A N 1
ATOM 3453 C CA . VAL A 1 512 ? -50.899 -23.446 -15.038 1.00 54.56 512 VAL A CA 1
ATOM 3454 C C . VAL A 1 512 ? -51.544 -22.314 -14.254 1.00 54.56 512 VAL A C 1
ATOM 3456 O O . VAL A 1 512 ? -52.497 -21.697 -14.729 1.00 54.56 512 VAL A O 1
ATOM 3459 N N . ASN A 1 513 ? -51.021 -22.026 -13.064 1.00 53.59 513 ASN A N 1
ATOM 3460 C CA . ASN A 1 513 ? -51.535 -20.964 -12.203 1.00 53.59 513 ASN A CA 1
ATOM 3461 C C . ASN A 1 513 ? -50.462 -19.895 -11.952 1.00 53.59 513 ASN A C 1
ATOM 3463 O O . ASN A 1 513 ? -49.301 -20.205 -11.686 1.00 53.59 513 ASN A O 1
ATOM 3467 N N . ALA A 1 514 ? -50.851 -18.621 -12.048 1.00 54.28 514 ALA A N 1
ATOM 3468 C CA . ALA A 1 514 ? -49.995 -17.486 -11.722 1.00 54.28 514 ALA A CA 1
ATOM 3469 C C . ALA A 1 514 ? -50.789 -16.473 -10.893 1.00 54.28 514 ALA A C 1
ATOM 3471 O O . ALA A 1 514 ? -51.687 -15.804 -11.399 1.00 54.28 514 ALA A O 1
ATOM 3472 N N . SER A 1 515 ? -50.464 -16.336 -9.606 1.00 50.50 515 SER A N 1
ATOM 3473 C CA . SER A 1 515 ? -51.302 -15.547 -8.691 1.00 50.50 515 SER A CA 1
ATOM 3474 C C . SER A 1 515 ? -51.131 -14.027 -8.867 1.00 50.50 515 SER A C 1
ATOM 3476 O O . SER A 1 515 ? -52.063 -13.276 -8.584 1.00 50.50 515 SER A O 1
ATOM 3478 N N . ARG A 1 516 ? -49.938 -13.553 -9.288 1.00 53.78 516 ARG A N 1
ATOM 3479 C CA . ARG A 1 516 ? -49.596 -12.124 -9.527 1.00 53.78 516 ARG A CA 1
ATOM 3480 C C . ARG A 1 516 ? -48.467 -11.921 -10.568 1.00 53.78 516 ARG A C 1
ATOM 3482 O O . ARG A 1 516 ? -47.468 -11.268 -10.263 1.00 53.78 516 ARG A O 1
ATOM 3489 N N . GLY A 1 517 ? -48.587 -12.480 -11.775 1.00 53.72 517 GLY A N 1
ATOM 3490 C CA . GLY A 1 517 ? -47.574 -12.359 -12.842 1.00 53.72 517 GLY A CA 1
ATOM 3491 C C . GLY A 1 517 ? -48.098 -12.715 -14.240 1.00 53.72 517 GLY A C 1
ATOM 3492 O O . GLY A 1 517 ? -49.295 -12.933 -14.402 1.00 53.72 517 GLY A O 1
ATOM 3493 N N . THR A 1 518 ? -47.230 -12.731 -15.258 1.00 48.88 518 THR A N 1
ATOM 3494 C CA . THR A 1 518 ? -47.600 -13.010 -16.660 1.00 48.88 518 THR A CA 1
ATOM 3495 C C . THR A 1 518 ? -47.433 -14.494 -17.009 1.00 48.88 518 THR A C 1
ATOM 3497 O O . THR A 1 518 ? -46.386 -15.090 -16.756 1.00 48.88 518 THR A O 1
ATOM 3500 N N . ALA A 1 519 ? -48.458 -15.091 -17.624 1.00 51.16 519 ALA A N 1
ATOM 3501 C CA . ALA A 1 519 ? -48.415 -16.444 -18.179 1.00 51.16 519 ALA A CA 1
ATOM 3502 C C . ALA A 1 519 ? -48.326 -16.363 -19.709 1.00 51.16 519 ALA A C 1
ATOM 3504 O O . ALA A 1 519 ? -49.139 -15.688 -20.340 1.00 51.16 519 ALA A O 1
ATOM 3505 N N . GLY A 1 520 ? -47.328 -17.019 -20.302 1.00 48.53 520 GLY A N 1
ATOM 3506 C CA . GLY A 1 520 ? -47.144 -17.072 -21.752 1.00 48.53 520 GLY A CA 1
ATOM 3507 C C . GLY A 1 520 ? -47.245 -18.506 -22.253 1.00 48.53 520 GLY A C 1
ATOM 3508 O O . GLY A 1 520 ? -46.399 -19.331 -21.916 1.00 48.53 520 GLY A O 1
ATOM 3509 N N . ALA A 1 521 ? -48.258 -18.791 -23.071 1.00 49.91 521 ALA A N 1
ATOM 3510 C CA . ALA A 1 521 ? -48.351 -20.018 -23.855 1.00 49.91 521 ALA A CA 1
ATOM 3511 C C . ALA A 1 521 ? -48.098 -19.660 -25.324 1.00 49.91 521 ALA A C 1
ATOM 3513 O O . ALA A 1 521 ? -48.868 -18.904 -25.914 1.00 49.91 521 ALA A O 1
ATOM 3514 N N . ALA A 1 522 ? -47.014 -20.166 -25.911 1.00 37.31 522 ALA A N 1
ATOM 3515 C CA . ALA A 1 522 ? -46.777 -20.010 -27.340 1.00 37.31 522 ALA A CA 1
ATOM 3516 C C . ALA A 1 522 ? -47.664 -21.008 -28.104 1.00 37.31 522 ALA A C 1
ATOM 3518 O O . ALA A 1 522 ? -47.521 -22.220 -27.945 1.00 37.31 522 ALA A O 1
ATOM 3519 N N . ARG A 1 523 ? -48.603 -20.490 -28.903 1.00 40.81 523 ARG A N 1
ATOM 3520 C CA . ARG A 1 523 ? -49.318 -21.225 -29.954 1.00 40.81 523 ARG A CA 1
ATOM 3521 C C . ARG A 1 523 ? -49.280 -20.368 -31.215 1.00 40.81 523 ARG A C 1
ATOM 3523 O O . ARG A 1 523 ? -49.752 -19.235 -31.188 1.00 40.81 523 ARG A O 1
ATOM 3530 N N . ASP A 1 524 ? -48.717 -20.895 -32.293 1.00 29.77 524 ASP A N 1
ATOM 3531 C CA . ASP A 1 524 ? -48.677 -20.209 -33.585 1.00 29.77 524 ASP A CA 1
ATOM 3532 C C . ASP A 1 524 ? -50.037 -20.323 -34.304 1.00 29.77 524 ASP A C 1
ATOM 3534 O O . ASP A 1 524 ? -50.559 -21.427 -34.454 1.00 29.77 524 ASP A O 1
ATOM 3538 N N . GLY A 1 525 ? -50.600 -19.190 -34.767 1.00 26.27 525 GLY A N 1
ATOM 3539 C CA . GLY A 1 525 ? -51.682 -19.160 -35.772 1.00 26.27 525 GLY A CA 1
ATOM 3540 C C . GLY A 1 525 ? -52.790 -18.091 -35.636 1.00 26.27 525 GLY A C 1
ATOM 3541 O O . GLY A 1 525 ? -53.809 -18.344 -35.012 1.00 26.27 525 GLY A O 1
ATOM 3542 N N . ALA A 1 526 ? -52.600 -16.953 -36.325 1.00 23.73 526 ALA A N 1
ATOM 3543 C CA . ALA A 1 526 ? -53.563 -16.063 -37.021 1.00 23.73 526 ALA A CA 1
ATOM 3544 C C . ALA A 1 526 ? -54.783 -15.361 -36.332 1.00 23.73 526 ALA A C 1
ATOM 3546 O O . ALA A 1 526 ? -55.793 -15.964 -36.003 1.00 23.73 526 ALA A O 1
ATOM 3547 N N . SER A 1 527 ? -54.697 -14.016 -36.345 1.00 23.73 527 SER A N 1
ATOM 3548 C CA . SER A 1 527 ? -55.679 -12.951 -36.690 1.00 23.73 527 SER A CA 1
ATOM 3549 C C . SER A 1 527 ? -57.067 -12.750 -36.032 1.00 23.73 527 SER A C 1
ATOM 3551 O O . SER A 1 527 ? -58.001 -13.517 -36.211 1.00 23.73 527 SER A O 1
ATOM 3553 N N . ALA A 1 528 ? -57.204 -11.502 -35.545 1.00 23.19 528 ALA A N 1
ATOM 3554 C CA . ALA A 1 528 ? -58.307 -10.533 -35.709 1.00 23.19 528 ALA A CA 1
ATOM 3555 C C . ALA A 1 528 ? -59.596 -10.627 -34.854 1.00 23.19 528 ALA A C 1
ATOM 3557 O O . ALA A 1 528 ? -60.474 -11.444 -35.090 1.00 23.19 528 ALA A O 1
ATOM 3558 N N . SER A 1 529 ? -59.795 -9.605 -34.003 1.00 23.41 529 SER A N 1
ATOM 3559 C CA . SER A 1 529 ? -60.841 -8.557 -34.119 1.00 23.41 529 SER A CA 1
ATOM 3560 C C . SER A 1 529 ? -61.434 -8.054 -32.780 1.00 23.41 529 SER A C 1
ATOM 3562 O O . SER A 1 529 ? -61.597 -8.770 -31.801 1.00 23.41 529 SER A O 1
ATOM 3564 N N . ARG A 1 530 ? -61.676 -6.735 -32.790 1.00 23.34 530 ARG A N 1
ATOM 3565 C CA . ARG A 1 530 ? -62.274 -5.783 -31.828 1.00 23.34 530 ARG A CA 1
ATOM 3566 C C . ARG A 1 530 ? -63.465 -6.285 -30.976 1.00 23.34 530 ARG A C 1
ATOM 3568 O O . ARG A 1 530 ? -64.399 -6.839 -31.531 1.00 23.34 530 ARG A O 1
ATOM 3575 N N . SER A 1 531 ? -63.577 -5.819 -29.720 1.00 22.41 531 SER A N 1
ATOM 3576 C CA . SER A 1 531 ? -64.408 -4.658 -29.285 1.00 22.41 531 SER A CA 1
ATOM 3577 C C . SER A 1 531 ? -64.993 -4.784 -27.853 1.00 22.41 531 SER A C 1
ATOM 3579 O O . SER A 1 531 ? -65.627 -5.772 -27.524 1.00 22.41 531 SER A O 1
ATOM 3581 N N . ARG A 1 532 ? -64.820 -3.700 -27.074 1.00 24.23 532 ARG A N 1
ATOM 3582 C CA . ARG A 1 532 ? -65.721 -3.026 -26.098 1.00 24.23 532 ARG A CA 1
ATOM 3583 C C . ARG A 1 532 ? -66.480 -3.751 -24.946 1.00 24.23 532 ARG A C 1
ATOM 3585 O O . ARG A 1 532 ? -67.450 -4.450 -25.179 1.00 24.23 532 ARG A O 1
ATOM 3592 N N . VAL A 1 533 ? -66.192 -3.222 -23.737 1.00 23.41 533 VAL A N 1
ATOM 3593 C CA . VAL A 1 533 ? -67.087 -2.568 -22.725 1.00 23.41 533 VAL A CA 1
ATOM 3594 C C . VAL A 1 533 ? -67.888 -3.409 -21.702 1.00 23.41 533 VAL A C 1
ATOM 3596 O O . VAL A 1 533 ? -68.463 -4.437 -22.020 1.00 23.41 533 VAL A O 1
ATOM 3599 N N . ALA A 1 534 ? -67.988 -2.793 -20.504 1.00 23.06 534 ALA A N 1
ATOM 3600 C CA . ALA A 1 534 ? -68.922 -2.951 -19.368 1.00 23.06 534 ALA A CA 1
ATOM 3601 C C . ALA A 1 534 ? -68.463 -3.913 -18.252 1.00 23.06 534 ALA A C 1
ATOM 3603 O O . ALA A 1 534 ? -68.306 -5.100 -18.480 1.00 23.06 534 ALA A O 1
ATOM 3604 N N . ALA A 1 535 ? -68.033 -3.421 -17.081 1.00 25.02 535 ALA A N 1
ATOM 3605 C CA . ALA A 1 535 ? -68.775 -2.770 -15.980 1.00 25.02 535 ALA A CA 1
ATOM 3606 C C . ALA A 1 535 ? -69.290 -3.786 -14.941 1.00 25.02 535 ALA A C 1
ATOM 3608 O O . ALA A 1 535 ? -69.969 -4.744 -15.287 1.00 25.02 535 ALA A O 1
ATOM 3609 N N . GLY A 1 536 ? -68.981 -3.534 -13.663 1.00 22.06 536 GLY A N 1
ATOM 3610 C CA . GLY A 1 536 ? -69.530 -4.280 -12.529 1.00 22.06 536 GLY A CA 1
ATOM 3611 C C . GLY A 1 536 ? -68.699 -4.154 -11.249 1.00 22.06 536 GLY A C 1
ATOM 3612 O O . GLY A 1 536 ? -67.857 -5.001 -10.976 1.00 22.06 536 GLY A O 1
ATOM 3613 N N . ALA A 1 537 ? -68.948 -3.102 -10.463 1.00 28.23 537 ALA A N 1
ATOM 3614 C CA . ALA A 1 537 ? -68.771 -3.143 -9.004 1.00 28.23 537 ALA A CA 1
ATOM 3615 C C . ALA A 1 537 ? -69.943 -3.942 -8.385 1.00 28.23 537 ALA A C 1
ATOM 3617 O O . ALA A 1 537 ? -70.997 -4.012 -9.023 1.00 28.23 537 ALA A O 1
ATOM 3618 N N . PRO A 1 538 ? -69.787 -4.569 -7.200 1.00 34.50 538 PRO A N 1
ATOM 3619 C CA . PRO A 1 538 ? -70.022 -3.899 -5.901 1.00 34.50 538 PRO A CA 1
ATOM 3620 C C . PRO A 1 538 ? -68.975 -4.296 -4.823 1.00 34.50 538 PRO A C 1
ATOM 3622 O O . PRO A 1 538 ? -68.344 -5.342 -4.909 1.00 34.50 538 PRO A O 1
ATOM 3625 N N . GLN A 1 539 ? -68.513 -3.397 -3.945 1.00 25.36 539 GLN A N 1
ATOM 3626 C CA . GLN A 1 539 ? -69.041 -2.952 -2.634 1.00 25.36 539 GLN A CA 1
ATOM 3627 C C . GLN A 1 539 ? -69.164 -3.992 -1.483 1.00 25.36 539 GLN A C 1
ATOM 3629 O O . GLN A 1 539 ? -70.038 -4.845 -1.488 1.00 25.36 539 GLN A O 1
ATOM 3634 N N . ALA A 1 540 ? -68.318 -3.748 -0.461 1.00 26.67 540 ALA A N 1
ATOM 3635 C CA . ALA A 1 540 ? -68.555 -3.661 0.999 1.00 26.67 540 ALA A CA 1
ATOM 3636 C C . ALA A 1 540 ? -68.899 -4.900 1.868 1.00 26.67 540 ALA A C 1
ATOM 3638 O O . ALA A 1 540 ? -69.947 -5.512 1.714 1.00 26.67 540 ALA A O 1
ATOM 3639 N N . SER A 1 541 ? -68.129 -5.137 2.954 1.00 28.19 541 SER A N 1
ATOM 3640 C CA . SER A 1 541 ? -68.410 -4.630 4.332 1.00 28.19 541 SER A CA 1
ATOM 3641 C C . SER A 1 541 ? -67.664 -5.378 5.479 1.00 28.19 541 SER A C 1
ATOM 3643 O O . SER A 1 541 ? -67.372 -6.563 5.362 1.00 28.19 541 SER A O 1
ATOM 3645 N N . GLY A 1 542 ? -67.395 -4.650 6.591 1.00 24.03 542 GLY A N 1
ATOM 3646 C CA . GLY A 1 542 ? -67.058 -5.119 7.968 1.00 24.03 542 GLY A CA 1
ATOM 3647 C C . GLY A 1 542 ? -65.569 -5.025 8.386 1.00 24.03 542 GLY A C 1
ATOM 3648 O O . GLY A 1 542 ? -64.794 -5.875 7.973 1.00 24.03 542 GLY A O 1
ATOM 3649 N N . SER A 1 543 ? -65.029 -3.971 9.041 1.00 28.92 543 SER A N 1
ATOM 3650 C CA . SER A 1 543 ? -65.202 -3.435 10.429 1.00 28.92 543 SER A CA 1
ATOM 3651 C C . SER A 1 543 ? -64.768 -4.421 11.539 1.00 28.92 543 SER A C 1
ATOM 3653 O O . SER A 1 543 ? -65.165 -5.573 11.465 1.00 28.92 543 SER A O 1
ATOM 3655 N N . ALA A 1 544 ? -64.041 -4.124 12.630 1.00 27.33 544 ALA A N 1
ATOM 3656 C CA . ALA A 1 544 ? -63.225 -3.018 13.164 1.00 27.33 544 ALA A CA 1
ATOM 3657 C C . ALA A 1 544 ? -62.541 -3.538 14.462 1.00 27.33 544 ALA A C 1
ATOM 3659 O O . ALA A 1 544 ? -63.061 -4.473 15.064 1.00 27.33 544 ALA A O 1
ATOM 3660 N N . ALA A 1 545 ? -61.441 -2.921 14.923 1.00 25.98 545 ALA A N 1
ATOM 3661 C CA . ALA A 1 545 ? -61.159 -2.667 16.352 1.00 25.98 545 ALA A CA 1
ATOM 3662 C C . ALA A 1 545 ? -59.854 -1.867 16.538 1.00 25.98 545 ALA A C 1
ATOM 3664 O O . ALA A 1 545 ? -58.771 -2.271 16.118 1.00 25.98 545 ALA A O 1
ATOM 3665 N N . SER A 1 546 ? -60.002 -0.724 17.194 1.00 27.66 546 SER A N 1
ATOM 3666 C CA . SER A 1 546 ? -59.021 0.287 17.582 1.00 27.66 546 SER A CA 1
ATOM 3667 C C . SER A 1 546 ? -58.605 0.140 19.055 1.00 27.66 546 SER A C 1
ATOM 3669 O O . SER A 1 546 ? -59.355 -0.411 19.859 1.00 27.66 546 SER A O 1
ATOM 3671 N N . ARG A 1 547 ? -57.445 0.708 19.431 1.00 26.67 547 ARG A N 1
ATOM 3672 C CA . ARG A 1 547 ? -57.214 1.311 20.761 1.00 26.67 547 ARG A CA 1
ATOM 3673 C C . ARG A 1 547 ? -56.071 2.345 20.732 1.00 26.67 547 ARG A C 1
ATOM 3675 O O . ARG A 1 547 ? -54.982 2.059 20.246 1.00 26.67 547 ARG A O 1
ATOM 3682 N N . GLU A 1 548 ? -56.399 3.538 21.227 1.00 26.16 548 GLU A N 1
ATOM 3683 C CA . GLU A 1 548 ? -55.645 4.806 21.366 1.00 26.16 548 GLU A CA 1
ATOM 3684 C C . GLU A 1 548 ? -54.551 4.722 22.462 1.00 26.16 548 GLU A C 1
ATOM 3686 O O . GLU A 1 548 ? -54.676 3.913 23.377 1.00 26.16 548 GLU A O 1
ATOM 3691 N N . SER A 1 549 ? -53.357 5.329 22.347 1.00 26.31 549 SER A N 1
ATOM 3692 C CA . SER A 1 549 ? -52.917 6.745 22.477 1.00 26.31 549 SER A CA 1
ATOM 3693 C C . SER A 1 549 ? -53.115 7.408 23.853 1.00 26.31 549 SER A C 1
ATOM 3695 O O . SER A 1 549 ? -54.244 7.640 24.266 1.00 26.31 549 SER A O 1
ATOM 3697 N N . TRP A 1 550 ? -52.000 7.804 24.490 1.00 24.06 550 TRP A N 1
ATOM 3698 C CA . TRP A 1 550 ? -51.876 8.889 25.482 1.00 24.06 550 TRP A CA 1
ATOM 3699 C C . TRP A 1 550 ? -50.593 9.684 25.160 1.00 24.06 550 TRP A C 1
ATOM 3701 O O . TRP A 1 550 ? -49.573 9.086 24.813 1.00 24.06 550 TRP A O 1
ATOM 3711 N N . GLY A 1 551 ? -50.657 11.021 25.202 1.00 27.05 551 GLY A N 1
ATOM 3712 C CA . GLY A 1 551 ? -49.657 11.927 24.618 1.00 27.05 551 GLY A CA 1
ATOM 3713 C C . GLY A 1 551 ? -48.743 12.708 25.580 1.00 27.05 551 GLY A C 1
ATOM 3714 O O . GLY A 1 551 ? -49.055 12.845 26.755 1.00 27.05 551 GLY A O 1
ATOM 3715 N N . ALA A 1 552 ? -47.680 13.266 24.965 1.00 30.88 552 ALA A N 1
ATOM 3716 C CA . ALA A 1 552 ? -46.878 14.482 25.257 1.00 30.88 552 ALA A CA 1
ATOM 3717 C C . ALA A 1 552 ? -46.128 14.605 26.617 1.00 30.88 552 ALA A C 1
ATOM 3719 O O . ALA A 1 552 ? -46.651 14.167 27.632 1.00 30.88 552 ALA A O 1
ATOM 3720 N N . PRO A 1 553 ? -44.916 15.223 26.684 1.00 32.62 553 PRO A N 1
ATOM 3721 C CA . PRO A 1 553 ? -44.478 16.398 25.917 1.00 32.62 553 PRO A CA 1
ATOM 3722 C C . PRO A 1 553 ? -43.145 16.232 25.161 1.00 32.62 553 PRO A C 1
ATOM 3724 O O . PRO A 1 553 ? -42.323 15.368 25.457 1.00 32.62 553 PRO A O 1
ATOM 3727 N N . GLY A 1 554 ? -42.944 17.062 24.133 1.00 38.59 554 GLY A N 1
ATOM 3728 C CA . GLY A 1 554 ? -41.777 16.980 23.251 1.00 38.59 554 GLY A CA 1
ATOM 3729 C C . GLY A 1 554 ? -40.447 17.322 23.934 1.00 38.59 554 GLY A C 1
ATOM 3730 O O . GLY A 1 554 ? -40.433 18.022 24.946 1.00 38.59 554 GLY A O 1
ATOM 3731 N N . PRO A 1 555 ? -39.307 16.936 23.340 1.00 32.28 555 PRO A N 1
ATOM 3732 C CA . PRO A 1 555 ? -38.048 17.587 23.610 1.00 32.28 555 PRO A CA 1
ATOM 3733 C C . PRO A 1 555 ? -37.751 18.607 22.513 1.00 32.28 555 PRO A C 1
ATOM 3735 O O . PRO A 1 555 ? -37.749 18.324 21.315 1.00 32.28 555 PRO A O 1
ATOM 3738 N N . ARG A 1 556 ? -37.444 19.812 22.987 1.00 33.12 556 ARG A N 1
ATOM 3739 C CA . ARG A 1 556 ? -36.554 20.773 22.341 1.00 33.12 556 ARG A CA 1
ATOM 3740 C C . ARG A 1 556 ? -35.410 20.036 21.638 1.00 33.12 556 ARG A C 1
ATOM 3742 O O . ARG A 1 556 ? -34.916 19.041 22.161 1.00 33.12 556 ARG A O 1
ATOM 3749 N N . THR A 1 557 ? -34.988 20.559 20.493 1.00 34.97 557 THR A N 1
ATOM 3750 C CA . THR A 1 557 ? -33.775 20.202 19.750 1.00 34.97 557 THR A CA 1
ATOM 3751 C C . THR A 1 557 ? -32.573 20.034 20.686 1.00 34.97 557 THR A C 1
ATOM 3753 O O . THR A 1 557 ? -31.826 20.968 20.960 1.00 34.97 557 THR A O 1
ATOM 3756 N N . LEU A 1 558 ? -32.389 18.820 21.196 1.00 34.19 558 LEU A N 1
ATOM 3757 C CA . LEU A 1 558 ? -31.126 18.347 21.730 1.00 34.19 558 LEU A CA 1
ATOM 3758 C C . LEU A 1 558 ? -30.309 17.952 20.504 1.00 34.19 558 LEU A C 1
ATOM 3760 O O . LEU A 1 558 ? -30.733 17.089 19.733 1.00 34.19 558 LEU A O 1
ATOM 3764 N N . GLY A 1 559 ? -29.177 18.626 20.289 1.00 40.41 559 GLY A N 1
ATOM 3765 C CA . GLY A 1 559 ? -28.226 18.242 19.248 1.00 40.41 559 GLY A CA 1
ATOM 3766 C C . GLY A 1 559 ? -27.921 16.737 19.325 1.00 40.41 559 GLY A C 1
ATOM 3767 O O . GLY A 1 559 ? -27.973 16.164 20.420 1.00 40.41 559 GLY A O 1
ATOM 3768 N N . PRO A 1 560 ? -27.658 16.068 18.187 1.00 38.75 560 PRO A N 1
ATOM 3769 C CA . PRO A 1 560 ? -27.474 14.621 18.162 1.00 38.75 560 PRO A CA 1
ATOM 3770 C C . PRO A 1 560 ? -26.414 14.195 19.185 1.00 38.75 560 PRO A C 1
ATOM 3772 O O . PRO A 1 560 ? -25.376 14.845 19.313 1.00 38.75 560 PRO A O 1
ATOM 3775 N N . CYS A 1 561 ? -26.679 13.101 19.916 1.00 43.50 561 CYS A N 1
ATOM 3776 C CA . CYS A 1 561 ? -25.716 12.509 20.845 1.00 43.50 561 CYS A CA 1
ATOM 3777 C C . CYS A 1 561 ? -24.326 12.434 20.187 1.00 43.50 561 CYS A C 1
ATOM 3779 O O . CYS A 1 561 ? -24.259 12.018 19.025 1.00 43.50 561 CYS A O 1
ATOM 3781 N N . PRO A 1 562 ? -23.224 12.722 20.908 1.00 48.53 562 PRO A N 1
ATOM 3782 C CA . PRO A 1 562 ? -21.867 12.625 20.363 1.00 48.53 562 PRO A CA 1
ATOM 3783 C C . PRO A 1 562 ? -21.630 11.329 19.568 1.00 48.53 562 PRO A C 1
ATOM 3785 O O . PRO A 1 562 ? -21.166 11.380 18.427 1.00 48.53 562 PRO A O 1
ATOM 3788 N N . ARG A 1 563 ? -22.131 10.193 20.099 1.00 51.59 563 ARG A N 1
ATOM 3789 C CA . ARG A 1 563 ? -22.044 8.842 19.501 1.00 51.59 563 ARG A CA 1
ATOM 3790 C C . ARG A 1 563 ? -22.622 8.720 18.095 1.00 51.59 563 ARG A C 1
ATOM 3792 O O . ARG A 1 563 ? -22.206 7.837 17.343 1.00 51.59 563 ARG A O 1
ATOM 3799 N N . ALA A 1 564 ? -23.596 9.555 17.745 1.00 64.25 564 ALA A N 1
ATOM 3800 C CA . ALA A 1 564 ? -24.185 9.582 16.414 1.00 64.25 564 ALA A CA 1
ATOM 3801 C C . ALA A 1 564 ? -23.338 10.411 15.435 1.00 64.25 564 ALA A C 1
ATOM 3803 O O . ALA A 1 564 ? -23.260 10.062 14.262 1.00 64.25 564 ALA A O 1
ATOM 3804 N N . ARG A 1 565 ? -22.633 11.444 15.912 1.00 80.88 565 ARG A N 1
ATOM 3805 C CA . ARG A 1 565 ? -21.973 12.449 15.067 1.00 80.88 565 ARG A CA 1
ATOM 3806 C C . ARG A 1 565 ? -20.857 11.875 14.198 1.00 80.88 565 ARG A C 1
ATOM 3808 O O . ARG A 1 565 ? -20.890 12.040 12.983 1.00 80.88 565 ARG A O 1
ATOM 3815 N N . LEU A 1 566 ? -19.902 11.136 14.774 1.00 87.88 566 LEU A N 1
ATOM 3816 C CA . LEU A 1 566 ? -18.809 10.536 13.985 1.00 87.88 566 LEU A CA 1
ATOM 3817 C C . LEU A 1 566 ? -19.313 9.493 12.976 1.00 87.88 566 LEU A C 1
ATOM 3819 O O . LEU A 1 566 ? -18.699 9.299 11.927 1.00 87.88 566 LEU A O 1
ATOM 3823 N N . ARG A 1 567 ? -20.435 8.824 13.274 1.00 86.56 567 ARG A N 1
ATOM 3824 C CA . ARG A 1 567 ? -21.076 7.892 12.338 1.00 86.56 567 ARG A CA 1
ATOM 3825 C C . ARG A 1 567 ? -21.711 8.639 11.170 1.00 86.56 567 ARG A C 1
ATOM 3827 O O . ARG A 1 567 ? -21.463 8.250 10.035 1.00 86.56 567 ARG A O 1
ATOM 3834 N N . THR A 1 568 ? -22.405 9.746 11.430 1.00 86.94 568 THR A N 1
ATOM 3835 C CA . THR A 1 568 ? -22.936 10.632 10.382 1.00 86.94 568 THR A CA 1
ATOM 3836 C C . THR A 1 568 ? -21.823 11.159 9.472 1.00 86.94 568 THR A C 1
ATOM 3838 O O . THR A 1 568 ? -21.962 11.130 8.252 1.00 86.94 568 THR A O 1
ATOM 3841 N N . VAL A 1 569 ? -20.678 11.558 10.040 1.00 88.94 569 VAL A N 1
ATOM 3842 C CA . VAL A 1 569 ? -19.500 11.972 9.255 1.00 88.94 569 VAL A CA 1
ATOM 3843 C C . VAL A 1 569 ? -18.974 10.812 8.402 1.00 88.94 569 VAL A C 1
ATOM 3845 O O . VAL A 1 569 ? -18.663 10.979 7.231 1.00 88.94 569 VAL A O 1
ATOM 3848 N N . LEU A 1 570 ? -18.893 9.591 8.933 1.00 87.69 570 LEU A N 1
ATOM 3849 C CA . LEU A 1 570 ? -18.474 8.430 8.135 1.00 87.69 570 LEU A CA 1
ATOM 3850 C C . LEU A 1 570 ? -19.446 8.095 6.997 1.00 87.69 570 LEU A C 1
ATOM 3852 O O . LEU A 1 570 ? -19.002 7.655 5.933 1.00 87.69 570 LEU A O 1
ATOM 3856 N N . GLU A 1 571 ? -20.746 8.285 7.216 1.00 84.62 571 GLU A N 1
ATOM 3857 C CA . GLU A 1 571 ? -21.781 8.116 6.197 1.00 84.62 571 GLU A CA 1
ATOM 3858 C C . GLU A 1 571 ? -21.656 9.174 5.097 1.00 84.62 571 GLU A C 1
ATOM 3860 O O . GLU A 1 571 ? -21.689 8.810 3.919 1.00 84.62 571 GLU A O 1
ATOM 3865 N N . SER A 1 572 ? -21.402 10.442 5.443 1.00 80.44 572 SER A N 1
ATOM 3866 C CA . SER A 1 572 ? -21.162 11.505 4.454 1.00 80.44 572 SER A CA 1
ATOM 3867 C C . SER A 1 572 ? -19.864 11.290 3.665 1.00 80.44 572 SER A C 1
ATOM 3869 O O . SER A 1 572 ? -19.805 11.568 2.469 1.00 80.44 572 SER A O 1
ATOM 3871 N N . LEU A 1 573 ? -18.843 10.690 4.287 1.00 78.88 573 LEU A N 1
ATOM 3872 C CA . LEU A 1 573 ? -17.603 10.277 3.620 1.00 78.88 573 LEU A CA 1
ATOM 3873 C C . LEU A 1 573 ? -17.764 9.018 2.750 1.00 78.88 573 LEU A C 1
ATOM 3875 O O . LEU A 1 573 ? -16.841 8.645 2.012 1.00 78.88 573 LEU A O 1
ATOM 3879 N N . SER A 1 574 ? -18.896 8.314 2.840 1.00 68.06 574 SER A N 1
ATOM 3880 C CA . SER A 1 574 ? -19.127 7.097 2.071 1.00 68.06 574 SER A CA 1
ATOM 3881 C C . SER A 1 574 ? -19.438 7.436 0.605 1.00 68.06 574 SER A C 1
ATOM 3883 O O . SER A 1 574 ? -20.514 7.888 0.234 1.00 68.06 574 SER A O 1
ATOM 3885 N N . LEU A 1 575 ? -18.454 7.222 -0.276 1.00 65.88 575 LEU A N 1
ATOM 3886 C CA . LEU A 1 575 ? -18.600 7.549 -1.700 1.00 65.88 575 LEU A CA 1
ATOM 3887 C C . LEU A 1 575 ? -19.752 6.752 -2.337 1.00 65.88 575 LEU A C 1
ATOM 3889 O O . LEU A 1 575 ? -19.727 5.514 -2.282 1.00 65.88 575 LEU A O 1
ATOM 3893 N N . CYS A 1 576 ? -20.679 7.426 -3.025 1.00 58.16 576 CYS A N 1
ATOM 3894 C CA . CYS A 1 576 ? -21.744 6.773 -3.793 1.00 58.16 576 CYS A CA 1
ATOM 3895 C C . CYS A 1 576 ? -21.162 5.731 -4.770 1.00 58.16 576 CYS A C 1
ATOM 3897 O O . CYS A 1 576 ? -20.231 6.009 -5.535 1.00 58.16 576 CYS A O 1
ATOM 3899 N N . ARG A 1 577 ? -21.701 4.502 -4.740 1.00 59.44 577 ARG A N 1
ATOM 3900 C CA . ARG A 1 577 ? -21.195 3.363 -5.530 1.00 59.44 577 ARG A CA 1
ATOM 3901 C C . ARG A 1 577 ? -21.264 3.630 -7.042 1.00 59.44 577 ARG A C 1
ATOM 3903 O O . ARG A 1 577 ? -20.359 3.201 -7.751 1.00 59.44 577 ARG A O 1
ATOM 3910 N N . ALA A 1 578 ? -22.277 4.365 -7.511 1.00 58.75 578 ALA A N 1
ATOM 3911 C CA . ALA A 1 578 ? -22.458 4.703 -8.926 1.00 58.75 578 ALA A CA 1
ATOM 3912 C C . ALA A 1 578 ? -21.386 5.686 -9.437 1.00 58.75 578 ALA A C 1
ATOM 3914 O O . ALA A 1 578 ? -20.703 5.389 -10.414 1.00 58.75 578 ALA A O 1
ATOM 3915 N N . ALA A 1 579 ? -21.151 6.794 -8.722 1.00 63.75 579 ALA A N 1
ATOM 3916 C CA . ALA A 1 579 ? -20.119 7.778 -9.075 1.00 63.75 579 ALA A CA 1
ATOM 3917 C C . ALA A 1 579 ? -18.701 7.172 -9.051 1.00 63.75 579 ALA A C 1
ATOM 3919 O O . ALA A 1 579 ? -17.864 7.467 -9.903 1.00 63.75 579 ALA A O 1
ATOM 3920 N N . ARG A 1 580 ? -18.447 6.254 -8.107 1.00 69.19 580 ARG A N 1
ATOM 3921 C CA . ARG A 1 580 ? -17.185 5.505 -8.022 1.00 69.19 580 ARG A CA 1
ATOM 3922 C C . ARG A 1 580 ? -16.965 4.588 -9.229 1.00 69.19 580 ARG A C 1
ATOM 3924 O O . ARG A 1 580 ? -15.829 4.456 -9.675 1.00 69.19 580 ARG A O 1
ATOM 3931 N N . GLY A 1 581 ? -18.031 3.963 -9.734 1.00 74.81 581 GLY A N 1
ATOM 3932 C CA . GLY A 1 581 ? -17.985 3.090 -10.908 1.00 74.81 581 GLY A CA 1
ATOM 3933 C C . GLY A 1 581 ? -17.523 3.842 -12.153 1.00 74.81 581 GLY A C 1
ATOM 3934 O O . GLY A 1 581 ? -16.520 3.458 -12.747 1.00 74.81 581 GLY A O 1
ATOM 3935 N N . VAL A 1 582 ? -18.177 4.967 -12.460 1.00 79.56 582 VAL A N 1
ATOM 3936 C CA . VAL A 1 582 ? -17.875 5.787 -13.648 1.00 79.56 582 VAL A CA 1
ATOM 3937 C C . VAL A 1 582 ? -16.446 6.335 -13.608 1.00 79.56 582 VAL A C 1
ATOM 3939 O O . VAL A 1 582 ? -15.695 6.177 -14.567 1.00 79.56 582 VAL A O 1
ATOM 3942 N N . ALA A 1 583 ? -16.024 6.931 -12.487 1.00 81.19 583 ALA A N 1
ATOM 3943 C CA . ALA A 1 583 ? -14.662 7.448 -12.352 1.00 81.19 583 ALA A CA 1
ATOM 3944 C C . ALA A 1 583 ? -13.610 6.334 -12.512 1.00 81.19 583 ALA A C 1
ATOM 3946 O O . ALA A 1 583 ? -12.631 6.489 -13.242 1.00 81.19 583 ALA A O 1
ATOM 3947 N N . SER A 1 584 ? -13.836 5.176 -11.883 1.00 83.06 584 SER A N 1
ATOM 3948 C CA . SER A 1 584 ? -12.917 4.039 -11.969 1.00 83.06 584 SER A CA 1
ATOM 3949 C C . SER A 1 584 ? -12.836 3.434 -13.362 1.00 83.06 584 SER A C 1
ATOM 3951 O O . SER A 1 584 ? -11.755 3.003 -13.753 1.00 83.06 584 SER A O 1
ATOM 3953 N N . GLU A 1 585 ? -13.951 3.344 -14.082 1.00 85.06 585 GLU A N 1
ATOM 3954 C CA . GLU A 1 585 ? -13.992 2.809 -15.442 1.00 85.06 585 GLU A CA 1
ATOM 3955 C C . GLU A 1 585 ? -13.120 3.649 -16.373 1.00 85.06 585 GLU A C 1
ATOM 3957 O O . GLU A 1 585 ? -12.279 3.113 -17.093 1.00 85.06 585 GLU A O 1
ATOM 3962 N N . ARG A 1 586 ? -13.220 4.976 -16.260 1.00 87.19 586 ARG A N 1
ATOM 3963 C CA . ARG A 1 586 ? -12.415 5.906 -17.055 1.00 87.19 586 ARG A CA 1
ATOM 3964 C C . ARG A 1 586 ? -10.926 5.807 -16.744 1.00 87.19 586 ARG A C 1
ATOM 3966 O O . ARG A 1 586 ? -10.112 5.712 -17.659 1.00 87.19 586 ARG A O 1
ATOM 3973 N N . VAL A 1 587 ? -10.568 5.763 -15.459 1.00 88.50 587 VAL A N 1
ATOM 3974 C CA . VAL A 1 587 ? -9.171 5.587 -15.027 1.00 88.50 587 VAL A CA 1
ATOM 3975 C C . VAL A 1 587 ? -8.622 4.232 -15.472 1.00 88.50 587 VAL A C 1
ATOM 3977 O O . VAL A 1 587 ? -7.471 4.149 -15.898 1.00 88.50 587 VAL A O 1
ATOM 3980 N N . ASN A 1 588 ? -9.423 3.165 -15.404 1.00 88.75 588 ASN A N 1
ATOM 3981 C CA . ASN A 1 588 ? -9.015 1.843 -15.874 1.00 88.75 588 ASN A CA 1
ATOM 3982 C C . ASN A 1 588 ? -8.783 1.842 -17.385 1.00 88.75 588 ASN A C 1
ATOM 3984 O O . ASN A 1 588 ? -7.710 1.426 -17.807 1.00 88.75 588 ASN A O 1
ATOM 3988 N N . ARG A 1 589 ? -9.706 2.408 -18.169 1.00 89.50 589 ARG A N 1
ATOM 3989 C CA . ARG A 1 589 ? -9.556 2.538 -19.622 1.00 89.50 589 ARG A CA 1
ATOM 3990 C C . ARG A 1 589 ? -8.297 3.323 -20.001 1.00 89.50 589 ARG A C 1
ATOM 3992 O O . ARG A 1 589 ? -7.540 2.876 -20.856 1.00 89.50 589 ARG A O 1
ATOM 3999 N N . LEU A 1 590 ? -8.021 4.437 -19.318 1.00 90.81 590 LEU A N 1
ATOM 4000 C CA . LEU A 1 590 ? -6.775 5.191 -19.486 1.00 90.81 590 LEU A CA 1
ATOM 4001 C C . LEU A 1 590 ? -5.537 4.334 -19.174 1.00 90.81 590 LEU A C 1
ATOM 4003 O O . LEU A 1 590 ? -4.578 4.329 -19.940 1.00 90.81 590 LEU A O 1
ATOM 4007 N N . CYS A 1 591 ? -5.550 3.584 -18.067 1.00 90.94 591 CYS A N 1
ATOM 4008 C CA . CYS A 1 591 ? -4.449 2.679 -17.728 1.00 90.94 591 CYS A CA 1
ATOM 4009 C C . CYS A 1 591 ? -4.247 1.592 -18.788 1.00 90.94 591 CYS A C 1
ATOM 4011 O O . CYS A 1 591 ? -3.104 1.257 -19.081 1.00 90.94 591 CYS A O 1
ATOM 4013 N N . ASP A 1 592 ? -5.326 1.037 -19.336 1.00 91.56 592 ASP A N 1
ATOM 4014 C CA . ASP A 1 592 ? -5.267 -0.045 -20.318 1.00 91.56 592 ASP A CA 1
ATOM 4015 C C . ASP A 1 592 ? -4.674 0.442 -21.647 1.00 91.56 592 ASP A C 1
ATOM 4017 O O . ASP A 1 592 ? -3.812 -0.235 -22.207 1.00 91.56 592 ASP A O 1
ATOM 4021 N N . LEU A 1 593 ? -5.043 1.649 -22.099 1.00 92.44 593 LEU A N 1
ATOM 4022 C CA . LEU A 1 593 ? -4.427 2.305 -23.261 1.00 92.44 593 LEU A CA 1
ATOM 4023 C C . LEU A 1 593 ? -2.930 2.551 -23.030 1.00 92.44 593 LEU A C 1
ATOM 4025 O O . LEU A 1 593 ? -2.090 2.106 -23.811 1.00 92.44 593 LEU A O 1
ATOM 4029 N N . LEU A 1 594 ? -2.573 3.140 -21.884 1.00 92.31 594 LEU A N 1
ATOM 4030 C CA . LEU A 1 594 ? -1.172 3.386 -21.533 1.00 92.31 594 LEU A CA 1
ATOM 4031 C C . LEU A 1 594 ? -0.351 2.087 -21.461 1.00 92.31 594 LEU A C 1
ATOM 4033 O O . LEU A 1 594 ? 0.782 2.039 -21.933 1.00 92.31 594 LEU A O 1
ATOM 4037 N N . LEU A 1 595 ? -0.900 1.021 -20.875 1.00 92.88 595 LEU A N 1
ATOM 4038 C CA . LEU A 1 595 ? -0.222 -0.273 -20.754 1.00 92.88 595 LEU A CA 1
ATOM 4039 C C . LEU A 1 595 ? -0.145 -1.043 -22.074 1.00 92.88 595 LEU A C 1
ATOM 4041 O O . LEU A 1 595 ? 0.667 -1.962 -22.169 1.00 92.88 595 LEU A O 1
ATOM 4045 N N . ARG A 1 596 ? -0.955 -0.686 -23.073 1.00 92.44 596 ARG A N 1
ATOM 4046 C CA . ARG A 1 596 ? -0.870 -1.226 -24.431 1.00 92.44 596 ARG A CA 1
ATOM 4047 C C . ARG A 1 596 ? 0.196 -0.498 -25.251 1.00 92.44 596 ARG A C 1
ATOM 4049 O O . ARG A 1 596 ? 1.051 -1.153 -25.845 1.00 92.44 596 ARG A O 1
ATOM 4056 N N . ASP A 1 597 ? 0.181 0.833 -25.235 1.00 92.75 597 ASP A N 1
ATOM 4057 C CA . ASP A 1 597 ? 0.891 1.636 -26.237 1.00 92.75 597 ASP A CA 1
ATOM 4058 C C . ASP A 1 597 ? 2.315 2.034 -25.806 1.00 92.75 597 ASP A C 1
ATOM 4060 O O . ASP A 1 597 ? 3.244 1.981 -26.619 1.00 92.75 597 ASP A O 1
ATOM 4064 N N . LEU A 1 598 ? 2.556 2.312 -24.515 1.00 93.00 598 LEU A N 1
ATOM 4065 C CA . LEU A 1 598 ? 3.909 2.620 -24.014 1.00 93.00 598 LEU A CA 1
ATOM 4066 C C . LEU A 1 598 ? 4.920 1.485 -24.293 1.00 93.00 598 LEU A C 1
ATOM 4068 O O . LEU A 1 598 ? 6.004 1.785 -24.802 1.00 93.00 598 LEU A O 1
ATOM 4072 N N . PRO A 1 599 ? 4.606 0.200 -24.012 1.00 91.25 599 PRO A N 1
ATOM 4073 C CA . PRO A 1 599 ? 5.471 -0.933 -24.358 1.00 91.25 599 PRO A CA 1
ATOM 4074 C C . PRO A 1 599 ? 5.798 -1.064 -25.849 1.00 91.25 599 PRO A C 1
ATOM 4076 O O . PRO A 1 599 ? 6.863 -1.581 -26.189 1.00 91.25 599 PRO A O 1
ATOM 4079 N N . ALA A 1 600 ? 4.874 -0.652 -26.723 1.00 90.94 600 ALA A N 1
ATOM 4080 C CA . ALA A 1 600 ? 5.033 -0.734 -28.171 1.00 90.94 600 ALA A CA 1
ATOM 4081 C C . ALA A 1 600 ? 5.951 0.375 -28.704 1.00 90.94 600 ALA A C 1
ATOM 4083 O O . ALA A 1 600 ? 6.699 0.157 -29.654 1.00 90.94 600 ALA A O 1
ATOM 4084 N N . TRP A 1 601 ? 5.918 1.557 -28.087 1.00 91.62 601 TRP A N 1
ATOM 4085 C CA . TRP A 1 601 ? 6.718 2.704 -28.519 1.00 91.62 601 TRP A CA 1
ATOM 4086 C C . TRP A 1 601 ? 8.135 2.725 -27.964 1.00 91.62 601 TRP A C 1
ATOM 4088 O O . TRP A 1 601 ? 9.019 3.300 -28.597 1.00 91.62 601 TRP A O 1
ATOM 4098 N N . ASP A 1 602 ? 8.357 2.151 -26.782 1.00 92.12 602 ASP A N 1
ATOM 4099 C CA . ASP A 1 602 ? 9.675 2.124 -26.159 1.00 92.12 602 ASP A CA 1
ATOM 4100 C C . ASP A 1 602 ? 9.929 0.779 -25.447 1.00 92.12 602 ASP A C 1
ATOM 4102 O O . ASP A 1 602 ? 9.260 0.455 -24.454 1.00 92.12 602 ASP A O 1
ATOM 4106 N N . PRO A 1 603 ? 10.925 -0.009 -25.905 1.00 91.38 603 PRO A N 1
ATOM 4107 C CA . PRO A 1 603 ? 11.257 -1.304 -25.318 1.00 91.38 603 PRO A CA 1
ATOM 4108 C C . PRO A 1 603 ? 11.588 -1.263 -23.820 1.00 91.38 603 PRO A C 1
ATOM 4110 O O . PRO A 1 603 ? 11.433 -2.283 -23.146 1.00 91.38 603 PRO A O 1
ATOM 4113 N N .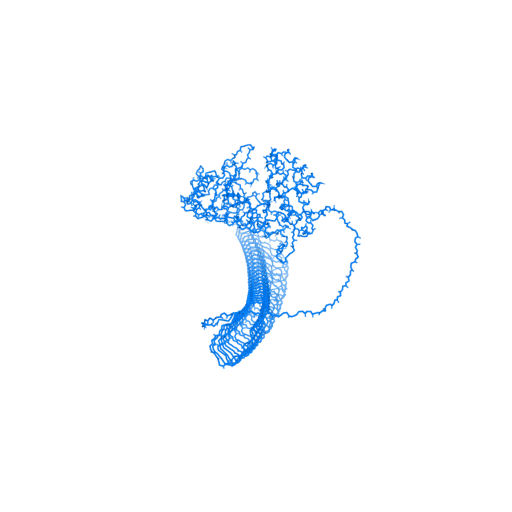 ALA A 1 604 ? 12.004 -0.118 -23.267 1.00 91.12 604 ALA A N 1
ATOM 4114 C CA . ALA A 1 604 ? 12.262 0.023 -21.834 1.00 91.12 604 ALA A CA 1
ATOM 4115 C C . ALA A 1 604 ? 11.025 -0.169 -20.962 1.00 91.12 604 ALA A C 1
ATOM 4117 O O . ALA A 1 604 ? 11.147 -0.588 -19.811 1.00 91.12 604 ALA A O 1
ATOM 4118 N N . PHE A 1 605 ? 9.836 0.072 -21.511 1.00 93.56 605 PHE A N 1
ATOM 4119 C CA . PHE A 1 605 ? 8.570 -0.098 -20.808 1.00 93.56 605 PHE A CA 1
ATOM 4120 C C . PHE A 1 605 ? 7.851 -1.393 -21.213 1.00 93.56 605 PHE A C 1
ATOM 4122 O O . PHE A 1 605 ? 6.717 -1.612 -20.802 1.00 93.56 605 PHE A O 1
ATOM 4129 N N . ARG A 1 606 ? 8.513 -2.312 -21.940 1.00 90.31 606 ARG A N 1
ATOM 4130 C CA . ARG A 1 606 ? 7.932 -3.583 -22.429 1.00 90.31 606 ARG A CA 1
ATOM 4131 C C . ARG A 1 606 ? 7.218 -4.403 -21.344 1.00 90.31 606 ARG A C 1
ATOM 4133 O O . ARG A 1 606 ? 6.179 -5.024 -21.576 1.00 90.31 606 ARG A O 1
ATOM 4140 N N . HIS A 1 607 ? 7.788 -4.416 -20.143 1.00 90.88 607 HIS A N 1
ATOM 4141 C CA . HIS A 1 607 ? 7.287 -5.183 -19.001 1.00 90.88 607 HIS A CA 1
ATOM 4142 C C . HIS A 1 607 ? 6.529 -4.328 -17.980 1.00 90.88 607 HIS A C 1
ATOM 4144 O O . HIS A 1 607 ? 6.337 -4.766 -16.846 1.00 90.88 607 HIS A O 1
ATOM 4150 N N . LEU A 1 608 ? 6.092 -3.126 -18.362 1.00 93.81 608 LEU A N 1
ATOM 4151 C CA . LEU A 1 608 ? 5.295 -2.263 -17.501 1.00 93.81 608 LEU A CA 1
ATOM 4152 C C . LEU A 1 608 ? 3.952 -2.935 -17.184 1.00 93.81 608 LEU A C 1
ATOM 4154 O O . LEU A 1 608 ? 3.285 -3.476 -18.068 1.00 93.81 608 LEU A O 1
ATOM 4158 N N . ARG A 1 609 ? 3.563 -2.951 -15.910 1.00 93.44 609 ARG A N 1
ATOM 4159 C CA . ARG A 1 609 ? 2.308 -3.546 -15.430 1.00 93.44 609 ARG A CA 1
ATOM 4160 C C . ARG A 1 609 ? 1.659 -2.643 -14.393 1.00 93.44 609 ARG A C 1
ATOM 4162 O O . ARG A 1 609 ? 2.337 -1.899 -13.696 1.00 93.44 609 ARG A O 1
ATOM 4169 N N . LYS A 1 610 ? 0.346 -2.753 -14.221 1.00 92.06 610 LYS A N 1
ATOM 4170 C CA . LYS A 1 610 ? -0.364 -2.086 -13.124 1.00 92.06 610 LYS A CA 1
ATOM 4171 C C . LYS A 1 610 ? -0.040 -2.754 -11.785 1.00 92.06 610 LYS A C 1
ATOM 4173 O O . LYS A 1 610 ? -0.056 -3.980 -11.681 1.00 92.06 610 LYS A O 1
ATOM 4178 N N . LEU A 1 611 ? 0.210 -1.960 -10.748 1.00 87.62 611 LEU A N 1
ATOM 4179 C CA . LEU A 1 611 ? 0.277 -2.410 -9.360 1.00 87.62 611 LEU A CA 1
ATOM 4180 C C . LEU A 1 611 ? -0.968 -1.904 -8.626 1.00 87.62 611 LEU A C 1
ATOM 4182 O O . LEU A 1 611 ? -1.165 -0.703 -8.469 1.00 87.62 611 LEU A O 1
ATOM 4186 N N . GLY A 1 612 ? -1.817 -2.825 -8.169 1.00 76.94 612 GLY A N 1
ATOM 4187 C CA . GLY A 1 612 ? -3.036 -2.487 -7.431 1.00 76.94 612 GLY A CA 1
ATOM 4188 C C . GLY A 1 612 ? -2.749 -2.072 -5.988 1.00 76.94 612 GLY A C 1
ATOM 4189 O O . GLY A 1 612 ? -3.113 -2.814 -5.078 1.00 76.94 612 GLY A O 1
ATOM 4190 N N . ALA A 1 613 ? -2.095 -0.931 -5.780 1.00 71.25 613 ALA A N 1
ATOM 4191 C CA . ALA A 1 613 ? -1.779 -0.331 -4.483 1.00 71.25 613 ALA A CA 1
ATOM 4192 C C . ALA A 1 613 ? -2.253 1.133 -4.446 1.00 71.25 613 ALA A C 1
ATOM 4194 O O . ALA A 1 613 ? -2.316 1.771 -5.492 1.00 71.25 613 ALA A O 1
ATOM 4195 N N . GLY A 1 614 ? -2.614 1.648 -3.265 1.00 67.38 614 GLY A N 1
ATOM 4196 C CA . GLY A 1 614 ? -3.109 3.020 -3.088 1.00 67.38 614 GLY A CA 1
ATOM 4197 C C . GLY A 1 614 ? -4.459 3.106 -2.370 1.00 67.38 614 GLY A C 1
ATOM 4198 O O . GLY A 1 614 ? -5.175 2.112 -2.225 1.00 67.38 614 GLY A O 1
ATOM 4199 N N . SER A 1 615 ? -4.822 4.316 -1.933 1.00 64.38 615 SER A N 1
ATOM 4200 C CA . SER A 1 615 ? -5.990 4.567 -1.068 1.00 64.38 615 SER A CA 1
ATOM 4201 C C . SER A 1 615 ? -7.327 4.115 -1.677 1.00 64.38 615 SER A C 1
ATOM 4203 O O . SER A 1 615 ? -8.213 3.644 -0.954 1.00 64.38 615 SER A O 1
ATOM 4205 N N . TYR A 1 616 ? -7.441 4.186 -3.007 1.00 68.44 616 TYR A N 1
ATOM 4206 C CA . TYR A 1 616 ? -8.571 3.663 -3.772 1.00 68.44 616 TYR A CA 1
ATOM 4207 C C . TYR A 1 616 ? -8.729 2.142 -3.596 1.00 68.44 616 TYR A C 1
ATOM 4209 O O . TYR A 1 616 ? -9.800 1.662 -3.220 1.00 68.44 616 TYR A O 1
ATOM 4217 N N . TYR A 1 617 ? -7.640 1.385 -3.770 1.00 64.00 617 TYR A N 1
ATOM 4218 C CA . TYR A 1 617 ? -7.623 -0.077 -3.626 1.00 64.00 617 TYR A CA 1
ATOM 4219 C C . TYR A 1 617 ? -7.707 -0.556 -2.171 1.00 64.00 617 TYR A C 1
ATOM 4221 O O . TYR A 1 617 ? -7.991 -1.726 -1.932 1.00 64.00 617 TYR A O 1
ATOM 4229 N N . GLU A 1 618 ? -7.431 0.320 -1.206 1.00 69.50 618 GLU A N 1
ATOM 4230 C CA . GLU A 1 618 ? -7.504 0.034 0.233 1.00 69.50 618 GLU A CA 1
ATOM 4231 C C . GLU A 1 618 ? -8.915 0.251 0.815 1.00 69.50 618 GLU A C 1
ATOM 4233 O O . GLU A 1 618 ? -9.175 -0.111 1.967 1.00 69.50 618 GLU A O 1
ATOM 4238 N N . HIS A 1 619 ? -9.829 0.829 0.022 1.00 68.31 619 HIS A N 1
ATOM 4239 C CA . HIS A 1 619 ? -11.144 1.325 0.452 1.00 68.31 619 HIS A CA 1
ATOM 4240 C C . HIS A 1 619 ? -11.060 2.425 1.528 1.00 68.31 619 HIS A C 1
ATOM 4242 O O . HIS A 1 619 ? -11.945 2.556 2.379 1.00 68.31 619 HIS A O 1
ATOM 4248 N N . LEU A 1 620 ? -9.985 3.219 1.479 1.00 66.25 620 LEU A N 1
ATOM 4249 C CA . LEU A 1 620 ? -9.670 4.307 2.414 1.00 66.25 620 LEU A CA 1
ATOM 4250 C C . LEU A 1 620 ? -9.676 5.690 1.747 1.00 66.25 620 LEU A C 1
ATOM 4252 O O . LEU A 1 620 ? -9.182 6.659 2.336 1.00 66.25 620 LEU A O 1
ATOM 4256 N N . LYS A 1 621 ? -10.169 5.790 0.508 1.00 72.12 621 LYS A N 1
ATOM 4257 C CA . LYS A 1 621 ? -10.441 7.081 -0.127 1.00 72.12 621 LYS A CA 1
ATOM 4258 C C . LYS A 1 621 ? -11.608 7.752 0.606 1.00 72.12 621 LYS A C 1
ATOM 4260 O O . LYS A 1 621 ? -12.603 7.090 0.901 1.00 72.12 621 LYS A O 1
ATOM 4265 N N . ILE A 1 622 ? -11.428 9.026 0.928 1.00 61.84 622 ILE A N 1
ATOM 4266 C CA . ILE A 1 622 ? -12.383 9.888 1.633 1.00 61.84 622 ILE A CA 1
ATOM 4267 C C . ILE A 1 622 ? -12.762 11.061 0.716 1.00 61.84 622 ILE A C 1
ATOM 4269 O O . ILE A 1 622 ? -12.038 11.328 -0.246 1.00 61.84 622 ILE A O 1
ATOM 4273 N N . SER A 1 623 ? -13.892 11.713 0.998 1.00 58.69 623 SER A N 1
ATOM 4274 C CA . SER A 1 623 ? -14.395 12.919 0.316 1.00 58.69 623 SER A CA 1
ATOM 4275 C C . SER A 1 623 ? -14.961 12.684 -1.098 1.00 58.69 623 SER A C 1
ATOM 4277 O O . SER A 1 623 ? -16.176 12.608 -1.255 1.00 58.69 623 SER A O 1
ATOM 4279 N N . ALA A 1 624 ? -14.130 12.509 -2.132 1.00 59.59 624 ALA A N 1
ATOM 4280 C CA . ALA A 1 624 ? -14.591 12.332 -3.516 1.00 59.59 624 ALA A CA 1
ATOM 4281 C C . ALA A 1 624 ? -13.752 11.288 -4.286 1.00 59.59 624 ALA A C 1
ATOM 4283 O O . ALA A 1 624 ? -12.578 11.065 -3.969 1.00 59.59 624 ALA A O 1
ATOM 4284 N N . PRO A 1 625 ? -14.313 10.610 -5.313 1.00 61.91 625 PRO A N 1
ATOM 4285 C CA . PRO A 1 625 ? -13.558 9.713 -6.184 1.00 61.91 625 PRO A CA 1
ATOM 4286 C C . PRO A 1 625 ? -12.809 10.524 -7.257 1.00 61.91 625 PRO A C 1
ATOM 4288 O O . PRO A 1 625 ? -12.800 10.148 -8.422 1.00 61.91 625 PRO A O 1
ATOM 4291 N N . ASN A 1 626 ? -12.245 11.668 -6.877 1.00 73.06 626 ASN A N 1
ATOM 4292 C CA . ASN A 1 626 ? -11.622 12.640 -7.768 1.00 73.06 626 ASN A CA 1
ATOM 4293 C C . ASN A 1 626 ? -10.092 12.578 -7.735 1.00 73.06 626 ASN A C 1
ATOM 4295 O O . ASN A 1 626 ? -9.470 13.323 -8.472 1.00 73.06 626 ASN A O 1
ATOM 4299 N N . GLU A 1 627 ? -9.465 11.721 -6.921 1.00 79.19 627 GLU A N 1
ATOM 4300 C CA . GLU A 1 627 ? -8.014 11.511 -7.015 1.00 79.19 627 GLU A CA 1
ATOM 4301 C C . GLU A 1 627 ? -7.636 10.034 -6.909 1.00 79.19 627 GLU A C 1
ATOM 4303 O O . GLU A 1 627 ? -8.033 9.343 -5.959 1.00 79.19 627 GLU A O 1
ATOM 4308 N N . PHE A 1 628 ? -6.829 9.576 -7.863 1.00 82.44 628 PHE A N 1
ATOM 4309 C CA . PHE A 1 628 ? -6.367 8.199 -7.982 1.00 82.44 628 PHE A CA 1
ATOM 4310 C C . PHE A 1 628 ? -4.845 8.128 -8.027 1.00 82.44 628 PHE A C 1
ATOM 4312 O O . PHE A 1 628 ? -4.229 8.626 -8.960 1.00 82.44 628 PHE A O 1
ATOM 4319 N N . ASP A 1 629 ? -4.253 7.400 -7.084 1.00 87.38 629 ASP A N 1
ATOM 4320 C CA . ASP A 1 629 ? -2.840 7.027 -7.138 1.00 87.38 629 ASP A CA 1
ATOM 4321 C C . ASP A 1 629 ? -2.709 5.688 -7.874 1.00 87.38 629 ASP A C 1
ATOM 4323 O O . ASP A 1 629 ? -3.166 4.651 -7.378 1.00 87.38 629 ASP A O 1
ATOM 4327 N N . ILE A 1 630 ? -2.096 5.683 -9.057 1.00 89.44 630 ILE A N 1
ATOM 4328 C CA . ILE A 1 630 ? -1.873 4.471 -9.847 1.00 89.44 630 ILE A CA 1
ATOM 4329 C C . ILE A 1 630 ? -0.377 4.217 -9.972 1.00 89.44 630 ILE A C 1
ATOM 4331 O O . ILE A 1 630 ? 0.357 4.946 -10.633 1.00 89.44 630 ILE A O 1
ATOM 4335 N N . MET A 1 631 ? 0.078 3.121 -9.374 1.00 92.88 631 MET A N 1
ATOM 4336 C CA . MET A 1 631 ? 1.461 2.679 -9.499 1.00 92.88 631 MET A CA 1
ATOM 4337 C C . MET A 1 631 ? 1.617 1.785 -10.734 1.00 92.88 631 MET A C 1
ATOM 4339 O O . MET A 1 631 ? 0.944 0.758 -10.853 1.00 92.88 631 MET A O 1
ATOM 4343 N N . LEU A 1 632 ? 2.522 2.149 -11.643 1.00 94.31 632 LEU A N 1
ATOM 4344 C CA . LEU A 1 632 ? 2.914 1.318 -12.781 1.00 94.31 632 LEU A CA 1
ATOM 4345 C C . LEU A 1 632 ? 4.287 0.717 -12.500 1.00 94.31 632 LEU A C 1
ATOM 4347 O O . LEU A 1 632 ? 5.282 1.433 -12.385 1.00 94.31 632 LEU A O 1
ATOM 4351 N N . LYS A 1 633 ? 4.326 -0.605 -12.341 1.00 94.75 633 LYS A N 1
ATOM 4352 C CA . LYS A 1 633 ? 5.523 -1.342 -11.964 1.00 94.75 633 LYS A CA 1
ATOM 4353 C C . LYS A 1 633 ? 6.315 -1.819 -13.174 1.00 94.75 633 LYS A C 1
ATOM 4355 O O . LYS A 1 633 ? 5.746 -2.361 -14.121 1.00 94.75 633 LYS A O 1
ATOM 4360 N N . LEU A 1 634 ? 7.629 -1.666 -13.094 1.00 94.56 634 LEU A N 1
ATOM 4361 C CA . LEU A 1 634 ? 8.603 -2.119 -14.070 1.00 94.56 634 LEU A CA 1
ATOM 4362 C C . LEU A 1 634 ? 9.605 -3.054 -13.371 1.00 94.56 634 LEU A C 1
ATOM 4364 O O . LEU A 1 634 ? 10.316 -2.607 -12.468 1.00 94.56 634 LEU A O 1
ATOM 4368 N N . PRO A 1 635 ? 9.656 -4.349 -13.724 1.00 92.62 635 PRO A N 1
ATOM 4369 C CA . PRO A 1 635 ? 10.582 -5.285 -13.102 1.00 92.62 635 PRO A CA 1
ATOM 4370 C C . PRO A 1 635 ? 12.025 -4.971 -13.485 1.00 92.62 635 PRO A C 1
ATOM 4372 O O . PRO A 1 635 ? 12.339 -4.796 -14.661 1.00 92.62 635 PRO A O 1
ATOM 4375 N N . LEU A 1 636 ? 12.905 -4.936 -12.483 1.00 88.81 636 LEU A N 1
ATOM 4376 C CA . LEU A 1 636 ? 14.336 -4.768 -12.700 1.00 88.81 636 LEU A CA 1
ATOM 4377 C C . LEU A 1 636 ? 15.084 -6.106 -12.666 1.00 88.81 636 LEU A C 1
ATOM 4379 O O . LEU A 1 636 ? 14.761 -6.982 -11.856 1.00 88.81 636 LEU A O 1
ATOM 4383 N N . PRO A 1 637 ? 16.147 -6.248 -13.480 1.00 82.69 637 PRO A N 1
ATOM 4384 C CA . PRO A 1 637 ? 17.122 -7.318 -13.312 1.00 82.69 637 PRO A CA 1
ATOM 4385 C C . PRO A 1 637 ? 17.944 -7.122 -12.022 1.00 82.69 637 PRO A C 1
ATOM 4387 O O . PRO A 1 637 ? 17.694 -6.228 -11.216 1.00 82.69 637 PRO A O 1
ATOM 4390 N N . ARG A 1 638 ? 18.945 -7.981 -11.792 1.00 84.88 638 ARG A N 1
ATOM 4391 C CA . ARG A 1 638 ? 19.771 -7.954 -10.572 1.00 84.88 638 ARG A CA 1
ATOM 4392 C C . ARG A 1 638 ? 20.485 -6.603 -10.392 1.00 84.88 638 ARG A C 1
ATOM 4394 O O . ARG A 1 638 ? 21.457 -6.308 -11.089 1.00 84.88 638 ARG A O 1
ATOM 4401 N N . VAL A 1 639 ? 20.043 -5.837 -9.397 1.00 90.56 639 VAL A N 1
ATOM 4402 C CA . VAL A 1 639 ? 20.609 -4.537 -9.008 1.00 90.56 639 VAL A CA 1
ATOM 4403 C C . VAL A 1 639 ? 21.323 -4.593 -7.656 1.00 90.56 639 VAL A C 1
ATOM 4405 O O . VAL A 1 639 ? 21.104 -5.495 -6.844 1.00 90.56 639 VAL A O 1
ATOM 4408 N N . LYS A 1 640 ? 22.220 -3.635 -7.436 1.00 91.19 640 LYS A N 1
ATOM 4409 C CA . LYS A 1 640 ? 22.828 -3.279 -6.156 1.00 91.19 640 LYS A CA 1
ATOM 4410 C C . LYS A 1 640 ? 22.201 -1.959 -5.708 1.00 91.19 640 LYS A C 1
ATOM 4412 O O . LYS A 1 640 ? 22.102 -1.024 -6.500 1.00 91.19 640 LYS A O 1
ATOM 4417 N N . LEU A 1 641 ? 21.769 -1.909 -4.454 1.00 92.94 641 LEU A N 1
ATOM 4418 C CA . LEU A 1 641 ? 21.264 -0.694 -3.829 1.00 92.94 641 LEU A CA 1
ATOM 4419 C C . LEU A 1 641 ? 22.373 -0.074 -2.989 1.00 92.94 641 LEU A C 1
ATOM 4421 O O . LEU A 1 641 ? 22.995 -0.771 -2.189 1.00 92.94 641 LEU A O 1
ATOM 4425 N N . GLU A 1 642 ? 22.610 1.217 -3.183 1.00 91.62 642 GLU A N 1
ATOM 4426 C CA . GLU A 1 642 ? 23.547 2.004 -2.383 1.00 91.62 642 GLU A CA 1
ATOM 4427 C C . GLU A 1 642 ? 22.761 3.058 -1.616 1.00 91.62 642 GLU A C 1
ATOM 4429 O O . GLU A 1 642 ? 22.044 3.859 -2.213 1.00 91.62 642 GLU A O 1
ATOM 4434 N N . GLU A 1 643 ? 22.831 2.998 -0.291 1.00 91.44 643 GLU A N 1
ATOM 4435 C CA . GLU A 1 643 ? 22.102 3.909 0.586 1.00 91.44 643 GLU A CA 1
ATOM 4436 C C . GLU A 1 643 ? 22.670 5.326 0.466 1.00 91.44 643 GLU A C 1
ATOM 4438 O O . GLU A 1 643 ? 23.885 5.515 0.409 1.00 91.44 643 GLU A O 1
ATOM 4443 N N . VAL A 1 644 ? 21.788 6.318 0.350 1.00 87.69 644 VAL A N 1
ATOM 4444 C CA . VAL A 1 644 ? 22.187 7.704 0.050 1.00 87.69 644 VAL A CA 1
ATOM 4445 C C . VAL A 1 644 ? 22.419 8.521 1.314 1.00 87.69 644 VAL A C 1
ATOM 4447 O O . VAL A 1 644 ? 23.240 9.437 1.310 1.00 87.69 644 VAL A O 1
ATOM 4450 N N . ASP A 1 645 ? 21.667 8.232 2.365 1.00 82.56 645 ASP A N 1
ATOM 4451 C CA . ASP A 1 645 ? 21.658 8.969 3.622 1.00 82.56 645 ASP A CA 1
ATOM 4452 C C . ASP A 1 645 ? 21.480 8.002 4.799 1.00 82.56 645 ASP A C 1
ATOM 4454 O O . ASP A 1 645 ? 21.270 6.811 4.612 1.00 82.56 645 ASP A O 1
ATOM 4458 N N . SER A 1 646 ? 21.548 8.506 6.029 1.00 83.38 646 SER A N 1
ATOM 4459 C CA . SER A 1 646 ? 21.342 7.694 7.235 1.00 83.38 646 SER A CA 1
ATOM 4460 C C . SER A 1 646 ? 19.875 7.319 7.487 1.00 83.38 646 SER A C 1
ATOM 4462 O O . SER A 1 646 ? 19.568 6.675 8.492 1.00 83.38 646 SER A O 1
ATOM 4464 N N . SER A 1 647 ? 18.942 7.725 6.614 1.00 85.75 647 SER A N 1
ATOM 4465 C CA . SER A 1 647 ? 17.520 7.453 6.823 1.00 85.75 647 SER A CA 1
ATOM 4466 C C . SER A 1 647 ? 17.175 5.986 6.577 1.00 85.75 647 SER A C 1
ATOM 4468 O O . SER A 1 647 ? 16.238 5.470 7.188 1.00 85.75 647 SER A O 1
ATOM 4470 N N . GLY A 1 648 ? 17.897 5.300 5.685 1.00 90.00 648 GLY A N 1
ATOM 4471 C CA . GLY A 1 648 ? 17.537 3.957 5.235 1.00 90.00 648 GLY A CA 1
ATOM 4472 C C . GLY A 1 648 ? 16.365 3.899 4.256 1.00 90.00 648 GLY A C 1
ATOM 4473 O O . GLY A 1 648 ? 15.899 2.804 3.938 1.00 90.00 648 GLY A O 1
ATOM 4474 N N . ALA A 1 649 ? 15.863 5.044 3.779 1.00 92.69 649 ALA A N 1
ATOM 4475 C CA . ALA A 1 649 ? 14.719 5.121 2.869 1.00 92.69 649 ALA A CA 1
ATOM 4476 C C . ALA A 1 649 ? 15.088 5.450 1.416 1.00 92.69 649 ALA A C 1
ATOM 4478 O O . ALA A 1 649 ? 14.308 5.119 0.514 1.00 92.69 649 ALA A O 1
ATOM 4479 N N . PHE A 1 650 ? 16.242 6.084 1.186 1.00 93.44 650 PHE A N 1
ATOM 4480 C CA . PHE A 1 650 ? 16.676 6.564 -0.126 1.00 93.44 650 PHE A CA 1
ATOM 4481 C C . PHE A 1 650 ? 17.915 5.821 -0.633 1.00 93.44 650 PHE A C 1
ATOM 4483 O O . PHE A 1 650 ? 18.894 5.636 0.088 1.00 93.44 650 PHE A O 1
ATOM 4490 N N . TYR A 1 651 ? 17.876 5.429 -1.906 1.00 93.62 651 TYR A N 1
ATOM 4491 C CA . TYR A 1 651 ? 18.876 4.581 -2.544 1.00 93.62 651 TYR A CA 1
ATOM 4492 C C . TYR A 1 651 ? 19.257 5.084 -3.938 1.00 93.62 651 TYR A C 1
ATOM 4494 O O . TYR A 1 651 ? 18.427 5.615 -4.677 1.00 93.62 651 TYR A O 1
ATOM 4502 N N . ARG A 1 652 ? 20.507 4.843 -4.328 1.00 93.50 652 ARG A N 1
ATOM 4503 C CA . ARG A 1 652 ? 20.947 4.791 -5.725 1.00 93.50 652 ARG A CA 1
ATOM 4504 C C . ARG A 1 652 ? 20.837 3.354 -6.218 1.00 93.50 652 ARG A C 1
ATOM 4506 O O . ARG A 1 652 ? 21.145 2.409 -5.489 1.00 93.50 652 ARG A O 1
ATOM 4513 N N . VAL A 1 653 ? 20.383 3.191 -7.455 1.00 93.62 653 VAL A N 1
ATOM 4514 C CA . VAL A 1 653 ? 20.174 1.879 -8.076 1.00 93.62 653 VAL A CA 1
ATOM 4515 C C . VAL A 1 653 ? 21.269 1.659 -9.106 1.00 93.62 653 VAL A C 1
ATOM 4517 O O . VAL A 1 653 ? 21.316 2.376 -10.099 1.00 93.62 653 VAL A O 1
ATOM 4520 N N . LYS A 1 654 ? 22.132 0.666 -8.888 1.00 91.88 654 LYS A N 1
ATOM 4521 C CA . LYS A 1 654 ? 23.195 0.286 -9.829 1.00 91.88 654 LYS A CA 1
ATOM 4522 C C . LYS A 1 654 ? 22.959 -1.110 -10.379 1.00 91.88 654 LYS A C 1
ATOM 4524 O O . LYS A 1 654 ? 22.564 -2.009 -9.633 1.00 91.88 654 LYS A O 1
ATOM 4529 N N . PHE A 1 655 ? 23.214 -1.345 -11.662 1.00 89.12 655 PHE A N 1
ATOM 4530 C CA . PHE A 1 655 ? 23.145 -2.708 -12.197 1.00 89.12 655 PHE A CA 1
ATOM 4531 C C . PHE A 1 655 ? 24.378 -3.513 -11.782 1.00 89.12 655 PHE A C 1
ATOM 4533 O O . PHE A 1 655 ? 25.502 -3.067 -11.963 1.00 89.12 655 PHE A O 1
ATOM 4540 N N . LYS A 1 656 ? 24.184 -4.734 -11.256 1.00 85.19 656 LYS A N 1
ATOM 4541 C CA . LYS A 1 656 ? 25.321 -5.627 -10.945 1.00 85.19 656 LYS A CA 1
ATOM 4542 C C . LYS A 1 656 ? 26.016 -6.140 -12.206 1.00 85.19 656 LYS A C 1
ATOM 4544 O O . LYS A 1 656 ? 27.198 -6.449 -12.178 1.00 85.19 656 LYS A O 1
ATOM 4549 N N . ARG A 1 657 ? 25.251 -6.298 -13.288 1.00 82.81 657 ARG A N 1
ATOM 4550 C CA . ARG A 1 657 ? 25.737 -6.669 -14.616 1.00 82.81 657 ARG A CA 1
ATOM 4551 C C . ARG A 1 657 ? 24.903 -5.941 -15.656 1.00 82.81 657 ARG A C 1
ATOM 4553 O O . ARG A 1 657 ? 23.683 -6.106 -15.678 1.00 82.81 657 ARG A O 1
ATOM 4560 N N . ILE A 1 658 ? 25.566 -5.190 -16.523 1.00 76.56 658 ILE A N 1
ATOM 4561 C CA . ILE A 1 658 ? 24.932 -4.498 -17.642 1.00 76.56 658 ILE A CA 1
ATOM 4562 C C . ILE A 1 658 ? 24.815 -5.498 -18.791 1.00 76.56 658 ILE A C 1
ATOM 4564 O O . ILE A 1 658 ? 25.811 -6.001 -19.306 1.00 76.56 658 ILE A O 1
ATOM 4568 N N . LEU A 1 659 ? 23.585 -5.845 -19.160 1.00 75.75 659 LEU A N 1
ATOM 4569 C CA . LEU A 1 659 ? 23.314 -6.644 -20.354 1.00 75.75 659 LEU A CA 1
ATOM 4570 C C . LEU A 1 659 ? 23.298 -5.696 -21.554 1.00 75.75 659 LEU A C 1
ATOM 4572 O O . LEU A 1 659 ? 22.543 -4.729 -21.517 1.00 75.75 659 LEU A O 1
ATOM 4576 N N . ARG A 1 660 ? 24.096 -5.960 -22.600 1.00 69.00 660 ARG A N 1
ATOM 4577 C CA . ARG A 1 660 ? 24.219 -5.069 -23.776 1.00 69.00 660 ARG A CA 1
ATOM 4578 C C . ARG A 1 660 ? 22.868 -4.742 -24.430 1.00 69.00 660 ARG A C 1
ATOM 4580 O O . ARG A 1 660 ? 22.675 -3.620 -24.872 1.00 69.00 660 ARG A O 1
ATOM 4587 N N . GLU A 1 661 ? 21.922 -5.679 -24.402 1.00 77.81 661 GLU A N 1
ATOM 4588 C CA . GLU A 1 661 ? 20.579 -5.534 -24.985 1.00 77.81 661 GLU A CA 1
ATOM 4589 C C . GLU A 1 661 ? 19.514 -4.992 -24.012 1.00 77.81 661 GLU A C 1
ATOM 4591 O O . GLU A 1 661 ? 18.337 -4.943 -24.358 1.00 77.81 661 GLU A O 1
ATOM 4596 N N . ASN A 1 662 ? 19.872 -4.611 -22.779 1.00 82.62 662 ASN A N 1
ATOM 4597 C CA . ASN A 1 662 ? 18.890 -4.079 -21.833 1.00 82.62 662 ASN A CA 1
ATOM 4598 C C . ASN A 1 662 ? 18.463 -2.657 -22.245 1.00 82.62 662 ASN A C 1
ATOM 4600 O O . ASN A 1 662 ? 19.288 -1.743 -22.179 1.00 82.62 662 ASN A O 1
ATOM 4604 N N . PRO A 1 663 ? 17.181 -2.414 -22.576 1.00 85.62 663 PRO A N 1
ATOM 4605 C CA . PRO A 1 663 ? 16.729 -1.090 -23.004 1.00 85.62 663 PRO A CA 1
ATOM 4606 C C . PRO A 1 663 ? 16.863 -0.010 -21.918 1.00 85.62 663 PRO A C 1
ATOM 4608 O O . PRO A 1 663 ? 16.876 1.180 -22.222 1.00 85.62 663 PRO A O 1
ATOM 4611 N N . LEU A 1 664 ? 16.994 -0.408 -20.644 1.00 88.81 664 LEU A N 1
ATOM 4612 C CA . LEU A 1 664 ? 17.216 0.517 -19.530 1.00 88.81 664 LEU A CA 1
ATOM 4613 C C . LEU A 1 664 ? 18.615 1.147 -19.520 1.00 88.81 664 LEU A C 1
ATOM 4615 O O . LEU A 1 664 ? 18.826 2.116 -18.791 1.00 88.81 664 LEU A O 1
ATOM 4619 N N . ASN A 1 665 ? 19.553 0.640 -20.328 1.00 86.69 665 ASN A N 1
ATOM 4620 C CA . ASN A 1 665 ? 20.905 1.192 -20.430 1.00 86.69 665 ASN A CA 1
ATOM 4621 C C . ASN A 1 665 ? 20.900 2.656 -20.904 1.00 86.69 665 ASN A C 1
ATOM 4623 O O . ASN A 1 665 ? 21.762 3.431 -20.502 1.00 86.69 665 ASN A O 1
ATOM 4627 N N . ASN A 1 666 ? 19.883 3.059 -21.674 1.00 88.25 666 ASN A N 1
ATOM 4628 C CA . ASN A 1 666 ? 19.704 4.435 -22.150 1.00 88.25 666 ASN A CA 1
ATOM 4629 C C . ASN A 1 666 ? 19.459 5.448 -21.016 1.00 88.25 666 ASN A C 1
ATOM 4631 O O . ASN A 1 666 ? 19.558 6.655 -21.231 1.00 88.25 666 ASN A O 1
ATOM 4635 N N . PHE A 1 667 ? 19.123 4.975 -19.813 1.00 92.19 667 PHE A N 1
ATOM 4636 C CA . PHE A 1 667 ? 18.859 5.815 -18.644 1.00 92.19 667 PHE A CA 1
ATOM 4637 C C . PHE A 1 667 ? 19.967 5.729 -17.592 1.00 92.19 667 PHE A C 1
ATOM 4639 O O . PHE A 1 667 ? 19.727 6.082 -16.440 1.00 92.19 667 PHE A O 1
ATOM 4646 N N . LEU A 1 668 ? 21.157 5.240 -17.943 1.00 90.50 668 LEU A N 1
ATOM 4647 C CA . LEU A 1 668 ? 22.286 5.209 -17.018 1.00 90.50 668 LEU A CA 1
ATOM 4648 C C . LEU A 1 668 ? 23.011 6.562 -16.951 1.00 90.50 668 LEU A C 1
ATOM 4650 O O . LEU A 1 668 ? 23.140 7.272 -17.951 1.00 90.50 668 LEU A O 1
ATOM 4654 N N . GLU A 1 669 ? 23.472 6.901 -15.750 1.00 85.44 669 GLU A N 1
ATOM 4655 C CA . GLU A 1 669 ? 24.565 7.838 -15.488 1.00 85.44 669 GLU A CA 1
ATOM 4656 C C . GLU A 1 669 ? 25.840 7.048 -15.195 1.00 85.44 669 GLU A C 1
ATOM 4658 O O . GLU A 1 669 ? 25.783 5.960 -14.602 1.00 85.44 669 GLU A O 1
ATOM 4663 N N . ASP A 1 670 ? 26.983 7.601 -15.603 1.00 82.62 670 ASP A N 1
ATOM 4664 C CA . ASP A 1 670 ? 28.321 7.040 -15.370 1.00 82.62 670 ASP A CA 1
ATOM 4665 C C . ASP A 1 670 ? 28.444 5.562 -15.785 1.00 82.62 670 ASP A C 1
ATOM 4667 O O . ASP A 1 670 ? 29.194 4.789 -15.198 1.00 82.62 670 ASP A O 1
ATOM 4671 N N . ASN A 1 671 ? 27.647 5.148 -16.778 1.00 79.62 671 ASN A N 1
ATOM 4672 C CA . ASN A 1 671 ? 27.498 3.770 -17.246 1.00 79.62 671 ASN A CA 1
ATOM 4673 C C . ASN A 1 671 ? 27.111 2.730 -16.175 1.00 79.62 671 ASN A C 1
ATOM 4675 O O . ASN A 1 671 ? 27.158 1.546 -16.474 1.00 79.62 671 ASN A O 1
ATOM 4679 N N . GLU A 1 672 ? 26.663 3.109 -14.974 1.00 86.12 672 GLU A N 1
ATOM 4680 C CA . GLU A 1 672 ? 26.326 2.145 -13.906 1.00 86.12 672 GLU A CA 1
ATOM 4681 C C . GLU A 1 672 ? 25.025 2.453 -13.156 1.00 86.12 672 GLU A C 1
ATOM 4683 O O . GLU A 1 672 ? 24.302 1.530 -12.758 1.00 86.12 672 GLU A O 1
ATOM 4688 N N . THR A 1 673 ? 24.727 3.736 -12.932 1.00 91.19 673 THR A N 1
ATOM 4689 C CA . THR A 1 673 ? 23.657 4.179 -12.027 1.00 91.19 673 THR A CA 1
ATOM 4690 C C . THR A 1 673 ? 22.394 4.511 -12.807 1.00 91.19 673 THR A C 1
ATOM 4692 O O . THR A 1 673 ? 22.419 5.337 -13.708 1.00 91.19 673 THR A O 1
ATOM 4695 N N . LEU A 1 674 ? 21.258 3.914 -12.447 1.00 93.12 674 LEU A N 1
ATOM 4696 C CA . LEU A 1 674 ? 19.979 4.191 -13.093 1.00 93.12 674 LEU A CA 1
ATOM 4697 C C . LEU A 1 674 ? 19.434 5.563 -12.685 1.00 93.12 674 LEU A C 1
ATOM 4699 O O . LEU A 1 674 ? 19.056 5.781 -11.528 1.00 93.12 674 LEU A O 1
ATOM 4703 N N . SER A 1 675 ? 19.327 6.450 -13.671 1.00 92.69 675 SER A N 1
ATOM 4704 C CA . SER A 1 675 ? 18.797 7.793 -13.502 1.00 92.69 675 SER A CA 1
ATOM 4705 C C . SER A 1 675 ? 17.284 7.777 -13.291 1.00 92.69 675 SER A C 1
ATOM 4707 O O . SER A 1 675 ? 16.517 7.385 -14.175 1.00 92.69 675 SER A O 1
ATOM 4709 N N . ALA A 1 676 ? 16.845 8.276 -12.135 1.00 92.94 676 ALA A N 1
ATOM 4710 C CA . ALA A 1 676 ? 15.440 8.548 -11.846 1.00 92.94 676 ALA A CA 1
ATOM 4711 C C . ALA A 1 676 ? 14.903 9.688 -12.723 1.00 92.94 676 ALA A C 1
ATOM 4713 O O . ALA A 1 676 ? 13.770 9.626 -13.203 1.00 92.94 676 ALA A O 1
ATOM 4714 N N . SER A 1 677 ? 15.721 10.713 -12.969 1.00 90.38 677 SER A N 1
ATOM 4715 C CA . SER A 1 677 ? 15.314 11.902 -13.719 1.00 90.38 677 SER A CA 1
ATOM 4716 C C . SER A 1 677 ? 15.109 11.604 -15.205 1.00 90.38 677 SER A C 1
ATOM 4718 O O . SER A 1 677 ? 14.084 12.009 -15.766 1.00 90.38 677 SER A O 1
ATOM 4720 N N . LYS A 1 678 ? 16.039 10.876 -15.843 1.00 92.44 678 LYS A N 1
ATOM 4721 C CA . LYS A 1 678 ? 15.969 10.512 -17.268 1.00 92.44 678 LYS A CA 1
ATOM 4722 C C . LYS A 1 678 ? 14.785 9.588 -17.542 1.00 92.44 678 LYS A C 1
ATOM 4724 O O . LYS A 1 678 ? 13.975 9.888 -18.420 1.00 92.44 678 LYS A O 1
ATOM 4729 N N . ILE A 1 679 ? 14.629 8.515 -16.758 1.00 93.69 679 ILE A N 1
ATOM 4730 C CA . ILE A 1 679 ? 13.537 7.553 -16.970 1.00 93.69 679 ILE A CA 1
ATOM 4731 C C . ILE A 1 679 ? 12.161 8.177 -16.702 1.00 93.69 679 ILE A C 1
ATOM 4733 O O . ILE A 1 679 ? 11.237 7.959 -17.482 1.00 93.69 679 ILE A O 1
ATOM 4737 N N . LEU A 1 680 ? 12.018 9.011 -15.661 1.00 93.25 680 LEU A N 1
ATOM 4738 C CA . LEU A 1 680 ? 10.755 9.693 -15.362 1.00 93.25 680 LEU A CA 1
ATOM 4739 C C . LEU A 1 680 ? 10.407 10.742 -16.427 1.00 93.25 680 LEU A C 1
ATOM 4741 O O . LEU A 1 680 ? 9.237 10.902 -16.771 1.00 93.25 680 LEU A O 1
ATOM 4745 N N . SER A 1 681 ? 11.408 11.440 -16.972 1.00 93.12 681 SER A N 1
ATOM 4746 C CA . SER A 1 681 ? 11.196 12.403 -18.061 1.00 93.12 681 SER A CA 1
ATOM 4747 C C . SER A 1 681 ? 10.738 11.691 -19.333 1.00 93.12 681 SER A C 1
ATOM 4749 O O . SER A 1 681 ? 9.697 12.049 -19.880 1.00 93.12 681 SER A O 1
ATOM 4751 N N . LYS A 1 682 ? 11.415 10.602 -19.722 1.00 95.06 682 LYS A N 1
ATOM 4752 C CA . LYS A 1 682 ? 11.001 9.774 -20.862 1.00 95.06 682 LYS A CA 1
ATOM 4753 C C . LYS A 1 682 ? 9.597 9.197 -20.675 1.00 95.06 682 LYS A C 1
ATOM 4755 O O . LYS A 1 682 ? 8.778 9.276 -21.587 1.00 95.06 682 LYS A O 1
ATOM 4760 N N . PHE A 1 683 ? 9.298 8.671 -19.489 1.00 95.38 683 PHE A N 1
ATOM 4761 C CA . PHE A 1 683 ? 7.974 8.156 -19.138 1.00 95.38 683 PHE A CA 1
ATOM 4762 C C . PHE A 1 683 ? 6.887 9.231 -19.288 1.00 95.38 683 PHE A C 1
ATOM 4764 O O . PHE A 1 683 ? 5.849 8.991 -19.903 1.00 95.38 683 PHE A O 1
ATOM 4771 N N . ARG A 1 684 ? 7.145 10.449 -18.799 1.00 95.44 684 ARG A N 1
ATOM 4772 C CA . ARG A 1 684 ? 6.230 11.588 -18.931 1.00 95.44 684 ARG A CA 1
ATOM 4773 C C . ARG A 1 684 ? 6.021 12.016 -20.384 1.00 95.44 684 ARG A C 1
ATOM 4775 O O . ARG A 1 684 ? 4.902 12.379 -20.740 1.00 95.44 684 ARG A O 1
ATOM 4782 N N . ASP A 1 685 ? 7.057 11.983 -21.216 1.00 95.31 685 ASP A N 1
ATOM 4783 C CA . ASP A 1 685 ? 6.945 12.341 -22.633 1.00 95.31 685 ASP A CA 1
ATOM 4784 C C . ASP A 1 685 ? 6.149 11.303 -23.430 1.00 95.31 685 ASP A C 1
ATOM 4786 O O . ASP A 1 685 ? 5.318 11.677 -24.259 1.00 95.31 685 ASP A O 1
ATOM 4790 N N . LEU A 1 686 ? 6.319 10.013 -23.121 1.00 94.81 686 LEU A N 1
ATOM 4791 C CA . LEU A 1 686 ? 5.486 8.949 -23.686 1.00 94.81 686 LEU A CA 1
ATOM 4792 C C . LEU A 1 686 ? 4.018 9.102 -23.264 1.00 94.81 686 LEU A C 1
ATOM 4794 O O . LEU A 1 686 ? 3.143 9.030 -24.120 1.00 94.81 686 LEU A O 1
ATOM 4798 N N . ILE A 1 687 ? 3.743 9.402 -21.988 1.00 95.25 687 ILE A N 1
ATOM 4799 C CA . ILE A 1 687 ? 2.373 9.676 -21.518 1.00 95.25 687 ILE A CA 1
ATOM 4800 C C . ILE A 1 687 ? 1.770 10.872 -22.257 1.00 95.25 687 ILE A C 1
ATOM 4802 O O . ILE A 1 687 ? 0.638 10.789 -22.714 1.00 95.25 687 ILE A O 1
ATOM 4806 N N . LYS A 1 688 ? 2.503 11.982 -22.411 1.00 95.38 688 LYS A N 1
ATOM 4807 C CA . LYS A 1 688 ? 2.009 13.145 -23.170 1.00 95.38 688 LYS A CA 1
ATOM 4808 C C . LYS A 1 688 ? 1.688 12.794 -24.620 1.00 95.38 688 LYS A C 1
ATOM 4810 O O . LYS A 1 688 ? 0.740 13.344 -25.169 1.00 95.38 688 LYS A O 1
ATOM 4815 N N . LYS A 1 689 ? 2.501 11.943 -25.252 1.00 93.81 689 LYS A N 1
ATOM 4816 C CA . LYS A 1 689 ? 2.264 11.482 -26.622 1.00 93.81 689 LYS A CA 1
ATOM 4817 C C . LYS A 1 689 ? 1.001 10.620 -26.695 1.00 93.81 689 LYS A C 1
ATOM 4819 O O . LYS A 1 689 ? 0.204 10.830 -27.595 1.00 93.81 689 LYS A O 1
ATOM 4824 N N . GLU A 1 690 ? 0.801 9.721 -25.734 1.00 92.88 690 GLU A N 1
ATOM 4825 C CA . GLU A 1 690 ? -0.378 8.851 -25.691 1.00 92.88 690 GLU A CA 1
ATOM 4826 C C . GLU A 1 690 ? -1.651 9.634 -25.390 1.00 92.88 690 GLU A C 1
ATOM 4828 O O . GLU A 1 690 ? -2.611 9.538 -26.137 1.00 92.88 690 GLU A O 1
ATOM 4833 N N . VAL A 1 691 ? -1.631 10.523 -24.396 1.00 92.81 691 VAL A N 1
ATOM 4834 C CA . VAL A 1 691 ? -2.773 11.390 -24.062 1.00 92.81 691 VAL A CA 1
ATOM 4835 C C . VAL A 1 691 ? -3.252 12.214 -25.264 1.00 92.81 691 VAL A C 1
ATOM 4837 O O . VAL A 1 691 ? -4.450 12.419 -25.409 1.00 92.81 691 VAL A O 1
ATOM 4840 N N . LYS A 1 692 ? -2.352 12.638 -26.161 1.00 91.75 692 LYS A N 1
ATOM 4841 C CA . LYS A 1 692 ? -2.724 13.343 -27.402 1.00 91.75 692 LYS A CA 1
ATOM 4842 C C . LYS A 1 692 ? -3.460 12.469 -28.426 1.00 91.75 692 LYS A C 1
ATOM 4844 O O . LYS A 1 692 ? -4.132 13.027 -29.283 1.00 91.75 692 LYS A O 1
ATOM 4849 N N . ASN A 1 693 ? -3.312 11.146 -28.366 1.00 89.50 693 ASN A N 1
ATOM 4850 C CA . ASN A 1 693 ? -3.986 10.202 -29.264 1.00 89.50 693 ASN A CA 1
ATOM 4851 C C . ASN A 1 693 ? -5.369 9.772 -28.743 1.00 89.50 693 ASN A C 1
ATOM 4853 O O . ASN A 1 693 ? -6.140 9.150 -29.476 1.00 89.50 693 ASN A O 1
ATOM 4857 N N . ILE A 1 694 ? -5.679 10.059 -27.476 1.00 89.38 694 ILE A N 1
ATOM 4858 C CA . ILE A 1 694 ? -6.938 9.674 -26.836 1.00 89.38 694 ILE A CA 1
ATOM 4859 C C . ILE A 1 694 ? -7.976 10.762 -27.113 1.00 89.38 694 ILE A C 1
ATOM 4861 O O . ILE A 1 694 ? -8.003 11.792 -26.448 1.00 89.38 694 ILE A O 1
ATOM 4865 N N . ASN A 1 695 ? -8.853 10.522 -28.088 1.00 84.50 695 ASN A N 1
ATOM 4866 C CA . ASN A 1 695 ? -9.846 11.515 -28.520 1.00 84.50 695 ASN A CA 1
ATOM 4867 C C . ASN A 1 695 ? -11.169 11.446 -27.742 1.00 84.50 695 ASN A C 1
ATOM 4869 O O . ASN A 1 695 ? -11.976 12.366 -27.810 1.00 84.50 695 ASN A O 1
ATOM 4873 N N . ASP A 1 696 ? -11.424 10.354 -27.022 1.00 83.81 696 ASP A N 1
ATOM 4874 C CA . ASP A 1 696 ? -12.706 10.115 -26.350 1.00 83.81 696 ASP A CA 1
ATOM 4875 C C . ASP A 1 696 ? -12.727 10.568 -24.876 1.00 83.81 696 ASP A C 1
ATOM 4877 O O . ASP A 1 696 ? -13.738 10.438 -24.186 1.00 83.81 696 ASP A O 1
ATOM 4881 N N . MET A 1 697 ? -11.614 11.115 -24.376 1.00 86.25 697 MET A N 1
ATOM 4882 C CA . MET A 1 697 ? -11.497 11.650 -23.022 1.00 86.25 697 MET A CA 1
ATOM 4883 C C . MET A 1 697 ? -10.773 12.998 -23.028 1.00 86.25 697 MET A C 1
ATOM 4885 O O . MET A 1 697 ? -9.672 13.104 -23.554 1.00 86.25 697 MET A O 1
ATOM 4889 N N . ASP A 1 698 ? -11.344 14.004 -22.359 1.00 90.06 698 ASP A N 1
ATOM 4890 C CA . ASP A 1 698 ? -10.655 15.276 -22.102 1.00 90.06 698 ASP A CA 1
ATOM 4891 C C . ASP A 1 698 ? -9.638 15.101 -20.963 1.00 90.06 698 ASP A C 1
ATOM 4893 O O . ASP A 1 698 ? -10.006 15.109 -19.781 1.00 90.06 698 ASP A O 1
ATOM 4897 N N . ILE A 1 699 ? -8.375 14.868 -21.336 1.00 92.62 699 ILE A N 1
ATOM 4898 C CA . ILE A 1 699 ? -7.260 14.598 -20.424 1.00 92.62 699 ILE A CA 1
ATOM 4899 C C . ILE A 1 699 ? -6.171 15.657 -20.603 1.00 92.62 699 ILE A C 1
ATOM 4901 O O . ILE A 1 699 ? -5.624 15.849 -21.688 1.00 92.62 699 ILE A O 1
ATOM 4905 N N . VAL A 1 700 ? -5.766 16.277 -19.496 1.00 92.94 700 VAL A N 1
ATOM 4906 C CA . VAL A 1 700 ? -4.671 17.249 -19.448 1.00 92.94 700 VAL A CA 1
ATOM 4907 C C . VAL A 1 700 ? -3.556 16.742 -18.543 1.00 92.94 700 VAL A C 1
ATOM 4909 O O . VAL A 1 700 ? -3.790 16.330 -17.413 1.00 92.94 700 VAL A O 1
ATOM 4912 N N . VAL A 1 701 ? -2.309 16.805 -19.013 1.00 94.25 701 VAL A N 1
ATOM 4913 C CA . VAL A 1 701 ? -1.135 16.490 -18.185 1.00 94.25 701 VAL A CA 1
ATOM 4914 C C . VAL A 1 701 ? -0.747 17.727 -17.368 1.00 94.25 701 VAL A C 1
ATOM 4916 O O . VAL A 1 701 ? -0.303 18.724 -17.943 1.00 94.25 701 VAL A O 1
ATOM 4919 N N . GLU A 1 702 ? -0.850 17.675 -16.036 1.00 93.81 702 GLU A N 1
ATOM 4920 C CA . GLU A 1 702 ? -0.448 18.794 -15.169 1.00 93.81 702 GLU A CA 1
ATOM 4921 C C . GLU A 1 702 ? 1.044 19.097 -15.292 1.00 93.81 702 GLU A C 1
ATOM 4923 O O . GLU A 1 702 ? 1.844 18.204 -15.573 1.00 93.81 702 GLU A O 1
ATOM 4928 N N . ARG A 1 703 ? 1.457 20.339 -15.004 1.00 91.44 703 ARG A N 1
ATOM 4929 C CA . ARG A 1 703 ? 2.874 20.746 -14.986 1.00 91.44 703 ARG A CA 1
ATOM 4930 C C . ARG A 1 703 ? 3.698 19.894 -14.006 1.00 91.44 703 ARG A C 1
ATOM 4932 O O . ARG A 1 703 ? 3.218 19.469 -12.961 1.00 91.44 703 ARG A O 1
ATOM 4939 N N . LYS A 1 704 ? 4.973 19.651 -14.345 1.00 87.56 704 LYS A N 1
ATOM 4940 C CA . LYS A 1 704 ? 5.897 18.864 -13.509 1.00 87.56 704 LYS A CA 1
ATOM 4941 C C . LYS A 1 704 ? 6.100 19.574 -12.165 1.00 87.56 704 LYS A C 1
ATOM 4943 O O . LYS A 1 704 ? 6.718 20.634 -12.126 1.00 87.56 704 LYS A O 1
ATOM 4948 N N . LYS A 1 705 ? 5.622 18.970 -11.075 1.00 84.31 705 LYS A N 1
ATOM 4949 C CA . LYS A 1 705 ? 5.853 19.451 -9.704 1.00 84.31 705 LYS A CA 1
ATOM 4950 C C . LYS A 1 705 ? 7.266 19.039 -9.246 1.00 84.31 705 LYS A C 1
ATOM 4952 O O . LYS A 1 705 ? 7.580 17.845 -9.298 1.00 84.31 705 LYS A O 1
ATOM 4957 N N . PRO A 1 706 ? 8.136 19.969 -8.807 1.00 79.38 706 PRO A N 1
ATOM 4958 C CA . PRO A 1 706 ? 9.488 19.634 -8.353 1.00 79.38 706 PRO A CA 1
ATOM 4959 C C . PRO A 1 706 ? 9.490 18.597 -7.220 1.00 79.38 706 PRO A C 1
ATOM 4961 O O . PRO A 1 706 ? 8.804 18.754 -6.212 1.00 79.38 706 PRO A O 1
ATOM 4964 N N . GLY A 1 707 ? 10.264 17.520 -7.385 1.00 76.12 707 GLY A N 1
ATOM 4965 C CA . GLY A 1 707 ? 10.379 16.443 -6.393 1.00 76.12 707 GLY A CA 1
ATOM 4966 C C . GLY A 1 707 ? 9.166 15.506 -6.280 1.00 76.12 707 GLY A C 1
ATOM 4967 O O . GLY A 1 707 ? 9.194 14.607 -5.436 1.00 76.12 707 GLY A O 1
ATOM 4968 N N . SER A 1 708 ? 8.123 15.684 -7.101 1.00 84.31 708 SER A N 1
ATOM 4969 C CA . SER A 1 708 ? 7.018 14.723 -7.194 1.00 84.31 708 SER A CA 1
ATOM 4970 C C . SER A 1 708 ? 7.429 13.512 -8.043 1.00 84.31 708 SER A C 1
ATOM 4972 O O . SER A 1 708 ? 7.934 13.708 -9.151 1.00 84.31 708 SER A O 1
ATOM 4974 N N . PRO A 1 709 ? 7.202 12.272 -7.569 1.00 89.12 709 PRO A N 1
ATOM 4975 C CA . PRO A 1 709 ? 7.473 11.061 -8.345 1.00 89.12 709 PRO A CA 1
ATOM 4976 C C . PRO A 1 709 ? 6.387 10.755 -9.392 1.00 89.12 709 PRO A C 1
ATOM 4978 O O . PRO A 1 709 ? 6.540 9.805 -10.158 1.00 89.12 709 PRO A O 1
ATOM 4981 N N . ALA A 1 710 ? 5.276 11.498 -9.386 1.00 92.12 710 ALA A N 1
ATOM 4982 C CA . ALA A 1 710 ? 4.093 11.205 -10.186 1.00 92.12 710 ALA A CA 1
ATOM 4983 C C . ALA A 1 710 ? 3.997 12.077 -11.445 1.00 92.12 710 ALA A C 1
ATOM 4985 O O . ALA A 1 710 ? 4.383 13.250 -11.458 1.00 92.12 710 ALA A O 1
ATOM 4986 N N . VAL A 1 711 ? 3.412 11.505 -12.496 1.00 94.56 711 VAL A N 1
ATOM 4987 C CA . VAL A 1 711 ? 2.862 12.241 -13.635 1.00 94.56 711 VAL A CA 1
ATOM 4988 C C . VAL A 1 711 ? 1.362 12.396 -13.397 1.00 94.56 711 VAL A C 1
ATOM 4990 O O . VAL A 1 711 ? 0.605 11.455 -13.615 1.00 94.56 711 VAL A O 1
ATOM 4993 N N . THR A 1 712 ? 0.957 13.574 -12.922 1.00 93.50 712 THR A N 1
ATOM 4994 C CA . THR A 1 712 ? -0.447 13.889 -12.633 1.00 93.50 712 THR A CA 1
ATOM 4995 C C . THR A 1 712 ? -1.210 14.227 -13.914 1.00 93.50 712 THR A C 1
ATOM 4997 O O . THR A 1 712 ? -0.760 15.051 -14.720 1.00 93.50 712 THR A O 1
ATOM 5000 N N . LEU A 1 713 ? -2.358 13.583 -14.097 1.00 93.25 713 LEU A N 1
ATOM 5001 C CA . LEU A 1 713 ? -3.306 13.790 -15.188 1.00 93.25 713 LEU A CA 1
ATOM 5002 C C . LEU A 1 713 ? -4.626 14.314 -14.624 1.00 93.25 713 LEU A C 1
ATOM 5004 O O . LEU A 1 713 ? -5.084 13.815 -13.605 1.00 93.25 713 LEU A O 1
ATOM 5008 N N . LEU A 1 714 ? -5.255 15.269 -15.298 1.00 92.06 714 LEU A N 1
ATOM 5009 C CA . LEU A 1 714 ? -6.590 15.768 -14.980 1.00 92.06 714 LEU A CA 1
ATOM 5010 C C . LEU A 1 714 ? -7.555 15.336 -16.077 1.00 92.06 714 LEU A C 1
ATOM 5012 O O . LEU A 1 714 ? -7.384 15.714 -17.233 1.00 92.06 714 LEU A O 1
ATOM 5016 N N . ILE A 1 715 ? -8.567 14.560 -15.710 1.00 90.62 715 ILE A N 1
ATOM 5017 C CA . ILE A 1 715 ? -9.662 14.154 -16.586 1.00 90.62 715 ILE A CA 1
ATOM 5018 C C . ILE A 1 715 ? -10.858 15.063 -16.279 1.00 90.62 715 ILE A C 1
ATOM 5020 O O . ILE A 1 715 ? -11.427 14.947 -15.199 1.00 90.62 715 ILE A O 1
ATOM 5024 N N . ARG A 1 716 ? -11.236 15.982 -17.176 1.00 86.69 716 ARG A N 1
ATOM 5025 C CA . ARG A 1 716 ? -12.111 17.127 -16.825 1.00 86.69 716 ARG A CA 1
ATOM 5026 C C . ARG A 1 716 ? -13.617 16.855 -16.872 1.00 86.69 716 ARG A C 1
ATOM 5028 O O . ARG A 1 716 ? -14.337 17.222 -15.954 1.00 86.69 716 ARG A O 1
ATOM 5035 N N . SER A 1 717 ? -14.112 16.226 -17.935 1.00 74.56 717 SER A N 1
ATOM 5036 C CA . SER A 1 717 ? -15.559 16.040 -18.164 1.00 74.56 717 SER A CA 1
ATOM 5037 C C . SER A 1 717 ? -15.977 14.594 -17.906 1.00 74.56 717 SER A C 1
ATOM 5039 O O . SER A 1 717 ? -15.245 13.733 -18.383 1.00 74.56 717 SER A O 1
ATOM 5041 N N . PRO A 1 718 ? -17.086 14.261 -17.203 1.00 73.81 718 PRO A N 1
ATOM 5042 C CA . PRO A 1 718 ? -18.102 15.166 -16.641 1.00 73.81 718 PRO A CA 1
ATOM 5043 C C . PRO A 1 718 ? -17.784 15.687 -15.227 1.00 73.81 718 PRO A C 1
ATOM 5045 O O . PRO A 1 718 ? -18.385 16.656 -14.781 1.00 73.81 718 PRO A O 1
ATOM 5048 N N . THR A 1 719 ? -16.853 15.051 -14.516 1.00 81.06 719 THR A N 1
ATOM 5049 C CA . THR A 1 719 ? -16.340 15.493 -13.211 1.00 81.06 719 THR A CA 1
ATOM 5050 C C . THR A 1 719 ? -14.825 15.469 -13.251 1.00 81.06 719 THR A C 1
ATOM 5052 O O . THR A 1 719 ? -14.262 14.496 -13.765 1.00 81.06 719 THR A O 1
ATOM 5055 N N . GLU A 1 720 ? -14.183 16.478 -12.666 1.00 86.06 720 GLU A N 1
ATOM 5056 C CA . GLU A 1 720 ? -12.727 16.559 -12.626 1.00 86.06 720 GLU A CA 1
ATOM 5057 C C . GLU A 1 720 ? -12.134 15.428 -11.770 1.00 86.06 720 GLU A C 1
ATOM 5059 O O . GLU A 1 720 ? -12.481 15.262 -10.598 1.00 86.06 720 GLU A O 1
ATOM 5064 N N . ILE A 1 721 ? -11.257 14.624 -12.374 1.00 88.25 721 ILE A N 1
ATOM 5065 C CA . ILE A 1 721 ? -10.544 13.521 -11.728 1.00 88.25 721 ILE A CA 1
ATOM 5066 C C . ILE A 1 721 ? -9.043 13.715 -11.938 1.00 88.25 721 ILE A C 1
ATOM 5068 O O . ILE A 1 721 ? -8.550 13.654 -13.061 1.00 88.25 721 ILE A O 1
ATOM 5072 N N . SER A 1 722 ? -8.312 13.874 -10.846 1.00 89.62 722 SER A N 1
ATOM 5073 C CA . SER A 1 722 ? -6.860 13.806 -10.785 1.00 89.62 722 SER A CA 1
ATOM 5074 C C . SER A 1 722 ? -6.373 12.352 -10.744 1.00 89.62 722 SER A C 1
ATOM 5076 O O . SER A 1 722 ? -6.894 11.508 -10.013 1.00 89.62 722 SER A O 1
ATOM 5078 N N . VAL A 1 723 ? -5.370 12.018 -11.546 1.00 90.75 723 VAL A N 1
ATOM 5079 C CA . VAL A 1 723 ? -4.762 10.686 -11.607 1.00 90.75 723 VAL A CA 1
ATOM 5080 C C . VAL A 1 723 ? -3.251 10.831 -11.537 1.00 90.75 723 VAL A C 1
ATOM 5082 O O . VAL A 1 723 ? -2.615 11.288 -12.484 1.00 90.75 723 VAL A O 1
ATOM 5085 N N . ASP A 1 724 ? -2.665 10.390 -10.433 1.00 91.44 724 ASP A N 1
ATOM 5086 C CA . ASP A 1 724 ? -1.227 10.348 -10.219 1.00 91.44 724 ASP A CA 1
ATOM 5087 C C . ASP A 1 724 ? -0.659 9.021 -10.730 1.00 91.44 724 ASP A C 1
ATOM 5089 O O . ASP A 1 724 ? -0.785 7.973 -10.092 1.00 91.44 724 ASP A O 1
ATOM 5093 N N . LEU A 1 725 ? 0.002 9.060 -11.889 1.00 93.06 725 LEU A N 1
ATOM 5094 C CA . LEU A 1 725 ? 0.720 7.911 -12.437 1.00 93.06 725 LEU A CA 1
ATOM 5095 C C . LEU A 1 725 ? 2.139 7.852 -11.865 1.00 93.06 725 LEU A C 1
ATOM 5097 O O . LEU A 1 725 ? 2.987 8.690 -12.178 1.00 93.06 725 LEU A O 1
ATOM 5101 N N . ILE A 1 726 ? 2.417 6.843 -11.043 1.00 94.12 726 ILE A N 1
ATOM 5102 C CA . ILE A 1 726 ? 3.689 6.683 -10.333 1.00 94.12 726 ILE A CA 1
ATOM 5103 C C . ILE A 1 726 ? 4.486 5.537 -10.960 1.00 94.12 726 ILE A C 1
ATOM 5105 O O . ILE A 1 726 ? 4.162 4.358 -10.774 1.00 94.12 726 ILE A O 1
ATOM 5109 N N . LEU A 1 727 ? 5.573 5.871 -11.662 1.00 95.06 727 LEU A N 1
ATOM 5110 C CA . LEU A 1 727 ? 6.540 4.875 -12.123 1.00 95.06 727 LEU A CA 1
ATOM 5111 C C . LEU A 1 727 ? 7.198 4.208 -10.913 1.00 95.06 727 LEU A C 1
ATOM 5113 O O . LEU A 1 727 ? 7.697 4.875 -10.009 1.00 95.06 727 LEU A O 1
ATOM 5117 N N . THR A 1 728 ? 7.199 2.882 -10.903 1.00 95.69 728 THR A N 1
ATOM 5118 C CA . THR A 1 728 ? 7.672 2.095 -9.770 1.00 95.69 728 THR A CA 1
ATOM 5119 C C . THR A 1 728 ? 8.577 0.972 -10.259 1.00 95.69 728 THR A C 1
ATOM 5121 O O . THR A 1 728 ? 8.197 0.219 -11.146 1.00 95.69 728 THR A O 1
ATOM 5124 N N . LEU A 1 729 ? 9.758 0.803 -9.679 1.00 95.31 729 LEU A N 1
ATOM 5125 C CA . LEU A 1 729 ? 10.645 -0.311 -10.012 1.00 95.31 729 LEU A CA 1
ATOM 5126 C C . LEU A 1 729 ? 10.385 -1.487 -9.067 1.00 95.31 729 LEU A C 1
ATOM 5128 O O . LEU A 1 729 ? 10.353 -1.289 -7.857 1.00 95.31 729 LEU A O 1
ATOM 5132 N N . GLU A 1 730 ? 10.187 -2.693 -9.602 1.00 95.50 730 GLU A N 1
ATOM 5133 C CA . GLU A 1 730 ? 9.984 -3.927 -8.826 1.00 95.50 730 GLU A CA 1
ATOM 5134 C C . GLU A 1 730 ? 11.321 -4.659 -8.646 1.00 95.50 730 GLU A C 1
ATOM 5136 O O . GLU A 1 730 ? 11.959 -5.057 -9.625 1.00 95.50 730 GLU A O 1
ATOM 5141 N N . LEU A 1 731 ? 11.729 -4.861 -7.391 1.00 92.88 731 LEU A N 1
ATOM 5142 C CA . LEU A 1 731 ? 12.935 -5.586 -7.009 1.00 92.88 731 LEU A CA 1
ATOM 5143 C C . LEU A 1 731 ? 12.559 -6.903 -6.336 1.00 92.88 731 LEU A C 1
ATOM 5145 O O . LEU A 1 731 ? 11.996 -6.926 -5.243 1.00 92.88 731 LEU A O 1
ATOM 5149 N N . ARG A 1 732 ? 12.944 -8.015 -6.964 1.00 88.38 732 ARG A N 1
ATOM 5150 C CA . ARG A 1 732 ? 12.747 -9.378 -6.437 1.00 88.38 732 ARG A CA 1
ATOM 5151 C C . ARG A 1 732 ? 13.933 -9.870 -5.605 1.00 88.38 732 ARG A C 1
ATOM 5153 O O . ARG A 1 732 ? 14.352 -11.018 -5.723 1.00 88.38 732 ARG A O 1
ATOM 5160 N N . SER A 1 733 ? 14.524 -8.976 -4.822 1.00 84.94 733 SER A N 1
ATOM 5161 C CA . SER A 1 733 ? 15.576 -9.301 -3.858 1.00 84.94 733 SER A CA 1
ATOM 5162 C C . SER A 1 733 ? 15.011 -9.346 -2.442 1.00 84.94 733 SER A C 1
ATOM 5164 O O . SER A 1 733 ? 13.896 -8.888 -2.195 1.00 84.94 733 SER A O 1
ATOM 5166 N N . SER A 1 734 ? 15.814 -9.828 -1.494 1.00 89.56 734 SER A N 1
ATOM 5167 C CA . SER A 1 734 ? 15.547 -9.588 -0.077 1.00 89.56 734 SER A CA 1
ATOM 5168 C C . SER A 1 734 ? 15.393 -8.089 0.191 1.00 89.56 734 SER A C 1
ATOM 5170 O O . SER A 1 734 ? 16.025 -7.260 -0.478 1.00 89.56 734 SER A O 1
ATOM 5172 N N . TRP A 1 735 ? 14.581 -7.746 1.188 1.00 93.94 735 TRP A N 1
ATOM 5173 C CA . TRP A 1 735 ? 14.411 -6.358 1.598 1.00 93.94 735 TRP A CA 1
ATOM 5174 C C . TRP A 1 735 ? 15.743 -5.748 2.083 1.00 93.94 735 TRP A C 1
ATOM 5176 O O . TRP A 1 735 ? 16.586 -6.478 2.616 1.00 93.94 735 TRP A O 1
ATOM 5186 N N . PRO A 1 736 ? 15.958 -4.427 1.916 1.00 92.56 736 PRO A N 1
ATOM 5187 C CA . PRO A 1 736 ? 17.167 -3.752 2.393 1.00 92.56 736 PRO A CA 1
ATOM 5188 C C . PRO A 1 736 ? 17.383 -3.899 3.903 1.00 92.56 736 PRO A C 1
ATOM 5190 O O . PRO A 1 736 ? 16.423 -3.990 4.672 1.00 92.56 736 PRO A O 1
ATOM 5193 N N . LEU A 1 737 ? 18.646 -3.861 4.343 1.00 90.94 737 LEU A N 1
ATOM 5194 C CA . LEU A 1 737 ? 19.021 -4.023 5.756 1.00 90.94 737 LEU A CA 1
ATOM 5195 C C . LEU A 1 737 ? 18.379 -2.975 6.677 1.00 90.94 737 LEU A C 1
ATOM 5197 O O . LEU A 1 737 ? 18.040 -3.305 7.814 1.00 90.94 737 LEU A O 1
ATOM 5201 N N . SER A 1 738 ? 18.122 -1.763 6.176 1.00 92.19 738 SER A N 1
ATOM 5202 C CA . SER A 1 738 ? 17.411 -0.695 6.897 1.00 92.19 738 SER A CA 1
ATOM 5203 C C . SER A 1 738 ? 16.004 -1.095 7.368 1.00 92.19 738 SER A C 1
ATOM 5205 O O . SER A 1 738 ? 15.470 -0.535 8.324 1.00 92.19 738 SER A O 1
ATOM 5207 N N . THR A 1 739 ? 15.402 -2.107 6.736 1.00 94.69 739 THR A N 1
ATOM 5208 C CA . THR A 1 739 ? 14.049 -2.599 7.047 1.00 94.69 739 THR A CA 1
ATOM 5209 C C . THR A 1 739 ? 14.035 -3.765 8.038 1.00 94.69 739 THR A C 1
ATOM 5211 O O . THR A 1 739 ? 12.968 -4.265 8.409 1.00 94.69 739 THR A O 1
ATOM 5214 N N . ARG A 1 740 ? 15.213 -4.239 8.479 1.00 91.31 740 ARG A N 1
ATOM 5215 C CA . ARG A 1 740 ? 15.350 -5.449 9.308 1.00 91.31 740 ARG A CA 1
ATOM 5216 C C . ARG A 1 740 ? 14.471 -5.382 10.558 1.00 91.31 740 ARG A C 1
ATOM 5218 O O . ARG A 1 740 ? 13.718 -6.328 10.807 1.00 91.31 740 ARG A O 1
ATOM 5225 N N . ASN A 1 741 ? 14.512 -4.242 11.246 1.00 91.62 741 ASN A N 1
ATOM 5226 C CA . ASN A 1 741 ? 13.808 -3.974 12.504 1.00 91.62 741 ASN A CA 1
ATOM 5227 C C . ASN A 1 741 ? 12.465 -3.239 12.307 1.00 91.62 741 ASN A C 1
ATOM 5229 O O . ASN A 1 741 ? 11.908 -2.705 13.261 1.00 91.62 741 ASN A O 1
ATOM 5233 N N . GLY A 1 742 ? 11.960 -3.172 11.071 1.00 93.38 742 GLY A N 1
ATOM 5234 C CA . GLY A 1 742 ? 10.628 -2.654 10.767 1.00 93.38 742 GLY A CA 1
ATOM 5235 C C . GLY A 1 742 ? 9.557 -3.747 10.705 1.00 93.38 742 GLY A C 1
ATOM 5236 O O . GLY A 1 742 ? 9.833 -4.941 10.891 1.00 93.38 742 GLY A O 1
ATOM 5237 N N . LEU A 1 743 ? 8.333 -3.326 10.361 1.00 96.31 743 LEU A N 1
ATOM 5238 C CA . LEU A 1 743 ? 7.150 -4.177 10.203 1.00 96.31 743 LEU A CA 1
ATOM 5239 C C . LEU A 1 743 ? 6.822 -4.931 11.503 1.00 96.31 743 LEU A C 1
ATOM 5241 O O . LEU A 1 743 ? 6.859 -6.160 11.550 1.00 96.31 743 LEU A O 1
ATOM 5245 N N . ASN A 1 744 ? 6.550 -4.189 12.576 1.00 94.94 744 ASN A N 1
ATOM 5246 C CA . ASN A 1 744 ? 6.366 -4.728 13.930 1.00 94.94 744 ASN A CA 1
ATOM 5247 C C . ASN A 1 744 ? 4.959 -5.315 14.135 1.00 94.94 744 ASN A C 1
ATOM 5249 O O . ASN A 1 744 ? 4.170 -4.806 14.923 1.00 94.94 744 ASN A O 1
ATOM 5253 N N . ILE A 1 745 ? 4.619 -6.354 13.374 1.00 97.19 745 ILE A N 1
ATOM 5254 C CA . ILE A 1 745 ? 3.293 -6.994 13.368 1.00 97.19 745 ILE A CA 1
ATOM 5255 C C . ILE A 1 745 ? 3.280 -8.359 14.062 1.00 97.19 745 ILE A C 1
ATOM 5257 O O . ILE A 1 745 ? 2.271 -9.052 14.016 1.00 97.19 745 ILE A O 1
ATOM 5261 N N . GLU A 1 746 ? 4.375 -8.773 14.699 1.00 95.44 746 GLU A N 1
ATOM 5262 C CA . GLU A 1 746 ? 4.533 -10.102 15.301 1.00 95.44 746 GLU A CA 1
ATOM 5263 C C . GLU A 1 746 ? 3.445 -10.426 16.322 1.00 95.44 746 GLU A C 1
ATOM 5265 O O . GLU A 1 746 ? 2.955 -11.550 16.347 1.00 95.44 746 GLU A O 1
ATOM 5270 N N . LYS A 1 747 ? 3.059 -9.435 17.133 1.00 95.38 747 LYS A N 1
ATOM 5271 C CA . LYS A 1 747 ? 1.996 -9.553 18.142 1.00 95.38 747 LYS A CA 1
ATOM 5272 C C . LYS A 1 747 ? 0.599 -9.233 17.603 1.00 95.38 747 LYS A C 1
ATOM 5274 O O . LYS A 1 747 ? -0.364 -9.402 18.329 1.00 95.38 747 LYS A O 1
ATOM 5279 N N . TRP A 1 748 ? 0.499 -8.741 16.368 1.00 96.94 748 TRP A N 1
ATOM 5280 C CA . TRP A 1 748 ? -0.760 -8.302 15.763 1.00 96.94 748 TRP A CA 1
ATOM 5281 C C . TRP A 1 748 ? -1.247 -9.261 14.679 1.00 96.94 748 TRP A C 1
ATOM 5283 O O . TRP A 1 748 ? -2.316 -9.837 14.805 1.00 96.94 748 TRP A O 1
ATOM 5293 N N . LEU A 1 749 ? -0.462 -9.457 13.620 1.00 96.62 749 LEU A N 1
ATOM 5294 C CA . LEU A 1 749 ? -0.794 -10.358 12.508 1.00 96.62 749 LEU A CA 1
ATOM 5295 C C . LEU A 1 749 ? -0.004 -11.675 12.565 1.00 96.62 749 LEU A C 1
ATOM 5297 O O . LEU A 1 749 ? -0.260 -12.596 11.791 1.00 96.62 749 LEU A O 1
ATOM 5301 N N . GLY A 1 750 ? 0.970 -11.773 13.472 1.00 95.94 75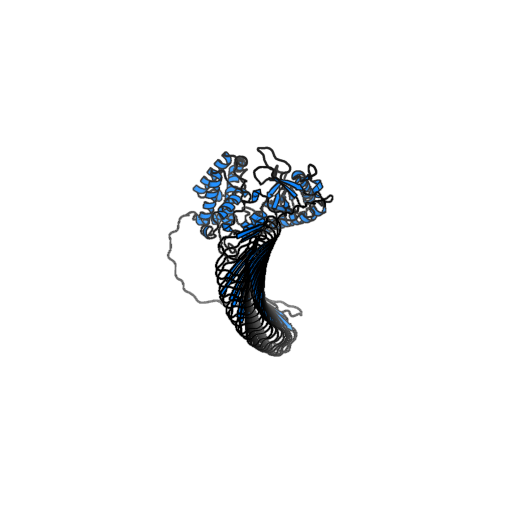0 GLY A N 1
ATOM 5302 C CA . GLY A 1 750 ? 1.766 -12.974 13.688 1.00 95.94 750 GLY A CA 1
ATOM 5303 C C . GLY A 1 750 ? 3.079 -13.011 12.902 1.00 95.94 750 GLY A C 1
ATOM 5304 O O . GLY A 1 750 ? 3.245 -12.414 11.834 1.00 95.94 750 GLY A O 1
ATOM 5305 N N . ASN A 1 751 ? 4.028 -13.794 13.422 1.00 96.12 751 ASN A N 1
ATOM 5306 C CA . ASN A 1 751 ? 5.340 -14.012 12.801 1.00 96.12 751 ASN A CA 1
ATOM 5307 C C . ASN A 1 751 ? 5.248 -14.606 11.391 1.00 96.12 751 ASN A C 1
ATOM 5309 O O . ASN A 1 751 ? 6.019 -14.230 10.510 1.00 96.12 751 ASN A O 1
ATOM 5313 N N . LYS A 1 752 ? 4.292 -15.513 11.161 1.00 95.56 752 LYS A N 1
ATOM 5314 C CA . LYS A 1 752 ? 4.111 -16.157 9.857 1.00 95.56 752 LYS A CA 1
ATOM 5315 C C . LYS A 1 752 ? 3.754 -15.141 8.769 1.00 95.56 752 LYS A C 1
ATOM 5317 O O . LYS A 1 752 ? 4.420 -15.098 7.740 1.00 95.56 752 LYS A O 1
ATOM 5322 N N . VAL A 1 753 ? 2.783 -14.268 9.044 1.00 95.94 753 VAL A N 1
ATOM 5323 C CA . VAL A 1 753 ? 2.380 -13.199 8.119 1.00 95.94 753 VAL A CA 1
ATOM 5324 C C . VAL A 1 753 ? 3.531 -12.216 7.900 1.00 95.94 753 VAL A C 1
ATOM 5326 O O . VAL A 1 753 ? 3.797 -11.833 6.765 1.00 95.94 753 VAL A O 1
ATOM 5329 N N . LYS A 1 754 ? 4.289 -11.857 8.950 1.00 95.81 754 LYS A N 1
ATOM 5330 C CA . LYS A 1 754 ? 5.491 -11.014 8.806 1.00 95.81 754 LYS A CA 1
ATOM 5331 C C . LYS A 1 754 ? 6.506 -11.605 7.827 1.00 95.81 754 LYS A C 1
ATOM 5333 O O . LYS A 1 754 ? 7.028 -10.865 6.994 1.00 95.81 754 LYS A O 1
ATOM 5338 N N . GLN A 1 755 ? 6.781 -12.906 7.913 1.00 94.94 755 GLN A N 1
ATOM 5339 C CA . GLN A 1 755 ? 7.707 -13.571 6.995 1.00 94.94 755 GLN A CA 1
ATOM 5340 C C . GLN A 1 755 ? 7.160 -13.603 5.567 1.00 94.94 755 GLN A C 1
ATOM 5342 O O . GLN A 1 755 ? 7.866 -13.205 4.647 1.00 94.94 755 GLN A O 1
ATOM 5347 N N . GLU A 1 756 ? 5.892 -13.980 5.380 1.00 95.31 756 GLU A N 1
ATOM 5348 C CA . GLU A 1 756 ? 5.232 -13.975 4.065 1.00 95.31 756 GLU A CA 1
ATOM 5349 C C . GLU A 1 756 ? 5.305 -12.599 3.390 1.00 95.31 756 GLU A C 1
ATOM 5351 O O . GLU A 1 756 ? 5.670 -12.497 2.221 1.00 95.31 756 GLU A O 1
ATOM 5356 N N . LEU A 1 757 ? 5.038 -11.522 4.136 1.00 95.38 757 LEU A N 1
ATOM 5357 C CA . LEU A 1 757 ? 5.144 -10.158 3.619 1.00 95.38 757 LEU A CA 1
ATOM 5358 C C . LEU A 1 757 ? 6.590 -9.763 3.285 1.00 95.38 757 LEU A C 1
ATOM 5360 O O . LEU A 1 757 ? 6.796 -9.035 2.320 1.00 95.38 757 LEU A O 1
ATOM 5364 N N . LYS A 1 758 ? 7.592 -10.243 4.034 1.00 94.25 758 LYS A N 1
ATOM 5365 C CA . LYS A 1 758 ? 9.015 -9.980 3.748 1.00 94.25 758 LYS A CA 1
ATOM 5366 C C . LYS A 1 758 ? 9.563 -10.763 2.544 1.00 94.25 758 LYS A C 1
ATOM 5368 O O . LYS A 1 758 ? 10.609 -10.380 2.024 1.00 94.25 758 LYS A O 1
ATOM 5373 N N . TYR A 1 759 ? 8.881 -11.818 2.088 1.00 93.19 759 TYR A N 1
ATOM 5374 C CA . TYR A 1 759 ? 9.222 -12.536 0.848 1.00 93.19 759 TYR A CA 1
ATOM 5375 C C . TYR A 1 759 ? 8.700 -11.851 -0.424 1.00 93.19 759 TYR A C 1
ATOM 5377 O O . TYR A 1 759 ? 9.160 -12.157 -1.524 1.00 93.19 759 TYR A O 1
ATOM 5385 N N . GLU A 1 760 ? 7.751 -10.926 -0.292 1.00 94.31 760 GLU A N 1
ATOM 5386 C CA . GLU A 1 760 ? 7.228 -10.136 -1.409 1.00 94.31 760 GLU A CA 1
ATOM 5387 C C . GLU A 1 760 ? 8.255 -9.096 -1.900 1.00 94.31 760 GLU A C 1
ATOM 5389 O O . GLU A 1 760 ? 9.122 -8.663 -1.131 1.00 94.31 760 GLU A O 1
ATOM 5394 N N . PRO A 1 761 ? 8.179 -8.672 -3.176 1.00 94.12 761 PRO A N 1
ATOM 5395 C CA . PRO A 1 761 ? 9.154 -7.760 -3.758 1.00 94.12 761 PRO A CA 1
ATOM 5396 C C . PRO A 1 761 ? 9.119 -6.376 -3.108 1.00 94.12 761 PRO A C 1
ATOM 5398 O O . PRO A 1 761 ? 8.077 -5.870 -2.694 1.00 94.12 761 PRO A O 1
ATOM 5401 N N . VAL A 1 762 ? 10.270 -5.713 -3.102 1.00 93.88 762 VAL A N 1
ATOM 5402 C CA . VAL A 1 762 ? 10.378 -4.307 -2.704 1.00 93.88 762 VAL A CA 1
ATOM 5403 C C . VAL A 1 762 ? 10.200 -3.423 -3.922 1.00 93.88 762 VAL A C 1
ATOM 5405 O O . VAL A 1 762 ? 10.643 -3.761 -5.020 1.00 93.88 762 VAL A O 1
ATOM 5408 N N . TYR A 1 763 ? 9.577 -2.266 -3.723 1.00 95.75 763 TYR A N 1
ATOM 5409 C CA . TYR A 1 763 ? 9.382 -1.296 -4.783 1.00 95.75 763 TYR A CA 1
ATOM 5410 C C . TYR A 1 763 ? 10.181 -0.019 -4.538 1.00 95.75 763 TYR A C 1
ATOM 5412 O O . TYR A 1 763 ? 10.357 0.406 -3.395 1.00 95.75 763 TYR A O 1
ATOM 5420 N N . LEU A 1 764 ? 10.627 0.613 -5.622 1.00 96.06 764 LEU A N 1
ATOM 5421 C CA . LEU A 1 764 ? 11.295 1.912 -5.603 1.00 96.06 764 LEU A CA 1
ATOM 5422 C C . LEU A 1 764 ? 10.527 2.927 -6.444 1.00 96.06 764 LEU A C 1
ATOM 5424 O O . LEU A 1 764 ? 10.109 2.618 -7.556 1.00 96.06 764 LEU A O 1
ATOM 5428 N N . VAL A 1 765 ? 10.375 4.147 -5.932 1.00 95.25 765 VAL A N 1
ATOM 5429 C CA . VAL A 1 765 ? 9.750 5.271 -6.646 1.00 95.25 765 VAL A CA 1
ATOM 5430 C C . VAL A 1 765 ? 10.767 6.396 -6.877 1.00 95.25 765 VAL A C 1
ATOM 5432 O O . VAL A 1 765 ? 11.607 6.626 -6.001 1.00 95.25 765 VAL A O 1
ATOM 5435 N N . PRO A 1 766 ? 10.713 7.109 -8.018 1.00 93.00 766 PRO A N 1
ATOM 5436 C CA . PRO A 1 766 ? 11.673 8.154 -8.373 1.00 93.00 766 PRO A CA 1
ATOM 5437 C C . PRO A 1 766 ? 11.397 9.425 -7.562 1.00 93.00 766 PRO A C 1
ATOM 5439 O O . PRO A 1 766 ? 10.739 10.355 -8.025 1.00 93.00 766 PRO A O 1
ATOM 5442 N N . LYS A 1 767 ? 11.847 9.449 -6.306 1.00 89.69 767 LYS A N 1
ATOM 5443 C CA . LYS A 1 767 ? 11.667 10.576 -5.390 1.00 89.69 767 LYS A CA 1
ATOM 5444 C C . LYS A 1 767 ? 13.014 11.027 -4.853 1.00 89.69 767 LYS A C 1
ATOM 5446 O O . LYS A 1 767 ? 13.686 10.269 -4.159 1.00 89.69 767 LYS A O 1
ATOM 5451 N N . HIS A 1 768 ? 13.329 12.291 -5.115 1.00 84.31 768 HIS A N 1
ATOM 5452 C CA . HIS A 1 768 ? 14.594 12.877 -4.709 1.00 84.31 768 HIS A CA 1
ATOM 5453 C C . HIS A 1 768 ? 14.694 13.042 -3.189 1.00 84.31 768 HIS A C 1
ATOM 5455 O O . HIS A 1 768 ? 13.804 13.636 -2.566 1.00 84.31 768 HIS A O 1
ATOM 5461 N N . ALA A 1 769 ? 15.783 12.538 -2.610 1.00 81.81 769 ALA A N 1
ATOM 5462 C CA . ALA A 1 769 ? 16.170 12.838 -1.239 1.00 81.81 769 ALA A CA 1
ATOM 5463 C C . ALA A 1 769 ? 16.440 14.343 -1.091 1.00 81.81 769 ALA A C 1
ATOM 5465 O O . ALA A 1 769 ? 16.909 15.004 -2.026 1.00 81.81 769 ALA A O 1
ATOM 5466 N N . LYS A 1 770 ? 16.119 14.880 0.086 1.00 75.94 770 LYS A N 1
ATOM 5467 C CA . LYS A 1 770 ? 16.343 16.285 0.429 1.00 75.94 770 LYS A CA 1
ATOM 5468 C C . LYS A 1 770 ? 17.398 16.371 1.514 1.00 75.94 770 LYS A C 1
ATOM 5470 O O . LYS A 1 770 ? 17.263 15.713 2.538 1.00 75.94 770 LYS A O 1
ATOM 5475 N N . GLU A 1 771 ? 18.384 17.225 1.296 1.00 66.25 771 GLU A N 1
ATOM 5476 C CA . GLU A 1 771 ? 19.374 17.612 2.295 1.00 66.25 771 GLU A CA 1
ATOM 5477 C C . GLU A 1 771 ? 19.268 19.134 2.451 1.00 66.25 771 GLU A C 1
ATOM 5479 O O . GLU A 1 771 ? 19.676 19.910 1.583 1.00 66.25 771 GLU A O 1
ATOM 5484 N N . GLY A 1 772 ? 18.548 19.573 3.488 1.00 63.97 772 GLY A N 1
ATOM 5485 C CA . GLY A 1 772 ? 18.099 20.961 3.605 1.00 63.97 772 GLY A CA 1
ATOM 5486 C C . GLY A 1 772 ? 17.196 21.380 2.433 1.00 63.97 772 GLY A C 1
ATOM 5487 O O . GLY A 1 772 ? 16.114 20.823 2.229 1.00 63.97 772 GLY A O 1
ATOM 5488 N N . ARG A 1 773 ? 17.629 22.382 1.654 1.00 60.97 773 ARG A N 1
ATOM 5489 C CA . ARG A 1 773 ? 16.921 22.861 0.447 1.00 60.97 773 ARG A CA 1
ATOM 5490 C C . ARG A 1 773 ? 17.405 22.198 -0.852 1.00 60.97 773 ARG A C 1
ATOM 5492 O O . ARG A 1 773 ? 16.790 22.420 -1.893 1.00 60.97 773 ARG A O 1
ATOM 5499 N N . ILE A 1 774 ? 18.473 21.399 -0.805 1.00 67.38 774 ILE A N 1
ATOM 5500 C CA . ILE A 1 774 ? 19.115 20.815 -1.987 1.00 67.38 774 ILE A CA 1
ATOM 5501 C C . ILE A 1 774 ? 18.501 19.443 -2.278 1.00 67.38 774 ILE A C 1
ATOM 5503 O O . ILE A 1 774 ? 18.327 18.609 -1.385 1.00 67.38 774 ILE A O 1
ATOM 5507 N N . PHE A 1 775 ? 18.167 19.205 -3.545 1.00 67.12 775 PHE A N 1
ATOM 5508 C CA . PHE A 1 775 ? 17.719 17.900 -4.017 1.00 67.12 775 PHE A CA 1
ATOM 5509 C C . PHE A 1 775 ? 18.920 17.064 -4.448 1.00 67.12 775 PHE A C 1
ATOM 5511 O O . PHE A 1 775 ? 19.671 17.467 -5.336 1.00 67.12 775 PHE A O 1
ATOM 5518 N N . ARG A 1 776 ? 19.064 15.864 -3.879 1.00 69.69 776 ARG A N 1
ATOM 5519 C CA . ARG A 1 776 ? 20.001 14.873 -4.412 1.00 69.69 776 ARG A CA 1
ATOM 5520 C C . ARG A 1 776 ? 19.366 14.205 -5.632 1.00 69.69 776 ARG A C 1
ATOM 5522 O O . ARG A 1 776 ? 18.427 13.407 -5.510 1.00 69.69 776 ARG A O 1
ATOM 5529 N N . ALA A 1 777 ? 19.868 14.565 -6.810 1.00 69.50 777 ALA A N 1
ATOM 5530 C CA . ALA A 1 777 ? 19.484 13.950 -8.075 1.00 69.50 777 ALA A CA 1
ATOM 5531 C C . ALA A 1 777 ? 19.757 12.433 -8.060 1.00 69.50 777 ALA A C 1
ATOM 5533 O O . ALA A 1 777 ? 20.584 11.941 -7.293 1.00 69.50 777 ALA A O 1
ATOM 5534 N N . GLU A 1 778 ? 19.030 11.696 -8.900 1.00 85.12 778 GLU A N 1
ATOM 5535 C CA . GLU A 1 778 ? 19.239 10.253 -9.133 1.00 85.12 778 GLU A CA 1
ATOM 5536 C C . GLU A 1 778 ? 19.057 9.344 -7.912 1.00 85.12 778 GLU A C 1
ATOM 5538 O O . GLU A 1 778 ? 19.708 8.310 -7.755 1.00 85.12 778 GLU A O 1
ATOM 5543 N N . THR A 1 779 ? 18.121 9.726 -7.046 1.00 92.19 779 THR A N 1
ATOM 5544 C CA . THR A 1 779 ? 17.759 8.965 -5.853 1.00 92.19 779 THR A CA 1
ATOM 5545 C C . THR A 1 779 ? 16.357 8.374 -5.976 1.00 92.19 779 THR A C 1
ATOM 5547 O O . THR A 1 779 ? 15.443 8.951 -6.569 1.00 92.19 779 THR A O 1
ATOM 5550 N N . TRP A 1 780 ? 16.211 7.184 -5.408 1.00 94.19 780 TRP A N 1
ATOM 5551 C CA . TRP A 1 780 ? 15.004 6.375 -5.408 1.00 94.19 780 TRP A CA 1
ATOM 5552 C C . TRP A 1 780 ? 14.560 6.144 -3.970 1.00 94.19 780 TRP A C 1
ATOM 5554 O O . TRP A 1 780 ? 15.390 5.864 -3.110 1.00 94.19 780 TRP A O 1
ATOM 5564 N N . ARG A 1 781 ? 13.260 6.218 -3.690 1.00 95.06 781 ARG A N 1
ATOM 5565 C CA . ARG A 1 781 ? 12.717 5.966 -2.348 1.00 95.06 781 ARG A CA 1
ATOM 5566 C C . ARG A 1 781 ? 12.043 4.604 -2.288 1.00 95.06 781 ARG A C 1
ATOM 5568 O O . ARG A 1 781 ? 11.282 4.265 -3.195 1.00 95.06 781 ARG A O 1
ATOM 5575 N N . LEU A 1 782 ? 12.243 3.872 -1.196 1.00 95.38 782 LEU A N 1
ATOM 5576 C CA . LEU A 1 782 ? 11.478 2.659 -0.906 1.00 95.38 782 LEU A CA 1
ATOM 5577 C C . LEU A 1 782 ? 9.967 2.932 -0.866 1.00 95.38 782 LEU A C 1
ATOM 5579 O O . LEU A 1 782 ? 9.507 3.976 -0.394 1.00 95.38 782 LEU A O 1
ATOM 5583 N N . SER A 1 783 ? 9.194 1.970 -1.361 1.00 94.75 783 SER A N 1
ATOM 5584 C CA . SER A 1 783 ? 7.737 1.973 -1.311 1.00 94.75 783 SER A CA 1
ATOM 5585 C C . SER A 1 783 ? 7.203 0.606 -0.892 1.00 94.75 783 SER A C 1
ATOM 5587 O O . SER A 1 783 ? 7.513 -0.421 -1.499 1.00 94.75 783 SER A O 1
ATOM 5589 N N . PHE A 1 784 ? 6.348 0.611 0.132 1.00 95.00 784 PHE A N 1
ATOM 5590 C CA . PHE A 1 784 ? 5.687 -0.574 0.680 1.00 95.00 784 PHE A CA 1
ATOM 5591 C C . PHE A 1 784 ? 4.168 -0.521 0.499 1.00 95.00 784 PHE A C 1
ATOM 5593 O O . PHE A 1 784 ? 3.449 -1.280 1.141 1.00 95.00 784 PHE A O 1
ATOM 5600 N N . SER A 1 785 ? 3.655 0.310 -0.415 1.00 92.19 785 SER A N 1
ATOM 5601 C CA . SER A 1 785 ? 2.208 0.530 -0.581 1.00 92.19 785 SER A CA 1
ATOM 5602 C C . SER A 1 785 ? 1.417 -0.759 -0.843 1.00 92.19 785 SER A C 1
ATOM 5604 O O . SER A 1 785 ? 0.281 -0.901 -0.400 1.00 92.19 785 SER A O 1
ATOM 5606 N N . HIS A 1 786 ? 2.017 -1.740 -1.521 1.00 92.31 786 HIS A N 1
ATOM 5607 C CA . HIS A 1 786 ? 1.400 -3.052 -1.722 1.00 92.31 786 HIS A CA 1
ATOM 5608 C C . HIS A 1 786 ? 1.310 -3.883 -0.423 1.00 92.31 786 HIS A C 1
ATOM 5610 O O . HIS A 1 786 ? 0.320 -4.585 -0.222 1.00 92.31 786 HIS A O 1
ATOM 5616 N N . ILE A 1 787 ? 2.295 -3.776 0.477 1.00 94.88 787 ILE A N 1
ATOM 5617 C CA . ILE A 1 787 ? 2.275 -4.410 1.804 1.00 94.88 787 ILE A CA 1
ATOM 5618 C C . ILE A 1 787 ? 1.300 -3.685 2.724 1.00 94.88 787 ILE A C 1
ATOM 5620 O O . ILE A 1 787 ? 0.494 -4.335 3.380 1.00 94.88 787 ILE A O 1
ATOM 5624 N N . GLU A 1 788 ? 1.311 -2.352 2.730 1.00 94.25 788 GLU A N 1
ATOM 5625 C CA . GLU A 1 788 ? 0.331 -1.543 3.463 1.00 94.25 788 GLU A CA 1
ATOM 5626 C C . GLU A 1 788 ? -1.094 -1.938 3.085 1.00 94.25 788 GLU A C 1
ATOM 5628 O O . GLU A 1 788 ? -1.922 -2.169 3.964 1.00 94.25 788 GLU A O 1
ATOM 5633 N N . LYS A 1 789 ? -1.371 -2.103 1.785 1.00 91.88 789 LYS A N 1
ATOM 5634 C CA . LYS A 1 789 ? -2.665 -2.598 1.316 1.00 91.88 789 LYS A CA 1
ATOM 5635 C C . LYS A 1 789 ? -2.993 -3.974 1.888 1.00 91.88 789 LYS A C 1
ATOM 5637 O O . LYS A 1 789 ? -4.130 -4.184 2.311 1.00 91.88 789 LYS A O 1
ATOM 5642 N N . LYS A 1 790 ? -2.044 -4.916 1.894 1.00 93.69 790 LYS A N 1
ATOM 5643 C CA . LYS A 1 790 ? -2.261 -6.257 2.462 1.00 93.69 790 LYS A CA 1
ATOM 5644 C C . LYS A 1 790 ? -2.566 -6.190 3.957 1.00 93.69 790 LYS A C 1
ATOM 5646 O O . LYS A 1 790 ? -3.523 -6.829 4.382 1.00 93.69 790 LYS A O 1
ATOM 5651 N N . ILE A 1 791 ? -1.833 -5.378 4.716 1.00 95.00 791 ILE A N 1
ATOM 5652 C CA . ILE A 1 791 ? -2.066 -5.156 6.151 1.00 95.00 791 ILE A CA 1
ATOM 5653 C C . ILE A 1 791 ? -3.446 -4.537 6.380 1.00 95.00 791 ILE A C 1
ATOM 5655 O O . ILE A 1 791 ? -4.224 -5.029 7.181 1.00 95.00 791 ILE A O 1
ATOM 5659 N N . LEU A 1 792 ? -3.811 -3.501 5.627 1.00 92.94 792 LEU A N 1
ATOM 5660 C CA . LEU A 1 792 ? -5.119 -2.859 5.761 1.00 92.94 792 LEU A CA 1
ATOM 5661 C C . LEU A 1 792 ? -6.272 -3.758 5.299 1.00 92.94 792 LEU A C 1
ATOM 5663 O O . LEU A 1 792 ? -7.400 -3.621 5.773 1.00 92.94 792 LEU A O 1
ATOM 5667 N N . SER A 1 793 ? -6.027 -4.682 4.374 1.00 91.38 793 SER A N 1
ATOM 5668 C CA . SER A 1 793 ? -7.023 -5.676 3.959 1.00 91.38 793 SER A CA 1
ATOM 5669 C C . SER A 1 793 ? -7.189 -6.782 5.002 1.00 91.38 793 SER A C 1
ATOM 5671 O O . SER A 1 793 ? -8.302 -7.258 5.176 1.00 91.38 793 SER A O 1
ATOM 5673 N N . ASN A 1 794 ? -6.124 -7.106 5.741 1.00 93.31 794 ASN A N 1
ATOM 5674 C CA . ASN A 1 794 ? -6.070 -8.144 6.772 1.00 93.31 794 ASN A CA 1
ATOM 5675 C C . ASN A 1 794 ? -5.638 -7.520 8.109 1.00 93.31 794 ASN A C 1
ATOM 5677 O O . ASN A 1 794 ? -4.565 -7.814 8.623 1.00 93.31 794 ASN A O 1
ATOM 5681 N N . HIS A 1 795 ? -6.435 -6.577 8.613 1.00 93.88 795 HIS A N 1
ATOM 5682 C CA . HIS A 1 795 ? -6.059 -5.703 9.732 1.00 93.88 795 HIS A CA 1
ATOM 5683 C C . HIS A 1 795 ? -6.476 -6.241 11.107 1.00 93.88 795 HIS A C 1
ATOM 5685 O O . HIS A 1 795 ? -6.213 -5.593 12.117 1.00 93.88 795 HIS A O 1
ATOM 5691 N N . GLY A 1 796 ? -7.196 -7.358 11.161 1.00 93.31 796 GLY A N 1
ATOM 5692 C CA . GLY A 1 796 ? -7.589 -7.965 12.425 1.00 93.31 796 GLY A CA 1
ATOM 5693 C C . GLY A 1 796 ? -6.537 -8.916 12.960 1.00 93.31 796 GLY A C 1
ATOM 5694 O O . GLY A 1 796 ? -5.798 -9.519 12.184 1.00 93.31 796 GLY A O 1
ATOM 5695 N N . HIS A 1 797 ? -6.523 -9.082 14.279 1.00 91.69 797 HIS A N 1
ATOM 5696 C CA . HIS A 1 797 ? -5.826 -10.209 14.891 1.00 91.69 797 HIS A CA 1
ATOM 5697 C C . HIS A 1 797 ? -6.527 -11.524 14.519 1.00 91.69 797 HIS A C 1
ATOM 5699 O O . HIS A 1 797 ? -5.884 -12.491 14.104 1.00 91.69 797 HIS A O 1
ATOM 5705 N N . SER A 1 798 ? -7.865 -11.538 14.549 1.00 92.44 798 SER A N 1
ATOM 5706 C CA . SER A 1 798 ? -8.646 -12.612 13.950 1.00 92.44 798 SER A CA 1
ATOM 5707 C C . SER A 1 798 ? -8.641 -12.507 12.428 1.00 92.44 798 SER A C 1
ATOM 5709 O O . SER A 1 798 ? -8.900 -11.452 11.842 1.00 92.44 798 SER A O 1
ATOM 5711 N N . LYS A 1 799 ? -8.470 -13.656 11.770 1.00 91.81 799 LYS A N 1
ATOM 5712 C CA . LYS A 1 799 ? -8.569 -13.777 10.308 1.00 91.81 799 LYS A CA 1
ATOM 5713 C C . LYS A 1 799 ? -9.958 -13.431 9.775 1.00 91.81 799 LYS A C 1
ATOM 5715 O O . LYS A 1 799 ? -10.077 -13.082 8.612 1.00 91.81 799 LYS A O 1
ATOM 5720 N N . THR A 1 800 ? -10.995 -13.515 10.610 1.00 92.44 800 THR A N 1
ATOM 5721 C CA . THR A 1 800 ? -12.374 -13.210 10.207 1.00 92.44 800 THR A CA 1
ATOM 5722 C C . THR A 1 800 ? -12.755 -11.748 10.443 1.00 92.44 800 THR A C 1
ATOM 5724 O O . THR A 1 800 ? -13.889 -11.369 10.158 1.00 92.44 800 THR A O 1
ATOM 5727 N N . CYS A 1 801 ? -11.866 -10.911 10.987 1.00 94.69 801 CYS A N 1
ATOM 5728 C CA . CYS A 1 801 ? -12.174 -9.517 11.298 1.00 94.69 801 CYS A CA 1
ATOM 5729 C C . CYS A 1 801 ? -12.673 -8.765 10.057 1.00 94.69 801 CYS A C 1
ATOM 5731 O O . CYS A 1 801 ? -12.021 -8.718 9.015 1.00 94.69 801 CYS A O 1
ATOM 5733 N N . CYS A 1 802 ? -13.861 -8.176 10.173 1.00 92.31 802 CYS A N 1
ATOM 5734 C CA . CYS A 1 802 ? -14.565 -7.493 9.094 1.00 92.31 802 CYS A CA 1
ATOM 5735 C C . CYS A 1 802 ? -14.943 -8.334 7.856 1.00 92.31 802 CYS A C 1
ATOM 5737 O O . CYS A 1 802 ? -15.443 -7.748 6.887 1.00 92.31 802 CYS A O 1
ATOM 5739 N N . GLU A 1 803 ? -14.819 -9.664 7.881 1.00 92.00 803 GLU A N 1
ATOM 5740 C CA . GLU A 1 803 ? -15.404 -10.547 6.860 1.00 92.00 803 GLU A CA 1
ATOM 5741 C C . GLU A 1 803 ? -16.942 -10.599 6.964 1.00 92.00 803 GLU A C 1
ATOM 5743 O O . GLU A 1 803 ? -17.546 -10.049 7.886 1.00 92.00 803 GLU A O 1
ATOM 5748 N N . SER A 1 804 ? -17.611 -11.255 6.010 1.00 86.50 804 SER A N 1
ATOM 5749 C CA . SER A 1 804 ? -19.077 -11.391 5.994 1.00 86.50 804 SER A CA 1
ATOM 5750 C C . SER A 1 804 ? -19.643 -12.112 7.222 1.00 86.50 804 SER A C 1
ATOM 5752 O O . SER A 1 804 ? -20.744 -11.783 7.651 1.00 86.50 804 SER A O 1
ATOM 5754 N N . ASN A 1 805 ? -18.889 -13.064 7.782 1.00 84.25 805 ASN A N 1
ATOM 5755 C CA . ASN A 1 805 ? -19.295 -13.873 8.938 1.00 84.25 805 ASN A CA 1
ATOM 5756 C C . ASN A 1 805 ? -18.526 -13.506 10.219 1.00 84.25 805 ASN A C 1
ATOM 5758 O O . ASN A 1 805 ? -18.597 -14.241 11.199 1.00 84.25 805 ASN A O 1
ATOM 5762 N N . GLY A 1 806 ? -17.743 -12.426 10.202 1.00 86.00 806 GLY A N 1
ATOM 5763 C CA . GLY A 1 806 ? -16.925 -12.023 11.340 1.00 86.00 806 GLY A CA 1
ATOM 5764 C C . GLY A 1 806 ? -17.376 -10.716 11.974 1.00 86.00 806 GLY A C 1
ATOM 5765 O O . GLY A 1 806 ? -18.163 -9.955 11.409 1.00 86.00 806 GLY A O 1
ATOM 5766 N N . VAL A 1 807 ? -16.849 -10.452 13.169 1.00 90.56 807 VAL A N 1
ATOM 5767 C CA . VAL A 1 807 ? -17.135 -9.225 13.917 1.00 90.56 807 VAL A CA 1
ATOM 5768 C C . VAL A 1 807 ? -16.519 -8.028 13.188 1.00 90.56 807 VAL A C 1
ATOM 5770 O O . VAL A 1 807 ? -15.377 -8.078 12.720 1.00 90.56 807 VAL A O 1
ATOM 5773 N N . LYS A 1 808 ? -17.300 -6.954 13.045 1.00 93.12 808 LYS A N 1
ATOM 5774 C CA . LYS A 1 808 ? -16.838 -5.688 12.466 1.00 93.12 808 LYS A CA 1
ATOM 5775 C C . LYS A 1 808 ? -16.046 -4.909 13.515 1.00 93.12 808 LYS A C 1
ATOM 5777 O O . LYS A 1 808 ? -16.483 -4.797 14.655 1.00 93.12 808 LYS A O 1
ATOM 5782 N N . CYS A 1 809 ? -14.925 -4.332 13.102 1.00 95.31 809 CYS A N 1
ATOM 5783 C CA . CYS A 1 809 ? -14.127 -3.418 13.915 1.00 95.31 809 CYS A CA 1
ATOM 5784 C C . CYS A 1 809 ? -14.192 -1.996 13.333 1.00 95.31 809 CYS A C 1
ATOM 5786 O O . CYS A 1 809 ? -14.691 -1.812 12.225 1.00 95.31 809 CYS A O 1
ATOM 5788 N N . CYS A 1 810 ? -13.688 -1.002 14.065 1.00 95.44 810 CYS A N 1
ATOM 5789 C CA . CYS A 1 810 ? -13.647 0.403 13.650 1.00 95.44 810 CYS A CA 1
ATOM 5790 C C . CYS A 1 810 ? -12.269 0.875 13.145 1.00 95.44 810 CYS A C 1
ATOM 5792 O O . CYS A 1 810 ? -12.061 2.071 12.945 1.00 95.44 810 CYS A O 1
ATOM 5794 N N . ARG A 1 811 ? -11.304 -0.029 12.920 1.00 96.12 811 ARG A N 1
ATOM 5795 C CA . ARG A 1 811 ? -9.930 0.322 12.500 1.00 96.12 811 ARG A CA 1
ATOM 5796 C C . ARG A 1 811 ? -9.899 1.226 11.260 1.00 96.12 811 ARG A C 1
ATOM 5798 O O . ARG A 1 811 ? -9.239 2.265 11.251 1.00 96.12 811 ARG A O 1
ATOM 5805 N N . LYS A 1 812 ? -10.618 0.853 10.197 1.00 93.56 812 LYS A N 1
ATOM 5806 C CA . LYS A 1 812 ? -10.632 1.633 8.945 1.00 93.56 812 LYS A CA 1
ATOM 5807 C C . LYS A 1 812 ? -11.414 2.933 9.093 1.00 93.56 812 LYS A C 1
ATOM 5809 O O . LYS A 1 812 ? -11.052 3.930 8.476 1.00 93.56 812 LYS A O 1
ATOM 5814 N N . GLU A 1 813 ? -12.472 2.914 9.887 1.00 92.88 813 GLU A N 1
ATOM 5815 C CA . GLU A 1 813 ? -13.333 4.041 10.215 1.00 92.88 813 GLU A CA 1
ATOM 5816 C C . GLU A 1 813 ? -12.530 5.123 10.949 1.00 92.88 813 GLU A C 1
ATOM 5818 O O . GLU A 1 813 ? -12.503 6.267 10.497 1.00 92.88 813 GLU A O 1
ATOM 5823 N N . CYS A 1 814 ? -11.765 4.754 11.982 1.00 95.81 814 CYS A N 1
ATOM 5824 C CA . CYS A 1 814 ? -10.849 5.661 12.676 1.00 95.81 814 CYS A CA 1
ATOM 5825 C C . CYS A 1 814 ? -9.808 6.257 11.719 1.00 95.81 814 CYS A C 1
ATOM 5827 O O . CYS A 1 814 ? -9.581 7.466 11.726 1.00 95.81 814 CYS A O 1
ATOM 5829 N N . LEU A 1 815 ? -9.206 5.443 10.844 1.00 95.19 815 LEU A N 1
ATOM 5830 C CA . LEU A 1 815 ? -8.237 5.936 9.863 1.00 95.19 815 LEU A CA 1
ATOM 5831 C C . LEU A 1 815 ? -8.865 6.927 8.864 1.00 95.19 815 LEU A C 1
ATOM 5833 O O . LEU A 1 815 ? -8.224 7.913 8.498 1.00 95.19 815 LEU A O 1
ATOM 5837 N N . LYS A 1 816 ? -10.109 6.699 8.426 1.00 91.88 816 LYS A N 1
ATOM 5838 C CA . LYS A 1 816 ? -10.841 7.636 7.555 1.00 91.88 816 LYS A CA 1
ATOM 5839 C C . LYS A 1 816 ? -11.102 8.965 8.257 1.00 91.88 816 LYS A C 1
ATOM 5841 O O . LYS A 1 816 ? -10.784 9.999 7.678 1.00 91.88 816 LYS A O 1
ATOM 5846 N N . LEU A 1 817 ? -11.599 8.932 9.494 1.00 93.62 817 LEU A N 1
ATOM 5847 C CA . LEU A 1 817 ? -11.840 10.135 10.298 1.00 93.62 817 LEU A CA 1
ATOM 5848 C C . LEU A 1 817 ? -10.546 10.920 10.538 1.00 93.62 817 LEU A C 1
ATOM 5850 O O . LEU A 1 817 ? -10.516 12.126 10.324 1.00 93.62 817 LEU A O 1
ATOM 5854 N N . MET A 1 818 ? -9.446 10.243 10.886 1.00 95.50 818 MET A N 1
ATOM 5855 C CA . MET A 1 818 ? -8.147 10.894 11.100 1.00 95.50 818 MET A CA 1
ATOM 5856 C C . MET A 1 818 ? -7.617 11.565 9.829 1.00 95.50 818 MET A C 1
ATOM 5858 O O . MET A 1 818 ? -7.054 12.659 9.879 1.00 95.50 818 MET A O 1
ATOM 5862 N N . LYS A 1 819 ? -7.782 10.914 8.671 1.00 92.94 819 LYS A N 1
ATOM 5863 C CA . LYS A 1 819 ? -7.403 11.503 7.381 1.00 92.94 819 LYS A CA 1
ATOM 5864 C C . LYS A 1 819 ? -8.275 12.713 7.049 1.00 92.94 819 LYS A C 1
ATOM 5866 O O . LYS A 1 819 ? -7.733 13.711 6.588 1.00 92.94 819 LYS A O 1
ATOM 5871 N N . HIS A 1 820 ? -9.580 12.621 7.303 1.00 92.12 820 HIS A N 1
ATOM 5872 C CA . HIS A 1 820 ? -10.522 13.701 7.036 1.00 92.12 820 HIS A CA 1
ATOM 5873 C C . HIS A 1 820 ? -10.268 14.916 7.933 1.00 92.12 820 HIS A C 1
ATOM 5875 O O . HIS A 1 820 ? -10.235 16.038 7.439 1.00 92.12 820 HIS A O 1
ATOM 5881 N N . LEU A 1 821 ? -9.969 14.690 9.217 1.00 94.25 821 LEU A N 1
ATOM 5882 C CA . LEU A 1 821 ? -9.542 15.736 10.147 1.00 94.25 821 LEU A CA 1
ATOM 5883 C C . LEU A 1 821 ? -8.321 16.488 9.605 1.00 94.25 821 LEU A C 1
ATOM 5885 O O . LEU A 1 821 ? -8.335 17.711 9.514 1.00 94.25 821 LEU A O 1
ATOM 5889 N N . LEU A 1 822 ? -7.275 15.762 9.193 1.00 94.25 822 LEU A N 1
ATOM 5890 C CA . LEU A 1 822 ? -6.074 16.396 8.649 1.00 94.25 822 LEU A CA 1
ATOM 5891 C C . LEU A 1 822 ? -6.361 17.172 7.353 1.00 94.25 822 LEU A C 1
ATOM 5893 O O . LEU A 1 822 ? -5.801 18.245 7.157 1.00 94.25 822 LEU A O 1
ATOM 5897 N N . GLU A 1 823 ? -7.202 16.643 6.467 1.00 91.12 823 GLU A N 1
ATOM 5898 C CA . GLU A 1 823 ? -7.604 17.308 5.220 1.00 91.12 823 GLU A CA 1
ATOM 5899 C C . GLU A 1 823 ? -8.332 18.629 5.494 1.00 91.12 823 GLU A C 1
ATOM 5901 O O . GLU A 1 823 ? -7.944 19.668 4.959 1.00 91.12 823 GLU A O 1
ATOM 5906 N N . LYS A 1 824 ? -9.322 18.609 6.390 1.00 91.25 824 LYS A N 1
ATOM 5907 C CA . LYS A 1 824 ? -10.077 19.794 6.806 1.00 91.25 824 LYS A CA 1
ATOM 5908 C C . LYS A 1 824 ? -9.184 20.843 7.476 1.00 91.25 824 LYS A C 1
ATOM 5910 O O . LYS A 1 824 ? -9.248 22.016 7.115 1.00 91.25 824 LYS A O 1
ATOM 5915 N N . LEU A 1 825 ? -8.284 20.426 8.369 1.00 92.94 825 LEU A N 1
ATOM 5916 C CA . LEU A 1 825 ? -7.307 21.329 8.986 1.00 92.94 825 LEU A CA 1
ATOM 5917 C C . LEU A 1 825 ? -6.351 21.933 7.950 1.00 92.94 825 LEU A C 1
ATOM 5919 O O . LEU A 1 825 ? -6.094 23.131 7.976 1.00 92.94 825 LEU A O 1
ATOM 5923 N N . LYS A 1 826 ? -5.852 21.145 6.992 1.00 92.12 826 LYS A N 1
ATOM 5924 C CA . LYS A 1 826 ? -5.015 21.682 5.908 1.00 92.12 826 LYS A CA 1
ATOM 5925 C C . LYS A 1 826 ? -5.764 22.717 5.071 1.00 92.12 826 LYS A C 1
ATOM 5927 O O . LYS A 1 826 ? -5.172 23.736 4.744 1.00 92.12 826 LYS A O 1
ATOM 5932 N N . LYS A 1 827 ? -7.047 22.481 4.778 1.00 91.00 827 LYS A N 1
ATOM 5933 C CA . LYS A 1 827 ? -7.901 23.429 4.050 1.00 91.00 827 LYS A CA 1
ATOM 5934 C C . LYS A 1 827 ? -8.112 24.732 4.834 1.00 91.00 827 LYS A C 1
ATOM 5936 O O . LYS A 1 827 ? -7.997 25.808 4.263 1.00 91.00 827 LYS A O 1
ATOM 5941 N N . LYS A 1 828 ? -8.335 24.650 6.152 1.00 89.50 828 LYS A N 1
ATOM 5942 C CA . LYS A 1 828 ? -8.460 25.820 7.047 1.00 89.50 828 LYS A CA 1
ATOM 5943 C C . LYS A 1 828 ? -7.216 26.724 7.020 1.00 89.50 828 LYS A C 1
ATOM 5945 O O . LYS A 1 828 ? -7.349 27.937 7.135 1.00 89.50 828 LYS A O 1
ATOM 5950 N N . PHE A 1 829 ? -6.028 26.141 6.839 1.00 87.00 829 PHE A N 1
ATOM 5951 C CA . PHE A 1 829 ? -4.739 26.849 6.839 1.00 87.00 829 PHE A CA 1
ATOM 5952 C C . PHE A 1 829 ? -4.058 26.927 5.465 1.00 87.00 829 PHE A C 1
ATOM 5954 O O . PHE A 1 829 ? -2.841 27.121 5.381 1.00 87.00 829 PHE A O 1
ATOM 5961 N N . GLU A 1 830 ? -4.819 26.763 4.381 1.00 85.38 830 GLU A N 1
ATOM 5962 C CA . GLU A 1 830 ? -4.277 26.695 3.020 1.00 85.38 830 GLU A CA 1
ATOM 5963 C C . GLU A 1 830 ? -3.490 27.966 2.654 1.00 85.38 830 GLU A C 1
ATOM 5965 O O . GLU A 1 830 ? -2.405 27.884 2.080 1.00 85.38 830 GLU A O 1
ATOM 5970 N N . ALA A 1 831 ? -3.959 29.138 3.096 1.00 83.62 831 ALA A N 1
ATOM 5971 C CA . ALA A 1 831 ? -3.290 30.416 2.853 1.00 83.62 831 ALA A CA 1
ATOM 5972 C C . ALA A 1 831 ? -1.947 30.563 3.594 1.00 83.62 831 ALA A C 1
ATOM 5974 O O . ALA A 1 831 ? -1.037 31.223 3.096 1.00 83.62 831 ALA A O 1
ATOM 5975 N N . GLN A 1 832 ? -1.798 29.967 4.783 1.00 83.38 832 GLN A N 1
ATOM 5976 C CA . GLN A 1 832 ? -0.574 30.095 5.581 1.00 83.38 832 GLN A CA 1
ATOM 5977 C C . GLN A 1 832 ? 0.478 29.037 5.232 1.00 83.38 832 GLN A C 1
ATOM 5979 O O . GLN A 1 832 ? 1.616 29.155 5.686 1.00 83.38 832 GLN A O 1
ATOM 5984 N N . THR A 1 833 ? 0.139 27.993 4.462 1.00 83.75 833 THR A N 1
ATOM 5985 C CA . THR A 1 833 ? 1.021 26.865 4.060 1.00 83.75 833 THR A CA 1
ATOM 5986 C C . THR A 1 833 ? 1.709 26.122 5.221 1.00 83.75 833 THR A C 1
ATOM 5988 O O . THR A 1 833 ? 2.516 25.209 5.028 1.00 83.75 833 THR A O 1
ATOM 5991 N N . VAL A 1 834 ? 1.373 26.472 6.469 1.00 89.69 834 VAL A N 1
ATOM 5992 C CA . VAL A 1 834 ? 2.035 25.997 7.692 1.00 89.69 834 VAL A CA 1
ATOM 5993 C C . VAL A 1 834 ? 1.865 24.486 7.873 1.00 89.69 834 VAL A C 1
ATOM 5995 O O . VAL A 1 834 ? 2.741 23.825 8.438 1.00 89.69 834 VAL A O 1
ATOM 5998 N N . LEU A 1 835 ? 0.773 23.930 7.332 1.00 91.44 835 LEU A N 1
ATOM 5999 C CA . LEU A 1 835 ? 0.433 22.510 7.389 1.00 91.44 835 LEU A CA 1
ATOM 6000 C C . LEU A 1 835 ? 0.767 21.735 6.098 1.00 91.44 835 LEU A C 1
ATOM 6002 O O . LEU A 1 835 ? 0.458 20.544 5.997 1.00 91.44 835 LEU A O 1
ATOM 6006 N N . ASP A 1 836 ? 1.427 22.347 5.110 1.00 88.12 836 ASP A N 1
ATOM 6007 C CA . ASP A 1 836 ? 1.679 21.730 3.795 1.00 88.12 836 ASP A CA 1
ATOM 6008 C C . ASP A 1 836 ? 2.558 20.487 3.863 1.00 88.12 836 ASP A C 1
ATOM 6010 O O . ASP A 1 836 ? 2.371 19.540 3.097 1.00 88.12 836 ASP A O 1
ATOM 6014 N N . LYS A 1 837 ? 3.495 20.457 4.816 1.00 90.00 837 LYS A N 1
ATOM 6015 C CA . LYS A 1 837 ? 4.390 19.312 5.018 1.00 90.00 837 LYS A CA 1
ATOM 6016 C C . LYS A 1 837 ? 3.667 18.084 5.560 1.00 90.00 837 LYS A C 1
ATOM 6018 O O . LYS A 1 837 ? 4.164 16.975 5.375 1.00 90.00 837 LYS A O 1
ATOM 6023 N N . PHE A 1 838 ? 2.506 18.245 6.198 1.00 93.06 838 PHE A N 1
ATOM 6024 C CA . PHE A 1 838 ? 1.728 17.107 6.667 1.00 93.06 838 PHE A CA 1
ATOM 6025 C C . PHE A 1 838 ? 0.956 16.464 5.519 1.00 93.06 838 PHE A C 1
ATOM 6027 O O . PHE A 1 838 ? 0.345 17.141 4.692 1.00 93.06 838 PHE A O 1
ATOM 6034 N N . CYS A 1 839 ? 0.965 15.134 5.486 1.00 90.38 839 CYS A N 1
ATOM 6035 C CA . CYS A 1 839 ? 0.250 14.352 4.491 1.00 90.38 839 CYS A CA 1
ATOM 6036 C C . CYS A 1 839 ? -0.439 13.146 5.136 1.00 90.38 839 CYS A C 1
ATOM 6038 O O . CYS A 1 839 ? -0.137 12.756 6.267 1.00 90.38 839 CYS A O 1
ATOM 6040 N N . SER A 1 840 ? -1.334 12.514 4.378 1.00 90.62 840 SER A N 1
ATOM 6041 C CA . SER A 1 840 ? -2.087 11.330 4.805 1.00 90.62 840 SER A CA 1
ATOM 6042 C C . SER A 1 840 ? -1.198 10.144 5.207 1.00 90.62 840 SER A C 1
ATOM 6044 O O . SER A 1 840 ? -1.623 9.299 5.994 1.00 90.62 840 SER A O 1
ATOM 6046 N N . TYR A 1 841 ? 0.051 10.092 4.729 1.00 93.19 841 TYR A N 1
ATOM 6047 C CA . TYR A 1 841 ? 1.007 9.053 5.110 1.00 93.19 841 TYR A CA 1
ATOM 6048 C C . TYR A 1 841 ? 1.469 9.163 6.573 1.00 93.19 841 TYR A C 1
ATOM 6050 O O . TYR A 1 841 ? 1.726 8.135 7.199 1.00 93.19 841 TYR A O 1
ATOM 6058 N N . HIS A 1 842 ? 1.511 10.371 7.156 1.00 96.69 842 HIS A N 1
ATOM 6059 C CA . HIS A 1 842 ? 1.796 10.540 8.588 1.00 96.69 842 HIS A CA 1
ATOM 6060 C C . HIS A 1 842 ? 0.690 9.914 9.440 1.00 96.69 842 HIS A C 1
ATOM 6062 O O . HIS A 1 842 ? 0.969 9.145 10.356 1.00 96.69 842 HIS A O 1
ATOM 6068 N N . ILE A 1 843 ? -0.567 10.168 9.067 1.00 96.75 843 ILE A N 1
ATOM 6069 C CA . ILE A 1 843 ? -1.738 9.576 9.719 1.00 96.75 843 ILE A CA 1
ATOM 6070 C C . ILE A 1 843 ? -1.716 8.053 9.588 1.00 96.75 843 ILE A C 1
ATOM 6072 O O . ILE A 1 843 ? -1.852 7.345 10.581 1.00 96.75 843 ILE A O 1
ATOM 6076 N N . LYS A 1 844 ? -1.482 7.539 8.373 1.00 95.75 844 LYS A N 1
ATOM 6077 C CA . LYS A 1 844 ? -1.410 6.095 8.118 1.00 95.75 844 LYS A CA 1
ATOM 6078 C C . LYS A 1 844 ? -0.297 5.430 8.933 1.00 95.75 844 LYS A C 1
ATOM 6080 O O . LYS A 1 844 ? -0.526 4.385 9.528 1.00 95.75 844 LYS A O 1
ATOM 6085 N N . THR A 1 845 ? 0.888 6.036 8.994 1.00 97.62 845 THR A N 1
ATOM 6086 C CA . THR A 1 845 ? 2.024 5.500 9.760 1.00 97.62 845 THR A CA 1
ATOM 6087 C C . THR A 1 845 ? 1.728 5.482 11.258 1.00 97.62 845 THR A C 1
ATOM 6089 O O . THR A 1 845 ? 1.975 4.473 11.915 1.00 97.62 845 THR A O 1
ATOM 6092 N N . ALA A 1 846 ? 1.159 6.563 11.801 1.00 98.19 846 ALA A N 1
ATOM 6093 C CA . ALA A 1 846 ? 0.766 6.619 13.206 1.00 98.19 846 ALA A CA 1
ATOM 6094 C C . ALA A 1 846 ? -0.291 5.554 13.528 1.00 98.19 846 ALA A C 1
ATOM 6096 O O . ALA A 1 846 ? -0.157 4.819 14.500 1.00 98.19 846 ALA A O 1
ATOM 6097 N N . PHE A 1 847 ? -1.285 5.407 12.654 1.00 97.81 847 PHE A N 1
ATOM 6098 C CA . PHE A 1 847 ? -2.325 4.397 12.780 1.00 97.81 847 PHE A CA 1
ATOM 6099 C C . PHE A 1 847 ? -1.779 2.960 12.748 1.00 97.81 847 PHE A C 1
ATOM 6101 O O . PHE A 1 847 ? -2.164 2.145 13.583 1.00 97.81 847 PHE A O 1
ATOM 6108 N N . LEU A 1 848 ? -0.862 2.640 11.827 1.00 97.88 848 LEU A N 1
ATOM 6109 C CA . LEU A 1 848 ? -0.236 1.313 11.758 1.00 97.88 848 LEU A CA 1
ATOM 6110 C C . LEU A 1 848 ? 0.577 0.999 13.020 1.00 97.88 848 LEU A C 1
ATOM 6112 O O . LEU A 1 848 ? 0.484 -0.110 13.543 1.00 97.88 848 LEU A O 1
ATOM 6116 N N . ASN A 1 849 ? 1.333 1.974 13.536 1.00 97.62 849 ASN A N 1
ATOM 6117 C CA . ASN A 1 849 ? 2.043 1.816 14.804 1.00 97.62 849 ASN A CA 1
ATOM 6118 C C . ASN A 1 849 ? 1.067 1.611 15.975 1.00 97.62 849 ASN A C 1
ATOM 6120 O O . ASN A 1 849 ? 1.303 0.744 16.811 1.00 97.62 849 ASN A O 1
ATOM 6124 N N . LEU A 1 850 ? -0.049 2.346 16.017 1.00 97.69 850 LEU A N 1
ATOM 6125 C CA . LEU A 1 850 ? -1.067 2.167 17.051 1.00 97.69 850 LEU A CA 1
ATOM 6126 C C . LEU A 1 850 ? -1.735 0.787 16.970 1.00 97.69 850 LEU A C 1
ATOM 6128 O O . LEU A 1 850 ? -1.899 0.149 18.002 1.00 97.69 850 LEU A O 1
ATOM 6132 N N . CYS A 1 851 ? -2.045 0.280 15.773 1.00 97.38 851 CYS A N 1
ATOM 6133 C CA . CYS A 1 851 ? -2.565 -1.084 15.601 1.00 97.38 851 CYS A CA 1
ATOM 6134 C C . CYS A 1 851 ? -1.568 -2.151 16.078 1.00 97.38 851 CYS A C 1
ATOM 6136 O O . CYS A 1 851 ? -1.971 -3.152 16.654 1.00 97.38 851 CYS A O 1
ATOM 6138 N N . ALA A 1 852 ? -0.265 -1.936 15.878 1.00 96.44 852 ALA A N 1
ATOM 6139 C CA . ALA A 1 852 ? 0.762 -2.832 16.407 1.00 96.44 852 ALA A CA 1
ATOM 6140 C C . ALA A 1 852 ? 0.865 -2.791 17.946 1.00 96.44 852 ALA A C 1
ATOM 6142 O O . ALA A 1 852 ? 1.222 -3.795 18.562 1.00 96.44 852 ALA A O 1
ATOM 6143 N N . ILE A 1 853 ? 0.556 -1.645 18.567 1.00 95.94 853 ILE A N 1
ATOM 6144 C CA . ILE A 1 853 ? 0.497 -1.476 20.030 1.00 95.94 853 ILE A CA 1
ATOM 6145 C C . ILE A 1 853 ? -0.808 -2.053 20.606 1.00 95.94 853 ILE A C 1
ATOM 6147 O O . ILE A 1 853 ? -0.793 -2.609 21.702 1.00 95.94 853 ILE A O 1
ATOM 6151 N N . GLN A 1 854 ? -1.916 -1.935 19.870 1.00 96.19 854 GLN A N 1
ATOM 6152 C CA . GLN A 1 854 ? -3.256 -2.413 20.224 1.00 96.19 854 GLN A CA 1
ATOM 6153 C C . GLN A 1 854 ? -3.717 -3.494 19.228 1.00 96.19 854 GLN A C 1
ATOM 6155 O O . GLN A 1 854 ? -4.530 -3.209 18.336 1.00 96.19 854 GLN A O 1
ATOM 6160 N N . PRO A 1 855 ? -3.151 -4.712 19.322 1.00 96.06 855 PRO A N 1
ATOM 6161 C CA . PRO A 1 855 ? -3.349 -5.753 18.322 1.00 96.06 855 PRO A CA 1
ATOM 6162 C C . PRO A 1 855 ? -4.746 -6.372 18.356 1.00 96.06 855 PRO A C 1
ATOM 6164 O O . PRO A 1 855 ? -5.241 -6.778 17.307 1.00 96.06 855 PRO A O 1
ATOM 6167 N N . GLU A 1 856 ? -5.391 -6.440 19.520 1.00 95.69 856 GLU A N 1
ATOM 6168 C CA . GLU A 1 856 ? -6.599 -7.243 19.707 1.00 95.69 856 GLU A CA 1
ATOM 6169 C C . GLU A 1 856 ? -7.833 -6.601 19.067 1.00 95.69 856 GLU A C 1
ATOM 6171 O O . GLU A 1 856 ? -7.995 -5.383 19.050 1.00 95.69 856 GLU A O 1
ATOM 6176 N N . ASP A 1 857 ? -8.722 -7.418 18.498 1.00 94.75 857 ASP A N 1
ATOM 6177 C CA . ASP A 1 857 ? -9.906 -6.919 17.783 1.00 94.75 857 ASP A CA 1
ATOM 6178 C C . ASP A 1 857 ? -10.955 -6.285 18.709 1.00 94.75 857 ASP A C 1
ATOM 6180 O O . ASP A 1 857 ? -11.705 -5.406 18.281 1.00 94.75 857 ASP A O 1
ATOM 6184 N N . ASP A 1 858 ? -10.980 -6.681 19.980 1.00 94.44 858 ASP A N 1
ATOM 6185 C CA . ASP A 1 858 ? -11.852 -6.127 21.019 1.00 94.44 858 ASP A CA 1
ATOM 6186 C C . ASP A 1 858 ? -11.482 -4.688 21.423 1.00 94.44 858 ASP A C 1
ATOM 6188 O O . ASP A 1 858 ? -12.344 -3.909 21.827 1.00 94.44 858 ASP A O 1
ATOM 6192 N N . GLN A 1 859 ? -10.227 -4.285 21.222 1.00 95.69 859 GLN A N 1
ATOM 6193 C CA . GLN A 1 859 ? -9.769 -2.906 21.411 1.00 95.69 859 GLN A CA 1
ATOM 6194 C C . GLN A 1 859 ? -10.286 -1.962 20.314 1.00 95.69 859 GLN A C 1
ATOM 6196 O O . GLN A 1 859 ? -10.182 -0.741 20.444 1.00 95.69 859 GLN A O 1
ATOM 6201 N N . TRP A 1 860 ? -10.855 -2.522 19.242 1.00 97.25 860 TRP A N 1
ATOM 6202 C CA . TRP A 1 860 ? -11.338 -1.804 18.065 1.00 97.25 860 TRP A CA 1
ATOM 6203 C C . TRP A 1 860 ? -12.803 -2.120 17.752 1.00 97.25 860 TRP A C 1
ATOM 6205 O O . TRP A 1 860 ? -13.202 -2.120 16.586 1.00 97.25 860 TRP A O 1
ATOM 6215 N N . GLN A 1 861 ? -13.630 -2.401 18.760 1.00 94.69 861 GLN A N 1
ATOM 6216 C CA . GLN A 1 861 ? -15.053 -2.678 18.546 1.00 94.69 861 GLN A CA 1
ATOM 6217 C C . GLN A 1 861 ? -15.767 -1.497 17.879 1.00 94.69 861 GLN A C 1
ATOM 6219 O O . GLN A 1 861 ? -15.532 -0.328 18.191 1.00 94.69 861 GLN A O 1
ATOM 6224 N N . LEU A 1 862 ? -16.698 -1.792 16.969 1.00 91.69 862 LEU A N 1
ATOM 6225 C CA . LEU A 1 862 ? -17.458 -0.756 16.259 1.00 91.69 862 LEU A CA 1
ATOM 6226 C C . LEU A 1 862 ? -18.370 0.071 17.194 1.00 91.69 862 LEU A C 1
ATOM 6228 O O . LEU A 1 862 ? -18.696 1.226 16.902 1.00 91.69 862 LEU A O 1
ATOM 6232 N N . SER A 1 863 ? -18.766 -0.496 18.339 1.00 91.44 863 SER A N 1
ATOM 6233 C CA . SER A 1 863 ? -19.492 0.204 19.411 1.00 91.44 863 SER A CA 1
ATOM 6234 C C . SER A 1 863 ? -18.675 1.313 20.079 1.00 91.44 863 SER A C 1
ATOM 6236 O O . SER A 1 863 ? -19.256 2.255 20.625 1.00 91.44 863 SER A O 1
ATOM 6238 N N . ASP A 1 864 ? -17.348 1.213 19.995 1.00 93.50 864 ASP A N 1
ATOM 6239 C CA . ASP A 1 864 ? -16.379 2.043 20.710 1.00 93.50 864 ASP A CA 1
ATOM 6240 C C . ASP A 1 864 ? -15.680 3.042 19.780 1.00 93.50 864 ASP A C 1
ATOM 6242 O O . ASP A 1 864 ? -14.666 3.627 20.151 1.00 93.50 864 ASP A O 1
ATOM 6246 N N . LEU A 1 865 ? -16.232 3.260 18.579 1.00 94.44 865 LEU A N 1
ATOM 6247 C CA . LEU A 1 865 ? -15.663 4.110 17.527 1.00 94.44 865 LEU A CA 1
ATOM 6248 C C . LEU A 1 865 ? -15.103 5.443 18.049 1.00 94.44 865 LEU A C 1
ATOM 6250 O O . LEU A 1 865 ? -14.001 5.819 17.664 1.00 94.44 865 LEU A O 1
ATOM 6254 N N . GLU A 1 866 ? -15.833 6.147 18.917 1.00 93.12 866 GLU A N 1
ATOM 6255 C CA . GLU A 1 866 ? -15.387 7.428 19.483 1.00 93.12 866 GLU A CA 1
ATOM 6256 C C . GLU A 1 866 ? -14.123 7.283 20.324 1.00 93.12 866 GLU A C 1
ATOM 6258 O O . GLU A 1 866 ? -13.163 8.020 20.126 1.00 93.12 866 GLU A O 1
ATOM 6263 N N . ARG A 1 867 ? -14.097 6.291 21.222 1.00 95.44 867 ARG A N 1
ATOM 6264 C CA . ARG A 1 867 ? -12.939 5.993 22.068 1.00 95.44 867 ARG A CA 1
ATOM 6265 C C . ARG A 1 867 ? -11.744 5.570 21.218 1.00 95.44 867 ARG A C 1
ATOM 6267 O O . ARG A 1 867 ? -10.630 6.022 21.453 1.00 95.44 867 ARG A O 1
ATOM 6274 N N . CYS A 1 868 ? -11.961 4.724 20.214 1.00 97.12 868 CYS A N 1
ATOM 6275 C CA . CYS A 1 868 ? -10.901 4.271 19.315 1.00 97.12 868 CYS A CA 1
ATOM 6276 C C . CYS A 1 868 ? -10.357 5.418 18.445 1.00 97.12 868 CYS A C 1
ATOM 6278 O O . CYS A 1 868 ? -9.148 5.505 18.220 1.00 97.12 868 CYS A O 1
ATOM 6280 N N . PHE A 1 869 ? -11.223 6.326 17.984 1.00 97.25 869 PHE A N 1
ATOM 6281 C CA . PHE A 1 869 ? -10.815 7.531 17.263 1.00 97.25 869 PHE A CA 1
ATOM 6282 C C . PHE A 1 869 ? -10.026 8.487 18.167 1.00 97.25 869 PHE A C 1
ATOM 6284 O O . PHE A 1 869 ? -8.951 8.940 17.778 1.00 97.25 869 PHE A O 1
ATOM 6291 N N . ASP A 1 870 ? -10.490 8.712 19.395 1.00 96.94 870 ASP A N 1
ATOM 6292 C CA . ASP A 1 870 ? -9.780 9.522 20.382 1.00 96.94 870 ASP A CA 1
ATOM 6293 C C . ASP A 1 870 ? -8.392 8.946 20.708 1.00 96.94 870 ASP A C 1
ATOM 6295 O O . ASP A 1 870 ? -7.399 9.671 20.692 1.00 96.94 870 ASP A O 1
ATOM 6299 N N . ASN A 1 871 ? -8.278 7.623 20.867 1.00 97.69 871 ASN A N 1
ATOM 6300 C CA . ASN A 1 871 ? -6.991 6.937 21.029 1.00 97.69 871 ASN A CA 1
ATOM 6301 C C . ASN A 1 871 ? -6.035 7.198 19.849 1.00 97.69 871 ASN A C 1
ATOM 6303 O O . ASN A 1 871 ? -4.837 7.408 20.061 1.00 97.69 871 ASN A O 1
ATOM 6307 N N . CYS A 1 872 ? -6.548 7.225 18.611 1.00 98.12 872 CYS A N 1
ATOM 6308 C CA . CYS A 1 872 ? -5.754 7.583 17.430 1.00 98.12 872 CYS A CA 1
ATOM 6309 C C . CYS A 1 872 ? -5.229 9.022 17.514 1.00 98.12 872 CYS A C 1
ATOM 6311 O O . CYS A 1 872 ? -4.065 9.268 17.187 1.00 98.12 872 CYS A O 1
ATOM 6313 N N . ILE A 1 873 ? -6.059 9.960 17.977 1.00 98.19 873 ILE A N 1
ATOM 6314 C CA . ILE A 1 873 ? -5.676 11.365 18.158 1.00 98.19 873 ILE A CA 1
ATOM 6315 C C . ILE A 1 873 ? -4.632 11.505 19.259 1.00 98.19 873 ILE A C 1
ATOM 6317 O O . ILE A 1 873 ? -3.599 12.134 19.037 1.00 98.19 873 ILE A O 1
ATOM 6321 N N . VAL A 1 874 ? -4.862 10.898 20.424 1.00 98.38 874 VAL A N 1
ATOM 6322 C CA . VAL A 1 874 ? -3.935 10.938 21.563 1.00 98.38 874 VAL A CA 1
ATOM 6323 C C . VAL A 1 874 ? -2.569 10.394 21.163 1.00 98.38 874 VAL A C 1
ATOM 6325 O O . VAL A 1 874 ? -1.548 11.027 21.442 1.00 98.38 874 VAL A O 1
ATOM 6328 N N . TYR A 1 875 ? -2.538 9.260 20.462 1.00 98.56 875 TYR A N 1
ATOM 6329 C CA . TYR A 1 875 ? -1.292 8.688 19.965 1.00 98.56 875 TYR A CA 1
ATOM 6330 C C . TYR A 1 875 ? -0.597 9.618 18.960 1.00 98.56 875 TYR A C 1
ATOM 6332 O O . TYR A 1 875 ? 0.604 9.868 19.065 1.00 98.56 875 TYR A O 1
ATOM 6340 N N . PHE A 1 876 ? -1.345 10.199 18.017 1.00 98.56 876 PHE A N 1
ATOM 6341 C CA . PHE A 1 876 ? -0.781 11.126 17.036 1.00 98.56 876 PHE A CA 1
ATOM 6342 C C . PHE A 1 876 ? -0.233 12.411 17.683 1.00 98.56 876 PHE A C 1
ATOM 6344 O O . PHE A 1 876 ? 0.875 12.840 17.353 1.00 98.56 876 PHE A O 1
ATOM 6351 N N . LEU A 1 877 ? -0.944 12.981 18.661 1.00 98.44 877 LEU A N 1
ATOM 6352 C CA . LEU A 1 877 ? -0.471 14.100 19.481 1.00 98.44 877 LEU A CA 1
ATOM 6353 C C . LEU A 1 877 ? 0.800 13.732 20.254 1.00 98.44 877 LEU A C 1
ATOM 6355 O O . LEU A 1 877 ? 1.730 14.534 20.325 1.00 98.44 877 LEU A O 1
ATOM 6359 N N . GLN A 1 878 ? 0.888 12.514 20.796 1.00 98.38 878 GLN A N 1
ATOM 6360 C CA . GLN A 1 878 ? 2.101 12.036 21.458 1.00 98.38 878 GLN A CA 1
ATOM 6361 C C . GLN A 1 878 ? 3.291 11.989 20.486 1.00 98.38 878 GLN A C 1
ATOM 6363 O O . GLN A 1 878 ? 4.378 12.452 20.842 1.00 98.38 878 GLN A O 1
ATOM 6368 N N . CYS A 1 879 ? 3.094 11.488 19.262 1.00 98.38 879 CYS A N 1
ATOM 6369 C CA . CYS A 1 879 ? 4.114 11.503 18.211 1.00 98.38 879 CYS A CA 1
ATOM 6370 C C . CYS A 1 879 ? 4.558 12.930 17.858 1.00 98.38 879 CYS A C 1
ATOM 6372 O O . CYS A 1 879 ? 5.759 13.185 17.745 1.00 98.38 879 CYS A O 1
ATOM 6374 N N . LEU A 1 880 ? 3.613 13.866 17.717 1.00 98.00 880 LEU A N 1
ATOM 6375 C CA . LEU A 1 880 ? 3.896 15.276 17.435 1.00 98.00 880 LEU A CA 1
ATOM 6376 C C . LEU A 1 880 ? 4.708 15.925 18.565 1.00 98.00 880 LEU A C 1
ATOM 6378 O O . LEU A 1 880 ? 5.770 16.488 18.303 1.00 98.00 880 LEU A O 1
ATOM 6382 N N . ARG A 1 881 ? 4.270 15.783 19.823 1.00 98.00 881 ARG A N 1
ATOM 6383 C CA . ARG A 1 881 ? 4.948 16.353 21.004 1.00 98.00 881 ARG A CA 1
ATOM 6384 C C . ARG A 1 881 ? 6.364 15.808 21.180 1.00 98.00 881 ARG A C 1
ATOM 6386 O O . ARG A 1 881 ? 7.284 16.567 21.460 1.00 98.00 881 ARG A O 1
ATOM 6393 N N . LYS A 1 882 ? 6.558 14.502 20.960 1.00 97.44 882 LYS A N 1
ATOM 6394 C CA . LYS A 1 882 ? 7.887 13.866 20.980 1.00 97.44 882 LYS A CA 1
ATOM 6395 C C . LYS A 1 882 ? 8.723 14.173 19.735 1.00 97.44 882 LYS A C 1
ATOM 6397 O O . LYS A 1 882 ? 9.901 13.835 19.711 1.00 97.44 882 LYS A O 1
ATOM 6402 N N . ARG A 1 883 ? 8.124 14.763 18.692 1.00 96.88 883 ARG A N 1
ATOM 6403 C CA . ARG A 1 883 ? 8.706 14.914 17.345 1.00 96.88 883 ARG A CA 1
ATOM 6404 C C . ARG A 1 883 ? 9.255 13.594 16.797 1.00 96.88 883 ARG A C 1
ATOM 6406 O O . ARG A 1 883 ? 10.312 13.532 16.166 1.00 96.88 883 ARG A O 1
ATOM 6413 N N . GLN A 1 884 ? 8.529 12.516 17.070 1.00 96.69 884 GLN A N 1
ATOM 6414 C CA . GLN A 1 884 ? 8.919 11.157 16.723 1.00 96.69 884 GLN A CA 1
ATOM 6415 C C . GLN A 1 884 ? 7.734 10.415 16.121 1.00 96.69 884 GLN A C 1
ATOM 6417 O O . GLN A 1 884 ? 6.786 10.040 16.811 1.00 96.69 884 GLN A O 1
ATOM 6422 N N . LEU A 1 885 ? 7.829 10.172 14.817 1.00 97.56 885 LEU A N 1
ATOM 6423 C CA . LEU A 1 885 ? 6.954 9.276 14.081 1.00 97.56 885 LEU A CA 1
ATOM 6424 C C . LEU A 1 885 ? 7.826 8.374 13.210 1.00 97.56 885 LEU A C 1
ATOM 6426 O O . LEU A 1 885 ? 8.193 8.726 12.089 1.00 97.56 885 LEU A O 1
ATOM 6430 N N . ILE A 1 886 ? 8.193 7.219 13.758 1.00 96.25 886 ILE A N 1
ATOM 6431 C CA . ILE A 1 886 ? 9.052 6.256 13.070 1.00 96.25 886 ILE A CA 1
ATOM 6432 C C . ILE A 1 886 ? 8.282 5.603 11.922 1.00 96.25 886 ILE A C 1
ATOM 6434 O O . ILE A 1 886 ? 7.143 5.155 12.085 1.00 96.25 886 ILE A O 1
ATOM 6438 N N . HIS A 1 887 ? 8.917 5.551 10.754 1.00 97.44 887 HIS A N 1
ATOM 6439 C CA . HIS A 1 887 ? 8.389 4.892 9.573 1.00 97.44 887 HIS A CA 1
ATOM 6440 C C . H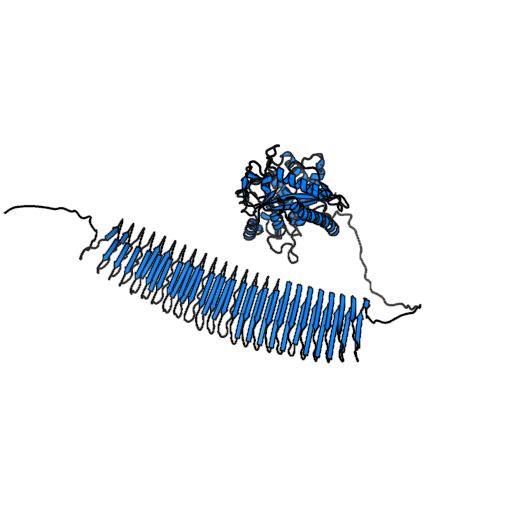IS A 1 887 ? 8.152 3.403 9.855 1.00 97.44 887 HIS A C 1
ATOM 6442 O O . HIS A 1 887 ? 9.060 2.679 10.257 1.00 97.44 887 HIS A O 1
ATOM 6448 N N . PHE A 1 888 ? 6.942 2.913 9.576 1.00 97.75 888 PHE A N 1
ATOM 6449 C CA . PHE A 1 888 ? 6.504 1.577 10.001 1.00 97.75 888 PHE A CA 1
ATOM 6450 C C . PHE A 1 888 ? 7.404 0.426 9.507 1.00 97.75 888 PHE A C 1
ATOM 6452 O O . PHE A 1 888 ? 7.591 -0.577 10.192 1.00 97.75 888 PHE A O 1
ATOM 6459 N N . PHE A 1 889 ? 7.996 0.577 8.319 1.00 97.31 889 PHE A N 1
ATOM 6460 C CA . PHE A 1 889 ? 8.881 -0.424 7.707 1.00 97.31 889 PHE A CA 1
ATOM 6461 C C . PHE A 1 889 ? 10.379 -0.141 7.888 1.00 97.31 889 PHE A C 1
ATOM 6463 O O . PHE A 1 889 ? 11.184 -1.022 7.606 1.00 97.31 889 PHE A O 1
ATOM 6470 N N . ILE A 1 890 ? 10.766 1.070 8.305 1.00 96.31 890 ILE A N 1
ATOM 6471 C CA . ILE A 1 890 ? 12.166 1.529 8.327 1.00 96.31 890 ILE A CA 1
ATOM 6472 C C . ILE A 1 890 ? 12.403 2.199 9.677 1.00 96.31 890 ILE A C 1
ATOM 6474 O O . ILE A 1 890 ? 12.085 3.371 9.865 1.00 96.31 890 ILE A O 1
ATOM 6478 N N . SER A 1 891 ? 12.940 1.448 10.635 1.00 92.94 891 SER A N 1
ATOM 6479 C CA . SER A 1 891 ? 13.038 1.894 12.031 1.00 92.94 891 SER A CA 1
ATOM 6480 C C . SER A 1 891 ? 13.964 3.097 12.233 1.00 92.94 891 SER A C 1
ATOM 6482 O O . SER A 1 891 ? 13.829 3.816 13.217 1.00 92.94 891 SER A O 1
ATOM 6484 N N . THR A 1 892 ? 14.909 3.315 11.317 1.00 92.31 892 THR A N 1
ATOM 6485 C CA . THR A 1 892 ? 15.851 4.444 11.335 1.00 92.31 892 THR A CA 1
ATOM 6486 C C . THR A 1 892 ? 15.243 5.739 10.802 1.00 92.31 892 THR A C 1
ATOM 6488 O O . THR A 1 892 ? 15.792 6.812 11.043 1.00 92.31 892 THR A O 1
ATOM 6491 N N . TYR A 1 893 ? 14.104 5.679 10.102 1.00 94.69 893 TYR A N 1
ATOM 6492 C CA . TYR A 1 893 ? 13.538 6.849 9.443 1.00 94.69 893 TYR A CA 1
ATOM 6493 C C . TYR A 1 893 ? 12.436 7.506 10.283 1.00 94.69 893 TYR A C 1
ATOM 6495 O O . TYR A 1 893 ? 11.314 7.005 10.365 1.00 94.69 893 TYR A O 1
ATOM 6503 N N . ASN A 1 894 ? 12.739 8.661 10.883 1.00 95.31 894 ASN A N 1
ATOM 6504 C CA . ASN A 1 894 ? 11.761 9.486 11.596 1.00 95.31 894 ASN A CA 1
ATOM 6505 C C . ASN A 1 894 ? 11.107 10.513 10.653 1.00 95.31 894 ASN A C 1
ATOM 6507 O O . ASN A 1 894 ? 11.767 11.428 10.165 1.00 95.31 894 ASN A O 1
ATOM 6511 N N . LEU A 1 895 ? 9.793 10.404 10.452 1.00 95.31 895 LEU A N 1
ATOM 6512 C CA . LEU A 1 895 ? 9.009 11.298 9.592 1.00 95.31 895 LEU A CA 1
ATOM 6513 C C . LEU A 1 895 ? 8.795 12.694 10.199 1.00 95.31 895 LEU A C 1
ATOM 6515 O O . LEU A 1 895 ? 8.519 13.640 9.466 1.00 95.31 895 LEU A O 1
ATOM 6519 N N . PHE A 1 896 ? 8.931 12.834 11.521 1.00 96.12 896 PHE A N 1
ATOM 6520 C CA . PHE A 1 896 ? 8.828 14.108 12.247 1.00 96.12 896 PHE A CA 1
ATOM 6521 C C . PHE A 1 896 ? 10.191 14.664 12.667 1.00 96.12 896 PHE A C 1
ATOM 6523 O O . PHE A 1 896 ? 10.268 15.506 13.566 1.00 96.12 896 PHE A O 1
ATOM 6530 N N . SER A 1 897 ? 11.271 14.211 12.020 1.00 92.12 897 SER A N 1
ATOM 6531 C CA . SER A 1 897 ? 12.594 14.761 12.291 1.00 92.12 897 SER A CA 1
ATOM 6532 C C . SER A 1 897 ? 12.650 16.264 11.967 1.00 92.12 897 SER A C 1
ATOM 6534 O O . SER A 1 897 ? 11.873 16.756 11.135 1.00 92.12 897 SER A O 1
ATOM 6536 N N . PRO A 1 898 ? 13.569 17.014 12.602 1.00 89.50 898 PRO A N 1
ATOM 6537 C CA . PRO A 1 898 ? 13.704 18.449 12.369 1.00 89.50 898 PRO A CA 1
ATOM 6538 C C . PRO A 1 898 ? 13.944 18.847 10.915 1.00 89.50 898 PRO A C 1
ATOM 6540 O O . PRO A 1 898 ? 13.453 19.893 10.498 1.00 89.50 898 PRO A O 1
ATOM 6543 N N . ASP A 1 899 ? 14.608 17.989 10.144 1.00 84.88 899 ASP A N 1
ATOM 6544 C CA . ASP A 1 899 ? 14.889 18.227 8.726 1.00 84.88 899 ASP A CA 1
ATOM 6545 C C . ASP A 1 899 ? 13.656 18.038 7.830 1.00 84.88 899 ASP A C 1
ATOM 6547 O O . ASP A 1 899 ? 13.611 18.548 6.710 1.00 84.88 899 ASP A O 1
ATOM 6551 N N . GLN A 1 900 ? 12.646 17.295 8.298 1.00 86.06 900 GLN A N 1
ATOM 6552 C CA . GLN A 1 900 ? 11.422 17.030 7.538 1.00 86.06 900 GLN A CA 1
ATOM 6553 C C . GLN A 1 900 ? 10.321 18.048 7.849 1.00 86.06 900 GLN A C 1
ATOM 6555 O O . GLN A 1 900 ? 9.652 18.528 6.928 1.00 86.06 900 GLN A O 1
ATOM 6560 N N . ILE A 1 901 ? 10.117 18.373 9.134 1.00 91.56 901 ILE A N 1
ATOM 6561 C CA . ILE A 1 901 ? 9.039 19.265 9.584 1.00 91.56 901 ILE A CA 1
ATOM 6562 C C . ILE A 1 901 ? 9.550 20.250 10.642 1.00 91.56 901 ILE A C 1
ATOM 6564 O O . ILE A 1 901 ? 10.063 19.868 11.701 1.00 91.56 901 ILE A O 1
ATOM 6568 N N . ALA A 1 902 ? 9.337 21.538 10.363 1.00 92.75 902 ALA A N 1
ATOM 6569 C CA . ALA A 1 902 ? 9.664 22.632 11.267 1.00 92.75 902 ALA A CA 1
ATOM 6570 C C . ALA A 1 902 ? 8.893 22.520 12.592 1.00 92.75 902 ALA A C 1
ATOM 6572 O O . ALA A 1 902 ? 7.735 22.095 12.633 1.00 92.75 902 ALA A O 1
ATOM 6573 N N . LYS A 1 903 ? 9.533 22.941 13.689 1.00 94.62 903 LYS A N 1
ATOM 6574 C CA . LYS A 1 903 ? 8.938 22.889 15.033 1.00 94.62 903 LYS A CA 1
ATOM 6575 C C . LYS A 1 903 ? 7.638 23.699 15.114 1.00 94.62 903 LYS A C 1
ATOM 6577 O O . LYS A 1 903 ? 6.660 23.213 15.669 1.00 94.62 903 LYS A O 1
ATOM 6582 N N . THR A 1 904 ? 7.609 24.872 14.487 1.00 94.44 904 THR A N 1
ATOM 6583 C CA . THR A 1 904 ? 6.442 25.767 14.437 1.00 94.44 904 THR A CA 1
ATOM 6584 C C . THR A 1 904 ? 5.228 25.113 13.775 1.00 94.44 904 THR A C 1
ATOM 6586 O O . THR A 1 904 ? 4.120 25.218 14.292 1.00 94.44 904 THR A O 1
ATOM 6589 N N . SER A 1 905 ? 5.427 24.367 12.682 1.00 95.38 905 SER A N 1
ATOM 6590 C CA . SER A 1 905 ? 4.360 23.597 12.029 1.00 95.38 905 SER A CA 1
ATOM 6591 C C . SER A 1 905 ? 3.804 22.488 12.925 1.00 95.38 905 SER A C 1
ATOM 6593 O O . SER A 1 905 ? 2.596 22.265 12.939 1.00 95.38 905 SER A O 1
ATOM 6595 N N . ILE A 1 906 ? 4.665 21.799 13.686 1.00 96.75 906 ILE A N 1
ATOM 6596 C CA . ILE A 1 906 ? 4.238 20.782 14.662 1.00 96.75 906 ILE A CA 1
ATOM 6597 C C . ILE A 1 906 ? 3.426 21.421 15.791 1.00 96.75 906 ILE A C 1
ATOM 6599 O O . ILE A 1 906 ? 2.352 20.924 16.113 1.00 96.75 906 ILE A O 1
ATOM 6603 N N . GLU A 1 907 ? 3.908 22.519 16.370 1.00 96.44 907 GLU A N 1
ATOM 6604 C CA . GLU A 1 907 ? 3.218 23.231 17.452 1.00 96.44 907 GLU A CA 1
ATOM 6605 C C . GLU A 1 907 ? 1.862 23.787 17.001 1.00 96.44 907 GLU A C 1
ATOM 6607 O O . GLU A 1 907 ? 0.884 23.677 17.738 1.00 96.44 907 GLU A O 1
ATOM 6612 N N . CYS A 1 908 ? 1.782 24.325 15.780 1.00 96.06 908 CYS A N 1
ATOM 6613 C CA . CYS A 1 908 ? 0.524 24.752 15.173 1.00 96.06 908 CYS A CA 1
ATOM 6614 C C . CYS A 1 908 ? -0.457 23.579 15.045 1.00 96.06 908 CYS A C 1
ATOM 6616 O O . CYS A 1 908 ? -1.580 23.673 15.530 1.00 96.06 908 CYS A O 1
ATOM 6618 N N . LEU A 1 909 ? -0.023 22.442 14.487 1.00 97.00 909 LEU A N 1
ATOM 6619 C CA . LEU A 1 909 ? -0.901 21.281 14.331 1.00 97.00 909 LEU A CA 1
ATOM 6620 C C . LEU A 1 909 ? -1.360 20.697 15.678 1.00 97.00 909 LEU A C 1
ATOM 6622 O O . LEU A 1 909 ? -2.503 20.265 15.784 1.00 97.00 909 LEU A O 1
ATOM 6626 N N . ILE A 1 910 ? -0.499 20.688 16.703 1.00 98.00 910 ILE A N 1
ATOM 6627 C CA . ILE A 1 910 ? -0.875 20.262 18.062 1.00 98.00 910 ILE A CA 1
ATOM 6628 C C . ILE A 1 910 ? -2.017 21.133 18.589 1.00 98.00 910 ILE A C 1
ATOM 6630 O O . ILE A 1 910 ? -3.035 20.586 19.006 1.00 98.00 910 ILE A O 1
ATOM 6634 N N . LYS A 1 911 ? -1.866 22.464 18.529 1.00 97.44 911 LYS A N 1
ATOM 6635 C CA . LYS A 1 911 ? -2.880 23.413 19.014 1.00 97.44 911 LYS A CA 1
ATOM 6636 C C . LYS A 1 911 ? -4.220 23.215 18.315 1.00 97.44 911 LYS A C 1
ATOM 6638 O O . LYS A 1 911 ? -5.246 23.156 18.982 1.00 97.44 911 LYS A O 1
ATOM 6643 N N . GLU A 1 912 ? -4.206 23.058 16.994 1.00 96.50 912 GLU A N 1
ATOM 6644 C CA . GLU A 1 912 ? -5.435 22.862 16.222 1.00 96.50 912 GLU A CA 1
ATOM 6645 C C . GLU A 1 912 ? -6.097 21.516 16.524 1.00 96.50 912 GLU A C 1
ATOM 6647 O O . GLU A 1 912 ? -7.298 21.466 16.753 1.00 96.50 912 GLU A O 1
ATOM 6652 N N . ILE A 1 913 ? -5.337 20.419 16.602 1.00 97.50 913 ILE A N 1
ATOM 6653 C CA . ILE A 1 913 ? -5.915 19.109 16.939 1.00 97.50 913 ILE A CA 1
ATOM 6654 C C . ILE A 1 913 ? -6.474 19.099 18.369 1.00 97.50 913 ILE A C 1
ATOM 6656 O O . ILE A 1 913 ? -7.522 18.503 18.603 1.00 97.50 913 ILE A O 1
ATOM 6660 N N . GLU A 1 914 ? -5.803 19.741 19.328 1.00 97.88 914 GLU A N 1
ATOM 6661 C CA . GLU A 1 914 ? -6.308 19.880 20.699 1.00 97.88 914 GLU A CA 1
ATOM 6662 C C . GLU A 1 914 ? -7.573 20.736 20.757 1.00 97.88 914 GLU A C 1
ATOM 6664 O O . GLU A 1 914 ? -8.522 20.357 21.442 1.00 97.88 914 GLU A O 1
ATOM 6669 N N . PHE A 1 915 ? -7.615 21.844 20.013 1.00 97.19 915 PHE A N 1
ATOM 6670 C CA . PHE A 1 915 ? -8.816 22.661 19.878 1.00 97.19 915 PHE A CA 1
ATOM 6671 C C . PHE A 1 915 ? -9.978 21.838 19.318 1.00 97.19 915 PHE A C 1
ATOM 6673 O O . PHE A 1 915 ? -11.035 21.786 19.944 1.00 97.19 915 PHE A O 1
ATOM 6680 N N . GLU A 1 916 ? -9.781 21.141 18.197 1.00 95.62 916 GLU A N 1
ATOM 6681 C CA . GLU A 1 916 ? -10.825 20.303 17.606 1.00 95.62 916 GLU A CA 1
ATOM 6682 C C . GLU A 1 916 ? -11.279 19.222 18.592 1.00 95.62 916 GLU A C 1
ATOM 6684 O O . GLU A 1 916 ? -12.468 19.088 18.859 1.00 95.62 916 GLU A O 1
ATOM 6689 N N . ARG A 1 917 ? -10.346 18.500 19.221 1.00 95.12 917 ARG A N 1
ATOM 6690 C CA . ARG A 1 917 ? -10.661 17.439 20.187 1.00 95.12 917 ARG A CA 1
ATOM 6691 C C . ARG A 1 917 ? -11.457 17.951 21.393 1.00 95.12 917 ARG A C 1
ATOM 6693 O O . ARG A 1 917 ? -12.433 17.315 21.780 1.00 95.12 917 ARG A O 1
ATOM 6700 N N . ASN A 1 918 ? -11.066 19.086 21.975 1.00 95.25 918 ASN A N 1
ATOM 6701 C CA . ASN A 1 918 ? -11.703 19.641 23.177 1.00 95.25 918 ASN A CA 1
ATOM 6702 C C . ASN A 1 918 ? -13.082 20.255 22.895 1.00 95.25 918 ASN A C 1
ATOM 6704 O O . ASN A 1 918 ? -13.911 20.328 23.797 1.00 95.25 918 ASN A O 1
ATOM 6708 N N . ASN A 1 919 ? -13.335 20.670 21.652 1.00 93.69 919 ASN A N 1
ATOM 6709 C CA . ASN A 1 919 ? -14.603 21.260 21.220 1.00 93.69 919 ASN A CA 1
ATOM 6710 C C . ASN A 1 919 ? -15.471 20.275 20.420 1.00 93.69 919 ASN A C 1
ATOM 6712 O O . ASN A 1 919 ? -16.415 20.683 19.749 1.00 93.69 919 ASN A O 1
ATOM 6716 N N . MET A 1 920 ? -15.187 18.970 20.509 1.00 88.88 920 MET A N 1
ATOM 6717 C CA . MET A 1 920 ? -15.957 17.905 19.855 1.00 88.88 920 MET A CA 1
ATOM 6718 C C . MET A 1 920 ? -15.932 17.934 18.314 1.00 88.88 920 MET A C 1
ATOM 6720 O O . MET A 1 920 ? -16.883 17.490 17.682 1.00 88.88 920 MET A O 1
ATOM 6724 N N . PHE A 1 921 ? -14.834 18.380 17.709 1.00 93.00 921 PHE A N 1
ATOM 6725 C CA . PHE A 1 921 ? -14.560 18.419 16.264 1.00 93.00 921 PHE A CA 1
ATOM 6726 C C . PHE A 1 921 ? -15.516 19.304 15.446 1.00 93.00 921 PHE A C 1
ATOM 6728 O O . PHE A 1 921 ? -16.116 18.803 14.490 1.00 93.00 921 PHE A O 1
ATOM 6735 N N . PRO A 1 922 ? -15.655 20.609 15.765 1.00 92.12 922 PRO A N 1
ATOM 6736 C CA . PRO A 1 922 ? -16.483 21.535 14.985 1.00 92.12 922 PRO A CA 1
ATOM 6737 C C . PRO A 1 922 ? -16.140 21.537 13.488 1.00 92.12 922 PRO A C 1
ATOM 6739 O O . PRO A 1 922 ? -17.029 21.712 12.665 1.00 92.12 922 PRO A O 1
ATOM 6742 N N . VAL A 1 923 ? -14.892 21.245 13.106 1.00 90.31 923 VAL A N 1
ATOM 6743 C CA . VAL A 1 923 ? -14.473 21.181 11.694 1.00 90.31 923 VAL A CA 1
ATOM 6744 C C . VAL A 1 923 ? -15.196 20.110 10.851 1.00 90.31 923 VAL A C 1
ATOM 6746 O O . VAL A 1 923 ? -15.094 20.100 9.621 1.00 90.31 923 VAL A O 1
ATOM 6749 N N . PHE A 1 924 ? -15.902 19.174 11.491 1.00 89.88 924 PHE A N 1
ATOM 6750 C CA . PHE A 1 924 ? -16.727 18.177 10.807 1.00 89.88 924 PHE A CA 1
ATOM 6751 C C . PHE A 1 924 ? -18.162 18.636 10.516 1.00 89.88 924 PHE A C 1
ATOM 6753 O O . PHE A 1 924 ? -18.880 17.892 9.851 1.00 89.88 924 PHE A O 1
ATOM 6760 N N . ASP A 1 925 ? -18.577 19.815 10.987 1.00 81.44 925 ASP A N 1
ATOM 6761 C CA . ASP A 1 925 ? -19.924 20.350 10.729 1.00 81.44 925 ASP A CA 1
ATOM 6762 C C . ASP A 1 925 ? -20.039 21.075 9.375 1.00 81.44 925 ASP A C 1
ATOM 6764 O O . ASP A 1 925 ? -21.153 21.356 8.932 1.00 81.44 925 ASP A O 1
ATOM 6768 N N . ASP A 1 926 ? -18.901 21.328 8.718 1.00 59.19 926 ASP A N 1
ATOM 6769 C CA . ASP A 1 926 ? -18.782 22.024 7.425 1.00 59.19 926 ASP A CA 1
ATOM 6770 C C . ASP A 1 926 ? -18.918 21.124 6.188 1.00 59.19 926 ASP A C 1
ATOM 6772 O O . ASP A 1 926 ? -18.332 20.007 6.168 1.00 59.19 926 ASP A O 1
#

Sequence (926 aa):
MDCRGRKDQTAPARPAAARRRGSAAPDGVNASRGTATAARDPGTAAQGSGDASWGTATAARRRGSSARGAGDASWGTSTAARRRGSAAPDGGDASWGTATAARDPGTAAQGSVDASWGTATAARRRGSSARGAGDASWGTSTAARRRGSAAPDGGDASWGTATAARDPGTAAQGSVDASWGTATAARRRGSSARGAGDASWGTSTAARRRGSAAPDGGDASWGTATAARDPGTAAQGSVDASWGTATAARRRGSSARGAGDASWGTSTAARRRGSAAPDGGDASWGTATAARDPGTAAQGSVDASWGTATAARRRGSSARGAGDASWGTSAATRGPGTAAQDTVNASRGTAGAARRRGSATRDAGNASWGTSTAARGPGGTAQDGVDASWGTSTVARDPGGAARDDVNASRGTSTTARDPGTAARDGVNASRGTSAAARDPGTAARGGVDVSRGTSTAARGMATTARDEANASRGTSAAARDPGGAARDGVDASRGTSTAGQGMGTAARDDVNASRGTAGAARDGASASRSRVAAGAPQASGSAASRESWGAPGPRTLGPCPRARLRTVLESLSLCRAARGVASERVNRLCDLLLRDLPAWDPAFRHLRKLGAGSYYEHLKISAPNEFDIMLKLPLPRVKLEEVDSSGAFYRVKFKRILRENPLNNFLEDNETLSASKILSKFRDLIKKEVKNINDMDIVVERKKPGSPAVTLLIRSPTEISVDLILTLELRSSWPLSTRNGLNIEKWLGNKVKQELKYEPVYLVPKHAKEGRIFRAETWRLSFSHIEKKILSNHGHSKTCCESNGVKCCRKECLKLMKHLLEKLKKKFEAQTVLDKFCSYHIKTAFLNLCAIQPEDDQWQLSDLERCFDNCIVYFLQCLRKRQLIHFFISTYNLFSPDQIAKTSIECLIKEIEFERNNMFPVFDD